Protein AF-A0A8S4QCZ6-F1 (afdb_monomer)

Solvent-accessible surface area (backbone atoms only — not comparable to full-atom values): 69127 Å² total; per-residue (Å²): 134,83,85,77,74,87,85,64,86,73,62,76,76,51,38,78,34,47,44,60,63,47,43,47,68,55,30,70,90,44,95,44,68,70,55,29,53,47,38,53,45,54,54,60,13,67,48,65,53,86,82,54,62,72,78,71,60,80,73,61,76,67,12,45,48,47,54,46,35,29,38,68,69,68,78,44,49,56,32,55,54,50,34,52,48,28,52,74,67,73,38,60,52,46,72,43,51,25,41,40,67,48,70,82,66,54,51,64,54,79,87,49,88,84,30,56,46,66,26,34,38,34,56,64,84,96,44,76,42,41,35,31,52,53,66,15,14,68,81,49,65,71,64,76,82,69,59,88,83,71,83,67,94,69,86,92,80,69,92,76,89,69,64,72,60,54,53,36,46,55,54,32,54,62,35,54,44,89,62,45,47,54,38,44,47,50,74,54,65,78,74,46,73,47,98,71,76,78,52,72,70,57,48,45,41,34,30,41,62,38,71,53,26,58,73,63,55,45,44,82,70,60,64,69,43,3,61,46,79,24,70,80,21,58,48,72,47,33,33,40,39,60,60,88,59,78,67,50,72,50,74,48,63,44,76,69,82,67,101,57,101,67,81,75,70,48,54,35,33,54,46,37,40,64,45,63,90,79,14,37,37,38,38,41,33,48,54,86,53,56,46,49,31,36,40,39,34,30,37,26,45,90,90,52,65,83,42,66,18,40,34,33,25,39,35,25,71,23,80,77,64,90,79,57,53,70,75,46,51,40,79,46,93,83,61,64,28,20,72,47,72,58,20,54,79,61,47,48,42,60,36,79,65,43,66,44,31,63,43,83,36,76,79,31,72,45,70,35,37,30,44,45,46,82,90,58,64,67,46,64,43,68,44,39,32,33,50,44,84,87,67,48,79,48,74,42,76,32,32,44,38,32,37,61,47,96,84,34,35,36,38,36,43,37,44,38,65,49,51,34,38,30,35,40,36,35,24,45,41,55,62,92,60,81,80,81,65,48,71,22,32,30,30,41,41,34,20,87,41,80,84,42,65,50,81,66,52,72,96,44,74,65,28,52,35,32,57,34,72,61,10,52,74,47,50,48,43,72,71,67,59,98,55,42,65,43,80,38,81,72,30,61,51,71,46,36,36,35,28,36,66,62,55,52,74,47,74,44,29,30,38,47,63,75,85,66,65,85,75,65,82,74,76,83,89,79,95,72,83,79,81,84,80,78,51,71,86,60,69,76,74,64,95,53,70,59,39,83,38,44,52,29,46,47,79,40,61,77,47,75,44,88,87,78,26,31,31,36,35,39,38,39,53,35,39,46,52,41,47,30,36,40,40,30,29,43,48,54,74,91,54,80,84,60,100,62,74,47,59,22,35,30,34,42,40,39,24,78,38,71,29,79,72,59,66,37,32,50,43,74,36,99,63,56,54,75,82,44,42,82,58,19,52,75,59,13,64,48,41,55,77,42,74,47,60,41,30,36,38,42,66,60,40,77,46,44,30,41,44,51,92,56,81,44,79,42,45,65,40,82,70,53,80,27,40,36,42,46,73,49,71,33,89,57,76,54,48,43,28,38,29,32,16,55,59,94,39,90,60,71,42,56,28,38,36,32,43,44,38,86,70,80,54,104,47,53,68,62,52,51,54,51,42,52,54,35,44,52,52,44,50,50,51,50,59,46,51,41,44,54,43,51,54,48,53,51,50,51,54,49,52,53,59,56,68,73,66,82,80,85,84,91,84,84,89,83,82,88,87,83,80,65,77,55,58,60,52,50,60,25,49,50,41,37,58,62,28,66,82,48,90,54,54,72,52,32,57,49,19,53,57,48,48,74,67,46,85,92,51,52,84,86,39,44,71,58,51,50,53,47,53,51,51,42,49,43,58,47,50,46,54,51,45,60,48,23,61,73,64,67,42,68,66,62,39,49,57,49,49,52,49,34,57,76,73,60,47,58,84,74,28,88,63,42,68,57,48,52,53,48,50,54,50,55,53,49,53,49,54,32,51,46,54,50,71,69,56,51,74,63,51,63,42,50,72,54,60,60,90,73,69,56,69,48,44,47,40,32,52,37,32,40,37,41,76,67,71,44,48,55,88,53,37,75,44,63,74,50,33,40,50,51,60,66,35,61,72,86,67,9,53,72,48,43,60,73,70,52,65,72,90,74,60,52,62,40,54,37,48,36,34,44,64,44,47,79,75,38,60,63,65,67,23,44,78,73,32,63,56,46,31,28,42,38,53,24,45,48,50,56,32,52,51,49,50,52,48,42,49,74,73,70,45,74,68,89,80,59,68,56,45,48,63,69,51,38,51,48,53,72,73,63,74,68,84,83,93,84,83,83,91,81,82,91,81,82,83,89,82,81,85,79,89,82,85,90,87,88,82,87,85,90,89,89,89,92,82,90,87,87,90,84,87,87,85,85,87,88,80,81,86,83,89,80,89,76,91,80,86,89,87,82,89,86,87,84,92,87,87,81,92,86,87,90,89,88,84,90,86,88,91,87,88,89,88,88,85,88,88,87,85,89,82,85,87,84,84,90,87,79,90,81,88,83,85,88,84,89,85,88,81,90,90,83,89,83,90,85,90,86,82,89,84,84,89,86,89,85,84,87,83,91,83,90,87,80,90,78,86,135

Mean predicted aligned error: 21.88 Å

Sequence (1160 aa):
MEFCPVDLPMPTRLLHQPLIDVVDTLTRDWNNTALKIRAIFTWLATQNTDDIDPKDDNGWRLSPLMYLARVKMGSESYSELFKDMCSLAHINCEVVEGDVKGHNYQPGDVMTTKNRRFWNVVQLGDDWKLLDAYMASRQYKWRHIIHQHMVVSMDDNENVKRDEDCMNIGYYFFTEAPEFITTHFPYDSKWQLLTRQITAFEFETLAYVTPHFYFMGWQLMSHQKCAIHTDTGEIDIVIQTPSNESQKYWINLSAISSNTENVETLERHVFVDRNRTSGVLKCSISLPKSGEYKLNVYGKTEMSQLELCVAYKLHNDAIDADIKAHTLCVANELRFWGPCFETDNLNINPLGKAQTSRINEKDGLVQMEFSLANDMPLDFTHELISATDTGETNIHHQYSVHEVRKNALAIFYVQLPFCGKFAFRIFAKQKLSQGALPLICCYLISCDDPAISHLPFPKFANGRVGITDEGTLLGTQILAFDTPIISNESGVMEIEIKTNPNCIISASMKLSKNQNMENGIKTHNAVDKEPTIENGATAHIKDSNHTKMDEFTFIKYVDEDGENGTRLKVGLRCPLAGQYHLALYGYEDAQTPRMSIPNVCNFVINSTTNHPELAPFPKCLASWGKDFELLCPTHGMFYKDQTIPVVLRVPNATAVALSGQRWVDMVNVVGTTDLWLEQIRIDGEGDVTVCAKLGDSEEYKGLLKFKVSGEPVDHDEQILESIGHEFEKAKEIIKVEQREYMEQRATEAQNEIENEQDVEIDTEKVEENKNDELDESVMAVDAIVLGLEGTSIRLLEEAIRRVLRLKDSIDNHQTLINKANLRIRCLTLERELLLAMRRRQLGDLESLLETIEKEGHHKDITEYPRAHHLLGQLKRIKVYQHAVLDLDAKTMSELRGYRTPHTGVHNVMIASLLLLRSHEGESKVWNNCQRLLQNTGQNGIMRRLKDLDFDDLHIEIVLRVREILERTSLDDVKAVSAGAAAFFIWAKGMADEARSKHVYDGIDVTTLEPANVKRQQEIFNSTLYDKVAVNKPKKDLVGEFAKQRAKSAFPLRSRPRSSSITEPRACAKNSDGGSPKSTPERNKKSMSSSTVKRRVKSAAAIQPSETARTLYSKPPRPKTSIHTRTKPYTDKVEPKDDTNEKINVTSKSPKVKRRSSTKD

Nearest PDB structures (foldseek):
  3bn3-assembly1_B  TM=3.085E-01  e=1.301E-02  Homo sapiens
  2cov-assembly1_I  TM=5.362E-01  e=3.956E-01  Alcaligenes sp. XY-234
  7l0o-assembly2_B  TM=1.432E-01  e=2.402E-04  Streptococcus gordonii
  4o65-assembly1_A  TM=3.708E-01  e=1.196E+00  Candidatus Nitrosocaldus yellowstonensis
  5cim-assembly1_A  TM=4.746E-01  e=4.382E+00  Mycolicibacterium thermoresistibile ATCC 19527

Radius of gyration: 45.82 Å; Cα contacts (8 Å, |Δi|>4): 1776; chains: 1; bounding box: 138×128×110 Å

pLDDT: mean 72.41, std 22.02, range [22.39, 97.44]

Organism: Owenia fusiformis (NCBI:txid6347)

InterPro domains:
  IPR053041 Transglutaminase-like Superfamily Modulators [PTHR47020] (21-893)
  IPR056564 KY-like, immunoglobulin-like domain [PF23265] (202-322)
  IPR056564 KY-like, immunoglobulin-like domain [PF23265] (355-458)

Structure (mmCIF, N/CA/C/O backbone):
data_AF-A0A8S4QCZ6-F1
#
_entry.id   AF-A0A8S4QCZ6-F1
#
loop_
_atom_site.group_PDB
_atom_site.id
_atom_site.type_symbol
_atom_site.label_atom_id
_atom_site.label_alt_id
_atom_site.label_comp_id
_atom_site.label_asym_id
_atom_site.label_entity_id
_atom_site.label_seq_id
_atom_site.pdbx_PDB_ins_code
_atom_site.Cartn_x
_atom_site.Cartn_y
_atom_site.Cartn_z
_atom_site.occupancy
_atom_site.B_iso_or_equiv
_atom_site.auth_seq_id
_atom_site.auth_comp_id
_atom_site.auth_asym_id
_atom_site.auth_atom_id
_atom_site.pdbx_PDB_model_num
ATOM 1 N N . MET A 1 1 ? 3.964 -16.950 -36.140 1.00 30.47 1 MET A N 1
ATOM 2 C CA . MET A 1 1 ? 4.395 -18.292 -36.599 1.00 30.47 1 MET A CA 1
ATOM 3 C C . MET A 1 1 ? 4.661 -19.114 -35.352 1.00 30.47 1 MET A C 1
ATOM 5 O O . MET A 1 1 ? 5.144 -18.531 -34.391 1.00 30.47 1 MET A O 1
ATOM 9 N N . GLU A 1 2 ? 4.305 -20.396 -35.319 1.00 25.55 2 GLU A N 1
ATOM 10 C CA . GLU A 1 2 ? 4.512 -21.222 -34.118 1.00 25.55 2 GLU A CA 1
ATOM 11 C C . GLU A 1 2 ? 6.008 -21.467 -33.852 1.00 25.55 2 GLU A C 1
ATOM 13 O O . GLU A 1 2 ? 6.831 -21.428 -34.772 1.00 25.55 2 GLU A O 1
ATOM 18 N N . PHE A 1 3 ? 6.367 -21.666 -32.582 1.00 33.44 3 PHE A N 1
ATOM 19 C CA . PHE A 1 3 ? 7.758 -21.771 -32.146 1.00 33.44 3 PHE A CA 1
ATOM 20 C C . PHE A 1 3 ? 8.431 -23.027 -32.715 1.00 33.44 3 PHE A C 1
ATOM 22 O O . PHE A 1 3 ? 8.153 -24.144 -32.284 1.00 33.44 3 PHE A O 1
ATOM 29 N N . CYS A 1 4 ? 9.406 -22.838 -33.607 1.00 35.44 4 CYS A N 1
ATOM 30 C CA . CYS A 1 4 ? 10.497 -23.801 -33.729 1.00 35.44 4 CYS A CA 1
ATOM 31 C C . CYS A 1 4 ? 11.394 -23.622 -32.489 1.00 35.44 4 CYS A C 1
ATOM 33 O O . CYS A 1 4 ? 11.875 -22.499 -32.286 1.00 35.44 4 CYS A O 1
ATOM 35 N N . PRO A 1 5 ? 11.599 -24.657 -31.652 1.00 34.69 5 PRO A N 1
ATOM 36 C CA . PRO A 1 5 ? 12.360 -24.523 -30.414 1.00 34.69 5 PRO A CA 1
ATOM 37 C C . PRO A 1 5 ? 13.815 -24.141 -30.698 1.00 34.69 5 PRO A C 1
ATOM 39 O O . PRO A 1 5 ? 14.401 -24.580 -31.689 1.00 34.69 5 PRO A O 1
ATOM 42 N N . VAL A 1 6 ? 14.398 -23.334 -29.808 1.00 44.34 6 VAL A N 1
ATOM 43 C CA . VAL A 1 6 ? 15.824 -22.957 -29.862 1.00 44.34 6 VAL A CA 1
ATOM 44 C C . VAL A 1 6 ? 16.717 -24.140 -29.441 1.00 44.34 6 VAL A C 1
ATOM 46 O O . VAL A 1 6 ? 17.900 -24.173 -29.771 1.00 44.34 6 VAL A O 1
ATOM 49 N N . ASP A 1 7 ? 16.127 -25.162 -28.807 1.00 39.59 7 ASP A N 1
ATOM 50 C CA . ASP A 1 7 ? 16.735 -26.438 -28.409 1.00 39.59 7 ASP A CA 1
ATOM 51 C C . ASP A 1 7 ? 17.083 -27.366 -29.593 1.00 39.59 7 ASP A C 1
ATOM 53 O O . ASP A 1 7 ? 16.686 -28.532 -29.646 1.00 39.59 7 ASP A O 1
ATOM 57 N N . LEU A 1 8 ? 17.890 -26.874 -30.533 1.00 46.88 8 LEU A N 1
ATOM 58 C CA . LEU A 1 8 ? 18.722 -27.710 -31.394 1.00 46.88 8 LEU A CA 1
ATOM 59 C C . LEU A 1 8 ? 20.137 -27.772 -30.793 1.00 46.88 8 LEU A C 1
ATOM 61 O O . LEU A 1 8 ? 20.979 -26.939 -31.138 1.00 46.88 8 LEU A O 1
ATOM 65 N N . PRO A 1 9 ? 20.445 -28.749 -29.909 1.00 42.53 9 PRO A N 1
ATOM 66 C CA . PRO A 1 9 ? 21.798 -28.984 -29.405 1.00 42.53 9 PRO A CA 1
ATOM 67 C C . PRO A 1 9 ? 22.680 -29.580 -30.515 1.00 42.53 9 PRO A C 1
ATOM 69 O O . PRO A 1 9 ? 23.010 -30.768 -30.523 1.00 42.53 9 PRO A O 1
ATOM 72 N N . MET A 1 10 ? 23.035 -28.741 -31.488 1.00 50.88 10 MET A N 1
ATOM 73 C CA . MET A 1 10 ? 23.839 -29.102 -32.650 1.00 50.88 10 MET A CA 1
ATOM 74 C C . MET A 1 10 ? 25.231 -29.554 -32.184 1.00 50.88 10 MET A C 1
ATOM 76 O O . MET A 1 10 ? 25.941 -28.781 -31.534 1.00 50.88 10 MET A O 1
ATOM 80 N N . PRO A 1 11 ? 25.649 -30.801 -32.467 1.00 52.00 11 PRO A N 1
ATOM 81 C CA . PRO A 1 11 ? 26.839 -31.363 -31.848 1.00 52.00 11 PRO A CA 1
ATOM 82 C C . PRO A 1 11 ? 28.107 -30.657 -32.338 1.00 52.00 11 PRO A C 1
ATOM 84 O O . PRO A 1 11 ? 28.368 -30.586 -33.537 1.00 52.00 11 PRO A O 1
ATOM 87 N N . THR A 1 12 ? 28.962 -30.240 -31.399 1.00 54.28 12 THR A N 1
ATOM 88 C CA . THR A 1 12 ? 30.249 -29.541 -31.626 1.00 54.28 12 THR A CA 1
ATOM 89 C C . THR A 1 12 ? 31.158 -30.237 -32.651 1.00 54.28 12 THR A C 1
ATOM 91 O O . THR A 1 12 ? 31.969 -29.602 -33.316 1.00 54.28 12 THR A O 1
ATOM 94 N N . ARG A 1 13 ? 30.965 -31.550 -32.840 1.00 57.16 13 ARG A N 1
ATOM 95 C CA . ARG A 1 13 ? 31.581 -32.395 -33.875 1.00 57.16 13 ARG A CA 1
ATOM 96 C C . ARG A 1 13 ? 31.455 -31.839 -35.306 1.00 57.16 13 ARG A C 1
ATOM 98 O O . ARG A 1 13 ? 32.304 -32.157 -36.134 1.00 57.16 13 ARG A O 1
ATOM 105 N N . LEU A 1 14 ? 30.432 -31.031 -35.593 1.00 66.69 14 LEU A N 1
ATOM 106 C CA . LEU A 1 14 ? 30.199 -30.422 -36.908 1.00 66.69 14 LEU A CA 1
ATOM 107 C C . LEU A 1 14 ? 31.228 -29.333 -37.269 1.00 66.69 14 LEU A C 1
ATOM 109 O O . LEU A 1 14 ? 31.486 -29.118 -38.448 1.00 66.69 14 LEU A O 1
ATOM 113 N N . LEU A 1 15 ? 31.877 -28.691 -36.287 1.00 72.94 15 LEU A N 1
ATOM 114 C CA . LEU A 1 15 ? 32.838 -27.599 -36.530 1.00 72.94 15 LEU A CA 1
ATOM 115 C C . LEU A 1 15 ? 34.052 -28.014 -37.384 1.00 72.94 15 LEU A C 1
ATOM 117 O O . LEU A 1 15 ? 34.658 -27.165 -38.035 1.00 72.94 15 LEU A O 1
ATOM 121 N N . HIS A 1 16 ? 34.389 -29.308 -37.402 1.00 75.81 16 HIS A N 1
ATOM 122 C CA . HIS A 1 16 ? 35.514 -29.872 -38.158 1.00 75.81 16 HIS A CA 1
ATOM 123 C C . HIS A 1 16 ? 35.112 -30.528 -39.495 1.00 75.81 16 HIS A C 1
ATOM 125 O O . HIS A 1 16 ? 35.972 -31.078 -40.181 1.00 75.81 16 HIS A O 1
ATOM 131 N N . GLN A 1 17 ? 33.827 -30.519 -39.865 1.00 79.00 17 GLN A N 1
ATOM 132 C CA . GLN A 1 17 ? 33.370 -30.990 -41.180 1.00 79.00 17 GLN A CA 1
ATOM 133 C C . GLN A 1 17 ? 33.503 -29.884 -42.242 1.00 79.00 17 GLN A C 1
ATOM 135 O O . GLN A 1 17 ? 33.688 -28.726 -41.878 1.00 79.00 17 GLN A O 1
ATOM 140 N N . PRO A 1 18 ? 33.412 -30.189 -43.548 1.00 85.75 18 PRO A N 1
ATOM 141 C CA . PRO A 1 18 ? 33.164 -29.182 -44.580 1.00 85.75 18 PRO A CA 1
ATOM 142 C C . PRO A 1 18 ? 31.889 -28.369 -44.299 1.00 85.75 18 PRO A C 1
ATOM 144 O O . PRO A 1 18 ? 30.894 -28.917 -43.830 1.00 85.75 18 PRO A O 1
ATOM 147 N N . LEU A 1 19 ? 31.882 -27.076 -44.638 1.00 86.19 19 LEU A N 1
ATOM 148 C CA . LEU A 1 19 ? 30.731 -26.190 -44.417 1.00 86.19 19 LEU A CA 1
ATOM 149 C C . LEU A 1 19 ? 29.458 -26.682 -45.134 1.00 86.19 19 LEU A C 1
ATOM 151 O O . LEU A 1 19 ? 28.367 -26.541 -44.590 1.00 86.19 19 LEU A O 1
ATOM 155 N N . ILE A 1 20 ? 29.598 -27.310 -46.309 1.00 88.25 20 ILE A N 1
ATOM 156 C CA . ILE A 1 20 ? 28.479 -27.928 -47.040 1.00 88.25 20 ILE A CA 1
ATOM 157 C C . ILE A 1 20 ? 27.810 -29.050 -46.236 1.00 88.25 20 ILE A C 1
ATOM 159 O O . ILE A 1 20 ? 26.596 -29.014 -46.084 1.00 88.25 20 ILE A O 1
ATOM 163 N N . ASP A 1 21 ? 28.566 -29.968 -45.624 1.00 86.75 21 ASP A N 1
ATOM 164 C CA . ASP A 1 21 ? 28.010 -31.056 -44.803 1.00 86.75 21 ASP A CA 1
ATOM 165 C C . ASP A 1 21 ? 27.180 -30.504 -43.627 1.00 86.75 21 ASP A C 1
ATOM 167 O O . ASP A 1 21 ? 26.167 -31.088 -43.233 1.00 86.75 21 ASP A O 1
ATOM 171 N N . VAL A 1 22 ? 27.589 -29.354 -43.076 1.00 86.81 22 VAL A N 1
ATOM 172 C CA . VAL A 1 22 ? 26.880 -28.660 -41.990 1.00 86.81 22 VAL A CA 1
ATOM 173 C C . VAL A 1 22 ? 25.621 -27.958 -42.501 1.00 86.81 22 VAL A C 1
ATOM 175 O O . VAL A 1 22 ? 24.580 -28.064 -41.858 1.00 86.81 22 VAL A O 1
ATOM 178 N N . VAL A 1 23 ? 25.673 -27.300 -43.663 1.00 89.25 23 VAL A N 1
ATOM 179 C CA . VAL A 1 23 ? 24.501 -26.685 -44.316 1.00 89.25 23 VAL A CA 1
ATOM 180 C C . VAL A 1 23 ? 23.473 -27.739 -44.740 1.00 89.25 23 VAL A C 1
ATOM 182 O O . VAL A 1 23 ? 22.279 -27.567 -44.487 1.00 89.25 23 VAL A O 1
ATOM 185 N N . ASP A 1 24 ? 23.912 -28.859 -45.310 1.00 88.31 24 ASP A N 1
ATOM 186 C CA . ASP A 1 24 ? 23.050 -29.995 -45.635 1.00 88.31 24 ASP A CA 1
ATOM 187 C C . ASP A 1 24 ? 22.424 -30.563 -44.357 1.00 88.31 24 ASP A C 1
ATOM 189 O O . ASP A 1 24 ? 21.204 -30.689 -44.274 1.00 88.31 24 ASP A O 1
ATOM 193 N N . THR A 1 25 ? 23.217 -30.814 -43.309 1.00 87.62 25 THR A N 1
ATOM 194 C CA . THR A 1 25 ? 22.702 -31.289 -42.010 1.00 87.62 25 THR A CA 1
ATOM 195 C C . THR A 1 25 ? 21.685 -30.320 -41.394 1.00 87.62 25 THR A C 1
ATOM 197 O O . THR A 1 25 ? 20.676 -30.763 -40.849 1.00 87.62 25 THR A O 1
ATOM 200 N N . LEU A 1 26 ? 21.906 -29.006 -41.512 1.00 86.06 26 LEU A N 1
ATOM 201 C CA . LEU A 1 26 ? 20.991 -27.964 -41.032 1.00 86.06 26 LEU A CA 1
ATOM 202 C C . LEU A 1 26 ? 19.690 -27.866 -41.834 1.00 86.06 26 LEU A C 1
ATOM 204 O O . LEU A 1 26 ? 18.683 -27.424 -41.284 1.00 86.06 26 LEU A O 1
ATOM 208 N N . THR A 1 27 ? 19.698 -28.220 -43.123 1.00 88.94 27 THR A N 1
ATOM 209 C CA . THR A 1 27 ? 18.591 -27.912 -44.048 1.00 88.94 27 THR A CA 1
ATOM 210 C C . THR A 1 27 ? 17.864 -29.126 -44.627 1.00 88.94 27 THR A C 1
ATOM 212 O O . THR A 1 27 ? 16.763 -28.952 -45.155 1.00 88.94 27 THR A O 1
ATOM 215 N N . ARG A 1 28 ? 18.421 -30.342 -44.523 1.00 83.75 28 ARG A N 1
ATOM 216 C CA . ARG A 1 28 ? 17.869 -31.583 -45.105 1.00 83.75 28 ARG A CA 1
ATOM 217 C C . ARG A 1 28 ? 16.442 -31.881 -44.649 1.00 83.75 28 ARG A C 1
ATOM 219 O O . ARG A 1 28 ? 15.612 -32.257 -45.469 1.00 83.75 28 ARG A O 1
ATOM 226 N N . ASP A 1 29 ? 16.165 -31.701 -43.360 1.00 79.25 29 ASP A N 1
ATOM 227 C CA . ASP A 1 29 ? 14.897 -32.117 -42.746 1.00 79.25 29 ASP A CA 1
ATOM 228 C C . ASP A 1 29 ? 13.791 -31.040 -42.861 1.00 79.25 29 ASP A C 1
ATOM 230 O O . ASP A 1 29 ? 12.668 -31.242 -42.400 1.00 79.25 29 ASP A O 1
ATOM 234 N N . TRP A 1 30 ? 14.074 -29.908 -43.526 1.00 82.19 30 TRP A N 1
ATOM 235 C CA . TRP A 1 30 ? 13.154 -28.775 -43.675 1.00 82.19 30 TRP A CA 1
ATOM 236 C C . TRP A 1 30 ? 12.713 -28.555 -45.129 1.00 82.19 30 TRP A C 1
ATOM 238 O O . TRP A 1 30 ? 13.462 -28.044 -45.960 1.00 82.19 30 TRP A O 1
ATOM 248 N N . ASN A 1 31 ? 11.437 -28.821 -45.421 1.00 79.25 31 ASN A N 1
ATOM 249 C CA . ASN A 1 31 ? 10.840 -28.555 -46.740 1.00 79.25 31 ASN A CA 1
ATOM 250 C C . ASN A 1 31 ? 10.485 -27.071 -46.990 1.00 79.25 31 ASN A C 1
ATOM 252 O O . ASN A 1 31 ? 10.093 -26.717 -48.098 1.00 79.25 31 ASN A O 1
ATOM 256 N N . ASN A 1 32 ? 10.593 -26.200 -45.979 1.00 85.56 32 ASN A N 1
ATOM 257 C CA . ASN A 1 32 ? 10.258 -24.775 -46.072 1.00 85.56 32 ASN A CA 1
ATOM 258 C C . ASN A 1 32 ? 11.533 -23.917 -46.054 1.00 85.56 32 ASN A C 1
ATOM 260 O O . ASN A 1 32 ? 12.292 -23.956 -45.083 1.00 85.56 32 ASN A O 1
ATOM 264 N N . THR A 1 33 ? 11.732 -23.094 -47.086 1.00 89.94 33 THR A N 1
ATOM 265 C CA . THR A 1 33 ? 12.870 -22.169 -47.218 1.00 89.94 33 THR A CA 1
ATOM 266 C C . THR A 1 33 ? 13.038 -21.254 -46.003 1.00 89.94 33 THR A C 1
ATOM 268 O O . THR A 1 33 ? 14.159 -21.077 -45.540 1.00 89.94 33 THR A O 1
ATOM 271 N N . ALA A 1 34 ? 11.953 -20.742 -45.409 1.00 89.69 34 ALA A N 1
ATOM 272 C CA . ALA A 1 34 ? 12.035 -19.905 -44.208 1.00 89.69 34 ALA A CA 1
ATOM 273 C C . ALA A 1 34 ? 12.645 -20.654 -43.008 1.00 89.69 34 ALA A C 1
ATOM 275 O O . ALA A 1 34 ? 13.417 -20.075 -42.245 1.00 89.69 34 ALA A O 1
ATOM 276 N N . LEU A 1 35 ? 12.352 -21.952 -42.865 1.00 88.38 35 LEU A N 1
ATOM 277 C CA . LEU A 1 35 ? 12.923 -22.792 -41.807 1.00 88.38 35 LEU A CA 1
ATOM 278 C C . LEU A 1 35 ? 14.384 -23.155 -42.099 1.00 88.38 35 LEU A C 1
ATOM 280 O O . LEU A 1 35 ? 15.188 -23.164 -41.173 1.00 88.38 35 LEU A O 1
ATOM 284 N N . LYS A 1 36 ? 14.763 -23.345 -43.373 1.00 91.06 36 LYS A N 1
ATOM 285 C CA . LYS A 1 36 ? 16.176 -23.483 -43.776 1.00 91.06 36 LYS A CA 1
ATOM 286 C C . LYS A 1 36 ? 16.995 -22.239 -43.419 1.00 91.06 36 LYS A C 1
ATOM 288 O O . LYS A 1 36 ? 18.049 -22.365 -42.803 1.00 91.06 36 LYS A O 1
ATOM 293 N N . ILE A 1 37 ? 16.490 -21.046 -43.751 1.00 93.00 37 ILE A N 1
ATOM 294 C CA . ILE A 1 37 ? 17.130 -19.768 -43.394 1.00 93.00 37 ILE A CA 1
ATOM 295 C C . ILE A 1 37 ? 17.236 -19.651 -41.865 1.00 93.00 37 ILE A C 1
ATOM 297 O O . ILE A 1 37 ? 18.311 -19.335 -41.362 1.00 93.00 37 ILE A O 1
ATOM 301 N N . ARG A 1 38 ? 16.167 -19.969 -41.114 1.00 89.62 38 ARG A N 1
ATOM 302 C CA . ARG A 1 38 ? 16.182 -19.932 -39.640 1.00 89.62 38 ARG A CA 1
ATOM 303 C C . ARG A 1 38 ? 17.196 -20.902 -39.037 1.00 89.62 38 ARG A C 1
ATOM 305 O O . ARG A 1 38 ? 17.916 -20.510 -38.129 1.00 89.62 38 ARG A O 1
ATOM 312 N N . ALA A 1 39 ? 17.298 -22.127 -39.553 1.00 87.94 39 ALA A N 1
ATOM 313 C CA . ALA A 1 39 ? 18.268 -23.113 -39.083 1.00 87.94 39 ALA A CA 1
ATOM 314 C C . ALA A 1 39 ? 19.715 -22.623 -39.270 1.00 87.94 39 ALA A C 1
ATOM 316 O O . ALA A 1 39 ? 20.493 -22.654 -38.320 1.00 87.94 39 ALA A O 1
ATOM 317 N N . ILE A 1 40 ? 20.055 -22.100 -40.455 1.00 90.69 40 ILE A N 1
ATOM 318 C CA . ILE A 1 40 ? 21.377 -21.508 -40.733 1.00 90.69 40 ILE A CA 1
ATOM 319 C C . ILE A 1 40 ? 21.640 -20.301 -39.819 1.00 90.69 40 ILE A C 1
ATOM 321 O O . ILE A 1 40 ? 22.707 -20.203 -39.215 1.00 90.69 40 ILE A O 1
ATOM 325 N N . PHE A 1 41 ? 20.657 -19.408 -39.678 1.00 91.56 41 PHE A N 1
ATOM 326 C CA . PHE A 1 41 ? 20.764 -18.181 -38.888 1.00 91.56 41 PHE A CA 1
ATOM 327 C C . PHE A 1 41 ? 20.961 -18.454 -37.395 1.00 91.56 41 PHE A C 1
ATOM 329 O O . PHE A 1 41 ? 21.926 -17.981 -36.802 1.00 91.56 41 PHE A O 1
ATOM 336 N N . THR A 1 42 ? 20.080 -19.255 -36.791 1.00 86.75 42 THR A N 1
ATOM 337 C CA . THR A 1 42 ? 20.166 -19.632 -35.376 1.00 86.75 42 THR A CA 1
ATOM 338 C C . THR A 1 42 ? 21.429 -20.444 -35.102 1.00 86.75 42 THR A C 1
ATOM 340 O O . THR A 1 42 ? 22.066 -20.225 -34.073 1.00 86.75 42 THR A O 1
ATOM 343 N N . TRP A 1 43 ? 21.860 -21.320 -36.020 1.00 86.81 43 TRP A N 1
ATOM 344 C CA . TRP A 1 43 ? 23.139 -22.015 -35.867 1.00 86.81 43 TRP A CA 1
ATOM 345 C C . TRP A 1 43 ? 24.309 -21.032 -35.834 1.00 86.81 43 TRP A C 1
ATOM 347 O O . TRP A 1 43 ? 25.093 -21.071 -34.891 1.00 86.81 43 TRP A O 1
ATOM 357 N N . LEU A 1 44 ? 24.404 -20.115 -36.801 1.00 87.44 44 LEU A N 1
ATOM 358 C CA . LEU A 1 44 ? 25.503 -19.153 -36.870 1.00 87.44 44 LEU A CA 1
ATOM 359 C C . LEU A 1 44 ? 25.513 -18.204 -35.659 1.00 87.44 44 LEU A C 1
ATOM 361 O O . LEU A 1 44 ? 26.554 -18.022 -35.029 1.00 87.44 44 LEU A O 1
ATOM 365 N N . ALA A 1 45 ? 24.355 -17.656 -35.286 1.00 84.88 45 ALA A N 1
ATOM 366 C CA . ALA A 1 45 ? 24.227 -16.732 -34.163 1.00 84.88 45 ALA A CA 1
ATOM 367 C C . ALA A 1 45 ? 24.542 -17.385 -32.802 1.00 84.88 45 ALA A C 1
ATOM 369 O O . ALA A 1 45 ? 25.053 -16.708 -31.911 1.00 84.88 45 ALA A O 1
ATOM 370 N N . THR A 1 46 ? 24.293 -18.693 -32.635 1.00 80.56 46 THR A N 1
ATOM 371 C CA . THR A 1 46 ? 24.594 -19.425 -31.385 1.00 80.56 46 THR A CA 1
ATOM 372 C C . THR A 1 46 ? 26.062 -19.842 -31.225 1.00 80.56 46 THR A C 1
ATOM 374 O O . THR A 1 46 ? 26.441 -20.288 -30.136 1.00 80.56 46 THR A O 1
ATOM 377 N N . GLN A 1 47 ? 26.912 -19.684 -32.248 1.00 79.69 47 GLN A N 1
ATOM 378 C CA . GLN A 1 47 ? 28.340 -19.992 -32.124 1.00 79.69 47 GLN A CA 1
ATOM 379 C C . GLN A 1 47 ? 29.040 -18.978 -31.211 1.00 79.69 47 GLN A C 1
ATOM 381 O O . GLN A 1 47 ? 28.827 -17.771 -31.324 1.00 79.69 47 GLN A O 1
ATOM 386 N N . ASN A 1 48 ? 29.917 -19.454 -30.322 1.00 75.38 48 ASN A N 1
ATOM 387 C CA . ASN A 1 48 ? 30.777 -18.582 -29.527 1.00 75.38 48 ASN A CA 1
ATOM 388 C C . ASN A 1 48 ? 32.180 -18.512 -30.141 1.00 75.38 48 ASN A C 1
ATOM 390 O O . ASN A 1 48 ? 32.950 -19.465 -30.031 1.00 75.38 48 ASN A O 1
ATOM 394 N N . THR A 1 49 ? 32.534 -17.389 -30.773 1.00 74.19 49 THR A N 1
ATOM 395 C CA . THR A 1 49 ? 33.894 -17.224 -31.307 1.00 74.19 49 THR A CA 1
ATOM 396 C C . THR A 1 49 ? 34.932 -17.019 -30.206 1.00 74.19 49 THR A C 1
ATOM 398 O O . THR A 1 49 ? 36.092 -17.366 -30.420 1.00 74.19 49 THR A O 1
ATOM 401 N N . ASP A 1 50 ? 34.562 -16.547 -29.008 1.00 72.00 50 ASP A N 1
ATOM 402 C CA . ASP A 1 50 ? 35.525 -16.317 -27.921 1.00 72.00 50 ASP A CA 1
ATOM 403 C C . ASP A 1 50 ? 36.201 -17.612 -27.443 1.00 72.00 50 ASP A C 1
ATOM 405 O O . ASP A 1 50 ? 37.396 -17.583 -27.140 1.00 72.00 50 ASP A O 1
ATOM 409 N N . ASP A 1 51 ? 35.509 -18.753 -27.528 1.00 72.12 51 ASP A N 1
ATOM 410 C CA . ASP A 1 51 ? 36.035 -20.081 -27.173 1.00 72.12 51 ASP A CA 1
ATOM 411 C C . ASP A 1 51 ? 37.000 -20.680 -28.225 1.00 72.12 51 ASP A C 1
ATOM 413 O O . ASP A 1 51 ? 37.678 -21.666 -27.946 1.00 72.12 51 ASP A O 1
ATOM 417 N N . ILE A 1 52 ? 37.089 -20.103 -29.432 1.00 75.94 52 ILE A N 1
ATOM 418 C CA . ILE A 1 52 ? 37.920 -20.611 -30.542 1.00 75.94 52 ILE A CA 1
ATOM 419 C C . ILE A 1 52 ? 39.350 -20.047 -30.454 1.00 75.94 52 ILE A C 1
ATOM 421 O O . ILE A 1 52 ? 39.529 -18.829 -30.548 1.00 75.94 52 ILE A O 1
ATOM 425 N N . ASP A 1 53 ? 40.393 -20.881 -30.346 1.00 72.88 53 ASP A N 1
ATOM 426 C CA . ASP A 1 53 ? 41.772 -20.415 -30.578 1.00 72.88 53 ASP A CA 1
ATOM 427 C C . ASP A 1 53 ? 41.997 -20.276 -32.098 1.00 72.88 53 ASP A C 1
ATOM 429 O O . ASP A 1 53 ? 41.825 -21.253 -32.828 1.00 72.88 53 ASP A O 1
ATOM 433 N N . PRO A 1 54 ? 42.427 -19.110 -32.625 1.00 67.31 54 PRO A N 1
ATOM 434 C CA . PRO A 1 54 ? 42.792 -18.973 -34.039 1.00 67.31 54 PRO A CA 1
ATOM 435 C C . PRO A 1 54 ? 43.884 -19.948 -34.518 1.00 67.31 54 PRO A C 1
ATOM 437 O O . PRO A 1 54 ? 44.078 -20.100 -35.721 1.00 67.31 54 PRO A O 1
ATOM 440 N N . LYS A 1 55 ? 44.603 -20.610 -33.600 1.00 66.56 55 LYS A N 1
ATOM 441 C CA . LYS A 1 55 ? 45.577 -21.673 -33.900 1.00 66.56 55 LYS A CA 1
ATOM 442 C C . LYS A 1 55 ? 44.947 -23.044 -34.179 1.00 66.56 55 LYS A C 1
ATOM 444 O O . LYS A 1 55 ? 45.656 -23.919 -34.666 1.00 66.56 55 LYS A O 1
ATOM 449 N N . ASP A 1 56 ? 43.655 -23.241 -33.907 1.00 61.06 56 ASP A N 1
ATOM 450 C CA . ASP A 1 56 ? 42.967 -24.513 -34.171 1.00 61.06 56 ASP A CA 1
ATOM 451 C C . ASP A 1 56 ? 42.636 -24.733 -35.663 1.00 61.06 56 ASP A C 1
ATOM 453 O O . ASP A 1 56 ? 42.179 -25.822 -36.037 1.00 61.06 56 ASP A O 1
ATOM 457 N N . ASP A 1 57 ? 42.945 -23.762 -36.539 1.00 61.19 57 ASP A N 1
ATOM 458 C CA . ASP A 1 57 ? 42.994 -23.941 -37.999 1.00 61.19 57 ASP A CA 1
ATOM 459 C C . ASP A 1 57 ? 44.155 -24.870 -38.408 1.00 61.19 57 ASP A C 1
ATOM 461 O O . ASP A 1 57 ? 45.182 -24.482 -38.964 1.00 61.19 57 ASP A O 1
ATOM 465 N N . ASN A 1 58 ? 43.961 -26.159 -38.137 1.00 55.81 58 ASN A N 1
ATOM 466 C CA . ASN A 1 58 ? 44.872 -27.250 -38.469 1.00 55.81 58 ASN A CA 1
ATOM 467 C C . ASN A 1 58 ? 44.826 -27.623 -39.972 1.00 55.81 58 ASN A C 1
ATOM 469 O O . ASN A 1 58 ? 45.091 -28.767 -40.344 1.00 55.81 58 ASN A O 1
ATOM 473 N N . GLY A 1 59 ? 44.469 -26.679 -40.853 1.00 57.38 59 GLY A N 1
ATOM 474 C CA . GLY A 1 59 ? 44.422 -26.874 -42.305 1.00 57.38 59 GLY A CA 1
ATOM 475 C C . GLY A 1 59 ? 43.150 -27.548 -42.831 1.00 57.38 59 GLY A C 1
ATOM 476 O O . GLY A 1 59 ? 43.136 -28.013 -43.976 1.00 57.38 59 GLY A O 1
ATOM 477 N N . TRP A 1 60 ? 42.077 -27.592 -42.033 1.00 57.91 60 TRP A N 1
ATOM 478 C CA . TRP A 1 60 ? 40.761 -28.114 -42.423 1.00 57.91 60 TRP A CA 1
ATOM 479 C C . TRP A 1 60 ? 40.053 -27.143 -43.382 1.00 57.91 60 TRP A C 1
ATOM 481 O O . TRP A 1 60 ? 39.158 -26.386 -42.996 1.00 57.91 60 TRP A O 1
ATOM 491 N N . ARG A 1 61 ? 40.487 -27.156 -44.649 1.00 65.44 61 ARG A N 1
ATOM 492 C CA . ARG A 1 61 ? 39.968 -26.302 -45.730 1.00 65.44 61 ARG A CA 1
ATOM 493 C C . ARG A 1 61 ? 38.438 -26.332 -45.776 1.00 65.44 61 ARG A C 1
ATOM 495 O O . ARG A 1 61 ? 37.855 -27.406 -45.896 1.00 65.44 61 ARG A O 1
ATOM 502 N N . LEU A 1 62 ? 37.824 -25.147 -45.770 1.00 74.75 62 LEU A N 1
ATOM 503 C CA . LEU A 1 62 ? 36.369 -24.943 -45.853 1.00 74.75 62 LEU A CA 1
ATOM 504 C C . LEU A 1 62 ? 35.567 -25.511 -44.664 1.00 74.75 62 LEU A C 1
ATOM 506 O O . LEU A 1 62 ? 34.382 -25.788 -44.819 1.00 74.75 62 LEU A O 1
ATOM 510 N N . SER A 1 63 ? 36.176 -25.677 -43.484 1.00 81.12 63 SER A N 1
ATOM 511 C CA . SER A 1 63 ? 35.451 -26.060 -42.260 1.00 81.12 63 SER A CA 1
ATOM 512 C C . SER A 1 63 ? 34.846 -24.852 -41.524 1.00 81.12 63 SER A C 1
ATOM 514 O O . SER A 1 63 ? 35.457 -23.779 -41.536 1.00 81.12 63 SER A O 1
ATOM 516 N N . PRO A 1 64 ? 33.690 -24.980 -40.839 1.00 83.19 64 PRO A N 1
ATOM 517 C CA . PRO A 1 64 ? 33.101 -23.868 -40.099 1.00 83.19 64 PRO A CA 1
ATOM 518 C C . PRO A 1 64 ? 34.023 -23.302 -39.013 1.00 83.19 64 PRO A C 1
ATOM 520 O O . PRO A 1 64 ? 33.986 -22.102 -38.771 1.00 83.19 64 PRO A O 1
ATOM 523 N N . LEU A 1 65 ? 34.892 -24.118 -38.400 1.00 82.06 65 LEU A N 1
ATOM 524 C CA . LEU A 1 65 ? 35.893 -23.630 -37.445 1.00 82.06 65 LEU A CA 1
ATOM 525 C C . LEU A 1 65 ? 36.869 -22.629 -38.084 1.00 82.06 65 LEU A C 1
ATOM 527 O O . LEU A 1 65 ? 37.137 -21.585 -37.497 1.00 82.06 65 LEU A O 1
ATOM 531 N N . MET A 1 66 ? 37.353 -22.911 -39.301 1.00 82.56 66 MET A N 1
ATOM 532 C CA . MET A 1 66 ? 38.209 -21.998 -40.073 1.00 82.56 66 MET A CA 1
ATOM 533 C C . MET A 1 66 ? 37.470 -20.685 -40.382 1.00 82.56 66 MET A C 1
ATOM 535 O O . MET A 1 66 ? 38.030 -19.606 -40.195 1.00 82.56 66 MET A O 1
ATOM 539 N N . TYR A 1 67 ? 36.206 -20.761 -40.806 1.00 85.06 67 TYR A N 1
ATOM 540 C CA . TYR A 1 67 ? 35.373 -19.582 -41.066 1.00 85.06 67 TYR A CA 1
ATOM 541 C C . TYR A 1 67 ? 35.138 -18.738 -39.793 1.00 85.06 67 TYR A C 1
ATOM 543 O O . TYR A 1 67 ? 35.399 -17.536 -39.785 1.00 85.06 67 TYR A O 1
ATOM 551 N N . LEU A 1 68 ? 34.741 -19.355 -38.676 1.00 85.25 68 LEU A N 1
ATOM 552 C CA . LEU A 1 68 ? 34.524 -18.665 -37.394 1.00 85.25 68 LEU A CA 1
ATOM 553 C C . LEU A 1 68 ? 35.825 -18.080 -36.807 1.00 85.25 68 LEU A C 1
ATOM 555 O O . LEU A 1 68 ? 35.803 -17.004 -36.207 1.00 85.25 68 LEU A O 1
ATOM 559 N N . ALA A 1 69 ? 36.973 -18.733 -37.016 1.00 82.75 69 ALA A N 1
ATOM 560 C CA . ALA A 1 69 ? 38.280 -18.197 -36.636 1.00 82.75 69 ALA A CA 1
ATOM 561 C C . ALA A 1 69 ? 38.655 -16.942 -37.448 1.00 82.75 69 ALA A C 1
ATOM 563 O O . ALA A 1 69 ? 39.202 -15.992 -36.887 1.00 82.75 69 ALA A O 1
ATOM 564 N N . ARG A 1 70 ? 38.325 -16.888 -38.746 1.00 84.62 70 ARG A N 1
ATOM 565 C CA . ARG A 1 70 ? 38.503 -15.679 -39.574 1.00 84.62 70 ARG A CA 1
ATOM 566 C C . ARG A 1 70 ? 37.577 -14.543 -39.157 1.00 84.62 70 ARG A C 1
ATOM 568 O O . ARG A 1 70 ? 38.032 -13.405 -39.081 1.00 84.62 70 ARG A O 1
ATOM 575 N N . VAL A 1 71 ? 36.332 -14.861 -38.793 1.00 84.94 71 VAL A N 1
ATOM 576 C CA . VAL A 1 71 ? 35.396 -13.903 -38.184 1.00 84.94 71 VAL A CA 1
ATOM 577 C C . VAL A 1 71 ? 35.978 -13.315 -36.894 1.00 84.94 71 VAL A C 1
ATOM 579 O O . VAL A 1 71 ? 36.002 -12.095 -36.737 1.00 84.94 71 VAL A O 1
ATOM 582 N N . LYS A 1 72 ? 36.569 -14.142 -36.018 1.00 83.06 72 LYS A N 1
ATOM 583 C CA . LYS A 1 72 ? 37.290 -13.670 -34.819 1.00 83.06 72 LYS A CA 1
ATOM 584 C C . LYS A 1 72 ? 38.509 -12.795 -35.146 1.00 83.06 72 LYS A C 1
ATOM 586 O O . LYS A 1 72 ? 38.813 -11.859 -34.411 1.00 83.06 72 LYS A O 1
ATOM 591 N N . MET A 1 73 ? 39.215 -13.090 -36.238 1.00 80.12 73 MET A N 1
ATOM 592 C CA . MET A 1 73 ? 40.361 -12.304 -36.718 1.00 80.12 73 MET A CA 1
ATOM 593 C C . MET A 1 73 ? 39.966 -11.050 -37.520 1.00 80.12 73 MET A C 1
ATOM 595 O O . MET A 1 73 ? 40.845 -10.260 -37.864 1.00 80.12 73 MET A O 1
ATOM 599 N N . GLY A 1 74 ? 38.678 -10.849 -37.824 1.00 79.12 74 GLY A N 1
ATOM 600 C CA . GLY A 1 74 ? 38.195 -9.741 -38.652 1.00 79.12 74 GLY A CA 1
ATOM 601 C C . GLY A 1 74 ? 38.632 -9.808 -40.121 1.00 79.12 74 GLY A C 1
ATOM 602 O O . GLY A 1 74 ? 38.638 -8.780 -40.796 1.00 79.12 74 GLY A O 1
ATOM 603 N N . SER A 1 75 ? 39.027 -10.988 -40.615 1.00 81.00 75 SER A N 1
ATOM 604 C CA . SER A 1 75 ? 39.388 -11.221 -42.024 1.00 81.00 75 SER A CA 1
ATOM 605 C C . SER A 1 75 ? 38.224 -11.727 -42.883 1.00 81.00 75 SER A C 1
ATOM 607 O O . SER A 1 75 ? 38.385 -11.892 -44.089 1.00 81.00 75 SER A O 1
ATOM 609 N N . GLU A 1 76 ? 37.072 -11.963 -42.259 1.00 82.12 76 GLU A N 1
ATOM 610 C CA . GLU A 1 76 ? 35.803 -12.394 -42.847 1.00 82.12 76 GLU A CA 1
ATOM 611 C C . GLU A 1 76 ? 34.676 -11.931 -41.904 1.00 82.12 76 GLU A C 1
ATOM 613 O O . GLU A 1 76 ? 34.921 -11.732 -40.712 1.00 82.12 76 GLU A O 1
ATOM 618 N N . SER A 1 77 ? 33.456 -11.720 -42.397 1.00 87.06 77 SER A N 1
ATOM 619 C CA . SER A 1 77 ? 32.317 -11.282 -41.578 1.00 87.06 77 SER A CA 1
ATOM 620 C C . SER A 1 77 ? 31.245 -12.362 -41.413 1.00 87.06 77 SER A C 1
ATOM 622 O O . SER A 1 77 ? 31.098 -13.262 -42.240 1.00 87.06 77 SER A O 1
ATOM 624 N N . TYR A 1 78 ? 30.436 -12.233 -40.354 1.00 90.62 78 TYR A N 1
ATOM 625 C CA . TYR A 1 78 ? 29.213 -13.026 -40.162 1.00 90.62 78 TYR A CA 1
ATOM 626 C C . TYR A 1 78 ? 28.319 -13.025 -41.408 1.00 90.62 78 TYR A C 1
ATOM 628 O O . TYR A 1 78 ? 27.746 -14.052 -41.758 1.00 90.62 78 TYR A O 1
ATOM 636 N N . SER A 1 79 ? 28.224 -11.880 -42.079 1.00 92.69 79 SER A N 1
ATOM 637 C CA . SER A 1 79 ? 27.293 -11.641 -43.181 1.00 92.69 79 SER A CA 1
ATOM 638 C C . SER A 1 79 ? 27.785 -12.238 -44.506 1.00 92.69 79 SER A C 1
ATOM 640 O O . SER A 1 79 ? 26.976 -12.672 -45.327 1.00 92.69 79 SER A O 1
ATOM 642 N N . GLU A 1 80 ? 29.105 -12.336 -44.692 1.00 93.06 80 GLU A N 1
ATOM 643 C CA . GLU A 1 80 ? 29.727 -13.113 -45.774 1.00 93.06 80 GLU A CA 1
ATOM 644 C C . GLU A 1 80 ? 29.560 -14.619 -45.528 1.00 93.06 80 GLU A C 1
ATOM 646 O O . GLU A 1 80 ? 29.020 -15.311 -46.388 1.00 93.06 80 GLU A O 1
ATOM 651 N N . LEU A 1 81 ? 29.896 -15.111 -44.328 1.00 92.06 81 LEU A N 1
ATOM 652 C CA . LEU A 1 81 ? 29.707 -16.518 -43.946 1.00 92.06 81 LEU A CA 1
ATOM 653 C C . LEU A 1 81 ? 28.239 -16.960 -44.076 1.00 92.06 81 LEU A C 1
ATOM 655 O O . LEU A 1 81 ? 27.950 -18.042 -44.587 1.00 92.06 81 LEU A O 1
ATOM 659 N N . PHE A 1 82 ? 27.293 -16.110 -43.674 1.00 95.00 82 PHE A N 1
ATOM 660 C CA . PHE A 1 82 ? 25.867 -16.371 -43.850 1.00 95.00 82 PHE A CA 1
ATOM 661 C C . PHE A 1 82 ? 25.463 -16.426 -45.333 1.00 95.00 82 PHE A C 1
ATOM 663 O O . PHE A 1 82 ? 24.696 -17.310 -45.721 1.00 95.00 82 PHE A O 1
ATOM 670 N N . LYS A 1 83 ? 26.009 -15.548 -46.190 1.00 95.62 83 LYS A N 1
ATOM 671 C CA . LYS A 1 83 ? 25.784 -15.603 -47.646 1.00 95.62 83 LYS A CA 1
ATOM 672 C C . LYS A 1 83 ? 26.373 -16.873 -48.272 1.00 95.62 83 LYS A C 1
ATOM 674 O O . LYS A 1 83 ? 25.699 -17.483 -49.106 1.00 95.62 83 LYS A O 1
ATOM 679 N N . ASP A 1 84 ? 27.561 -17.308 -47.856 1.00 93.12 84 ASP A N 1
ATOM 680 C CA . ASP A 1 84 ? 28.166 -18.581 -48.276 1.00 93.12 84 ASP A CA 1
ATOM 681 C C . ASP A 1 84 ? 27.258 -19.764 -47.890 1.00 93.12 84 ASP A C 1
ATOM 683 O O . ASP A 1 84 ? 26.883 -20.568 -48.746 1.00 93.12 84 ASP A O 1
ATOM 687 N N . MET A 1 85 ? 26.806 -19.831 -46.630 1.00 94.12 85 MET A N 1
ATOM 688 C CA . MET A 1 85 ? 25.895 -20.885 -46.161 1.00 94.12 85 MET A CA 1
ATOM 689 C C . MET A 1 85 ? 24.542 -20.878 -46.892 1.00 94.12 85 MET A C 1
ATOM 691 O O . MET A 1 85 ? 24.040 -21.941 -47.264 1.00 94.12 85 MET A O 1
ATOM 695 N N . CYS A 1 86 ? 23.960 -19.706 -47.161 1.00 95.31 86 CYS A N 1
ATOM 696 C CA . CYS A 1 86 ? 22.753 -19.593 -47.984 1.00 95.31 86 CYS A CA 1
ATOM 697 C C . CYS A 1 86 ? 22.984 -20.060 -49.427 1.00 95.31 86 CYS A C 1
ATOM 699 O O . CYS A 1 86 ? 22.144 -20.773 -49.974 1.00 95.31 86 CYS A O 1
ATOM 701 N N . SER A 1 87 ? 24.127 -19.725 -50.029 1.00 94.94 87 SER A N 1
ATOM 702 C CA . SER A 1 87 ? 24.469 -20.123 -51.402 1.00 94.94 87 SER A CA 1
ATOM 703 C C . SER A 1 87 ? 24.598 -21.645 -51.536 1.00 94.94 87 SER A C 1
ATOM 705 O O . SER A 1 87 ? 24.073 -22.233 -52.487 1.00 94.94 87 SER A O 1
ATOM 707 N N . LEU A 1 88 ? 25.216 -22.295 -50.543 1.00 93.75 88 LEU A N 1
ATOM 708 C CA . LEU A 1 88 ? 25.288 -23.757 -50.428 1.00 93.75 88 LEU A CA 1
ATOM 709 C C . LEU A 1 88 ? 23.890 -24.394 -50.298 1.00 93.75 88 LEU A C 1
ATOM 711 O O . LEU A 1 88 ? 23.630 -25.419 -50.917 1.00 93.75 88 LEU A O 1
ATOM 715 N N . ALA A 1 89 ? 22.961 -23.745 -49.588 1.00 92.75 89 ALA A N 1
ATOM 716 C CA . ALA A 1 89 ? 21.561 -24.169 -49.459 1.00 92.75 89 ALA A CA 1
ATOM 717 C C . ALA A 1 89 ? 20.649 -23.790 -50.652 1.00 92.75 89 ALA A C 1
ATOM 719 O O . ALA A 1 89 ? 19.437 -24.018 -50.585 1.00 92.75 89 ALA A O 1
ATOM 720 N N . HIS A 1 90 ? 21.204 -23.197 -51.718 1.00 92.62 90 HIS A N 1
ATOM 721 C CA . HIS A 1 90 ? 20.484 -22.648 -52.879 1.00 92.62 90 HIS A CA 1
ATOM 722 C C . HIS A 1 90 ? 19.458 -21.548 -52.531 1.00 92.62 90 HIS A C 1
ATOM 724 O O . HIS A 1 90 ? 18.386 -21.456 -53.131 1.00 92.62 90 HIS A O 1
ATOM 730 N N . ILE A 1 91 ? 19.794 -20.697 -51.559 1.00 95.12 91 ILE A N 1
ATOM 731 C CA . ILE A 1 91 ? 19.002 -19.541 -51.129 1.00 95.12 91 ILE A CA 1
ATOM 732 C C . ILE A 1 91 ? 19.674 -18.257 -51.630 1.00 95.12 91 ILE A C 1
ATOM 734 O O . ILE A 1 91 ? 20.829 -17.987 -51.301 1.00 95.12 91 ILE A O 1
ATOM 738 N N . ASN A 1 92 ? 18.933 -17.430 -52.374 1.00 95.69 92 ASN A N 1
ATOM 739 C CA . ASN A 1 92 ? 19.404 -16.109 -52.793 1.00 95.69 92 ASN A CA 1
ATOM 740 C C . ASN A 1 92 ? 19.586 -15.206 -51.562 1.00 95.69 92 ASN A C 1
ATOM 742 O O . ASN A 1 92 ? 18.620 -14.875 -50.871 1.00 95.69 92 ASN A O 1
ATOM 746 N N . CYS A 1 93 ? 20.829 -14.808 -51.306 1.00 97.44 93 CYS A N 1
ATOM 747 C CA . CYS A 1 93 ? 21.235 -13.963 -50.190 1.00 97.44 93 CYS A CA 1
ATOM 748 C C . CYS A 1 93 ? 22.192 -12.886 -50.700 1.00 97.44 93 CYS A C 1
ATOM 750 O O . CYS A 1 93 ? 23.112 -13.186 -51.460 1.00 97.44 93 CYS A O 1
ATOM 752 N N . GLU A 1 94 ? 22.001 -11.643 -50.272 1.00 97.19 94 GLU A N 1
ATOM 753 C CA . GLU A 1 94 ? 22.921 -10.544 -50.544 1.00 97.19 94 GLU A CA 1
ATOM 754 C C . GLU A 1 94 ? 23.464 -9.935 -49.253 1.00 97.19 94 GLU A C 1
ATOM 756 O O . GLU A 1 94 ? 22.809 -9.954 -48.210 1.00 97.19 94 GLU A O 1
ATOM 761 N N . VAL A 1 95 ? 24.691 -9.413 -49.332 1.00 97.12 95 VAL A N 1
ATOM 762 C CA . VAL A 1 95 ? 25.306 -8.632 -48.253 1.00 97.12 95 VAL A CA 1
ATOM 763 C C . VAL A 1 95 ? 24.961 -7.167 -48.487 1.00 97.12 95 VAL A C 1
ATOM 765 O O . VAL A 1 95 ? 25.174 -6.635 -49.578 1.00 97.12 95 VAL A O 1
ATOM 768 N N . VAL A 1 96 ? 24.421 -6.515 -47.464 1.00 97.38 96 VAL A N 1
ATOM 769 C CA . VAL A 1 96 ? 24.047 -5.101 -47.487 1.00 97.38 96 VAL A CA 1
ATOM 770 C C . VAL A 1 96 ? 25.062 -4.310 -46.679 1.00 97.38 96 VAL A C 1
ATOM 772 O O . VAL A 1 96 ? 25.339 -4.647 -45.532 1.00 97.38 96 VAL A O 1
ATOM 775 N N . GLU A 1 97 ? 25.605 -3.256 -47.281 1.00 96.38 97 GLU A N 1
ATOM 776 C CA . GLU A 1 97 ? 26.513 -2.312 -46.631 1.00 96.38 97 GLU A CA 1
ATOM 777 C C . GLU A 1 97 ? 25.757 -1.050 -46.189 1.00 96.38 97 GLU A C 1
ATOM 779 O O . GLU A 1 97 ? 24.946 -0.501 -46.945 1.00 96.38 97 GLU A O 1
ATOM 784 N N . GLY A 1 98 ? 26.054 -0.563 -44.984 1.00 95.00 98 GLY A N 1
ATOM 785 C CA . GLY A 1 98 ? 25.476 0.672 -44.465 1.00 95.00 98 GLY A CA 1
ATOM 786 C C . GLY A 1 98 ? 25.993 1.068 -43.085 1.00 95.00 98 GLY A C 1
ATOM 787 O O . GLY A 1 98 ? 26.903 0.434 -42.555 1.00 95.00 98 GLY A O 1
ATOM 788 N N . ASP A 1 99 ? 25.400 2.098 -42.482 1.00 94.31 99 ASP A N 1
ATOM 789 C CA . ASP A 1 99 ? 25.723 2.545 -41.120 1.00 94.31 99 ASP A CA 1
ATOM 790 C C . ASP A 1 99 ? 24.756 1.961 -40.086 1.00 94.31 99 ASP A C 1
ATOM 792 O O . ASP A 1 99 ? 23.550 1.879 -40.321 1.00 94.31 99 ASP A O 1
ATOM 796 N N . VAL A 1 100 ? 25.281 1.591 -38.912 1.00 91.31 100 VAL A N 1
ATOM 797 C CA . VAL A 1 100 ? 24.488 1.005 -37.821 1.00 91.31 100 VAL A CA 1
ATOM 798 C C . VAL A 1 100 ? 24.660 1.774 -36.507 1.00 91.31 100 VAL A C 1
ATOM 800 O O . VAL A 1 100 ? 25.779 2.081 -36.073 1.00 91.31 100 VAL A O 1
ATOM 803 N N . LYS A 1 101 ? 23.540 2.030 -35.817 1.00 89.19 101 LYS A N 1
ATOM 804 C CA . LYS A 1 101 ? 23.475 2.556 -34.439 1.00 89.19 101 LYS A CA 1
ATOM 805 C C . LYS A 1 101 ? 23.809 1.456 -33.421 1.00 89.19 101 LYS A C 1
ATOM 807 O O . LYS A 1 101 ? 22.977 1.044 -32.621 1.00 89.19 101 LYS A O 1
ATOM 812 N N . GLY A 1 102 ? 25.033 0.935 -33.487 1.00 77.56 102 GLY A N 1
ATOM 813 C CA . GLY A 1 102 ? 25.508 -0.119 -32.586 1.00 77.56 102 GLY A CA 1
ATOM 814 C C . GLY A 1 102 ? 25.890 0.386 -31.188 1.00 77.56 102 GLY A C 1
ATOM 815 O O . GLY A 1 102 ? 25.875 1.583 -30.926 1.00 77.56 102 GLY A O 1
ATOM 816 N N . HIS A 1 103 ? 26.333 -0.525 -30.313 1.00 69.75 103 HIS A N 1
ATOM 817 C CA . HIS A 1 103 ? 26.590 -0.346 -28.870 1.00 69.75 103 HIS A CA 1
ATOM 818 C C . HIS A 1 103 ? 27.393 0.894 -28.393 1.00 69.75 103 HIS A C 1
ATOM 820 O O . HIS A 1 103 ? 27.410 1.170 -27.193 1.00 69.75 103 HIS A O 1
ATOM 826 N N . ASN A 1 104 ? 28.076 1.632 -29.275 1.00 73.75 104 ASN A N 1
ATOM 827 C CA . ASN A 1 104 ? 28.782 2.877 -28.932 1.00 73.75 104 ASN A CA 1
ATOM 828 C C . ASN A 1 104 ? 27.997 4.161 -29.254 1.00 73.75 104 ASN A C 1
ATOM 830 O O . ASN A 1 104 ? 28.326 5.203 -28.688 1.00 73.75 104 ASN A O 1
ATOM 834 N N . TYR A 1 105 ? 26.978 4.096 -30.115 1.00 83.38 105 TYR A N 1
ATOM 835 C CA . TYR A 1 105 ? 26.176 5.243 -30.546 1.00 83.38 105 TYR A CA 1
ATOM 836 C C . TYR A 1 105 ? 25.466 5.922 -29.367 1.00 83.38 105 TYR A C 1
ATOM 838 O O . TYR A 1 105 ? 24.867 5.254 -28.519 1.00 83.38 105 TYR A O 1
ATOM 846 N N . GLN A 1 106 ? 25.521 7.253 -29.318 1.00 83.25 106 GLN A N 1
ATOM 847 C CA . GLN A 1 106 ? 24.704 8.089 -28.445 1.00 83.25 106 GLN A CA 1
ATOM 848 C C . GLN A 1 106 ? 23.631 8.835 -29.261 1.00 83.25 106 GLN A C 1
ATOM 850 O O . GLN A 1 106 ? 23.881 9.207 -30.407 1.00 83.25 106 GLN A O 1
ATOM 855 N N . PRO A 1 107 ? 22.441 9.101 -28.685 1.00 86.81 107 PRO A N 1
ATOM 856 C CA . PRO A 1 107 ? 21.403 9.901 -29.337 1.00 86.81 107 PRO A CA 1
ATOM 857 C C . PRO A 1 107 ? 21.942 11.250 -29.841 1.00 86.81 107 PRO A C 1
ATOM 859 O O . PRO A 1 107 ? 22.401 12.072 -29.049 1.00 86.81 107 PRO A O 1
ATOM 862 N N . GLY A 1 108 ? 21.866 11.478 -31.154 1.00 82.25 108 GLY A N 1
ATOM 863 C CA . GLY A 1 108 ? 22.374 12.695 -31.798 1.00 82.25 108 GLY A CA 1
ATOM 864 C C . GLY A 1 108 ? 23.842 12.654 -32.244 1.00 82.25 108 GLY A C 1
ATOM 865 O O . GLY A 1 108 ? 24.338 13.679 -32.710 1.00 82.25 108 GLY A O 1
ATOM 866 N N . ASP A 1 109 ? 24.536 11.514 -32.146 1.00 85.38 109 ASP A N 1
ATOM 867 C CA . ASP A 1 109 ? 25.811 11.322 -32.851 1.00 85.38 109 ASP A CA 1
ATOM 868 C C . ASP A 1 109 ? 25.593 11.341 -34.379 1.00 85.38 109 ASP A C 1
ATOM 870 O O . ASP A 1 109 ? 24.635 10.761 -34.896 1.00 85.38 109 ASP A O 1
ATOM 874 N N . VAL A 1 110 ? 26.526 11.963 -35.103 1.00 86.50 110 VAL A N 1
ATOM 875 C CA . VAL A 1 110 ? 26.619 11.924 -36.576 1.00 86.50 110 VAL A CA 1
ATOM 876 C C . VAL A 1 110 ? 27.254 10.597 -37.005 1.00 86.50 110 VAL A C 1
ATOM 878 O O . VAL A 1 110 ? 28.192 10.124 -36.354 1.00 86.50 110 VAL A O 1
ATOM 881 N N . MET A 1 111 ? 26.788 9.994 -38.102 1.00 87.88 111 MET A N 1
ATOM 882 C CA . MET A 1 111 ? 27.377 8.761 -38.626 1.00 87.88 111 MET A CA 1
ATOM 883 C C . MET A 1 111 ? 28.790 9.001 -39.159 1.00 87.88 111 MET A C 1
ATOM 885 O O . MET A 1 111 ? 29.107 10.008 -39.792 1.00 87.88 111 MET A O 1
ATOM 889 N N . THR A 1 112 ? 29.675 8.043 -38.896 1.00 86.88 112 THR A N 1
ATOM 890 C CA . THR A 1 112 ? 31.070 8.078 -39.340 1.00 86.88 112 THR A CA 1
ATOM 891 C C . THR A 1 112 ? 31.473 6.728 -39.915 1.00 86.88 112 THR A C 1
ATOM 893 O O . THR A 1 112 ? 30.816 5.719 -39.688 1.00 86.88 112 THR A O 1
ATOM 896 N N . THR A 1 113 ? 32.642 6.649 -40.549 1.00 84.00 113 THR A N 1
ATOM 897 C CA . THR A 1 113 ? 33.211 5.379 -41.041 1.00 84.00 113 THR A CA 1
ATOM 898 C C . THR A 1 113 ? 33.416 4.303 -39.959 1.00 84.00 113 THR A C 1
ATOM 900 O O . THR A 1 113 ? 33.680 3.152 -40.298 1.00 84.00 113 THR A O 1
ATOM 903 N N . LYS A 1 114 ? 33.270 4.635 -38.665 1.00 84.94 114 LYS A N 1
ATOM 904 C CA . LYS A 1 114 ? 33.247 3.674 -37.546 1.00 84.94 114 LYS A CA 1
ATOM 905 C C . LYS A 1 114 ? 31.897 2.956 -37.387 1.00 84.94 114 LYS A C 1
ATOM 907 O O . LYS A 1 114 ? 31.854 1.899 -36.752 1.00 84.94 114 LYS A O 1
ATOM 912 N N . ASN A 1 115 ? 30.819 3.523 -37.928 1.00 88.44 115 ASN A N 1
ATOM 913 C CA . ASN A 1 115 ? 29.445 3.013 -37.884 1.00 88.44 115 ASN A CA 1
ATOM 914 C C . ASN A 1 115 ? 29.148 2.024 -39.022 1.00 88.44 115 ASN A C 1
ATOM 916 O O . ASN A 1 115 ? 28.251 1.199 -38.864 1.00 88.44 115 ASN A O 1
ATOM 920 N N . ARG A 1 116 ? 29.939 2.057 -40.105 1.00 90.25 116 ARG A N 1
ATOM 921 C CA . ARG A 1 116 ? 29.852 1.153 -41.263 1.00 90.25 116 ARG A CA 1
ATOM 922 C C . ARG A 1 116 ? 29.861 -0.320 -40.839 1.00 90.25 116 ARG A C 1
ATOM 924 O O . ARG A 1 116 ? 30.790 -0.765 -40.157 1.00 90.25 116 ARG A O 1
ATOM 931 N N . ARG A 1 117 ? 28.840 -1.078 -41.227 1.00 91.44 117 ARG A N 1
ATOM 932 C CA . ARG A 1 117 ? 28.658 -2.517 -40.980 1.00 91.44 117 ARG A CA 1
ATOM 933 C C . ARG A 1 117 ? 28.090 -3.200 -42.226 1.00 91.44 117 ARG A C 1
ATOM 935 O O . ARG A 1 117 ? 27.762 -2.549 -43.217 1.00 91.44 117 ARG A O 1
ATOM 942 N N . PHE A 1 118 ? 28.000 -4.522 -42.138 1.00 93.62 118 PHE A N 1
ATOM 943 C CA . PHE A 1 118 ? 27.470 -5.394 -43.174 1.00 93.62 118 PHE A CA 1
ATOM 944 C C . PHE A 1 118 ? 26.451 -6.342 -42.548 1.00 93.62 118 PHE A C 1
ATOM 946 O O . PHE A 1 118 ? 26.791 -7.024 -41.583 1.00 93.62 118 PHE A O 1
ATOM 953 N N . TRP A 1 119 ? 25.252 -6.426 -43.111 1.00 96.12 119 TRP A N 1
ATOM 954 C CA . TRP A 1 119 ? 24.200 -7.383 -42.733 1.00 96.12 119 TRP A CA 1
ATOM 955 C C . TRP A 1 119 ? 23.686 -8.097 -43.987 1.00 96.12 119 TRP A C 1
ATOM 957 O O . TRP A 1 119 ? 24.323 -8.008 -45.041 1.00 96.12 119 TRP A O 1
ATOM 967 N N . ASN A 1 120 ? 22.561 -8.812 -43.914 1.00 97.06 120 ASN A N 1
ATOM 968 C CA . ASN A 1 120 ? 22.029 -9.545 -45.060 1.00 97.06 120 ASN A CA 1
ATOM 969 C C . ASN A 1 120 ? 20.582 -9.193 -45.409 1.00 97.06 120 ASN A C 1
ATOM 971 O O . ASN A 1 120 ? 19.764 -8.804 -44.574 1.00 97.06 120 ASN A O 1
ATOM 975 N N . VAL A 1 121 ? 20.262 -9.438 -46.676 1.00 97.12 121 VAL A N 1
ATOM 976 C CA . VAL A 1 121 ? 18.894 -9.633 -47.157 1.00 97.12 121 VAL A CA 1
ATOM 977 C C . VAL A 1 121 ? 18.801 -10.983 -47.851 1.00 97.12 121 VAL A C 1
ATOM 979 O O . VAL A 1 121 ? 19.713 -11.385 -48.573 1.00 97.12 121 VAL A O 1
ATOM 982 N N . VAL A 1 122 ? 17.692 -11.687 -47.647 1.00 96.94 122 VAL A N 1
ATOM 983 C CA . VAL A 1 122 ? 17.421 -12.992 -48.268 1.00 96.94 122 VAL A CA 1
ATOM 984 C C . VAL A 1 122 ? 16.098 -12.973 -49.009 1.00 96.94 122 VAL A C 1
ATOM 986 O O . VAL A 1 122 ? 15.138 -12.349 -48.556 1.00 96.94 122 VAL A O 1
ATOM 989 N N . GLN A 1 123 ? 16.042 -13.666 -50.142 1.00 94.50 123 GLN A N 1
ATOM 990 C CA . GLN A 1 123 ? 14.818 -13.794 -50.921 1.00 94.50 123 GLN A CA 1
ATOM 991 C C . GLN A 1 123 ? 13.956 -14.948 -50.385 1.00 94.50 123 GLN A C 1
ATOM 993 O O . GLN A 1 123 ? 14.437 -16.070 -50.207 1.00 94.50 123 GLN A O 1
ATOM 998 N N . LEU A 1 124 ? 12.668 -14.687 -50.159 1.00 92.44 124 LEU A N 1
ATOM 999 C CA . LEU A 1 124 ? 11.685 -15.662 -49.693 1.00 92.44 124 LEU A CA 1
ATOM 1000 C C . LEU A 1 124 ? 10.416 -15.558 -50.551 1.00 92.44 124 LEU A C 1
ATOM 1002 O O . LEU A 1 124 ? 9.506 -14.788 -50.256 1.00 92.44 124 LEU A O 1
ATOM 1006 N N . GLY A 1 125 ? 10.370 -16.342 -51.631 1.00 88.25 125 GLY A N 1
ATOM 1007 C CA . GLY A 1 125 ? 9.376 -16.159 -52.692 1.00 88.25 125 GLY A CA 1
ATOM 1008 C C . GLY A 1 125 ? 9.736 -14.947 -53.551 1.00 88.25 125 GLY A C 1
ATOM 1009 O O . GLY A 1 125 ? 10.884 -14.818 -53.976 1.00 88.25 125 GLY A O 1
ATOM 1010 N N . ASP A 1 126 ? 8.777 -14.055 -53.783 1.00 88.56 126 ASP A N 1
ATOM 1011 C CA . ASP A 1 126 ? 9.006 -12.795 -54.505 1.00 88.56 126 ASP A CA 1
ATOM 1012 C C . ASP A 1 126 ? 9.515 -11.658 -53.587 1.00 88.56 126 ASP A C 1
ATOM 1014 O O . ASP A 1 126 ? 10.040 -10.655 -54.070 1.00 88.56 126 ASP A O 1
ATOM 1018 N N . ASP A 1 127 ? 9.412 -11.832 -52.263 1.00 92.50 127 ASP A N 1
ATOM 1019 C CA . ASP A 1 127 ? 9.842 -10.862 -51.249 1.00 92.50 127 ASP A CA 1
ATOM 1020 C C . ASP A 1 127 ? 11.338 -10.968 -50.909 1.00 92.50 127 ASP A C 1
ATOM 1022 O O . ASP A 1 127 ? 11.925 -12.052 -50.910 1.00 92.50 127 ASP A O 1
ATOM 1026 N N . TRP A 1 128 ? 11.916 -9.852 -50.454 1.00 96.12 128 TRP A N 1
ATOM 1027 C CA . TRP A 1 128 ? 13.165 -9.830 -49.683 1.00 96.12 128 TRP A CA 1
ATOM 1028 C C . TRP A 1 128 ? 12.872 -9.619 -48.191 1.00 96.12 128 TRP A C 1
ATOM 1030 O O . TRP A 1 128 ? 11.949 -8.884 -47.839 1.00 96.12 128 TRP A O 1
ATOM 1040 N N . LYS A 1 129 ? 13.659 -10.249 -47.311 1.00 96.38 129 LYS A N 1
ATOM 1041 C CA . LYS A 1 129 ? 13.577 -10.112 -45.844 1.00 96.38 129 LYS A CA 1
ATOM 1042 C C . LYS A 1 129 ? 14.937 -9.715 -45.263 1.00 96.38 129 LYS A C 1
ATOM 1044 O O . LYS A 1 129 ? 15.968 -10.198 -45.733 1.00 96.38 129 LYS A O 1
ATOM 1049 N N . LEU A 1 130 ? 14.927 -8.837 -44.259 1.00 96.62 130 LEU A N 1
ATOM 1050 C CA . LEU A 1 130 ? 16.112 -8.302 -43.573 1.00 96.62 130 LEU A CA 1
ATOM 1051 C C . LEU A 1 130 ? 16.540 -9.209 -42.413 1.00 96.62 130 LEU A C 1
ATOM 1053 O O . LEU A 1 130 ? 15.689 -9.782 -41.729 1.00 96.62 130 LEU A O 1
ATOM 1057 N N . LEU A 1 131 ? 17.849 -9.332 -42.185 1.00 95.75 131 LEU A N 1
ATOM 1058 C CA . LEU A 1 131 ? 18.416 -9.973 -40.995 1.00 95.75 131 LEU A CA 1
ATO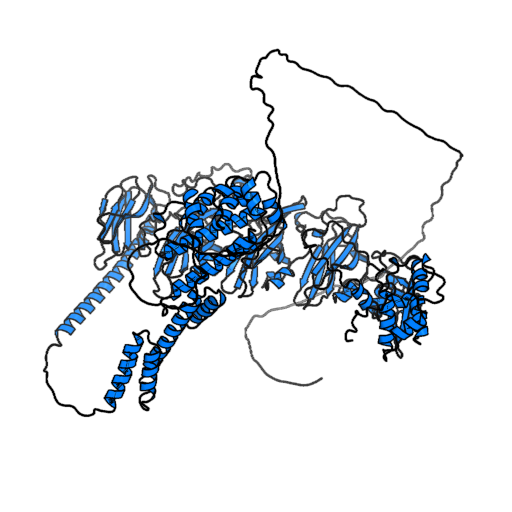M 1059 C C . LEU A 1 131 ? 19.860 -9.516 -40.730 1.00 95.75 131 LEU A C 1
ATOM 1061 O O . LEU A 1 131 ? 20.591 -9.179 -41.664 1.00 95.75 131 LEU A O 1
ATOM 1065 N N . ASP A 1 132 ? 20.292 -9.563 -39.468 1.00 93.31 132 ASP A N 1
ATOM 1066 C CA . ASP A 1 132 ? 21.694 -9.360 -39.070 1.00 93.31 132 ASP A CA 1
ATOM 1067 C C . ASP A 1 132 ? 22.150 -10.503 -38.144 1.00 93.31 132 ASP A C 1
ATOM 1069 O O . ASP A 1 132 ? 21.726 -10.613 -36.993 1.00 93.31 132 ASP A O 1
ATOM 1073 N N . ALA A 1 133 ? 23.020 -11.378 -38.659 1.00 89.25 133 ALA A N 1
ATOM 1074 C CA . ALA A 1 133 ? 23.532 -12.533 -37.919 1.00 89.25 133 ALA A CA 1
ATOM 1075 C C . ALA A 1 133 ? 24.610 -12.172 -36.876 1.00 89.25 133 ALA A C 1
ATOM 1077 O O . ALA A 1 133 ? 24.867 -12.965 -35.971 1.00 89.25 133 ALA A O 1
ATOM 1078 N N . TYR A 1 134 ? 25.230 -10.991 -36.971 1.00 87.94 134 TYR A N 1
ATOM 1079 C CA . TYR A 1 134 ? 26.198 -10.502 -35.990 1.00 87.94 134 TYR A CA 1
ATOM 1080 C C . TYR A 1 134 ? 25.493 -9.899 -34.773 1.00 87.94 134 TYR A C 1
ATOM 1082 O O . TYR A 1 134 ? 25.817 -10.275 -33.649 1.00 87.94 134 TYR A O 1
ATOM 1090 N N . MET A 1 135 ? 24.499 -9.029 -34.969 1.00 86.69 135 MET A N 1
ATOM 1091 C CA . MET A 1 135 ? 23.702 -8.451 -33.879 1.00 86.69 135 MET A CA 1
ATOM 1092 C C . MET A 1 135 ? 22.743 -9.462 -33.236 1.00 86.69 135 MET A C 1
ATOM 1094 O O . MET A 1 135 ? 22.373 -9.291 -32.076 1.00 86.69 135 MET A O 1
ATOM 1098 N N . ALA A 1 136 ? 22.420 -10.555 -33.933 1.00 85.69 136 ALA A N 1
ATOM 1099 C CA . ALA A 1 136 ? 21.813 -11.748 -33.344 1.00 85.69 136 ALA A CA 1
ATOM 1100 C C . ALA A 1 136 ? 22.770 -12.586 -32.475 1.00 85.69 136 ALA A C 1
ATOM 1102 O O . ALA A 1 136 ? 22.303 -13.407 -31.688 1.00 85.69 136 ALA A O 1
ATOM 1103 N N . SER A 1 137 ? 24.091 -12.453 -32.654 1.00 81.50 137 SER A N 1
ATOM 1104 C CA . SER A 1 137 ? 25.060 -13.397 -32.085 1.00 81.50 137 SER A CA 1
ATOM 1105 C C . SER A 1 137 ? 25.259 -13.235 -30.577 1.00 81.50 137 SER A C 1
ATOM 1107 O O . SER A 1 137 ? 25.189 -12.132 -30.036 1.00 81.50 137 SER A O 1
ATOM 1109 N N . ARG A 1 138 ? 25.643 -14.328 -29.905 1.00 71.88 138 ARG A N 1
ATOM 1110 C CA . ARG A 1 138 ? 25.952 -14.351 -28.455 1.00 71.88 138 ARG A CA 1
ATOM 1111 C C . ARG A 1 138 ? 27.074 -13.387 -28.034 1.00 71.88 138 ARG A C 1
ATOM 1113 O O . ARG A 1 138 ? 27.170 -13.020 -26.865 1.00 71.88 138 ARG A O 1
ATOM 1120 N N . GLN A 1 139 ? 27.933 -12.980 -28.976 1.00 70.75 139 GLN A N 1
ATOM 1121 C CA . GLN A 1 139 ? 28.984 -11.981 -28.742 1.00 70.75 139 GLN A CA 1
ATOM 1122 C C . GLN A 1 139 ? 28.443 -10.545 -28.739 1.00 70.75 139 GLN A C 1
ATOM 1124 O O . GLN A 1 139 ? 29.052 -9.661 -28.132 1.00 70.75 139 GLN A O 1
ATOM 1129 N N . TYR A 1 140 ? 27.322 -10.276 -29.419 1.00 73.06 140 TYR A N 1
ATOM 1130 C CA . TYR A 1 140 ? 26.777 -8.929 -29.508 1.00 73.06 140 TYR A CA 1
ATOM 1131 C C . TYR A 1 140 ? 25.981 -8.573 -28.255 1.00 73.06 140 TYR A C 1
ATOM 1133 O O . TYR A 1 140 ? 24.763 -8.719 -28.176 1.00 73.06 140 TYR A O 1
ATOM 1141 N N . LYS A 1 141 ? 26.690 -8.054 -27.253 1.00 66.38 141 LYS A N 1
ATOM 1142 C CA . LYS A 1 141 ? 26.057 -7.491 -26.063 1.00 66.38 141 LYS A CA 1
ATOM 1143 C C . LYS A 1 141 ? 25.734 -6.018 -26.279 1.00 66.38 141 LYS A C 1
ATOM 1145 O O . LYS A 1 141 ? 26.626 -5.187 -26.470 1.00 66.38 141 LYS A O 1
ATOM 1150 N N . TRP A 1 142 ? 24.447 -5.684 -26.192 1.00 65.56 142 TRP A N 1
ATOM 1151 C CA . TRP A 1 142 ? 24.012 -4.300 -26.038 1.00 65.56 142 TRP A CA 1
ATOM 1152 C C . TRP A 1 142 ? 24.681 -3.670 -24.817 1.00 65.56 142 TRP A C 1
ATOM 1154 O O . TRP A 1 142 ? 24.907 -4.323 -23.793 1.00 65.56 142 TRP A O 1
ATOM 1164 N N . ARG A 1 143 ? 25.016 -2.380 -24.926 1.00 52.09 143 ARG A N 1
ATOM 1165 C CA . ARG A 1 143 ? 25.735 -1.653 -23.878 1.00 52.09 143 ARG A CA 1
ATOM 1166 C C . ARG A 1 143 ? 24.867 -1.538 -22.626 1.00 52.09 143 ARG A C 1
ATOM 1168 O O . ARG A 1 143 ? 24.051 -0.628 -22.512 1.00 52.09 143 ARG A O 1
ATOM 1175 N N . HIS A 1 144 ? 25.106 -2.430 -21.672 1.00 47.84 144 HIS A N 1
ATOM 1176 C CA . HIS A 1 144 ? 24.515 -2.395 -20.343 1.00 47.84 144 HIS A CA 1
ATOM 1177 C C . HIS A 1 144 ? 24.984 -1.133 -19.602 1.00 47.84 144 HIS A C 1
ATOM 1179 O O . HIS A 1 144 ? 26.028 -1.131 -18.954 1.00 47.84 144 HIS A O 1
ATOM 1185 N N . ILE A 1 145 ? 24.211 -0.045 -19.679 1.00 39.84 145 ILE A N 1
ATOM 1186 C CA . ILE A 1 145 ? 24.388 1.140 -18.820 1.00 39.84 145 ILE A CA 1
ATOM 1187 C C . ILE A 1 145 ? 23.663 0.904 -17.483 1.00 39.84 145 ILE A C 1
ATOM 1189 O O . ILE A 1 145 ? 22.895 1.733 -17.000 1.00 39.84 145 ILE A O 1
ATOM 1193 N N . ILE A 1 146 ? 23.928 -0.250 -16.866 1.00 39.00 146 ILE A N 1
ATOM 1194 C CA . ILE A 1 146 ? 23.642 -0.455 -15.449 1.00 39.00 146 ILE A CA 1
ATOM 1195 C C . ILE A 1 146 ? 24.780 0.240 -14.705 1.00 39.00 146 ILE A C 1
ATOM 1197 O O . ILE A 1 146 ? 25.913 -0.243 -14.688 1.00 39.00 146 ILE A O 1
ATOM 1201 N N . HIS A 1 147 ? 24.503 1.401 -14.109 1.00 36.59 147 HIS A N 1
ATOM 1202 C CA . HIS A 1 147 ? 25.431 1.966 -13.135 1.00 36.59 147 HIS A CA 1
ATOM 1203 C C . HIS A 1 147 ? 25.562 0.966 -11.983 1.00 36.59 147 HIS A C 1
ATOM 1205 O O . HIS A 1 147 ? 24.559 0.602 -11.374 1.00 36.59 147 HIS A O 1
ATOM 1211 N N . GLN A 1 148 ? 26.791 0.565 -11.646 1.00 32.78 148 GLN A N 1
ATOM 1212 C CA . GLN A 1 148 ? 27.091 -0.447 -10.615 1.00 32.78 148 GLN A CA 1
ATOM 1213 C C . GLN A 1 148 ? 26.547 -0.123 -9.206 1.00 32.78 148 GLN A C 1
ATOM 1215 O O . GLN A 1 148 ? 26.604 -0.965 -8.320 1.00 32.78 148 GLN A O 1
ATOM 1220 N N . HIS A 1 149 ? 26.011 1.083 -9.006 1.00 36.91 149 HIS A N 1
ATOM 1221 C CA . HIS A 1 149 ? 25.379 1.558 -7.776 1.00 36.91 149 HIS A CA 1
ATOM 1222 C C . HIS A 1 149 ? 23.853 1.325 -7.728 1.00 36.91 149 HIS A C 1
ATOM 1224 O O . HIS A 1 149 ? 23.251 1.559 -6.688 1.00 36.91 149 HIS A O 1
ATOM 1230 N N . MET A 1 150 ? 23.213 0.884 -8.820 1.00 40.50 150 MET A N 1
ATOM 1231 C CA . MET A 1 150 ? 21.759 0.630 -8.865 1.00 40.50 150 MET A CA 1
ATOM 1232 C C . MET A 1 150 ? 21.339 -0.725 -8.271 1.00 40.50 150 MET A C 1
ATOM 1234 O O . MET A 1 150 ? 20.148 -1.004 -8.178 1.00 40.50 150 MET A O 1
ATOM 1238 N N . VAL A 1 151 ? 22.290 -1.573 -7.869 1.00 33.59 151 VAL A N 1
ATOM 1239 C CA . VAL A 1 151 ? 22.009 -2.900 -7.300 1.00 33.59 151 VAL A CA 1
ATOM 1240 C C . VAL A 1 151 ? 21.949 -2.808 -5.775 1.00 33.59 151 VAL A C 1
ATOM 1242 O O . VAL A 1 151 ? 22.878 -3.176 -5.057 1.00 33.59 151 VAL A O 1
ATOM 1245 N N . VAL A 1 152 ? 20.834 -2.268 -5.283 1.00 30.75 152 VAL A N 1
ATOM 1246 C CA . VAL A 1 152 ? 20.431 -2.322 -3.872 1.00 30.75 152 VAL A CA 1
ATOM 1247 C C . VAL A 1 152 ? 18.952 -2.717 -3.834 1.00 30.75 152 VAL A C 1
ATOM 1249 O O . VAL A 1 152 ? 18.127 -2.110 -4.509 1.00 30.75 152 VAL A O 1
ATOM 1252 N N . SER A 1 153 ? 18.619 -3.752 -3.057 1.00 31.91 153 SER A N 1
ATOM 1253 C CA . SER A 1 153 ? 17.256 -4.290 -2.862 1.00 31.91 153 SER A CA 1
ATOM 1254 C C . SER A 1 153 ? 16.510 -4.834 -4.100 1.00 31.91 153 SER A C 1
ATOM 1256 O O . SER A 1 153 ? 15.299 -4.672 -4.220 1.00 31.91 153 SER A O 1
ATOM 1258 N N . MET A 1 154 ? 17.202 -5.575 -4.969 1.00 33.91 154 MET A N 1
ATOM 1259 C CA . MET A 1 154 ? 16.591 -6.714 -5.673 1.00 33.91 154 MET A CA 1
ATOM 1260 C C . MET A 1 154 ? 17.396 -7.976 -5.339 1.00 33.91 154 MET A C 1
ATOM 1262 O O . MET A 1 154 ? 18.606 -7.890 -5.132 1.00 33.91 154 MET A O 1
ATOM 1266 N N . ASP A 1 155 ? 16.727 -9.124 -5.209 1.00 32.78 155 ASP A N 1
ATOM 1267 C CA . ASP A 1 155 ? 17.363 -10.363 -4.748 1.00 32.78 155 ASP A CA 1
ATOM 1268 C C . ASP A 1 155 ? 18.238 -11.002 -5.840 1.00 32.78 155 ASP A C 1
ATOM 1270 O O . ASP A 1 155 ? 17.768 -11.800 -6.651 1.00 32.78 155 ASP A O 1
ATOM 1274 N N . ASP A 1 156 ? 19.544 -10.717 -5.801 1.00 29.28 156 ASP A N 1
ATOM 1275 C CA . ASP A 1 156 ? 20.606 -11.383 -6.583 1.00 29.28 156 ASP A CA 1
ATOM 1276 C C . ASP A 1 156 ? 20.845 -12.850 -6.137 1.00 29.28 156 ASP A C 1
ATOM 1278 O O . ASP A 1 156 ? 21.979 -13.314 -5.993 1.00 29.28 156 ASP A O 1
ATOM 1282 N N . ASN A 1 157 ? 19.775 -13.602 -5.869 1.00 31.03 157 ASN A N 1
ATOM 1283 C CA . ASN A 1 157 ? 19.832 -14.958 -5.322 1.00 31.03 157 ASN A CA 1
ATOM 1284 C C . ASN A 1 157 ? 19.288 -16.029 -6.282 1.00 31.03 157 ASN A C 1
ATOM 1286 O O . ASN A 1 157 ? 18.868 -17.100 -5.848 1.00 31.03 157 ASN A O 1
ATOM 1290 N N . GLU A 1 158 ? 19.338 -15.776 -7.594 1.00 35.06 158 GLU A N 1
ATOM 1291 C CA . GLU A 1 158 ? 19.035 -16.796 -8.598 1.00 35.06 158 GLU A CA 1
ATOM 1292 C C . GLU A 1 158 ? 20.079 -16.825 -9.728 1.00 35.06 158 GLU A C 1
ATOM 1294 O O . GLU A 1 158 ? 20.221 -15.903 -10.526 1.00 35.06 158 GLU A O 1
ATOM 1299 N N . ASN A 1 159 ? 20.835 -17.927 -9.804 1.00 33.50 159 ASN A N 1
ATOM 1300 C CA . ASN A 1 159 ? 21.880 -18.164 -10.811 1.00 33.50 159 ASN A CA 1
ATOM 1301 C C . ASN A 1 159 ? 21.271 -18.612 -12.164 1.00 33.50 159 ASN A C 1
ATOM 1303 O O . ASN A 1 159 ? 21.665 -19.628 -12.746 1.00 33.50 159 ASN A O 1
ATOM 1307 N N . VAL A 1 160 ? 20.264 -17.882 -12.652 1.00 36.03 160 VAL A N 1
ATOM 1308 C CA . VAL A 1 160 ? 19.507 -18.222 -13.866 1.00 36.03 160 VAL A CA 1
ATOM 1309 C C . VAL A 1 160 ? 20.323 -17.895 -15.114 1.00 36.03 160 VAL A C 1
ATOM 1311 O O . VAL A 1 160 ? 20.226 -16.827 -15.710 1.00 36.03 160 VAL A O 1
ATOM 1314 N N . LYS A 1 161 ? 21.128 -18.867 -15.549 1.00 37.56 161 LYS A N 1
ATOM 1315 C CA . LYS A 1 161 ? 21.699 -18.893 -16.899 1.00 37.56 161 LYS A CA 1
ATOM 1316 C C . LYS A 1 161 ? 20.622 -19.298 -17.911 1.00 37.56 161 LYS A C 1
ATOM 1318 O O . LYS A 1 161 ? 20.534 -20.478 -18.252 1.00 37.56 161 LYS A O 1
ATOM 1323 N N . ARG A 1 162 ? 19.809 -18.342 -18.372 1.00 41.47 162 ARG A N 1
ATOM 1324 C CA . ARG A 1 162 ? 18.837 -18.541 -19.460 1.00 41.47 162 ARG A CA 1
ATOM 1325 C C . ARG A 1 162 ? 18.694 -17.320 -20.375 1.00 41.47 162 ARG A C 1
ATOM 1327 O O . ARG A 1 162 ? 18.770 -16.183 -19.929 1.00 41.47 162 ARG A O 1
ATOM 1334 N N . ASP A 1 163 ? 18.462 -17.622 -21.648 1.00 46.66 163 ASP A N 1
ATOM 1335 C CA . ASP A 1 163 ? 17.682 -16.875 -22.643 1.00 46.66 163 ASP A CA 1
ATOM 1336 C C . ASP A 1 163 ? 18.053 -15.429 -23.053 1.00 46.66 163 ASP A C 1
ATOM 1338 O O . ASP A 1 163 ? 17.443 -14.934 -24.001 1.00 46.66 163 ASP A O 1
ATOM 1342 N N . GLU A 1 164 ? 19.121 -14.805 -22.523 1.00 46.78 164 GLU A N 1
ATOM 1343 C CA . GLU A 1 164 ? 19.760 -13.627 -23.175 1.00 46.78 164 GLU A CA 1
ATOM 1344 C C . GLU A 1 164 ? 20.038 -13.899 -24.671 1.00 46.78 164 GLU A C 1
ATOM 1346 O O . GLU A 1 164 ? 19.781 -13.064 -25.540 1.00 46.78 164 GLU A O 1
ATOM 1351 N N . ASP A 1 165 ? 20.532 -15.104 -24.974 1.00 51.00 165 ASP A N 1
ATOM 1352 C CA . ASP A 1 165 ? 20.878 -15.547 -26.328 1.00 51.00 165 ASP A CA 1
ATOM 1353 C C . ASP A 1 165 ? 19.650 -15.678 -27.251 1.00 51.00 165 ASP A C 1
ATOM 1355 O O . ASP A 1 165 ? 19.759 -15.538 -28.469 1.00 51.00 165 ASP A O 1
ATOM 1359 N N . CYS A 1 166 ? 18.470 -15.951 -26.689 1.00 52.72 166 CYS A N 1
ATOM 1360 C CA . CYS A 1 166 ? 17.250 -16.235 -27.445 1.00 52.72 166 CYS A CA 1
ATOM 1361 C C . CYS A 1 166 ? 16.581 -14.951 -27.967 1.00 52.72 166 CYS A C 1
ATOM 1363 O O . CYS A 1 166 ? 15.995 -14.959 -29.053 1.00 52.72 166 CYS A O 1
ATOM 1365 N N . MET A 1 167 ? 16.704 -13.845 -27.223 1.00 59.72 167 MET A N 1
ATOM 1366 C CA . MET A 1 167 ? 16.068 -12.556 -27.521 1.00 59.72 167 MET A CA 1
ATOM 1367 C C . MET A 1 167 ? 16.545 -11.963 -28.858 1.00 59.72 167 MET A C 1
ATOM 1369 O O . MET A 1 167 ? 15.746 -11.708 -29.762 1.00 59.72 167 MET A O 1
ATOM 1373 N N . ASN A 1 168 ? 17.863 -11.791 -29.012 1.00 71.19 168 ASN A N 1
ATOM 1374 C CA . ASN A 1 168 ? 18.454 -11.174 -30.203 1.00 71.19 168 ASN A CA 1
ATOM 1375 C C . ASN A 1 168 ? 18.258 -12.044 -31.459 1.00 71.19 168 ASN A C 1
ATOM 1377 O O . ASN A 1 168 ? 17.990 -11.512 -32.535 1.00 71.19 168 ASN A O 1
ATOM 1381 N N . ILE A 1 169 ? 18.313 -13.376 -31.323 1.00 77.62 169 ILE A N 1
ATOM 1382 C CA . ILE A 1 169 ? 18.029 -14.327 -32.415 1.00 77.62 169 ILE A CA 1
ATOM 1383 C C . ILE A 1 169 ? 16.561 -14.247 -32.862 1.00 77.62 169 ILE A C 1
ATOM 1385 O O . ILE A 1 169 ? 16.268 -14.424 -34.044 1.00 77.62 169 ILE A O 1
ATOM 1389 N N . GLY A 1 170 ? 15.635 -13.973 -31.939 1.00 79.81 170 GLY A N 1
ATOM 1390 C CA . GLY A 1 170 ? 14.233 -13.717 -32.259 1.00 79.81 170 GLY A CA 1
ATOM 1391 C C . GLY A 1 170 ? 14.045 -12.436 -33.072 1.00 79.81 170 GLY A C 1
ATOM 1392 O O . GLY A 1 170 ? 13.462 -12.489 -34.151 1.00 79.81 170 GLY A O 1
ATOM 1393 N N . TYR A 1 171 ? 14.562 -11.310 -32.572 1.00 84.94 171 TYR A N 1
ATOM 1394 C CA . TYR A 1 171 ? 14.349 -9.987 -33.168 1.00 84.94 171 TYR A CA 1
ATOM 1395 C C . TYR A 1 171 ? 15.041 -9.803 -34.527 1.00 84.94 171 TYR A C 1
ATOM 1397 O O . TYR A 1 171 ? 14.435 -9.279 -35.460 1.00 84.94 171 TYR A O 1
ATOM 1405 N N . TYR A 1 172 ? 16.297 -10.243 -34.669 1.00 89.62 172 TYR A N 1
ATOM 1406 C CA . TYR A 1 172 ? 17.085 -10.029 -35.893 1.00 89.62 172 TYR A CA 1
ATOM 1407 C C . TYR A 1 172 ? 16.801 -11.024 -37.024 1.00 89.62 172 TYR A C 1
ATOM 1409 O O . TYR A 1 172 ? 17.451 -10.967 -38.068 1.00 89.62 172 TYR A O 1
ATOM 1417 N N . PHE A 1 173 ? 15.833 -11.924 -36.845 1.00 91.75 173 PHE A N 1
ATOM 1418 C CA . PHE A 1 173 ? 15.388 -12.851 -37.877 1.00 91.75 173 PHE A CA 1
ATOM 1419 C C . PHE A 1 173 ? 14.100 -12.346 -38.541 1.00 91.75 173 PHE A C 1
ATOM 1421 O O . PHE A 1 173 ? 13.019 -12.482 -37.973 1.00 91.75 173 PHE A O 1
ATOM 1428 N N . PHE A 1 174 ? 14.211 -11.820 -39.766 1.00 93.44 174 PHE A N 1
ATOM 1429 C CA . PHE A 1 174 ? 13.092 -11.224 -40.515 1.00 93.44 174 PHE A CA 1
ATOM 1430 C C . PHE A 1 174 ? 12.447 -10.033 -39.788 1.00 93.44 174 PHE A C 1
ATOM 1432 O O . PHE A 1 174 ? 11.224 -9.913 -39.747 1.00 93.44 174 PHE A O 1
ATOM 1439 N N . THR A 1 175 ? 13.273 -9.141 -39.234 1.00 91.81 175 THR A N 1
ATOM 1440 C CA . THR A 1 175 ? 12.818 -7.869 -38.658 1.00 91.81 175 THR A CA 1
ATOM 1441 C C . THR A 1 175 ? 12.070 -7.053 -39.714 1.00 91.81 175 THR A C 1
ATOM 1443 O O . THR A 1 175 ? 12.532 -6.933 -40.855 1.00 91.81 175 THR A O 1
ATOM 1446 N N . GLU A 1 176 ? 10.937 -6.460 -39.345 1.00 92.69 176 GLU A N 1
ATOM 1447 C CA . GLU A 1 176 ? 10.156 -5.650 -40.276 1.00 92.69 176 GLU A CA 1
ATOM 1448 C C . GLU A 1 176 ? 10.885 -4.347 -40.630 1.00 92.69 176 GLU A C 1
ATOM 1450 O O . GLU A 1 176 ? 11.510 -3.696 -39.787 1.00 92.69 176 GLU A O 1
ATOM 1455 N N . ALA A 1 177 ? 10.808 -3.945 -41.900 1.00 94.06 177 ALA A N 1
ATOM 1456 C CA . ALA A 1 177 ? 11.606 -2.838 -42.433 1.00 94.06 177 ALA A CA 1
ATOM 1457 C C . ALA A 1 177 ? 11.446 -1.497 -41.670 1.00 94.06 177 ALA A C 1
ATOM 1459 O O . ALA A 1 177 ? 12.465 -0.837 -41.443 1.00 94.06 177 ALA A O 1
ATOM 1460 N N . PRO A 1 178 ? 10.239 -1.087 -41.210 1.00 91.25 178 PRO A N 1
ATOM 1461 C CA . PRO A 1 178 ? 10.063 0.128 -40.404 1.00 91.25 178 PRO A CA 1
ATOM 1462 C C . PRO A 1 178 ? 10.725 0.086 -39.019 1.00 91.25 178 PRO A C 1
ATOM 1464 O O . PRO A 1 178 ? 10.979 1.142 -38.445 1.00 91.25 178 PRO A O 1
ATOM 1467 N N . GLU A 1 179 ? 11.013 -1.102 -38.483 1.00 90.94 179 GLU A N 1
ATOM 1468 C CA . GLU A 1 179 ? 11.716 -1.283 -37.207 1.00 90.94 179 GLU A CA 1
ATOM 1469 C C . GLU A 1 179 ? 13.227 -1.372 -37.446 1.00 90.94 179 GLU A C 1
ATOM 1471 O O . GLU A 1 179 ? 14.008 -0.648 -36.827 1.00 90.94 179 GLU A O 1
ATOM 1476 N N . PHE A 1 180 ? 13.649 -2.183 -38.421 1.00 92.75 180 PHE A N 1
ATOM 1477 C CA . PHE A 1 180 ? 15.058 -2.396 -38.760 1.00 92.75 180 PHE A CA 1
ATOM 1478 C C . PHE A 1 180 ? 15.768 -1.094 -39.183 1.00 92.75 180 PHE A C 1
ATOM 1480 O O . PHE A 1 180 ? 16.883 -0.814 -38.733 1.00 92.75 180 PHE A O 1
ATOM 1487 N N . ILE A 1 181 ? 15.090 -0.231 -39.956 1.00 93.12 181 ILE A N 1
ATOM 1488 C CA . ILE A 1 181 ? 15.618 1.075 -40.394 1.00 93.12 181 ILE A CA 1
ATOM 1489 C C . ILE A 1 181 ? 15.944 2.030 -39.230 1.00 93.12 181 ILE A C 1
ATOM 1491 O O . ILE A 1 181 ? 16.742 2.949 -39.396 1.00 93.12 181 ILE A O 1
ATOM 1495 N N . THR A 1 182 ? 15.368 1.842 -38.034 1.00 89.62 182 THR A N 1
ATOM 1496 C CA . THR A 1 182 ? 15.670 2.717 -36.882 1.00 89.62 182 THR A CA 1
ATOM 1497 C C . THR A 1 182 ? 17.126 2.601 -36.429 1.00 89.62 182 THR A C 1
ATOM 1499 O O . THR A 1 182 ? 17.689 3.575 -35.914 1.00 89.62 182 THR A O 1
ATOM 1502 N N . THR A 1 183 ? 17.741 1.437 -36.677 1.00 90.31 183 THR A N 1
ATOM 1503 C CA . THR A 1 183 ? 19.104 1.077 -36.268 1.00 90.31 183 THR A CA 1
ATOM 1504 C C . THR A 1 183 ? 20.058 0.827 -37.438 1.00 90.31 183 THR A C 1
ATOM 1506 O O . THR A 1 183 ? 21.249 1.068 -37.252 1.00 90.31 183 THR A O 1
ATOM 1509 N N . HIS A 1 184 ? 19.573 0.418 -38.618 1.00 93.69 184 HIS A N 1
ATOM 1510 C CA . HIS A 1 184 ? 20.388 0.036 -39.782 1.00 93.69 184 HIS A CA 1
ATOM 1511 C C . HIS A 1 184 ? 20.039 0.864 -41.029 1.00 93.69 184 HIS A C 1
ATOM 1513 O O . HIS A 1 184 ? 18.935 0.750 -41.558 1.00 93.69 184 HIS A O 1
ATOM 1519 N N . PHE A 1 185 ? 20.982 1.654 -41.550 1.00 96.00 185 PHE A N 1
ATOM 1520 C CA . PHE A 1 185 ? 20.785 2.497 -42.735 1.00 96.00 185 PHE A CA 1
ATOM 1521 C C . PHE A 1 185 ? 21.643 2.033 -43.925 1.00 96.00 185 PHE A C 1
ATOM 1523 O O . PHE A 1 185 ? 22.855 2.260 -43.913 1.00 96.00 185 PHE A O 1
ATOM 1530 N N . PRO A 1 186 ? 21.064 1.389 -44.957 1.00 97.00 186 PRO A N 1
ATOM 1531 C CA . PRO A 1 186 ? 21.816 0.903 -46.112 1.00 97.00 186 PRO A CA 1
ATOM 1532 C C . PRO A 1 186 ? 22.238 2.043 -47.045 1.00 97.00 186 PRO A C 1
ATOM 1534 O O . PRO A 1 186 ? 21.456 2.954 -47.323 1.00 97.00 186 PRO A O 1
ATOM 1537 N N . TYR A 1 187 ? 23.451 1.952 -47.597 1.00 95.62 187 TYR A N 1
ATOM 1538 C CA . TYR A 1 187 ? 23.949 2.925 -48.578 1.00 95.62 187 TYR A CA 1
ATOM 1539 C C . TYR A 1 187 ? 23.261 2.797 -49.953 1.00 95.62 187 TYR A C 1
ATOM 1541 O O . TYR A 1 187 ? 23.151 3.784 -50.678 1.00 95.62 187 TYR A O 1
ATOM 1549 N N . ASP A 1 188 ? 22.762 1.606 -50.306 1.00 96.19 188 ASP A N 1
ATOM 1550 C CA . ASP A 1 188 ? 21.852 1.407 -51.441 1.00 96.19 188 ASP A CA 1
ATOM 1551 C C . ASP A 1 188 ? 20.401 1.463 -50.944 1.00 96.19 188 ASP A C 1
ATOM 1553 O O . ASP A 1 188 ? 19.933 0.565 -50.236 1.00 96.19 188 ASP A O 1
ATOM 1557 N N . SER A 1 189 ? 19.677 2.523 -51.314 1.00 95.25 189 SER A N 1
ATOM 1558 C CA . SER A 1 189 ? 18.350 2.806 -50.762 1.00 95.25 189 SER A CA 1
ATOM 1559 C C . SER A 1 189 ? 17.295 1.750 -51.104 1.00 95.25 189 SER A C 1
ATOM 1561 O O . SER A 1 189 ? 16.294 1.648 -50.390 1.00 95.25 189 SER A O 1
ATOM 1563 N N . LYS A 1 190 ? 17.513 0.906 -52.129 1.00 95.31 190 LYS A N 1
ATOM 1564 C CA . LYS A 1 190 ? 16.598 -0.205 -52.447 1.00 95.31 190 LYS A CA 1
ATOM 1565 C C . LYS A 1 190 ? 16.477 -1.193 -51.280 1.00 95.31 190 LYS A C 1
ATOM 1567 O O . LYS A 1 190 ? 15.401 -1.737 -51.052 1.00 95.31 190 LYS A O 1
ATOM 1572 N N . TRP A 1 191 ? 17.550 -1.373 -50.506 1.00 96.88 191 TRP A N 1
ATOM 1573 C CA . TRP A 1 191 ? 17.598 -2.296 -49.372 1.00 96.88 191 TRP A CA 1
ATOM 1574 C C . TRP A 1 191 ? 16.960 -1.745 -48.092 1.00 96.88 191 TRP A C 1
ATOM 1576 O O . TRP A 1 191 ? 16.924 -2.449 -47.090 1.00 96.88 191 TRP A O 1
ATOM 1586 N N . GLN A 1 192 ? 16.404 -0.526 -48.114 1.00 96.62 192 GLN A N 1
ATOM 1587 C CA . GLN A 1 192 ? 15.546 -0.056 -47.021 1.00 96.62 192 GLN A CA 1
ATOM 1588 C C . GLN A 1 192 ? 14.214 -0.818 -46.972 1.00 96.62 192 GLN A C 1
ATOM 1590 O O . GLN A 1 192 ? 13.608 -0.891 -45.913 1.00 96.62 192 GLN A O 1
ATOM 1595 N N . LEU A 1 193 ? 13.738 -1.354 -48.108 1.00 95.25 193 LEU A N 1
ATOM 1596 C CA . LEU A 1 193 ? 12.447 -2.054 -48.260 1.00 95.25 193 LEU A CA 1
ATOM 1597 C C . LEU A 1 193 ? 11.200 -1.254 -47.793 1.00 95.25 193 LEU A C 1
ATOM 1599 O O . LEU A 1 193 ? 10.119 -1.815 -47.632 1.00 95.25 193 LEU A O 1
ATOM 1603 N N . LEU A 1 194 ? 11.325 0.067 -47.619 1.00 95.12 194 LEU A N 1
ATOM 1604 C CA . LEU A 1 194 ? 10.241 0.968 -47.216 1.00 95.12 194 LEU A CA 1
ATOM 1605 C C . LEU A 1 194 ? 9.478 1.550 -48.414 1.00 95.12 194 LEU A C 1
ATOM 1607 O O . LEU A 1 194 ? 10.082 1.978 -49.398 1.00 95.12 194 LEU A O 1
ATOM 1611 N N . THR A 1 195 ? 8.160 1.727 -48.264 1.00 92.31 195 THR A N 1
ATOM 1612 C CA . THR A 1 195 ? 7.302 2.459 -49.222 1.00 92.31 195 THR A CA 1
ATOM 1613 C C . THR A 1 195 ? 7.723 3.925 -49.395 1.00 92.31 195 THR A C 1
ATOM 1615 O O . THR A 1 195 ? 7.630 4.479 -50.488 1.00 92.31 195 THR A O 1
ATOM 1618 N N . ARG A 1 196 ? 8.211 4.558 -48.319 1.00 94.00 196 ARG A N 1
ATOM 1619 C CA . ARG A 1 196 ? 8.947 5.829 -48.353 1.00 94.00 196 ARG A CA 1
ATOM 1620 C C . ARG A 1 196 ? 10.361 5.559 -47.860 1.00 94.00 196 ARG A C 1
ATOM 1622 O O . ARG A 1 196 ? 10.550 5.313 -46.673 1.00 94.00 196 ARG A O 1
ATOM 1629 N N . GLN A 1 197 ? 11.335 5.665 -48.756 1.00 94.69 197 GLN A N 1
ATOM 1630 C CA . GLN A 1 197 ? 12.745 5.678 -48.375 1.00 94.69 197 GLN A CA 1
ATOM 1631 C C . GLN A 1 197 ? 13.063 6.934 -47.546 1.00 94.69 197 GLN A C 1
ATOM 1633 O O . GLN A 1 197 ? 12.497 8.004 -47.791 1.00 94.69 197 GLN A O 1
ATOM 1638 N N . ILE A 1 198 ? 13.970 6.800 -46.580 1.00 94.94 198 ILE A N 1
ATOM 1639 C CA . ILE A 1 198 ? 14.494 7.904 -45.768 1.00 94.94 198 ILE A CA 1
ATOM 1640 C C . ILE A 1 198 ? 15.919 8.267 -46.193 1.00 94.94 198 ILE A C 1
ATOM 1642 O O . ILE A 1 198 ? 16.663 7.449 -46.737 1.00 94.94 198 ILE A O 1
ATOM 1646 N N . THR A 1 199 ? 16.309 9.508 -45.925 1.00 94.88 199 THR A N 1
ATOM 1647 C CA . THR A 1 199 ? 17.679 10.006 -46.093 1.00 94.88 199 THR A CA 1
ATOM 1648 C C . THR A 1 199 ? 18.564 9.667 -44.890 1.00 94.88 199 THR A C 1
ATOM 1650 O O . THR A 1 199 ? 18.071 9.418 -43.789 1.00 94.88 199 THR A O 1
ATOM 1653 N N . ALA A 1 200 ? 19.889 9.724 -45.074 1.00 91.00 200 ALA A N 1
ATOM 1654 C CA . ALA A 1 200 ? 20.852 9.539 -43.984 1.00 91.00 200 ALA A CA 1
ATOM 1655 C C . ALA A 1 200 ? 20.645 10.558 -42.844 1.00 91.00 200 ALA A C 1
ATOM 1657 O O . ALA A 1 200 ? 20.709 10.194 -41.676 1.00 91.00 200 ALA A O 1
ATOM 1658 N N . PHE A 1 201 ? 20.303 11.808 -43.178 1.00 90.31 201 PHE A N 1
ATOM 1659 C CA . PHE A 1 201 ? 19.986 12.844 -42.191 1.00 90.31 201 PHE A CA 1
ATOM 1660 C C . PHE A 1 201 ? 18.701 12.531 -41.405 1.00 90.31 201 PHE A C 1
ATOM 1662 O O . PHE A 1 201 ? 18.664 12.688 -40.187 1.00 90.31 201 PHE A O 1
ATOM 1669 N N . GLU A 1 202 ? 17.645 12.043 -42.069 1.00 92.12 202 GLU A N 1
ATOM 1670 C CA . GLU A 1 202 ? 16.449 11.573 -41.358 1.00 92.12 202 GLU A CA 1
ATOM 1671 C C . GLU A 1 202 ? 16.807 10.428 -40.401 1.00 92.12 202 GLU A C 1
ATOM 1673 O O . GLU A 1 202 ? 16.460 10.515 -39.223 1.00 92.12 202 GLU A O 1
ATOM 1678 N N . PHE A 1 203 ? 17.571 9.428 -40.861 1.00 92.81 203 PHE A N 1
ATOM 1679 C CA . PHE A 1 203 ? 18.060 8.313 -40.041 1.00 92.81 203 PHE A CA 1
ATOM 1680 C C . PHE A 1 203 ? 18.866 8.767 -38.817 1.00 92.81 203 PHE A C 1
ATOM 1682 O O . PHE A 1 203 ? 18.582 8.313 -37.706 1.00 92.81 203 PHE A O 1
ATOM 1689 N N . GLU A 1 204 ? 19.829 9.677 -38.990 1.00 90.31 204 GLU A N 1
ATOM 1690 C CA . GLU A 1 204 ? 20.609 10.271 -37.896 1.00 90.31 204 GLU A CA 1
ATOM 1691 C C . GLU A 1 204 ? 19.707 10.914 -36.842 1.00 90.31 204 GLU A C 1
ATOM 1693 O O . GLU A 1 204 ? 19.954 10.751 -35.648 1.00 90.31 204 GLU A O 1
ATOM 1698 N N . THR A 1 205 ? 18.631 11.584 -37.270 1.00 91.06 205 THR A N 1
ATOM 1699 C CA . THR A 1 205 ? 17.679 12.224 -36.352 1.00 91.06 205 THR A CA 1
ATOM 1700 C C . THR A 1 205 ? 16.663 11.275 -35.710 1.00 91.06 205 THR A C 1
ATOM 1702 O O . THR A 1 205 ? 16.017 11.700 -34.755 1.00 91.06 205 THR A O 1
ATOM 1705 N N . LEU A 1 206 ? 16.488 10.027 -36.175 1.00 91.75 206 LEU A N 1
ATOM 1706 C CA . LEU A 1 206 ? 15.531 9.075 -35.579 1.00 91.75 206 LEU A CA 1
ATOM 1707 C C . LEU A 1 206 ? 15.925 8.689 -34.147 1.00 91.75 206 LEU A C 1
ATOM 1709 O O . LEU A 1 206 ? 17.094 8.389 -33.884 1.00 91.75 206 LEU A O 1
ATOM 1713 N N . ALA A 1 207 ? 14.931 8.628 -33.252 1.00 89.88 207 ALA A N 1
ATOM 1714 C CA . ALA A 1 207 ? 15.071 8.179 -31.865 1.00 89.88 207 ALA A CA 1
ATOM 1715 C C . ALA A 1 207 ? 15.879 6.873 -31.741 1.00 89.88 207 ALA A C 1
ATOM 1717 O O . ALA A 1 207 ? 15.771 5.974 -32.576 1.00 89.88 207 ALA A O 1
ATOM 1718 N N . TYR A 1 208 ? 16.706 6.769 -30.696 1.00 89.56 208 TYR A N 1
ATOM 1719 C CA . TYR A 1 208 ? 17.519 5.575 -30.465 1.00 89.56 208 TYR A CA 1
ATOM 1720 C C . TYR A 1 208 ? 16.701 4.526 -29.718 1.00 89.56 208 TYR A C 1
ATOM 1722 O O . TYR A 1 208 ? 16.653 4.533 -28.487 1.00 89.56 208 TYR A O 1
ATOM 1730 N N . VAL A 1 209 ? 16.037 3.670 -30.489 1.00 89.56 209 VAL A N 1
ATOM 1731 C CA . VAL A 1 209 ? 15.198 2.561 -30.027 1.00 89.56 209 VAL A CA 1
ATOM 1732 C C . VAL A 1 209 ? 15.988 1.252 -30.129 1.00 89.56 209 VAL A C 1
ATOM 1734 O O . VAL A 1 209 ? 16.744 1.054 -31.081 1.00 89.56 209 VAL A O 1
ATOM 1737 N N . THR A 1 210 ? 15.844 0.369 -29.143 1.00 86.69 210 THR A N 1
ATOM 1738 C CA . THR A 1 210 ? 16.496 -0.950 -29.099 1.00 86.69 210 THR A CA 1
ATOM 1739 C C . THR A 1 210 ? 15.496 -2.079 -29.406 1.00 86.69 210 THR A C 1
ATOM 1741 O O . THR A 1 210 ? 14.287 -1.866 -29.297 1.00 86.69 210 THR A O 1
ATOM 1744 N N . PRO A 1 211 ? 15.962 -3.313 -29.689 1.00 84.50 211 PRO A N 1
ATOM 1745 C CA . PRO A 1 211 ? 15.107 -4.500 -29.771 1.00 84.50 211 PRO A CA 1
ATOM 1746 C C . PRO A 1 211 ? 14.183 -4.688 -28.561 1.00 84.50 211 PRO A C 1
ATOM 1748 O O . PRO A 1 211 ? 13.041 -5.117 -28.711 1.00 84.50 211 PRO A O 1
ATOM 1751 N N . HIS A 1 212 ? 14.648 -4.320 -27.360 1.00 85.25 212 HIS A N 1
ATOM 1752 C CA . HIS A 1 212 ? 13.886 -4.515 -26.127 1.00 85.25 212 HIS A CA 1
ATOM 1753 C C . HIS A 1 212 ? 12.635 -3.631 -26.049 1.00 85.25 212 HIS A C 1
ATOM 1755 O O . HIS A 1 212 ? 11.630 -4.035 -25.477 1.00 85.25 212 HIS A O 1
ATOM 1761 N N . PHE A 1 213 ? 12.640 -2.455 -26.685 1.00 89.06 213 PHE A N 1
ATOM 1762 C CA . PHE A 1 213 ? 11.442 -1.612 -26.798 1.00 89.06 213 PHE A CA 1
ATOM 1763 C C . PHE A 1 213 ? 10.309 -2.327 -27.551 1.00 89.06 213 PHE A C 1
ATOM 1765 O O . PHE A 1 213 ? 9.157 -2.295 -27.118 1.00 89.06 213 PHE A O 1
ATOM 1772 N N . TYR A 1 214 ? 10.652 -3.015 -28.643 1.00 87.75 214 TYR A N 1
ATOM 1773 C CA . TYR A 1 214 ? 9.708 -3.799 -29.439 1.00 87.75 214 TYR A CA 1
ATOM 1774 C C . TYR A 1 214 ? 9.292 -5.091 -28.723 1.00 87.75 214 TYR A C 1
ATOM 1776 O O . TYR A 1 214 ? 8.115 -5.440 -28.744 1.00 87.75 214 TYR A O 1
ATOM 1784 N N . PHE A 1 215 ? 10.211 -5.753 -28.006 1.00 84.56 215 PHE A N 1
ATOM 1785 C CA . PHE A 1 215 ? 9.886 -6.899 -27.144 1.00 84.56 215 PHE A CA 1
ATOM 1786 C C . PHE A 1 215 ? 8.897 -6.536 -26.023 1.00 84.56 215 PHE A C 1
ATOM 1788 O O . PHE A 1 215 ? 7.971 -7.293 -25.753 1.00 84.56 215 PHE A O 1
ATOM 1795 N N . MET A 1 216 ? 9.033 -5.351 -25.418 1.00 85.31 216 MET A N 1
ATOM 1796 C CA . MET A 1 216 ? 8.067 -4.810 -24.452 1.00 85.31 216 MET A CA 1
ATOM 1797 C C . MET A 1 216 ? 6.723 -4.399 -25.103 1.00 85.31 216 MET A C 1
ATOM 1799 O O . MET A 1 216 ? 5.819 -3.933 -24.409 1.00 85.31 216 MET A O 1
ATOM 1803 N N . GLY A 1 217 ? 6.568 -4.518 -26.427 1.00 88.88 217 GLY A N 1
ATOM 1804 C CA . GLY A 1 217 ? 5.361 -4.120 -27.160 1.00 88.88 217 GLY A CA 1
ATOM 1805 C C . GLY A 1 217 ? 5.098 -2.610 -27.154 1.00 88.88 217 GLY A C 1
ATOM 1806 O O . GLY A 1 217 ? 3.946 -2.188 -27.270 1.00 88.88 217 GLY A O 1
ATOM 1807 N N . TRP A 1 218 ? 6.132 -1.786 -26.954 1.00 91.94 218 TRP A N 1
ATOM 1808 C CA . TRP A 1 218 ? 5.983 -0.336 -26.816 1.00 91.94 218 TRP A CA 1
ATOM 1809 C C . TRP A 1 218 ? 5.910 0.382 -28.171 1.00 91.94 218 TRP A C 1
ATOM 1811 O O . TRP A 1 218 ? 6.427 -0.092 -29.180 1.00 91.94 218 TRP A O 1
ATOM 1821 N N . GLN A 1 219 ? 5.287 1.566 -28.194 1.00 92.44 219 GLN A N 1
ATOM 1822 C CA . GLN A 1 219 ? 5.259 2.455 -29.365 1.00 92.44 219 GLN A CA 1
ATOM 1823 C C . GLN A 1 219 ? 5.480 3.917 -28.954 1.00 92.44 219 GLN A C 1
ATOM 1825 O O . GLN A 1 219 ? 4.948 4.378 -27.943 1.00 92.44 219 GLN A O 1
ATOM 1830 N N . LEU A 1 220 ? 6.277 4.666 -29.722 1.00 92.88 220 LEU A N 1
ATOM 1831 C CA . LEU A 1 220 ? 6.545 6.085 -29.457 1.00 92.88 220 LEU A CA 1
ATOM 1832 C C . LEU A 1 220 ? 5.370 6.944 -29.937 1.00 92.88 220 LEU A C 1
ATOM 1834 O O . LEU A 1 220 ? 5.034 6.908 -31.119 1.00 92.88 220 LEU A O 1
ATOM 1838 N N . MET A 1 221 ? 4.785 7.746 -29.041 1.00 93.31 221 MET A N 1
ATOM 1839 C CA . MET A 1 221 ? 3.574 8.530 -29.328 1.00 93.31 221 MET A CA 1
ATOM 1840 C C . MET A 1 221 ? 3.820 10.038 -29.478 1.00 93.31 221 MET A C 1
ATOM 1842 O O . MET A 1 221 ? 3.070 10.684 -30.204 1.00 93.31 221 MET A O 1
ATOM 1846 N N . SER A 1 222 ? 4.849 10.615 -28.834 1.00 92.00 222 SER A N 1
ATOM 1847 C CA . SER A 1 222 ? 5.183 12.049 -28.991 1.00 92.00 222 SER A CA 1
ATOM 1848 C C . SER A 1 222 ? 6.458 12.312 -29.804 1.00 92.00 222 SER A C 1
ATOM 1850 O O . SER A 1 222 ? 6.390 12.925 -30.869 1.00 92.00 222 SER A O 1
ATOM 1852 N N . HIS A 1 223 ? 7.625 11.846 -29.351 1.00 90.94 223 HIS A N 1
ATOM 1853 C CA . HIS A 1 223 ? 8.916 12.244 -29.929 1.00 90.94 223 HIS A CA 1
ATOM 1854 C C . HIS A 1 223 ? 9.602 11.121 -30.721 1.00 90.94 223 HIS A C 1
ATOM 1856 O O . HIS A 1 223 ? 10.261 10.254 -30.151 1.00 90.94 223 HIS A O 1
ATOM 1862 N N . GLN A 1 224 ? 9.525 11.193 -32.055 1.00 91.44 224 GLN A N 1
ATOM 1863 C CA . GLN A 1 224 ? 10.220 10.270 -32.974 1.00 91.44 224 GLN A CA 1
ATOM 1864 C C . GLN A 1 224 ? 11.693 10.643 -33.246 1.00 91.44 224 GLN A C 1
ATOM 1866 O O . GLN A 1 224 ? 12.391 9.923 -33.961 1.00 91.44 224 GLN A O 1
ATOM 1871 N N . LYS A 1 225 ? 12.177 11.774 -32.711 1.00 92.75 225 LYS A N 1
ATOM 1872 C CA . LYS A 1 225 ? 13.545 12.272 -32.930 1.00 92.75 225 LYS A CA 1
ATOM 1873 C C . LYS A 1 225 ? 14.441 12.063 -31.715 1.00 92.75 225 LYS A C 1
ATOM 1875 O O . LYS A 1 225 ? 14.001 12.278 -30.593 1.00 92.75 225 LYS A O 1
ATOM 1880 N N . CYS A 1 226 ? 15.705 11.703 -31.936 1.00 90.12 226 CYS A N 1
ATOM 1881 C CA . CYS A 1 226 ? 16.686 11.443 -30.878 1.00 90.12 226 CYS A CA 1
ATOM 1882 C C . CYS A 1 226 ? 17.124 12.699 -30.114 1.00 90.12 226 CYS A C 1
ATOM 1884 O O . CYS A 1 226 ? 17.520 12.581 -28.957 1.00 90.12 226 CYS A O 1
ATOM 1886 N N . ALA A 1 227 ? 17.061 13.869 -30.753 1.00 91.56 227 ALA A N 1
ATOM 1887 C CA . ALA A 1 227 ? 17.318 15.171 -30.150 1.00 91.56 227 ALA A CA 1
ATOM 1888 C C . ALA A 1 227 ? 15.992 15.924 -29.962 1.00 91.56 227 ALA A C 1
ATOM 1890 O O . ALA A 1 227 ? 15.238 16.106 -30.923 1.00 91.56 227 ALA A O 1
ATOM 1891 N N . ILE A 1 228 ? 15.718 16.349 -28.729 1.00 92.94 228 ILE A N 1
ATOM 1892 C CA . ILE A 1 228 ? 14.531 17.121 -28.340 1.00 92.94 228 ILE A CA 1
ATOM 1893 C C . ILE A 1 228 ? 15.003 18.454 -27.756 1.00 92.94 228 ILE A C 1
ATOM 1895 O O . ILE A 1 228 ? 15.919 18.471 -26.938 1.00 92.94 228 ILE A O 1
ATOM 1899 N N . HIS A 1 229 ? 14.374 19.552 -28.167 1.00 90.88 229 HIS A N 1
ATOM 1900 C CA . HIS A 1 229 ? 14.648 20.906 -27.684 1.00 90.88 229 HIS A CA 1
ATOM 1901 C C . HIS A 1 229 ? 13.431 21.445 -26.926 1.00 90.88 229 HIS A C 1
ATOM 1903 O O . HIS A 1 229 ? 12.298 21.167 -27.323 1.00 90.88 229 HIS A O 1
ATOM 1909 N N . THR A 1 230 ? 13.662 22.220 -25.867 1.00 86.75 230 THR A N 1
ATOM 1910 C CA . THR A 1 230 ? 12.622 22.957 -25.130 1.00 86.75 230 THR A CA 1
ATOM 1911 C C . THR A 1 230 ? 13.099 24.368 -24.795 1.00 86.75 230 THR A C 1
ATOM 1913 O O . THR A 1 230 ? 14.243 24.567 -24.391 1.00 86.75 230 THR A O 1
ATOM 1916 N N . ASP A 1 231 ? 12.213 25.345 -24.971 1.00 83.94 231 ASP A N 1
ATOM 1917 C CA . ASP A 1 231 ? 12.382 26.761 -24.627 1.00 83.94 231 ASP A CA 1
ATOM 1918 C C . ASP A 1 231 ? 11.738 27.128 -23.275 1.00 83.94 231 ASP A C 1
ATOM 1920 O O . ASP A 1 231 ? 11.940 28.232 -22.770 1.00 83.94 231 ASP A O 1
ATOM 1924 N N . THR A 1 232 ? 11.005 26.189 -22.665 1.00 80.25 232 THR A N 1
ATOM 1925 C CA . THR A 1 232 ? 10.386 26.317 -21.331 1.00 80.25 232 THR A CA 1
ATOM 1926 C C . THR A 1 232 ? 11.117 25.528 -20.244 1.00 80.25 232 THR A C 1
ATOM 1928 O O . THR A 1 232 ? 10.911 25.782 -19.061 1.00 80.25 232 THR A O 1
ATOM 1931 N N . GLY A 1 233 ? 11.939 24.548 -20.631 1.00 79.38 233 GLY A N 1
ATOM 1932 C CA . GLY A 1 233 ? 12.500 23.532 -19.737 1.00 79.38 233 GLY A CA 1
ATOM 1933 C C . GLY A 1 233 ? 11.617 22.286 -19.586 1.00 79.38 233 GLY A C 1
ATOM 1934 O O . GLY A 1 233 ? 12.130 21.234 -19.202 1.00 79.38 233 GLY A O 1
ATOM 1935 N N . GLU A 1 234 ? 10.329 22.349 -19.938 1.00 84.06 234 GLU A N 1
ATOM 1936 C CA . GLU A 1 234 ? 9.407 21.210 -19.845 1.00 84.06 234 GLU A CA 1
ATOM 1937 C C . GLU A 1 234 ? 9.398 20.357 -21.130 1.00 84.06 234 GLU A C 1
ATOM 1939 O O . GLU A 1 234 ? 9.482 20.882 -22.244 1.00 84.06 234 GLU A O 1
ATOM 1944 N N . ILE A 1 235 ? 9.312 19.028 -20.981 1.00 88.06 235 ILE A N 1
ATOM 1945 C CA . ILE A 1 235 ? 9.225 18.037 -22.072 1.00 88.06 235 ILE A CA 1
ATOM 1946 C C . ILE A 1 235 ? 8.290 16.888 -21.660 1.00 88.06 235 ILE A C 1
ATOM 1948 O O . ILE A 1 235 ? 8.469 16.299 -20.597 1.00 88.06 235 ILE A O 1
ATOM 1952 N N . ASP A 1 236 ? 7.357 16.496 -22.536 1.00 89.94 236 ASP A N 1
ATOM 1953 C CA . ASP A 1 236 ? 6.492 15.318 -22.360 1.00 89.94 236 ASP A CA 1
ATOM 1954 C C . ASP A 1 236 ? 6.821 14.202 -23.375 1.00 89.94 236 ASP A C 1
ATOM 1956 O O . ASP A 1 236 ? 6.477 14.266 -24.564 1.00 89.94 236 ASP A O 1
ATOM 1960 N N . ILE A 1 237 ? 7.453 13.123 -22.905 1.00 92.00 237 ILE A N 1
ATOM 1961 C CA . ILE A 1 237 ? 7.672 11.903 -23.697 1.00 92.00 237 ILE A CA 1
ATOM 1962 C C . ILE A 1 237 ? 6.538 10.918 -23.412 1.00 92.00 237 ILE A C 1
ATOM 1964 O O . ILE A 1 237 ? 6.308 10.540 -22.269 1.00 92.00 237 ILE A O 1
ATOM 1968 N N . VAL A 1 238 ? 5.816 10.513 -24.456 1.00 93.69 238 VAL A N 1
ATOM 1969 C CA . VAL A 1 238 ? 4.648 9.629 -24.356 1.00 93.69 238 VAL A CA 1
ATOM 1970 C C . VAL A 1 238 ? 4.935 8.331 -25.100 1.00 93.69 238 VAL A C 1
ATOM 1972 O O . VAL A 1 238 ? 5.341 8.356 -26.266 1.00 93.69 238 VAL A O 1
ATOM 1975 N N . ILE A 1 239 ? 4.717 7.209 -24.419 1.00 93.56 239 ILE A N 1
ATOM 1976 C CA . ILE A 1 239 ? 4.930 5.847 -24.907 1.00 93.56 239 ILE A CA 1
ATOM 1977 C C . ILE A 1 239 ? 3.622 5.071 -24.712 1.00 93.56 239 ILE A C 1
ATOM 1979 O O . ILE A 1 239 ? 3.057 5.059 -23.619 1.00 93.56 239 ILE A O 1
ATOM 1983 N N . GLN A 1 240 ? 3.126 4.421 -25.760 1.00 92.62 240 GLN A N 1
ATOM 1984 C CA . GLN A 1 240 ? 2.057 3.434 -25.632 1.00 92.62 240 GLN A CA 1
ATOM 1985 C C . GLN A 1 240 ? 2.669 2.119 -25.143 1.00 92.62 240 GLN A C 1
ATOM 1987 O O . GLN A 1 240 ? 3.669 1.669 -25.697 1.00 92.62 240 GLN A O 1
ATOM 1992 N N . THR A 1 241 ? 2.062 1.505 -24.131 1.00 88.62 241 THR A N 1
ATOM 1993 C CA . THR A 1 241 ? 2.433 0.188 -23.589 1.00 88.62 241 THR A CA 1
ATOM 1994 C C . THR A 1 241 ? 1.244 -0.776 -23.697 1.00 88.62 241 THR A C 1
ATOM 1996 O O . THR A 1 241 ? 0.097 -0.312 -23.789 1.00 88.62 241 THR A O 1
ATOM 1999 N N . PRO A 1 242 ? 1.464 -2.103 -23.676 1.00 84.31 242 PRO A N 1
ATOM 2000 C CA . PRO A 1 242 ? 0.389 -3.074 -23.508 1.00 84.31 242 PRO A CA 1
ATOM 2001 C C . PRO A 1 242 ? -0.374 -2.848 -22.193 1.00 84.31 242 PRO A C 1
ATOM 2003 O O . PRO A 1 242 ? 0.216 -2.711 -21.118 1.00 84.31 242 PRO A O 1
ATOM 2006 N N . SER A 1 243 ? -1.706 -2.817 -22.269 1.00 69.31 243 SER A N 1
ATOM 2007 C CA . SER A 1 243 ? -2.587 -2.612 -21.108 1.00 69.31 243 SER A CA 1
ATOM 2008 C C . SER A 1 243 ? -2.672 -3.828 -20.181 1.00 69.31 243 SER A C 1
ATOM 2010 O O . SER A 1 243 ? -3.004 -3.680 -19.010 1.00 69.31 243 SER A O 1
ATOM 2012 N N . ASN A 1 244 ? -2.379 -5.025 -20.700 1.00 62.16 244 ASN A N 1
ATOM 2013 C CA . ASN A 1 244 ? -2.712 -6.299 -20.057 1.00 62.16 244 ASN A CA 1
ATOM 2014 C C . ASN A 1 244 ? -1.495 -7.028 -19.453 1.00 62.16 244 ASN A C 1
ATOM 2016 O O . ASN A 1 244 ? -1.625 -8.186 -19.069 1.00 62.16 244 ASN A O 1
ATOM 2020 N N . GLU A 1 245 ? -0.315 -6.397 -19.406 1.00 63.31 245 GLU A N 1
ATOM 2021 C CA . GLU A 1 245 ? 0.941 -7.071 -19.045 1.00 63.31 245 GLU A CA 1
ATOM 2022 C C . GLU A 1 245 ? 1.667 -6.468 -17.830 1.00 63.31 245 GLU A C 1
ATOM 2024 O O . GLU A 1 245 ? 1.781 -5.241 -17.670 1.00 63.31 245 GLU A O 1
ATOM 2029 N N . SER A 1 246 ? 2.238 -7.377 -17.027 1.00 68.00 246 SER A N 1
ATOM 2030 C CA . SER A 1 246 ? 3.148 -7.161 -15.893 1.00 68.00 246 SER A CA 1
ATOM 2031 C C . SER A 1 246 ? 4.494 -6.556 -16.316 1.00 68.00 246 SER A C 1
ATOM 2033 O O . SER A 1 246 ? 5.545 -7.199 -16.280 1.00 68.00 246 SER A O 1
ATOM 2035 N N . GLN A 1 247 ? 4.472 -5.298 -16.747 1.00 76.31 247 GLN A N 1
ATOM 2036 C CA . GLN A 1 247 ? 5.656 -4.583 -17.217 1.00 76.31 247 GLN A CA 1
ATOM 2037 C C . GLN A 1 247 ? 6.164 -3.579 -16.177 1.00 76.31 247 GLN A C 1
ATOM 2039 O O . GLN A 1 247 ? 5.439 -2.674 -15.756 1.00 76.31 247 GLN A O 1
ATOM 2044 N N . LYS A 1 248 ? 7.440 -3.712 -15.803 1.00 78.56 248 LYS A N 1
ATOM 2045 C CA . LYS A 1 248 ? 8.201 -2.730 -15.021 1.00 78.56 248 LYS A CA 1
ATOM 2046 C C . LYS A 1 248 ? 9.033 -1.842 -15.948 1.00 78.56 248 LYS A C 1
ATOM 2048 O O . LYS A 1 248 ? 9.448 -2.259 -17.029 1.00 78.56 248 LYS A O 1
ATOM 2053 N N . TYR A 1 249 ? 9.310 -0.621 -15.507 1.00 81.69 249 TYR A N 1
ATOM 2054 C CA . TYR A 1 249 ? 10.128 0.352 -16.229 1.00 81.69 249 TYR A CA 1
ATOM 2055 C C . TYR A 1 249 ? 11.022 1.134 -15.264 1.00 81.69 249 TYR A C 1
ATOM 2057 O O . TYR A 1 249 ? 10.749 1.212 -14.068 1.00 81.69 249 TYR A O 1
ATOM 2065 N N . TRP A 1 250 ? 12.089 1.728 -15.792 1.00 79.44 250 TRP A N 1
ATOM 2066 C CA . TRP A 1 250 ? 12.989 2.607 -15.046 1.00 79.44 250 TRP A CA 1
ATOM 2067 C C . TRP A 1 250 ? 13.459 3.748 -15.942 1.00 79.44 250 TRP A C 1
ATOM 2069 O O . TRP A 1 250 ? 13.711 3.539 -17.127 1.00 79.44 250 TRP A O 1
ATOM 2079 N N . ILE A 1 251 ? 13.600 4.959 -15.402 1.00 82.81 251 ILE A N 1
ATOM 2080 C CA . ILE A 1 251 ? 14.015 6.135 -16.179 1.00 82.81 251 ILE A CA 1
ATOM 2081 C C . ILE A 1 251 ? 15.225 6.795 -15.526 1.00 82.81 251 ILE A C 1
ATOM 2083 O O . ILE A 1 251 ? 15.290 6.937 -14.306 1.00 82.81 251 ILE A O 1
ATOM 2087 N N . ASN A 1 252 ? 16.207 7.188 -16.337 1.00 81.81 252 ASN A N 1
ATOM 2088 C CA . ASN A 1 252 ? 17.428 7.844 -15.881 1.00 81.81 252 ASN A CA 1
ATOM 2089 C C . ASN A 1 252 ? 17.724 9.108 -16.697 1.00 81.81 252 ASN A C 1
ATOM 2091 O O . ASN A 1 252 ? 17.985 9.019 -17.900 1.00 81.81 252 ASN A O 1
ATOM 2095 N N . LEU A 1 253 ? 17.715 10.259 -16.019 1.00 82.06 253 LEU A N 1
ATOM 2096 C CA . LEU A 1 253 ? 18.072 11.574 -16.549 1.00 82.06 253 LEU A CA 1
ATOM 2097 C C . LEU A 1 253 ? 19.435 11.999 -15.984 1.00 82.06 253 LEU A C 1
ATOM 2099 O O . LEU A 1 253 ? 19.630 11.999 -14.771 1.00 82.06 253 LEU A O 1
ATOM 2103 N N . SER A 1 254 ? 20.369 12.376 -16.854 1.00 83.12 254 SER A N 1
ATOM 2104 C CA . SER A 1 254 ? 21.722 12.814 -16.480 1.00 83.12 254 SER A CA 1
ATOM 2105 C C . SER A 1 254 ? 22.171 13.998 -17.335 1.00 83.12 254 SER A C 1
ATOM 2107 O O . SER A 1 254 ? 21.976 13.965 -18.549 1.00 83.12 254 SER A O 1
ATOM 2109 N N . ALA A 1 255 ? 22.819 15.009 -16.754 1.00 81.06 255 ALA A N 1
ATOM 2110 C CA . ALA A 1 255 ? 23.479 16.057 -17.537 1.00 81.06 255 ALA A CA 1
ATOM 2111 C C . ALA A 1 255 ? 24.635 15.473 -18.376 1.00 81.06 255 ALA A C 1
ATOM 2113 O O . ALA A 1 255 ? 25.310 14.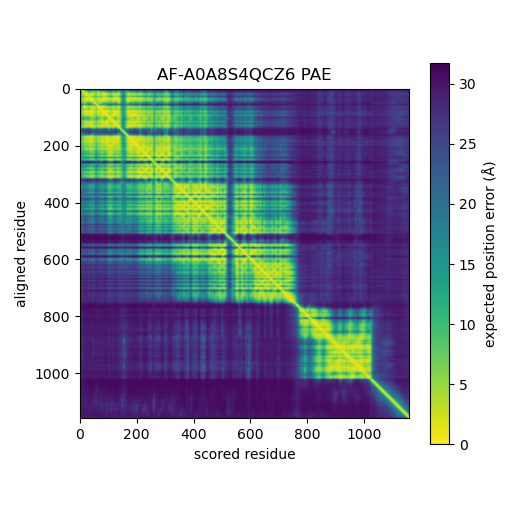538 -17.946 1.00 81.06 255 ALA A O 1
ATOM 2114 N N . ILE A 1 256 ? 24.860 16.018 -19.574 1.00 77.19 256 ILE A N 1
ATOM 2115 C CA . ILE A 1 256 ? 25.979 15.643 -20.459 1.00 77.19 256 ILE A CA 1
ATOM 2116 C C . ILE A 1 256 ? 27.190 16.555 -20.205 1.00 77.19 256 ILE A C 1
ATOM 2118 O O . ILE A 1 256 ? 28.335 16.111 -20.279 1.00 77.19 256 ILE A O 1
ATOM 2122 N N . SER A 1 257 ? 26.950 17.830 -19.886 1.00 60.00 257 SER A N 1
ATOM 2123 C CA . SER A 1 257 ? 27.968 18.886 -19.865 1.00 60.00 257 SER A CA 1
ATOM 2124 C C . SER A 1 257 ? 28.334 19.391 -18.459 1.00 60.00 257 SER A C 1
ATOM 2126 O O . SER A 1 257 ? 28.377 20.601 -18.234 1.00 60.00 257 SER A O 1
ATOM 2128 N N . SER A 1 258 ? 28.632 18.499 -17.507 1.00 46.81 258 SER A N 1
ATOM 2129 C CA . SER A 1 258 ? 29.217 18.894 -16.213 1.00 46.81 258 SER A CA 1
ATOM 2130 C C . SER A 1 258 ? 30.298 17.918 -15.728 1.00 46.81 258 SER A C 1
ATOM 2132 O O . SER A 1 258 ? 30.055 16.742 -15.476 1.00 46.81 258 SER A O 1
ATOM 2134 N N . ASN A 1 259 ? 31.528 18.418 -15.569 1.00 43.81 259 ASN A N 1
ATOM 2135 C CA . ASN A 1 259 ? 32.666 17.654 -15.043 1.00 43.81 259 ASN A CA 1
ATOM 2136 C C . ASN A 1 259 ? 32.653 17.675 -13.501 1.00 43.81 259 ASN A C 1
ATOM 2138 O O . ASN A 1 259 ? 33.544 18.248 -12.873 1.00 43.81 259 ASN A O 1
ATOM 2142 N N . THR A 1 260 ? 31.579 17.149 -12.909 1.00 35.84 260 THR A N 1
ATOM 2143 C CA . THR A 1 260 ? 31.224 17.349 -11.496 1.00 35.84 260 THR A CA 1
ATOM 2144 C C . THR A 1 260 ? 30.972 16.035 -10.765 1.00 35.84 260 THR A C 1
ATOM 2146 O O . THR A 1 260 ? 30.020 15.323 -11.068 1.00 35.84 260 THR A O 1
ATOM 2149 N N . GLU A 1 261 ? 31.755 15.779 -9.717 1.00 38.44 261 GLU A N 1
ATOM 2150 C CA . GLU A 1 261 ? 31.610 14.633 -8.798 1.00 38.44 261 GLU A CA 1
ATOM 2151 C C . GLU A 1 261 ? 30.385 14.741 -7.857 1.00 38.44 261 GLU A C 1
ATOM 2153 O O . GLU A 1 261 ? 30.243 13.954 -6.928 1.00 38.44 261 GLU A O 1
ATOM 2158 N N . ASN A 1 262 ? 29.479 15.693 -8.113 1.00 40.66 262 ASN A N 1
ATOM 2159 C CA . ASN A 1 262 ? 28.205 15.870 -7.422 1.00 40.66 262 ASN A CA 1
ATOM 2160 C C . ASN A 1 262 ? 27.059 15.751 -8.433 1.00 40.66 262 ASN A C 1
ATOM 2162 O O . ASN A 1 262 ? 26.824 16.667 -9.222 1.00 40.66 262 ASN A O 1
ATOM 2166 N N . VAL A 1 263 ? 26.331 14.634 -8.386 1.00 42.84 263 VAL A N 1
ATOM 2167 C CA . VAL A 1 263 ? 25.024 14.504 -9.042 1.00 42.84 263 VAL A CA 1
ATOM 2168 C C . VAL A 1 263 ? 23.960 14.970 -8.051 1.00 42.84 263 VAL A C 1
ATOM 2170 O O . VAL A 1 263 ? 23.462 14.186 -7.246 1.00 42.84 263 VAL A O 1
ATOM 2173 N N . GLU A 1 264 ? 23.607 16.256 -8.108 1.00 50.94 264 GLU A N 1
ATOM 2174 C CA . GLU A 1 264 ? 22.332 16.723 -7.550 1.00 50.94 264 GLU A CA 1
ATOM 2175 C C . GLU A 1 264 ? 21.199 15.915 -8.211 1.00 50.94 264 GLU A C 1
ATOM 2177 O O . GLU A 1 264 ? 21.228 15.681 -9.423 1.00 50.94 264 GLU A O 1
ATOM 2182 N N . THR A 1 265 ? 20.233 15.412 -7.433 1.00 59.53 265 THR A N 1
ATOM 2183 C CA . THR A 1 265 ? 19.332 14.346 -7.904 1.00 59.53 265 THR A CA 1
ATOM 2184 C C . THR A 1 265 ? 18.316 14.822 -8.947 1.00 59.53 265 THR A C 1
ATOM 2186 O O . THR A 1 265 ? 17.174 15.172 -8.643 1.00 59.53 265 THR A O 1
ATOM 2189 N N . LEU A 1 266 ? 18.717 14.736 -10.223 1.00 71.81 266 LEU A N 1
ATOM 2190 C CA . LEU A 1 266 ? 17.879 14.951 -11.413 1.00 71.81 266 LEU A CA 1
ATOM 2191 C C . LEU A 1 266 ? 16.637 14.039 -11.468 1.00 71.81 266 LEU A C 1
ATOM 2193 O O . LEU A 1 266 ? 15.714 14.313 -12.224 1.00 71.81 266 LEU A O 1
ATOM 2197 N N . GLU A 1 267 ? 16.556 13.019 -10.614 1.00 66.50 267 GLU A N 1
ATOM 2198 C CA . GLU A 1 267 ? 15.353 12.216 -10.351 1.00 66.50 267 GLU A CA 1
ATOM 2199 C C . GLU A 1 267 ? 14.121 13.073 -10.012 1.00 66.50 267 GLU A C 1
ATOM 2201 O O . GLU A 1 267 ? 13.025 12.781 -10.479 1.00 66.50 267 GLU A O 1
ATOM 2206 N N . ARG A 1 268 ? 14.302 14.178 -9.270 1.00 69.12 268 ARG A N 1
ATOM 2207 C CA . ARG A 1 268 ? 13.230 15.139 -8.913 1.00 69.12 268 ARG A CA 1
ATOM 2208 C C . ARG A 1 268 ? 12.593 15.822 -10.124 1.00 69.12 268 ARG A C 1
ATOM 2210 O O . ARG A 1 268 ? 11.512 16.395 -10.013 1.00 69.12 268 ARG A O 1
ATOM 2217 N N . HIS A 1 269 ? 13.286 15.780 -11.257 1.00 73.62 269 HIS A N 1
ATOM 2218 C CA . HIS A 1 269 ? 12.932 16.440 -12.505 1.00 73.62 269 HIS A CA 1
ATOM 2219 C C . HIS A 1 269 ? 12.292 15.475 -13.514 1.00 73.62 269 HIS A C 1
ATOM 2221 O O . HIS A 1 269 ? 12.072 15.862 -14.659 1.00 73.62 269 HIS A O 1
ATOM 2227 N N . VAL A 1 270 ? 11.987 14.237 -13.101 1.00 77.62 270 VAL A N 1
ATOM 2228 C CA . VAL A 1 270 ? 11.278 13.231 -13.899 1.00 77.62 270 VAL A CA 1
ATOM 2229 C C . VAL A 1 270 ? 10.022 12.781 -13.153 1.00 77.62 270 VAL A C 1
ATOM 2231 O O . VAL A 1 270 ? 10.082 12.245 -12.047 1.00 77.62 270 VAL A O 1
ATOM 2234 N N . PHE A 1 271 ? 8.868 12.961 -13.787 1.00 79.00 271 PHE A N 1
ATOM 2235 C CA . PHE A 1 271 ? 7.582 12.470 -13.311 1.00 79.00 271 PHE A CA 1
ATOM 2236 C C . PHE A 1 271 ? 7.011 11.478 -14.324 1.00 79.00 271 PHE A C 1
ATOM 2238 O O . PHE A 1 271 ? 6.847 11.819 -15.495 1.00 79.00 271 PHE A O 1
ATOM 2245 N N . VAL A 1 272 ? 6.683 10.266 -13.875 1.00 79.94 272 VAL A N 1
ATOM 2246 C CA . VAL A 1 272 ? 6.193 9.184 -14.738 1.00 79.94 272 VAL A CA 1
ATOM 2247 C C . VAL A 1 272 ? 4.800 8.756 -14.297 1.00 79.94 272 VAL A C 1
ATOM 2249 O O . VAL A 1 272 ? 4.635 8.282 -13.176 1.00 79.94 272 VAL A O 1
ATOM 2252 N N . ASP A 1 273 ? 3.831 8.916 -15.192 1.00 79.00 273 ASP A N 1
ATOM 2253 C CA . ASP A 1 273 ? 2.422 8.562 -15.028 1.00 79.00 273 ASP A CA 1
ATOM 2254 C C . ASP A 1 273 ? 2.090 7.365 -15.934 1.00 79.00 273 ASP A C 1
ATOM 2256 O O . ASP A 1 273 ? 2.411 7.400 -17.124 1.00 79.00 273 ASP A O 1
ATOM 2260 N N . ARG A 1 274 ? 1.453 6.309 -15.411 1.00 77.81 274 ARG A N 1
ATOM 2261 C CA . ARG A 1 274 ? 0.947 5.184 -16.224 1.00 77.81 274 ARG A CA 1
ATOM 2262 C C . ARG A 1 274 ? -0.571 5.118 -16.116 1.00 77.81 274 ARG A C 1
ATOM 2264 O O . ARG A 1 274 ? -1.112 4.612 -15.135 1.00 77.81 274 ARG A O 1
ATOM 2271 N N . ASN A 1 275 ? -1.267 5.555 -17.163 1.00 77.56 275 ASN A N 1
ATOM 2272 C CA . ASN A 1 275 ? -2.703 5.334 -17.276 1.00 77.56 275 ASN A CA 1
ATOM 2273 C C . ASN A 1 275 ? -2.956 3.848 -17.570 1.00 77.56 275 ASN A C 1
ATOM 2275 O O . ASN A 1 275 ? -2.746 3.375 -18.689 1.00 77.56 275 ASN A O 1
ATOM 2279 N N . ARG A 1 276 ? -3.400 3.115 -16.546 1.00 68.94 276 ARG A N 1
ATOM 2280 C CA . ARG A 1 276 ? -3.625 1.662 -16.606 1.00 68.94 276 ARG A CA 1
ATOM 2281 C C . ARG A 1 276 ? -4.719 1.269 -17.606 1.00 68.94 276 ARG A C 1
ATOM 2283 O O . ARG A 1 276 ? -4.589 0.245 -18.264 1.00 68.94 276 ARG A O 1
ATOM 2290 N N . THR A 1 277 ? -5.747 2.100 -17.778 1.00 70.25 277 THR A N 1
ATOM 2291 C CA . THR A 1 277 ? -6.892 1.823 -18.664 1.00 70.25 277 THR A CA 1
ATOM 2292 C C . THR A 1 277 ? -6.557 2.025 -20.143 1.00 70.25 277 THR A C 1
ATOM 2294 O O . THR A 1 277 ? -7.037 1.273 -20.985 1.00 70.25 277 THR A O 1
ATOM 2297 N N . SER A 1 278 ? -5.736 3.026 -20.483 1.00 78.12 278 SER A N 1
ATOM 2298 C CA . SER A 1 278 ? -5.320 3.282 -21.872 1.00 78.12 278 SER A CA 1
ATOM 2299 C C . SER A 1 278 ? -3.963 2.674 -22.240 1.00 78.12 278 SER A C 1
ATOM 2301 O O . SER A 1 278 ? -3.554 2.763 -23.394 1.00 78.12 278 SER A O 1
ATOM 2303 N N . GLY A 1 279 ? -3.228 2.111 -21.276 1.00 82.44 279 GLY A N 1
ATOM 2304 C CA . GLY A 1 279 ? -1.857 1.623 -21.462 1.00 82.44 279 GLY A CA 1
ATOM 2305 C C . GLY A 1 279 ? -0.828 2.730 -21.737 1.00 82.44 279 GLY A C 1
ATOM 2306 O O . GLY A 1 279 ? 0.287 2.432 -22.158 1.00 82.44 279 GLY A O 1
ATOM 2307 N N . VAL A 1 280 ? -1.163 4.007 -21.532 1.00 87.19 280 VAL A N 1
ATOM 2308 C CA . VAL A 1 280 ? -0.269 5.130 -21.868 1.00 87.19 280 VAL A CA 1
ATOM 2309 C C . VAL A 1 280 ? 0.690 5.415 -20.715 1.00 87.19 280 VAL A C 1
ATOM 2311 O O . VAL A 1 280 ? 0.258 5.704 -19.600 1.00 87.19 280 VAL A O 1
ATOM 2314 N N . LEU A 1 281 ? 1.989 5.388 -21.011 1.00 87.38 281 LEU A N 1
ATOM 2315 C CA . LEU A 1 281 ? 3.073 5.816 -20.134 1.00 87.38 281 LEU A CA 1
ATOM 2316 C C . LEU A 1 281 ? 3.513 7.232 -20.538 1.00 87.38 281 LEU A C 1
ATOM 2318 O O . LEU A 1 281 ? 3.994 7.452 -21.652 1.00 87.38 281 LEU A O 1
ATOM 2322 N N . LYS A 1 282 ? 3.338 8.204 -19.641 1.00 88.31 282 LYS A N 1
ATOM 2323 C CA . LYS A 1 282 ? 3.697 9.609 -19.846 1.00 88.31 282 LYS A CA 1
ATOM 2324 C C . LYS A 1 282 ? 4.840 10.012 -18.914 1.00 88.31 282 LYS A C 1
ATOM 2326 O O . LYS A 1 282 ? 4.700 10.000 -17.695 1.00 88.31 282 LYS A O 1
ATOM 2331 N N . CYS A 1 283 ? 5.946 10.436 -19.508 1.00 88.25 283 CYS A N 1
ATOM 2332 C CA . CYS A 1 283 ? 7.168 10.862 -18.841 1.00 88.25 283 CYS A CA 1
ATOM 2333 C C . CYS A 1 283 ? 7.312 12.385 -18.986 1.00 88.25 283 CYS A C 1
ATOM 2335 O O . CYS A 1 283 ? 7.851 12.861 -19.988 1.00 88.25 283 CYS A O 1
ATOM 2337 N N . SER A 1 284 ? 6.817 13.142 -18.005 1.00 85.38 284 SER A N 1
ATOM 2338 C CA . SER A 1 284 ? 7.042 14.590 -17.914 1.00 85.38 284 SER A CA 1
ATOM 2339 C C . SER A 1 284 ? 8.416 14.874 -17.314 1.00 85.38 284 SER A C 1
ATOM 2341 O O . SER A 1 284 ? 8.782 14.300 -16.286 1.00 85.38 284 SER A O 1
ATOM 2343 N N . ILE A 1 285 ? 9.166 15.778 -17.932 1.00 85.12 285 ILE A N 1
ATOM 2344 C CA . ILE A 1 285 ? 10.538 16.131 -17.564 1.00 85.12 285 ILE A CA 1
ATOM 2345 C C . ILE A 1 285 ? 10.638 17.653 -17.438 1.00 85.12 285 ILE A C 1
ATOM 2347 O O . ILE A 1 285 ? 10.095 18.363 -18.277 1.00 85.12 285 ILE A O 1
ATOM 2351 N N . SER A 1 286 ? 11.337 18.143 -16.412 1.00 81.19 286 SER A N 1
ATOM 2352 C CA . SER A 1 286 ? 11.507 19.575 -16.112 1.00 81.19 286 SER A CA 1
ATOM 2353 C C . SER A 1 286 ? 12.993 19.914 -15.958 1.00 81.19 286 SER A C 1
ATOM 2355 O O . SER A 1 286 ? 13.545 19.809 -14.866 1.00 81.19 286 SER A O 1
ATOM 2357 N N . LEU A 1 287 ? 13.669 20.289 -17.041 1.00 80.25 287 LEU A N 1
ATOM 2358 C CA . LEU A 1 287 ? 15.117 20.515 -17.061 1.00 80.25 287 LEU A CA 1
ATOM 2359 C C . LEU A 1 287 ? 15.496 21.781 -16.254 1.00 80.25 287 LEU A C 1
ATOM 2361 O O . LEU A 1 287 ? 15.043 22.869 -16.602 1.00 80.25 287 LEU A O 1
ATOM 2365 N N . PRO A 1 288 ? 16.323 21.683 -15.191 1.00 72.38 288 PRO A N 1
ATOM 2366 C CA . PRO A 1 288 ? 16.441 22.758 -14.196 1.00 72.38 288 PRO A CA 1
ATOM 2367 C C . PRO A 1 288 ? 17.311 23.955 -14.602 1.00 72.38 288 PRO A C 1
ATOM 2369 O O . PRO A 1 288 ? 17.235 25.002 -13.965 1.00 72.38 288 PRO A O 1
ATOM 2372 N N . LYS A 1 289 ? 18.188 23.791 -15.597 1.00 77.62 289 LYS A N 1
ATOM 2373 C CA . LYS A 1 289 ? 19.114 24.821 -16.110 1.00 77.62 289 LYS A CA 1
ATOM 2374 C C . LYS A 1 289 ? 19.308 24.642 -17.610 1.00 77.62 289 LYS A C 1
ATOM 2376 O O . LYS A 1 289 ? 19.105 23.526 -18.110 1.00 77.62 289 LYS A O 1
ATOM 2381 N N . SER A 1 290 ? 19.727 25.688 -18.314 1.00 83.06 290 SER A N 1
ATOM 2382 C CA . SER A 1 290 ? 20.127 25.603 -19.721 1.00 83.06 290 SER A CA 1
ATOM 2383 C C . SER A 1 290 ? 21.276 24.603 -19.912 1.00 83.06 290 SER A C 1
ATOM 2385 O O . SER A 1 290 ? 22.187 24.525 -19.083 1.00 83.06 290 SER A O 1
ATOM 2387 N N . GLY A 1 291 ? 21.242 23.817 -20.992 1.00 85.44 291 GLY A N 1
ATOM 2388 C CA . GLY A 1 291 ? 22.299 22.849 -21.307 1.00 85.44 291 GLY A CA 1
ATOM 2389 C C . GLY A 1 291 ? 21.822 21.528 -21.910 1.00 85.44 291 GLY A C 1
ATOM 2390 O O . GLY A 1 291 ? 20.653 21.351 -22.253 1.00 85.44 291 GLY A O 1
ATOM 2391 N N . GLU A 1 292 ? 22.764 20.590 -22.047 1.00 87.62 292 GLU A N 1
ATOM 2392 C CA . GLU A 1 292 ? 22.531 19.272 -22.645 1.00 87.62 292 GLU A CA 1
ATOM 2393 C C . GLU A 1 292 ? 22.339 18.178 -21.584 1.00 87.62 292 GLU A C 1
ATOM 2395 O O . GLU A 1 292 ? 23.156 18.012 -20.672 1.00 87.62 292 GLU A O 1
ATOM 2400 N N . TYR A 1 293 ? 21.299 17.365 -21.757 1.00 87.62 293 TYR A N 1
ATOM 2401 C CA . TYR A 1 293 ? 20.953 16.236 -20.896 1.00 87.62 293 TYR A CA 1
ATOM 2402 C C . TYR A 1 293 ? 20.743 14.965 -21.726 1.00 87.62 293 TYR A C 1
ATOM 2404 O O . TYR A 1 293 ? 20.417 15.011 -22.911 1.00 87.62 293 TYR A O 1
ATOM 2412 N N . LYS A 1 294 ? 20.895 13.804 -21.091 1.00 88.00 294 LYS A N 1
ATOM 2413 C CA . LYS A 1 294 ? 20.594 12.488 -21.654 1.00 88.00 294 LYS A CA 1
ATOM 2414 C C . LYS A 1 294 ? 19.484 11.829 -20.848 1.00 88.00 294 LYS A C 1
ATOM 2416 O O . LYS A 1 294 ? 19.598 11.709 -19.628 1.00 88.00 294 LYS A O 1
ATOM 2421 N N . LEU A 1 295 ? 18.459 11.345 -21.540 1.00 88.75 295 LEU A N 1
ATOM 2422 C CA . LEU A 1 295 ? 17.424 10.482 -20.984 1.00 88.75 295 LEU A CA 1
ATOM 2423 C C . LEU A 1 295 ? 17.629 9.047 -21.470 1.00 88.75 295 LEU A C 1
ATOM 2425 O O . LEU A 1 295 ? 17.913 8.818 -22.645 1.00 88.75 295 LEU A O 1
ATOM 2429 N N . ASN A 1 296 ? 17.443 8.083 -20.576 1.00 87.62 296 ASN A N 1
ATOM 2430 C CA . ASN A 1 296 ? 17.448 6.657 -20.879 1.00 87.62 296 ASN A CA 1
ATOM 2431 C C . ASN A 1 296 ? 16.207 6.035 -20.222 1.00 87.62 296 ASN A C 1
ATOM 2433 O O . ASN A 1 296 ? 16.007 6.220 -19.020 1.00 87.62 296 ASN A O 1
ATOM 2437 N N . VAL A 1 297 ? 15.393 5.316 -20.991 1.00 88.81 297 VAL A N 1
ATOM 2438 C CA . VAL A 1 297 ? 14.203 4.592 -20.522 1.00 88.81 297 VAL A CA 1
ATOM 2439 C C . VAL A 1 297 ? 14.470 3.098 -20.677 1.00 88.81 297 VAL A C 1
ATOM 2441 O O . VAL A 1 297 ? 14.817 2.641 -21.766 1.00 88.81 297 VAL A O 1
ATOM 2444 N N . TYR A 1 298 ? 14.309 2.353 -19.591 1.00 86.56 298 TYR A N 1
ATOM 2445 C CA . TYR A 1 298 ? 14.540 0.914 -19.486 1.00 86.56 298 TYR A CA 1
ATOM 2446 C C . TYR A 1 298 ? 13.223 0.188 -19.194 1.00 86.56 298 TYR A C 1
ATOM 2448 O O . TYR A 1 298 ? 12.320 0.768 -18.585 1.00 86.56 298 TYR A O 1
ATOM 2456 N N . GLY A 1 299 ? 13.133 -1.082 -19.581 1.00 85.81 299 GLY A N 1
ATOM 2457 C CA . GLY A 1 299 ? 11.952 -1.930 -19.406 1.00 85.81 299 GLY A CA 1
ATOM 2458 C C . GLY A 1 299 ? 12.312 -3.329 -18.911 1.00 85.81 299 GLY A C 1
ATOM 2459 O O . GLY A 1 299 ? 13.410 -3.822 -19.168 1.00 85.81 299 GLY A O 1
ATOM 2460 N N . LYS A 1 300 ? 11.392 -3.970 -18.188 1.00 83.31 300 LYS A N 1
ATOM 2461 C CA . LYS A 1 300 ? 11.499 -5.358 -17.726 1.00 83.31 300 LYS A CA 1
ATOM 2462 C C . LYS A 1 300 ? 10.123 -6.032 -17.717 1.00 83.31 300 LYS A C 1
ATOM 2464 O O . LYS A 1 300 ? 9.160 -5.462 -17.211 1.00 83.31 300 LYS A O 1
ATOM 2469 N N . THR A 1 301 ? 10.061 -7.265 -18.210 1.00 76.75 301 THR A N 1
ATOM 2470 C CA . THR A 1 301 ? 8.935 -8.196 -18.011 1.00 76.75 301 THR A CA 1
ATOM 2471 C C . THR A 1 301 ? 9.277 -9.213 -16.915 1.00 76.75 301 THR A C 1
ATOM 2473 O O . THR A 1 301 ? 10.417 -9.275 -16.452 1.00 76.75 301 THR A O 1
ATOM 2476 N N . GLU A 1 302 ? 8.331 -10.070 -16.535 1.00 68.62 302 GLU A N 1
ATOM 2477 C CA . GLU A 1 302 ? 8.618 -11.248 -15.697 1.00 68.62 302 GLU A CA 1
ATOM 2478 C C . GLU A 1 302 ? 9.638 -12.211 -16.346 1.00 68.62 302 GLU A C 1
ATOM 2480 O O . GLU A 1 302 ? 10.368 -12.899 -15.639 1.00 68.62 302 GLU A O 1
ATOM 2485 N N . MET A 1 303 ? 9.740 -12.220 -17.683 1.00 66.88 303 MET A N 1
ATOM 2486 C CA . MET A 1 303 ? 10.607 -13.122 -18.456 1.00 66.88 303 MET A CA 1
ATOM 2487 C C . MET A 1 303 ? 11.957 -12.507 -18.871 1.00 66.88 303 MET A C 1
ATOM 2489 O O . MET A 1 303 ? 12.738 -13.177 -19.542 1.00 66.88 303 MET A O 1
ATOM 2493 N N . SER A 1 304 ? 12.247 -11.246 -18.526 1.00 68.38 304 SER A N 1
ATOM 2494 C CA . SER A 1 304 ? 13.439 -10.531 -19.014 1.00 68.38 304 SER A CA 1
ATOM 2495 C C . SER A 1 304 ? 14.261 -9.881 -17.902 1.00 68.38 304 SER A C 1
ATOM 2497 O O . SER A 1 304 ? 13.824 -9.735 -16.758 1.00 68.38 304 SER A O 1
ATOM 2499 N N . GLN A 1 305 ? 15.458 -9.409 -18.253 1.00 72.81 305 GLN A N 1
ATOM 2500 C CA . GLN A 1 305 ? 16.177 -8.446 -17.423 1.00 72.81 305 GLN A CA 1
ATOM 2501 C C . GLN A 1 305 ? 15.706 -7.008 -17.682 1.00 72.81 305 GLN A C 1
ATOM 2503 O O . GLN A 1 305 ? 14.783 -6.771 -18.469 1.00 72.81 305 GLN A O 1
ATOM 2508 N N . LEU A 1 306 ? 16.282 -6.064 -16.929 1.00 78.12 306 LEU A N 1
ATOM 2509 C CA . LEU A 1 306 ? 16.051 -4.629 -17.079 1.00 78.12 306 LEU A CA 1
ATOM 2510 C C . LEU A 1 306 ? 17.012 -4.070 -18.132 1.00 78.12 306 LEU A C 1
ATOM 2512 O O . LEU A 1 306 ? 18.162 -3.751 -17.828 1.00 78.12 306 LEU A O 1
ATOM 2516 N N . GLU A 1 307 ? 16.533 -3.946 -19.364 1.00 80.69 307 GLU A N 1
ATOM 2517 C CA . GLU A 1 307 ? 17.330 -3.492 -20.505 1.00 80.69 307 GLU A CA 1
ATOM 2518 C C . GLU A 1 307 ? 16.875 -2.124 -21.019 1.00 80.69 307 GLU A C 1
ATOM 2520 O O . GLU A 1 307 ? 15.749 -1.681 -20.785 1.00 80.69 307 GLU A O 1
ATOM 2525 N N . LEU A 1 308 ? 17.784 -1.419 -21.699 1.00 84.00 308 LEU A N 1
ATOM 2526 C CA . LEU A 1 308 ? 17.507 -0.117 -22.304 1.00 84.00 308 LEU A CA 1
ATOM 2527 C C . LEU A 1 308 ? 16.504 -0.297 -23.444 1.00 84.00 308 LEU A C 1
ATOM 2529 O O . LEU A 1 308 ? 16.789 -1.056 -24.363 1.00 84.00 308 LEU A O 1
ATOM 2533 N N . CYS A 1 309 ? 15.396 0.443 -23.429 1.00 88.88 309 CYS A N 1
ATOM 2534 C CA . CYS A 1 309 ? 14.394 0.455 -24.497 1.00 88.88 309 CYS A CA 1
ATOM 2535 C C . CYS A 1 309 ? 14.609 1.636 -25.458 1.00 88.88 309 CYS A C 1
ATOM 2537 O O . CYS A 1 309 ? 14.692 1.456 -26.669 1.00 88.88 309 CYS A O 1
ATOM 2539 N N . VAL A 1 310 ? 14.715 2.860 -24.930 1.00 90.88 310 VAL A N 1
ATOM 2540 C CA . VAL A 1 310 ? 14.905 4.070 -25.750 1.00 90.88 310 VAL A CA 1
ATOM 2541 C C . VAL A 1 310 ? 15.775 5.105 -25.036 1.00 90.88 310 VAL A C 1
ATOM 2543 O O . VAL A 1 310 ? 15.709 5.246 -23.813 1.00 90.88 310 VAL A O 1
ATOM 2546 N N . ALA A 1 311 ? 16.594 5.846 -25.786 1.00 90.19 311 ALA A N 1
ATOM 2547 C CA . ALA A 1 311 ? 17.346 6.984 -25.259 1.00 90.19 311 ALA A CA 1
ATOM 2548 C C . ALA A 1 311 ? 17.221 8.243 -26.129 1.00 90.19 311 ALA A C 1
ATOM 2550 O O . ALA A 1 311 ? 17.150 8.178 -27.358 1.00 90.19 311 ALA A O 1
ATOM 2551 N N . TYR A 1 312 ? 17.270 9.396 -25.463 1.00 92.00 312 TYR A N 1
ATOM 2552 C CA . TYR A 1 312 ? 17.171 10.725 -26.062 1.00 92.00 312 TYR A CA 1
ATOM 2553 C C . TYR A 1 312 ? 18.281 11.643 -25.550 1.00 92.00 312 TYR A C 1
ATOM 2555 O O . TYR A 1 312 ? 18.735 11.522 -24.409 1.00 92.00 312 TYR A O 1
ATOM 2563 N N . LYS A 1 313 ? 18.663 12.606 -26.386 1.00 91.69 313 LYS A N 1
ATOM 2564 C CA . LYS A 1 313 ? 19.395 13.807 -26.001 1.00 91.69 313 LYS A CA 1
ATOM 2565 C C . LYS A 1 313 ? 18.393 14.954 -25.892 1.00 91.69 313 LYS A C 1
ATOM 2567 O O . LYS A 1 313 ? 17.603 15.178 -26.807 1.00 91.69 313 LYS A O 1
ATOM 2572 N N . LEU A 1 314 ? 18.403 15.647 -24.762 1.00 91.25 314 LEU A N 1
ATOM 2573 C CA . LEU A 1 314 ? 17.510 16.760 -24.467 1.00 91.25 314 LEU A CA 1
ATOM 2574 C C . LEU A 1 314 ? 18.337 18.044 -24.377 1.00 91.25 314 LEU A C 1
ATOM 2576 O O . LEU A 1 314 ? 19.387 18.062 -23.733 1.00 91.25 314 LEU A O 1
ATOM 2580 N N . HIS A 1 315 ? 17.855 19.106 -25.005 1.00 89.94 315 HIS A N 1
ATOM 2581 C CA . HIS A 1 315 ? 18.448 20.435 -24.991 1.00 89.94 315 HIS A CA 1
ATOM 2582 C C . HIS A 1 315 ? 17.485 21.388 -24.286 1.00 89.94 315 HIS A C 1
ATOM 2584 O O . HIS A 1 315 ? 16.342 21.542 -24.719 1.00 89.94 315 HIS A O 1
ATOM 2590 N N . ASN A 1 316 ? 17.942 22.007 -23.197 1.00 87.75 316 ASN A N 1
ATOM 2591 C CA . ASN A 1 316 ? 17.224 23.109 -22.574 1.00 87.75 316 ASN A CA 1
ATOM 2592 C C . ASN A 1 316 ? 17.777 24.434 -23.106 1.00 87.75 316 ASN A C 1
ATOM 2594 O O . ASN A 1 316 ? 18.849 24.878 -22.686 1.00 87.75 316 ASN A O 1
ATOM 2598 N N . ASP A 1 317 ? 17.038 25.039 -24.030 1.00 85.62 317 ASP A N 1
ATOM 2599 C CA . ASP A 1 317 ? 17.357 26.328 -24.644 1.00 85.62 317 ASP A CA 1
ATOM 2600 C C . ASP A 1 317 ? 16.700 27.502 -23.882 1.00 85.62 317 ASP A C 1
ATOM 2602 O O . ASP A 1 317 ? 16.892 28.665 -24.247 1.00 85.62 317 ASP A O 1
ATOM 2606 N N . ALA A 1 318 ? 15.948 27.215 -22.808 1.00 75.44 318 ALA A N 1
ATOM 2607 C CA . ALA A 1 318 ? 15.412 28.220 -21.895 1.00 75.44 318 ALA A CA 1
ATOM 2608 C C . ALA A 1 318 ? 16.533 29.010 -21.195 1.00 75.44 318 ALA A C 1
ATOM 2610 O O . ALA A 1 318 ? 17.610 28.484 -20.907 1.00 75.44 318 ALA A O 1
ATOM 2611 N N . ILE A 1 319 ? 16.261 30.276 -20.873 1.00 66.06 319 ILE A N 1
ATOM 2612 C CA . ILE A 1 319 ? 17.152 31.109 -20.055 1.00 66.06 319 ILE A CA 1
ATOM 2613 C C . ILE A 1 319 ? 16.895 30.791 -18.579 1.00 66.06 319 ILE A C 1
ATOM 2615 O O . ILE A 1 319 ? 15.743 30.827 -18.149 1.00 66.06 319 ILE A O 1
ATOM 2619 N N . ASP A 1 320 ? 17.959 30.528 -17.813 1.00 61.72 320 ASP A N 1
ATOM 2620 C CA . ASP A 1 320 ? 17.892 30.237 -16.375 1.00 61.72 320 ASP A CA 1
ATOM 2621 C C . ASP A 1 320 ? 17.055 31.289 -15.617 1.00 61.72 320 ASP A C 1
ATOM 2623 O O . ASP A 1 320 ? 17.449 32.451 -15.481 1.00 61.72 320 ASP A O 1
ATOM 2627 N N . ALA A 1 321 ? 15.908 30.856 -15.095 1.00 51.19 321 ALA A N 1
ATOM 2628 C CA . ALA A 1 321 ? 15.119 31.579 -14.105 1.00 51.19 321 ALA A CA 1
ATOM 2629 C C . ALA A 1 321 ? 15.317 30.923 -12.731 1.00 51.19 321 ALA A C 1
ATOM 2631 O O . ALA A 1 321 ? 15.477 29.705 -12.648 1.00 51.19 321 ALA A O 1
ATOM 2632 N N . ASP A 1 322 ? 15.276 31.705 -11.648 1.00 50.16 322 ASP A N 1
ATOM 2633 C CA . ASP A 1 322 ? 15.406 31.175 -10.285 1.00 50.16 322 ASP A CA 1
ATOM 2634 C C . ASP A 1 322 ? 14.253 30.207 -9.958 1.00 50.16 322 ASP A C 1
ATOM 2636 O O . ASP A 1 322 ? 13.147 30.625 -9.591 1.00 50.16 322 ASP A O 1
ATOM 2640 N N . ILE A 1 323 ? 14.515 28.899 -10.068 1.00 51.66 323 ILE A N 1
ATOM 2641 C CA . ILE A 1 323 ? 13.590 27.839 -9.654 1.00 51.66 323 ILE A CA 1
ATOM 2642 C C . ILE A 1 323 ? 13.460 27.895 -8.132 1.00 51.66 323 ILE A C 1
ATOM 2644 O O . ILE A 1 323 ? 14.280 27.360 -7.384 1.00 51.66 323 ILE A O 1
ATOM 2648 N N . LYS A 1 324 ? 12.413 28.576 -7.663 1.00 47.09 324 LYS A N 1
ATOM 2649 C CA . LYS A 1 324 ? 12.117 28.710 -6.236 1.00 47.09 324 LYS A CA 1
ATOM 2650 C C . LYS A 1 324 ? 11.820 27.334 -5.644 1.00 47.09 324 LYS A C 1
ATOM 2652 O O . LYS A 1 324 ? 10.966 26.610 -6.159 1.00 47.09 324 LYS A O 1
ATOM 2657 N N . ALA A 1 325 ? 12.488 26.996 -4.545 1.00 41.44 325 ALA A N 1
ATOM 2658 C CA . ALA A 1 325 ? 12.533 25.637 -4.006 1.00 41.44 325 ALA A CA 1
ATOM 2659 C C . ALA A 1 325 ? 11.163 24.987 -3.728 1.00 41.44 325 ALA A C 1
ATOM 2661 O O . ALA A 1 325 ? 11.007 23.792 -3.968 1.00 41.44 325 ALA A O 1
ATOM 2662 N N . HIS A 1 326 ? 10.142 25.764 -3.348 1.00 43.06 326 HIS A N 1
ATOM 2663 C CA . HIS A 1 326 ? 8.759 25.288 -3.163 1.00 43.06 326 HIS A CA 1
ATOM 2664 C C . HIS A 1 326 ? 8.106 24.677 -4.422 1.00 43.06 326 HIS A C 1
ATOM 2666 O O . HIS A 1 326 ? 7.039 24.072 -4.334 1.00 43.06 326 HIS A O 1
ATOM 2672 N N . THR A 1 327 ? 8.731 24.806 -5.597 1.00 45.75 327 THR A N 1
ATOM 2673 C CA . THR A 1 327 ? 8.284 24.166 -6.845 1.00 45.75 327 THR A CA 1
ATOM 2674 C C . THR A 1 327 ? 8.917 22.793 -7.109 1.00 45.75 327 THR A C 1
ATOM 2676 O O . THR A 1 327 ? 8.437 22.080 -7.997 1.00 45.75 327 THR A O 1
ATOM 2679 N N . LEU A 1 328 ? 9.948 22.391 -6.358 1.00 53.06 328 LEU A N 1
ATOM 2680 C CA . LEU A 1 328 ? 10.671 21.133 -6.565 1.00 53.06 328 LEU A CA 1
ATOM 2681 C C . LEU A 1 328 ? 9.883 19.927 -6.037 1.00 53.06 328 LEU A C 1
ATOM 2683 O O . LEU A 1 328 ? 9.245 19.984 -4.988 1.00 53.06 328 LEU A O 1
ATOM 2687 N N . CYS A 1 329 ? 9.954 18.802 -6.751 1.00 54.88 329 CYS A N 1
ATOM 2688 C CA . CYS A 1 329 ? 9.405 17.539 -6.260 1.00 54.88 329 CYS A CA 1
ATOM 2689 C C . CYS A 1 329 ? 10.363 16.873 -5.256 1.00 54.88 329 CYS A C 1
ATOM 2691 O O . CYS A 1 329 ? 11.586 17.040 -5.316 1.00 54.88 329 CYS A O 1
ATOM 2693 N N . VAL A 1 330 ? 9.804 16.061 -4.356 1.00 65.00 330 VAL A N 1
ATOM 2694 C CA . VAL A 1 330 ? 10.570 15.155 -3.485 1.00 65.00 330 VAL A CA 1
ATOM 2695 C C . VAL A 1 330 ? 11.398 14.190 -4.341 1.00 65.00 330 VAL A C 1
ATOM 2697 O O . VAL A 1 330 ? 10.929 13.730 -5.384 1.00 65.00 330 VAL A O 1
ATOM 2700 N N . ALA A 1 331 ? 12.614 13.851 -3.898 1.00 61.81 331 ALA A N 1
ATOM 2701 C CA . ALA A 1 331 ? 13.394 12.787 -4.527 1.00 61.81 331 ALA A CA 1
ATOM 2702 C C . ALA A 1 331 ? 12.648 11.451 -4.407 1.00 61.81 331 ALA A C 1
ATOM 2704 O O . ALA A 1 331 ? 12.435 10.922 -3.313 1.00 61.81 331 ALA A O 1
ATOM 2705 N N . ASN A 1 332 ? 12.224 10.917 -5.548 1.00 65.50 332 ASN A N 1
ATOM 2706 C CA . ASN A 1 332 ? 11.568 9.627 -5.624 1.00 65.50 332 ASN A CA 1
ATOM 2707 C C . ASN A 1 332 ? 12.559 8.603 -6.181 1.00 65.50 332 ASN A C 1
ATOM 2709 O O . ASN A 1 332 ? 12.597 8.356 -7.383 1.00 65.50 332 ASN A O 1
ATOM 2713 N N . GLU A 1 333 ? 13.358 8.028 -5.283 1.00 56.97 333 GLU A N 1
ATOM 2714 C CA . GLU A 1 333 ? 14.413 7.039 -5.565 1.00 56.97 333 GLU A CA 1
ATOM 2715 C C . GLU A 1 333 ? 13.891 5.805 -6.326 1.00 56.97 333 GLU A C 1
ATOM 2717 O O . GLU A 1 333 ? 14.639 5.150 -7.045 1.00 56.97 333 GLU A O 1
ATOM 2722 N N . LEU A 1 334 ? 12.589 5.515 -6.209 1.00 57.75 334 LEU A N 1
ATOM 2723 C CA . LEU A 1 334 ? 11.894 4.411 -6.881 1.00 57.75 334 LEU A CA 1
ATOM 2724 C C . LEU A 1 334 ? 11.341 4.802 -8.269 1.00 57.75 334 LEU A C 1
ATOM 2726 O O . LEU A 1 334 ? 10.900 3.944 -9.027 1.00 57.75 334 LEU A O 1
ATOM 2730 N N . ARG A 1 335 ? 11.403 6.095 -8.618 1.00 65.00 335 ARG A N 1
ATOM 2731 C CA . ARG A 1 335 ? 11.216 6.689 -9.958 1.00 65.00 335 ARG A CA 1
ATOM 2732 C C . ARG A 1 335 ? 9.880 6.421 -10.680 1.00 65.00 335 ARG A C 1
ATOM 2734 O O . ARG A 1 335 ? 9.764 6.731 -11.866 1.00 65.00 335 ARG A O 1
ATOM 2741 N N . PHE A 1 336 ? 8.853 5.939 -9.977 1.00 71.44 336 PHE A N 1
ATOM 2742 C CA . PHE A 1 336 ? 7.468 5.831 -10.463 1.00 71.44 336 PHE A CA 1
ATOM 2743 C C . PHE A 1 336 ? 6.503 6.662 -9.606 1.00 71.44 336 PHE A C 1
ATOM 2745 O O . PHE A 1 336 ? 6.736 6.841 -8.411 1.00 71.44 336 PHE A O 1
ATOM 2752 N N . TRP A 1 337 ? 5.397 7.127 -10.192 1.00 79.50 337 TRP A N 1
ATOM 2753 C CA . TRP A 1 337 ? 4.310 7.789 -9.465 1.00 79.50 337 TRP A CA 1
ATOM 2754 C C . TRP A 1 337 ? 2.958 7.134 -9.796 1.00 79.50 337 TRP A C 1
ATOM 2756 O O . TRP A 1 337 ? 2.776 6.576 -10.875 1.00 79.50 337 TRP A O 1
ATOM 2766 N N . GLY A 1 338 ? 2.014 7.198 -8.856 1.00 81.81 338 GLY A N 1
ATOM 2767 C CA . GLY A 1 338 ? 0.783 6.406 -8.846 1.00 81.81 338 GLY A CA 1
ATOM 2768 C C . GLY A 1 338 ? 0.982 4.994 -8.264 1.00 81.81 338 GLY A C 1
ATOM 2769 O O . GLY A 1 338 ? 1.943 4.770 -7.518 1.00 81.81 338 GLY A O 1
ATOM 2770 N N . PRO A 1 339 ? 0.065 4.057 -8.571 1.00 81.69 339 PRO A N 1
ATOM 2771 C CA . PRO A 1 339 ? 0.213 2.620 -8.311 1.00 81.69 339 PRO A CA 1
ATOM 2772 C C . PRO A 1 339 ? 1.405 1.991 -9.053 1.00 81.69 339 PRO A C 1
ATOM 2774 O O . PRO A 1 339 ? 1.782 2.447 -10.134 1.00 81.69 339 PRO A O 1
ATOM 2777 N N . CYS A 1 340 ? 1.947 0.896 -8.521 1.00 76.19 340 CYS A N 1
ATOM 2778 C CA . CYS A 1 340 ? 2.982 0.073 -9.151 1.00 76.19 340 CYS A CA 1
ATOM 2779 C C . CYS A 1 340 ? 2.567 -1.405 -9.282 1.00 76.19 340 CYS A C 1
ATOM 2781 O O . CYS A 1 340 ? 1.435 -1.796 -9.017 1.00 76.19 340 CYS A O 1
ATOM 2783 N N . PHE A 1 341 ? 3.502 -2.254 -9.711 1.00 74.31 341 PHE A N 1
ATOM 2784 C CA . PHE A 1 341 ? 3.283 -3.697 -9.856 1.00 74.31 341 PHE A CA 1
ATOM 2785 C C . PHE A 1 341 ? 2.894 -4.376 -8.529 1.00 74.31 341 PHE A C 1
ATOM 2787 O O . PHE A 1 341 ? 2.087 -5.299 -8.494 1.00 74.31 341 PHE A O 1
ATOM 2794 N N . GLU A 1 342 ? 3.434 -3.889 -7.416 1.00 79.62 342 GLU A N 1
ATOM 2795 C CA . GLU A 1 342 ? 3.157 -4.395 -6.075 1.00 79.62 342 GLU A CA 1
ATOM 2796 C C . GLU A 1 342 ? 1.729 -4.059 -5.595 1.00 79.62 342 GLU A C 1
ATOM 2798 O O . GLU A 1 342 ? 1.185 -4.799 -4.777 1.00 79.62 342 GLU A O 1
ATOM 2803 N N . THR A 1 343 ? 1.078 -3.016 -6.136 1.00 85.00 343 THR A N 1
ATOM 2804 C CA . THR A 1 343 ? -0.366 -2.771 -5.936 1.00 85.00 343 THR A CA 1
ATOM 2805 C C . THR A 1 343 ? -1.198 -3.889 -6.566 1.00 85.00 343 THR A C 1
ATOM 2807 O O . THR A 1 343 ? -2.155 -4.380 -5.965 1.00 85.00 343 THR A O 1
ATOM 2810 N N . ASP A 1 344 ? -0.798 -4.310 -7.767 1.00 79.62 344 ASP A N 1
ATOM 2811 C CA . ASP A 1 344 ? -1.533 -5.255 -8.608 1.00 79.62 344 ASP A CA 1
ATOM 2812 C C . ASP A 1 344 ? -1.424 -6.684 -8.070 1.00 79.62 344 ASP A C 1
ATOM 2814 O O . ASP A 1 344 ? -2.434 -7.375 -7.949 1.00 79.62 344 ASP A O 1
ATOM 2818 N N . ASN A 1 345 ? -0.233 -7.084 -7.619 1.00 80.44 345 ASN A N 1
ATOM 2819 C CA . ASN A 1 345 ? -0.006 -8.375 -6.958 1.00 80.44 345 ASN A CA 1
ATOM 2820 C C . ASN A 1 345 ? -0.823 -8.549 -5.665 1.00 80.44 345 ASN A C 1
ATOM 2822 O O . ASN A 1 345 ? -1.168 -9.670 -5.293 1.00 80.44 345 ASN A O 1
ATOM 2826 N N . LEU A 1 346 ? -1.142 -7.448 -4.977 1.00 84.56 346 LEU A N 1
ATOM 2827 C CA . LEU A 1 346 ? -2.004 -7.438 -3.790 1.00 84.56 346 LEU A CA 1
ATOM 2828 C C . LEU A 1 346 ? -3.491 -7.214 -4.129 1.00 84.56 346 LEU A C 1
ATOM 2830 O O . LEU A 1 346 ? -4.314 -7.130 -3.219 1.00 84.56 346 LEU A O 1
ATOM 2834 N N . ASN A 1 347 ? -3.850 -7.151 -5.418 1.00 86.62 347 ASN A N 1
ATOM 2835 C CA . ASN A 1 347 ? -5.207 -6.916 -5.928 1.00 86.62 347 ASN A CA 1
ATOM 2836 C C . ASN A 1 347 ? -5.863 -5.630 -5.380 1.00 86.62 347 ASN A C 1
ATOM 2838 O O . ASN A 1 347 ? -7.077 -5.560 -5.170 1.00 86.62 347 ASN A O 1
ATOM 2842 N N . ILE A 1 348 ? -5.051 -4.595 -5.153 1.00 89.56 348 ILE A N 1
ATOM 2843 C CA . ILE A 1 348 ? -5.489 -3.294 -4.645 1.00 89.56 348 ILE A CA 1
ATOM 2844 C C . ILE A 1 348 ? -5.874 -2.413 -5.837 1.00 89.56 348 ILE A C 1
ATOM 2846 O O . ILE A 1 348 ? -5.065 -2.158 -6.728 1.00 89.56 348 ILE A O 1
ATOM 2850 N N . ASN A 1 349 ? -7.111 -1.921 -5.856 1.00 89.25 349 ASN A N 1
ATOM 2851 C CA . ASN A 1 349 ? -7.653 -1.150 -6.974 1.00 89.25 349 ASN A CA 1
ATOM 2852 C C . ASN A 1 349 ? -7.990 0.285 -6.522 1.00 89.25 349 ASN A C 1
ATOM 2854 O O . ASN A 1 349 ? -8.863 0.450 -5.667 1.00 89.25 349 ASN A O 1
ATOM 2858 N N . PRO A 1 350 ? -7.317 1.326 -7.053 1.00 90.50 350 PRO A N 1
ATOM 2859 C CA . PRO A 1 350 ? -7.562 2.715 -6.668 1.00 90.50 350 PRO A CA 1
ATOM 2860 C C . PRO A 1 350 ? -8.893 3.251 -7.211 1.00 90.50 350 PRO A C 1
ATOM 2862 O O . PRO A 1 350 ? -9.294 2.962 -8.343 1.00 90.50 350 PRO A O 1
ATOM 2865 N N . LEU A 1 351 ? -9.541 4.103 -6.419 1.00 90.75 351 LEU A N 1
ATOM 2866 C CA . LEU A 1 351 ? -10.838 4.715 -6.695 1.00 90.75 351 LEU A CA 1
ATOM 2867 C C . LEU A 1 351 ? -10.750 6.249 -6.610 1.00 90.75 351 LEU A C 1
ATOM 2869 O O . LEU A 1 351 ? -9.945 6.811 -5.864 1.00 90.75 351 LEU A O 1
ATOM 2873 N N . GLY A 1 352 ? -11.591 6.941 -7.385 1.00 89.44 352 GLY A N 1
ATOM 2874 C CA . GLY A 1 352 ? -11.686 8.405 -7.359 1.00 89.44 352 GLY A CA 1
ATOM 2875 C C . GLY A 1 352 ? -10.331 9.097 -7.556 1.00 89.44 352 GLY A C 1
ATOM 2876 O O . GLY A 1 352 ? -9.612 8.806 -8.511 1.00 89.44 352 GLY A O 1
ATOM 2877 N N . LYS A 1 353 ? -9.963 9.993 -6.628 1.00 86.94 353 LYS A N 1
ATOM 2878 C CA . LYS A 1 353 ? -8.698 10.757 -6.661 1.00 86.94 353 LYS A CA 1
ATOM 2879 C C . LYS A 1 353 ? -7.440 9.872 -6.671 1.00 86.94 353 LYS A C 1
ATOM 2881 O O . LYS A 1 353 ? -6.417 10.295 -7.197 1.00 86.94 353 LYS A O 1
ATOM 2886 N N . ALA A 1 354 ? -7.507 8.640 -6.155 1.00 88.25 354 ALA A N 1
ATOM 2887 C CA . ALA A 1 354 ? -6.372 7.713 -6.153 1.00 88.25 354 ALA A CA 1
ATOM 2888 C C . ALA A 1 354 ? -6.042 7.138 -7.548 1.00 88.25 354 ALA A C 1
ATOM 2890 O O . ALA A 1 354 ? -4.998 6.519 -7.729 1.00 88.25 354 ALA A O 1
ATOM 2891 N N . GLN A 1 355 ? -6.907 7.318 -8.555 1.00 85.25 355 GLN A N 1
ATOM 2892 C CA . GLN A 1 355 ? -6.645 6.830 -9.918 1.00 85.25 355 GLN A CA 1
ATOM 2893 C C . GLN A 1 355 ? -5.612 7.675 -10.681 1.00 85.25 355 GLN A C 1
ATOM 2895 O O . GLN A 1 355 ? -5.085 7.227 -11.698 1.00 85.25 355 GLN A O 1
ATOM 2900 N N . THR A 1 356 ? -5.306 8.880 -10.194 1.00 82.50 356 THR A N 1
ATOM 2901 C CA . THR A 1 356 ? -4.356 9.823 -10.795 1.00 82.50 356 THR A CA 1
ATOM 2902 C C . THR A 1 356 ? -3.107 9.955 -9.934 1.00 82.50 356 THR A C 1
ATOM 2904 O O . THR A 1 356 ? -3.193 10.247 -8.745 1.00 82.50 356 THR A O 1
ATOM 2907 N N . SER A 1 357 ? -1.925 9.807 -10.538 1.00 83.69 357 SER A N 1
ATOM 2908 C CA . SER A 1 357 ? -0.632 9.916 -9.840 1.00 83.69 357 SER A CA 1
ATOM 2909 C C . SER A 1 357 ? -0.310 11.330 -9.321 1.00 83.69 357 SER A C 1
ATOM 2911 O O . SER A 1 357 ? 0.539 11.481 -8.439 1.00 83.69 357 SER A O 1
ATOM 2913 N N . ARG A 1 358 ? -0.988 12.359 -9.853 1.00 85.44 358 ARG A N 1
ATOM 2914 C CA . ARG A 1 358 ? -0.977 13.746 -9.365 1.00 85.44 358 ARG A CA 1
ATOM 2915 C C . ARG A 1 358 ? -2.336 14.103 -8.774 1.00 85.44 358 ARG A C 1
ATOM 2917 O O . ARG A 1 358 ? -3.356 13.858 -9.412 1.00 85.44 358 ARG A O 1
ATOM 2924 N N . ILE A 1 359 ? -2.332 14.763 -7.621 1.00 88.62 359 ILE A N 1
ATOM 2925 C CA . ILE A 1 359 ? -3.516 15.332 -6.970 1.00 88.62 359 ILE A CA 1
ATOM 2926 C C . ILE A 1 359 ? -3.187 16.794 -6.646 1.00 88.62 359 ILE A C 1
ATOM 2928 O O . ILE A 1 359 ? -2.211 17.044 -5.945 1.00 88.62 359 ILE A O 1
ATOM 2932 N N . ASN A 1 360 ? -3.962 17.759 -7.154 1.00 88.75 360 ASN A N 1
ATOM 2933 C CA . ASN A 1 360 ? -3.851 19.161 -6.727 1.00 88.75 360 ASN A CA 1
ATOM 2934 C C . ASN A 1 360 ? -5.100 19.534 -5.927 1.00 88.75 360 ASN A C 1
ATOM 2936 O O . ASN A 1 360 ? -6.202 19.502 -6.476 1.00 88.75 360 ASN A O 1
ATOM 2940 N N . GLU A 1 361 ? -4.924 19.876 -4.655 1.00 88.88 361 GLU A N 1
ATOM 2941 C CA . GLU A 1 361 ? -6.012 20.162 -3.724 1.00 88.88 361 GLU A CA 1
ATOM 2942 C C . GLU A 1 361 ? -5.871 21.577 -3.165 1.00 88.88 361 GLU A C 1
ATOM 2944 O O . GLU A 1 361 ? -4.781 21.985 -2.778 1.00 88.88 361 GLU A O 1
ATOM 2949 N N . LYS A 1 362 ? -6.965 22.343 -3.124 1.00 88.06 362 LYS A N 1
ATOM 2950 C CA . LYS A 1 362 ? -6.912 23.765 -2.737 1.00 88.06 362 LYS A CA 1
ATOM 2951 C C . LYS A 1 362 ? -6.961 23.998 -1.233 1.00 88.06 362 LYS A C 1
ATOM 2953 O O . LYS A 1 362 ? -6.392 24.967 -0.757 1.00 88.06 362 LYS A O 1
ATOM 2958 N N . ASP A 1 363 ? -7.660 23.132 -0.510 1.00 88.12 363 ASP A N 1
ATOM 2959 C CA . ASP A 1 363 ? -7.781 23.182 0.947 1.00 88.12 363 ASP A CA 1
ATOM 2960 C C . ASP A 1 363 ? -6.699 22.347 1.654 1.00 88.12 363 ASP A C 1
ATOM 2962 O O . ASP A 1 363 ? -6.632 22.344 2.879 1.00 88.12 363 ASP A O 1
ATOM 2966 N N . GLY A 1 364 ? -5.852 21.626 0.909 1.00 87.56 364 GLY A N 1
ATOM 2967 C CA . GLY A 1 364 ? -4.850 20.713 1.456 1.00 87.56 364 GLY A CA 1
ATOM 2968 C C . GLY A 1 364 ? -5.415 19.463 2.151 1.00 87.56 364 GLY A C 1
ATOM 2969 O O . GLY A 1 364 ? -4.667 18.824 2.893 1.00 87.56 364 GLY A O 1
ATOM 2970 N N . LEU A 1 365 ? -6.692 19.112 1.941 1.00 91.38 365 LEU A N 1
ATOM 2971 C CA . LEU A 1 365 ? -7.370 17.963 2.554 1.00 91.38 365 LEU A CA 1
ATOM 2972 C C . LEU A 1 365 ? -7.659 16.870 1.512 1.00 91.38 365 LEU A C 1
ATOM 2974 O O . LEU A 1 365 ? -8.643 16.914 0.773 1.00 91.38 365 LEU A O 1
ATOM 2978 N N . VAL A 1 366 ? -6.811 15.840 1.460 1.00 93.62 366 VAL A N 1
ATOM 2979 C CA . VAL A 1 366 ? -6.920 14.771 0.456 1.00 93.62 366 VAL A CA 1
ATOM 2980 C C . VAL A 1 366 ? -7.454 13.478 1.069 1.00 93.62 366 VAL A C 1
ATOM 2982 O O . VAL A 1 366 ? -6.864 12.920 1.992 1.00 93.62 366 VAL A O 1
ATOM 2985 N N . GLN A 1 367 ? -8.534 12.964 0.479 1.00 94.31 367 GLN A N 1
ATOM 2986 C CA . GLN A 1 367 ? -9.054 11.612 0.689 1.00 94.31 367 GLN A CA 1
ATOM 2987 C C . GLN A 1 367 ? -8.735 10.745 -0.540 1.00 94.31 367 GLN A C 1
ATOM 2989 O O . GLN A 1 367 ? -8.983 11.152 -1.677 1.00 94.31 367 GLN A O 1
ATOM 2994 N N . MET A 1 368 ? -8.183 9.552 -0.311 1.00 94.25 368 MET A N 1
ATOM 2995 C CA . MET A 1 368 ? -7.862 8.551 -1.336 1.00 94.25 368 MET A CA 1
ATOM 2996 C C . MET A 1 368 ? -8.458 7.199 -0.950 1.00 94.25 368 MET A C 1
ATOM 2998 O O . MET A 1 368 ? -8.313 6.760 0.188 1.00 94.25 368 MET A O 1
ATOM 3002 N N . GLU A 1 369 ? -9.100 6.531 -1.904 1.00 94.81 369 GLU A N 1
ATOM 3003 C CA . GLU A 1 369 ? -9.885 5.316 -1.676 1.00 94.81 369 GLU A CA 1
ATOM 3004 C C . GLU A 1 369 ? -9.353 4.149 -2.510 1.00 94.81 369 GLU A C 1
ATOM 3006 O O . GLU A 1 369 ? -8.967 4.323 -3.668 1.00 94.81 369 GLU A O 1
ATOM 3011 N N . PHE A 1 370 ? -9.344 2.951 -1.926 1.00 93.94 370 PHE A N 1
ATOM 3012 C CA . PHE A 1 370 ? -8.849 1.731 -2.559 1.00 93.94 370 PHE A CA 1
ATOM 3013 C C . PHE A 1 370 ? -9.744 0.545 -2.200 1.00 93.94 370 PHE A C 1
ATOM 3015 O O . PHE A 1 370 ? -9.850 0.179 -1.028 1.00 93.94 370 PHE A O 1
ATOM 3022 N N . SER A 1 371 ? -10.355 -0.094 -3.196 1.00 92.75 371 SER A N 1
ATOM 3023 C CA . SER A 1 371 ? -11.008 -1.394 -3.005 1.00 92.75 371 SER A CA 1
ATOM 3024 C C . SER A 1 371 ? -9.965 -2.510 -3.010 1.00 92.75 371 SER A C 1
ATOM 3026 O O . SER A 1 371 ? -9.135 -2.583 -3.921 1.00 92.75 371 SER A O 1
ATOM 3028 N N . LEU A 1 372 ? -10.021 -3.373 -2.001 1.00 91.19 372 LEU A N 1
ATOM 3029 C CA . LEU A 1 372 ? -9.146 -4.524 -1.793 1.00 91.19 372 LEU A CA 1
ATOM 3030 C C . LEU A 1 372 ? -9.867 -5.815 -2.219 1.00 91.19 372 LEU A C 1
ATOM 3032 O O . LEU A 1 372 ? -11.097 -5.854 -2.278 1.00 91.19 372 LEU A O 1
ATOM 3036 N N . ALA A 1 373 ? -9.125 -6.895 -2.461 1.00 80.62 373 ALA A N 1
ATOM 3037 C CA . ALA A 1 373 ? -9.726 -8.222 -2.585 1.00 80.62 373 ALA A CA 1
ATOM 3038 C C . ALA A 1 373 ? -10.170 -8.746 -1.205 1.00 80.62 373 ALA A C 1
ATOM 3040 O O . ALA A 1 373 ? -9.370 -8.779 -0.270 1.00 80.62 373 ALA A O 1
ATOM 3041 N N . ASN A 1 374 ? -11.430 -9.187 -1.091 1.00 61.47 374 ASN A N 1
ATOM 3042 C CA . ASN A 1 374 ? -12.040 -9.650 0.168 1.00 61.47 374 ASN A CA 1
ATOM 3043 C C . ASN A 1 374 ? -11.244 -10.766 0.872 1.00 61.47 374 ASN A C 1
ATOM 3045 O O . ASN A 1 374 ? -11.241 -10.844 2.098 1.00 61.47 374 ASN A O 1
ATOM 3049 N N . ASP A 1 375 ? -10.581 -11.621 0.095 1.00 64.44 375 ASP A N 1
ATOM 3050 C CA . ASP A 1 375 ? -9.994 -12.879 0.567 1.00 64.44 375 ASP A CA 1
ATOM 3051 C C . ASP A 1 375 ? -8.660 -12.685 1.319 1.00 64.44 375 ASP A C 1
ATOM 3053 O O . ASP A 1 375 ? -8.151 -13.615 1.946 1.00 64.44 375 ASP A O 1
ATOM 3057 N N . MET A 1 376 ? -8.063 -11.486 1.244 1.00 70.31 376 MET A N 1
ATOM 3058 C CA . MET A 1 376 ? -6.678 -11.228 1.651 1.00 70.31 376 MET A CA 1
ATOM 3059 C C . MET A 1 376 ? -6.586 -10.019 2.598 1.00 70.31 376 MET A C 1
ATOM 3061 O O . MET A 1 376 ? -6.513 -8.880 2.134 1.00 70.31 376 MET A O 1
ATOM 3065 N N . PRO A 1 377 ? -6.537 -10.214 3.931 1.00 82.44 377 PRO A N 1
ATOM 3066 C CA . PRO A 1 377 ? -6.339 -9.105 4.857 1.00 82.44 377 PRO A CA 1
ATOM 3067 C C . PRO A 1 377 ? -4.935 -8.508 4.686 1.00 82.44 377 PRO A C 1
ATOM 3069 O O . PRO A 1 377 ? -3.937 -9.236 4.658 1.00 82.44 377 PRO A O 1
ATOM 3072 N N . LEU A 1 378 ? -4.855 -7.175 4.623 1.00 88.31 378 LEU A N 1
ATOM 3073 C CA . LEU A 1 378 ? -3.613 -6.422 4.420 1.00 88.31 378 LEU A CA 1
ATOM 3074 C C . LEU A 1 378 ? -3.255 -5.556 5.638 1.00 88.31 378 LEU A C 1
ATOM 3076 O O . LEU A 1 378 ? -4.135 -4.971 6.271 1.00 88.31 378 LEU A O 1
ATOM 3080 N N . ASP A 1 379 ? -1.962 -5.456 5.937 1.00 88.62 379 ASP A N 1
ATOM 3081 C CA . ASP A 1 379 ? -1.380 -4.415 6.789 1.00 88.62 379 ASP A CA 1
ATOM 3082 C C . ASP A 1 379 ? -0.938 -3.234 5.917 1.00 88.62 379 ASP A C 1
ATOM 3084 O O . ASP A 1 379 ? -0.329 -3.442 4.864 1.00 88.62 379 ASP A O 1
ATOM 3088 N N . PHE A 1 380 ? -1.186 -2.007 6.383 1.00 92.25 380 PHE A N 1
ATOM 3089 C CA . PHE A 1 380 ? -0.789 -0.764 5.716 1.00 92.25 380 PHE A CA 1
ATOM 3090 C C . PHE A 1 380 ? 0.089 0.112 6.614 1.00 92.25 380 PHE A C 1
ATOM 3092 O O . PHE A 1 380 ? -0.113 0.187 7.828 1.00 92.25 380 PHE A O 1
ATOM 3099 N N . THR A 1 381 ? 1.016 0.838 5.992 1.00 92.25 381 THR A N 1
ATOM 3100 C CA . THR A 1 381 ? 1.708 2.005 6.565 1.00 92.25 381 THR A CA 1
ATOM 3101 C C . THR A 1 381 ? 1.872 3.073 5.487 1.00 92.25 381 THR A C 1
ATOM 3103 O O . THR A 1 381 ? 1.895 2.756 4.298 1.00 92.25 381 THR A O 1
ATOM 3106 N N . HIS A 1 382 ? 2.007 4.339 5.869 1.00 93.50 382 HIS A N 1
ATOM 3107 C CA . HIS A 1 382 ? 2.109 5.444 4.916 1.00 93.50 382 HIS A CA 1
ATOM 3108 C C . HIS A 1 382 ? 3.001 6.579 5.430 1.00 93.50 382 HIS A C 1
ATOM 3110 O O . HIS A 1 382 ? 3.148 6.779 6.635 1.00 93.50 382 HIS A O 1
ATOM 3116 N N . GLU A 1 383 ? 3.581 7.336 4.500 1.00 91.38 383 GLU A N 1
ATOM 3117 C CA . GLU A 1 383 ? 4.466 8.469 4.774 1.00 91.38 383 GLU A CA 1
ATOM 3118 C C . GLU A 1 383 ? 4.095 9.656 3.881 1.00 91.38 383 GLU A C 1
ATOM 3120 O O . GLU A 1 383 ? 4.005 9.518 2.662 1.00 91.38 383 GLU A O 1
ATOM 3125 N N . LEU A 1 384 ? 3.928 10.839 4.474 1.00 91.31 384 LEU A N 1
ATOM 3126 C CA . LEU A 1 384 ? 3.892 12.104 3.740 1.00 91.31 384 LEU A CA 1
ATOM 3127 C C . LEU A 1 384 ? 5.280 12.747 3.818 1.00 91.31 384 LEU A C 1
ATOM 3129 O O . LEU A 1 384 ? 5.829 12.885 4.908 1.00 91.31 384 LEU A O 1
ATOM 3133 N N . ILE A 1 385 ? 5.853 13.143 2.685 1.00 87.00 385 ILE A N 1
ATOM 3134 C CA . ILE A 1 385 ? 7.220 13.674 2.598 1.00 87.00 385 ILE A CA 1
ATOM 3135 C C . ILE A 1 385 ? 7.196 15.019 1.871 1.00 87.00 385 ILE A C 1
ATOM 3137 O O . ILE A 1 385 ? 6.529 15.145 0.846 1.00 87.00 385 ILE A O 1
ATOM 3141 N N . SER A 1 386 ? 7.946 16.010 2.357 1.00 84.44 386 SER A N 1
ATOM 3142 C CA . SER A 1 386 ? 8.231 17.258 1.630 1.00 84.44 386 SER A CA 1
ATOM 3143 C C . SER A 1 386 ? 9.722 17.382 1.311 1.00 84.44 386 SER A C 1
ATOM 3145 O O . SER A 1 386 ? 10.564 16.804 2.001 1.00 84.44 386 SER A O 1
ATOM 3147 N N . ALA A 1 387 ? 10.060 18.166 0.287 1.00 69.44 387 ALA A N 1
ATOM 3148 C CA . ALA A 1 387 ? 11.424 18.647 0.085 1.00 69.44 387 ALA A CA 1
ATOM 3149 C C . ALA A 1 387 ? 11.650 19.937 0.894 1.00 69.44 387 ALA A C 1
ATOM 3151 O O . ALA A 1 387 ? 10.713 20.708 1.102 1.00 69.44 387 ALA A O 1
ATOM 3152 N N . THR A 1 388 ? 12.880 20.171 1.343 1.00 65.25 388 THR A N 1
ATOM 3153 C CA . THR A 1 388 ? 13.349 21.471 1.846 1.00 65.25 388 THR A CA 1
ATOM 3154 C C . THR A 1 388 ? 14.083 22.248 0.749 1.00 65.25 388 THR A C 1
ATOM 3156 O O . THR A 1 388 ? 14.487 21.684 -0.270 1.00 65.25 388 THR A O 1
ATOM 3159 N N . ASP A 1 389 ? 14.355 23.529 1.001 1.00 55.59 389 ASP A N 1
ATOM 3160 C CA . ASP A 1 389 ? 15.192 24.381 0.144 1.00 55.59 389 ASP A CA 1
ATOM 3161 C C . ASP A 1 389 ? 16.646 23.882 0.018 1.00 55.59 389 ASP A C 1
ATOM 3163 O O . ASP A 1 389 ? 17.308 24.141 -0.984 1.00 55.59 389 ASP A O 1
ATOM 3167 N N . THR A 1 390 ? 17.132 23.113 0.999 1.00 54.00 390 THR A N 1
ATOM 3168 C CA . THR A 1 390 ? 18.420 22.391 0.960 1.00 54.00 390 THR A CA 1
ATOM 3169 C C . THR A 1 390 ? 18.363 21.088 0.152 1.00 54.00 390 THR A C 1
ATOM 3171 O O . THR A 1 390 ? 19.379 20.418 -0.016 1.00 54.00 390 THR A O 1
ATOM 3174 N N . GLY A 1 391 ? 17.184 20.700 -0.345 1.00 56.62 391 GLY A N 1
ATOM 3175 C CA . GLY A 1 391 ? 16.940 19.433 -1.029 1.00 56.62 391 GLY A CA 1
ATOM 3176 C C . GLY A 1 391 ? 16.770 18.230 -0.093 1.00 56.62 391 GLY A C 1
ATOM 3177 O O . GLY A 1 391 ? 16.506 17.126 -0.573 1.00 56.62 391 GLY A O 1
ATOM 3178 N N . GLU A 1 392 ? 16.873 18.403 1.220 1.00 63.97 392 GLU A N 1
ATOM 3179 C CA . GLU A 1 392 ? 16.649 17.341 2.204 1.00 63.97 392 GLU A CA 1
ATOM 3180 C C . GLU A 1 392 ? 15.164 16.925 2.232 1.00 63.97 392 GLU A C 1
ATOM 3182 O O . GLU A 1 392 ? 14.269 17.677 1.837 1.00 63.97 392 GLU A O 1
ATOM 3187 N N . THR A 1 393 ? 14.887 15.690 2.650 1.00 71.88 393 THR A N 1
ATOM 3188 C CA . THR A 1 393 ? 13.526 15.138 2.723 1.00 71.88 393 THR A CA 1
ATOM 3189 C C . THR A 1 393 ? 13.022 15.157 4.160 1.00 71.88 393 THR A C 1
ATOM 3191 O O . THR A 1 393 ? 13.609 14.503 5.020 1.00 71.88 393 THR A O 1
ATOM 3194 N N . ASN A 1 394 ? 11.921 15.861 4.419 1.00 79.12 394 ASN A N 1
ATOM 3195 C CA . ASN A 1 394 ? 11.282 15.907 5.734 1.00 79.12 394 ASN A CA 1
ATOM 3196 C C . ASN A 1 394 ? 10.047 14.991 5.757 1.00 79.12 394 ASN A C 1
ATOM 3198 O O . ASN A 1 394 ? 9.211 15.088 4.856 1.00 79.12 394 ASN A O 1
ATOM 3202 N N . ILE A 1 395 ? 9.938 14.107 6.757 1.00 83.50 395 ILE A N 1
ATOM 3203 C CA . ILE A 1 395 ? 8.873 13.096 6.850 1.00 83.50 395 ILE A CA 1
ATOM 3204 C C . ILE A 1 395 ? 7.835 13.504 7.901 1.00 83.50 395 ILE A C 1
ATOM 3206 O O . ILE A 1 395 ? 8.088 13.577 9.103 1.00 83.50 395 ILE A O 1
ATOM 3210 N N . HIS A 1 396 ? 6.617 13.723 7.425 1.00 85.25 396 HIS A N 1
ATOM 3211 C CA . HIS A 1 396 ? 5.481 14.265 8.156 1.00 85.25 396 HIS A CA 1
ATOM 3212 C C . HIS A 1 396 ? 4.613 13.134 8.730 1.00 85.25 396 HIS A C 1
ATOM 3214 O O . HIS A 1 396 ? 3.444 12.981 8.379 1.00 85.25 396 HIS A O 1
ATOM 3220 N N . HIS A 1 397 ? 5.193 12.326 9.628 1.00 79.50 397 HIS A N 1
ATOM 3221 C CA . HIS A 1 397 ? 4.607 11.083 10.178 1.00 79.50 397 HIS A CA 1
ATOM 3222 C C . HIS A 1 397 ? 3.210 11.203 10.828 1.00 79.50 397 HIS A C 1
ATOM 3224 O O . HIS A 1 397 ? 2.584 10.185 11.105 1.00 79.50 397 HIS A O 1
ATOM 3230 N N . GLN A 1 398 ? 2.733 12.417 11.117 1.00 86.38 398 GLN A N 1
ATOM 3231 C CA . GLN A 1 398 ? 1.420 12.685 11.721 1.00 86.38 398 GLN A CA 1
ATOM 3232 C C . GLN A 1 398 ? 0.453 13.430 10.787 1.00 86.38 398 GLN A C 1
ATOM 3234 O O . GLN A 1 398 ? -0.625 13.814 11.209 1.00 86.38 398 GLN A O 1
ATOM 3239 N N . TYR A 1 399 ? 0.803 13.645 9.521 1.00 91.19 399 TYR A N 1
ATOM 3240 C CA . TYR A 1 399 ? -0.037 14.377 8.562 1.00 91.19 399 TYR A CA 1
ATOM 3241 C C . TYR A 1 399 ? -0.796 13.452 7.598 1.00 91.19 399 TYR A C 1
ATOM 3243 O O . TYR A 1 399 ? -1.317 13.867 6.565 1.00 91.19 399 TYR A O 1
ATOM 3251 N N . SER A 1 400 ? -0.871 12.168 7.951 1.00 94.00 400 SER A N 1
ATOM 3252 C CA . SER A 1 400 ? -1.707 11.177 7.282 1.00 94.00 400 SER A CA 1
ATOM 3253 C C . SER A 1 400 ? -2.190 10.113 8.267 1.00 94.00 400 SER A C 1
ATOM 3255 O O . SER A 1 400 ? -1.480 9.796 9.223 1.00 94.00 400 SER A O 1
ATOM 3257 N N . VAL A 1 401 ? -3.379 9.563 8.020 1.00 94.62 401 VAL A N 1
ATOM 3258 C CA . VAL A 1 401 ? -3.966 8.398 8.709 1.00 94.62 401 VAL A CA 1
ATOM 3259 C C . VAL A 1 401 ? -4.759 7.550 7.710 1.00 94.62 401 VAL A C 1
ATOM 3261 O O . VAL A 1 401 ? -5.102 8.027 6.627 1.00 94.62 401 VAL A O 1
ATOM 3264 N N . HIS A 1 402 ? -5.079 6.306 8.061 1.00 95.12 402 HIS A N 1
ATOM 3265 C CA . HIS A 1 402 ? -5.903 5.427 7.230 1.00 95.12 402 HIS A CA 1
ATOM 3266 C C . HIS A 1 402 ? -6.920 4.626 8.046 1.00 95.12 402 HIS A C 1
ATOM 3268 O O . HIS A 1 402 ? -6.701 4.344 9.221 1.00 95.12 402 HIS A O 1
ATOM 3274 N N . GLU A 1 403 ? -7.999 4.190 7.407 1.00 92.88 403 GLU A N 1
ATOM 3275 C CA . GLU A 1 403 ? -8.904 3.162 7.927 1.00 92.88 403 GLU A CA 1
ATOM 3276 C C . GLU A 1 403 ? -9.078 2.021 6.916 1.00 92.88 403 GLU A C 1
ATOM 3278 O O . GLU A 1 403 ? -8.791 2.174 5.726 1.00 92.88 403 GLU A O 1
ATOM 3283 N N . VAL A 1 404 ? -9.585 0.879 7.387 1.00 89.62 404 VAL A N 1
ATOM 3284 C CA . VAL A 1 404 ? -10.012 -0.243 6.539 1.00 89.62 404 VAL A CA 1
ATOM 3285 C C . VAL A 1 404 ? -11.406 -0.673 6.987 1.00 89.62 404 VAL A C 1
ATOM 3287 O O . VAL A 1 404 ? -11.600 -1.078 8.133 1.00 89.62 404 VAL A O 1
ATOM 3290 N N . ARG A 1 405 ? -12.385 -0.559 6.088 1.00 85.38 405 ARG A N 1
ATOM 3291 C CA . ARG A 1 405 ? -13.806 -0.831 6.347 1.00 85.38 405 ARG A CA 1
ATOM 3292 C C . ARG A 1 405 ? -14.180 -2.275 5.991 1.00 85.38 405 ARG A C 1
ATOM 3294 O O . ARG A 1 405 ? -13.546 -2.903 5.145 1.00 85.38 405 ARG A O 1
ATOM 3301 N N . LYS A 1 406 ? -15.261 -2.792 6.596 1.00 73.69 406 LYS A N 1
ATOM 3302 C CA . LYS A 1 406 ? -15.723 -4.192 6.432 1.00 73.69 406 LYS A CA 1
ATOM 3303 C C . LYS A 1 406 ? -16.108 -4.573 4.991 1.00 73.69 406 LYS A C 1
ATOM 3305 O O . LYS A 1 406 ? -16.133 -5.753 4.671 1.00 73.69 406 LYS A O 1
ATOM 3310 N N . ASN A 1 407 ? -16.364 -3.602 4.114 1.00 74.69 407 ASN A N 1
ATOM 3311 C CA . ASN A 1 407 ? -16.611 -3.788 2.677 1.00 74.69 407 ASN A CA 1
ATOM 3312 C C . ASN A 1 407 ? -15.319 -3.818 1.828 1.00 74.69 407 ASN A C 1
ATOM 3314 O O . ASN A 1 407 ? -15.355 -3.424 0.665 1.00 74.69 407 ASN A O 1
ATOM 3318 N N . ALA A 1 408 ? -14.187 -4.217 2.421 1.00 85.44 408 ALA A N 1
ATOM 3319 C CA . ALA A 1 408 ? -12.861 -4.240 1.794 1.00 85.44 408 ALA A CA 1
ATOM 3320 C C . ALA A 1 408 ? -12.449 -2.897 1.151 1.00 85.44 408 ALA A C 1
ATOM 3322 O O . ALA A 1 408 ? -11.799 -2.865 0.109 1.00 85.44 408 ALA A O 1
ATOM 3323 N N . LEU A 1 409 ? -12.817 -1.777 1.780 1.00 90.75 409 LEU A N 1
ATOM 3324 C CA . LEU A 1 409 ? -12.453 -0.428 1.343 1.00 90.75 409 LEU A CA 1
ATOM 3325 C C . LEU A 1 409 ? -11.416 0.162 2.306 1.00 90.75 409 LEU A C 1
ATOM 3327 O O . LEU A 1 409 ? -11.719 0.378 3.480 1.00 90.75 409 LEU A O 1
ATOM 3331 N N . ALA A 1 410 ? -10.207 0.430 1.815 1.00 93.38 410 ALA A N 1
ATOM 3332 C CA . ALA A 1 410 ? -9.210 1.219 2.531 1.00 93.38 410 ALA A CA 1
ATOM 3333 C C . ALA A 1 410 ? -9.336 2.697 2.140 1.00 93.38 410 ALA A C 1
ATOM 3335 O O . ALA A 1 410 ? -9.421 3.019 0.952 1.00 93.38 410 ALA A O 1
ATOM 3336 N N . ILE A 1 411 ? -9.329 3.588 3.132 1.00 94.81 411 ILE A N 1
ATOM 3337 C CA . ILE A 1 411 ? -9.396 5.040 2.926 1.00 94.81 411 ILE A CA 1
ATOM 3338 C C . ILE A 1 411 ? -8.209 5.694 3.626 1.00 94.81 411 ILE A C 1
ATOM 3340 O O . ILE A 1 411 ? -7.964 5.439 4.803 1.00 94.81 411 ILE A O 1
ATOM 3344 N N . PHE A 1 412 ? -7.477 6.534 2.899 1.00 95.69 412 PHE A N 1
ATOM 3345 C CA . PHE A 1 412 ? -6.340 7.303 3.392 1.00 95.69 412 PHE A CA 1
ATOM 3346 C C . PHE A 1 412 ? -6.710 8.783 3.422 1.00 95.69 412 PHE A C 1
ATOM 3348 O O . PHE A 1 412 ? -7.142 9.340 2.411 1.00 95.69 412 PHE A O 1
ATOM 3355 N N . TYR A 1 413 ? -6.496 9.410 4.572 1.00 94.75 413 TYR A N 1
ATOM 3356 C CA . TYR A 1 413 ? -6.713 10.829 4.815 1.00 94.75 413 TYR A CA 1
ATOM 3357 C C . TYR A 1 413 ? -5.357 11.511 4.974 1.00 94.75 413 TYR A C 1
ATOM 3359 O O . TYR A 1 413 ? -4.534 11.079 5.782 1.00 94.75 413 TYR A O 1
ATOM 3367 N N . VAL A 1 414 ? -5.119 12.579 4.217 1.00 94.94 414 VAL A N 1
ATOM 3368 C CA . VAL A 1 414 ? -3.868 13.345 4.224 1.00 94.94 414 VAL A CA 1
ATOM 3369 C C . VAL A 1 414 ? -4.192 14.822 4.413 1.00 94.94 414 VAL A C 1
ATOM 3371 O O . VAL A 1 414 ? -5.045 15.365 3.714 1.00 94.94 414 VAL A O 1
ATOM 3374 N N . GLN A 1 415 ? -3.507 15.467 5.354 1.00 91.88 415 GLN A N 1
ATOM 3375 C CA . GLN A 1 415 ? -3.642 16.894 5.649 1.00 91.88 415 GLN A CA 1
ATOM 3376 C C . GLN A 1 415 ? -2.300 17.563 5.367 1.00 91.88 415 GLN A C 1
ATOM 3378 O O . GLN A 1 415 ? -1.294 17.176 5.953 1.00 91.88 415 GLN A O 1
ATOM 3383 N N . LEU A 1 416 ? -2.239 18.536 4.460 1.00 90.50 416 LEU A N 1
ATOM 3384 C CA . LEU A 1 416 ? -0.961 19.169 4.130 1.00 90.50 416 LEU A CA 1
ATOM 3385 C C . LEU A 1 416 ? -0.527 20.159 5.231 1.00 90.50 416 LEU A C 1
ATOM 3387 O O . LEU A 1 416 ? -1.293 21.061 5.570 1.00 90.50 416 LEU A O 1
ATOM 3391 N N . PRO A 1 417 ? 0.698 20.049 5.782 1.00 87.75 417 PRO A N 1
ATOM 3392 C CA . PRO A 1 417 ? 1.161 20.923 6.866 1.00 87.75 417 PRO A CA 1
ATOM 3393 C C . PRO A 1 417 ? 1.342 22.390 6.438 1.00 87.75 417 PRO A C 1
ATOM 3395 O O . PRO A 1 417 ? 1.339 23.280 7.287 1.00 87.75 417 PRO A O 1
ATOM 3398 N N . PHE A 1 418 ? 1.544 22.637 5.140 1.00 86.19 418 PHE A N 1
ATOM 3399 C CA . PHE A 1 418 ? 1.737 23.952 4.521 1.00 86.19 418 PHE A CA 1
ATOM 3400 C C . PHE A 1 418 ? 1.547 23.861 2.993 1.00 86.19 418 PHE A C 1
ATOM 3402 O O . PHE A 1 418 ? 1.457 22.763 2.439 1.00 86.19 418 PHE A O 1
ATOM 3409 N N . CYS A 1 419 ? 1.513 25.001 2.299 1.00 84.94 419 CYS A N 1
ATOM 3410 C CA . CYS A 1 419 ? 1.447 25.072 0.834 1.00 84.94 419 CYS A CA 1
ATOM 3411 C C . CYS A 1 419 ? 2.715 24.531 0.143 1.00 84.94 419 CYS A C 1
ATOM 3413 O O . CYS A 1 419 ? 3.834 24.833 0.557 1.00 84.94 419 CYS A O 1
ATOM 3415 N N . GLY A 1 420 ? 2.572 23.788 -0.954 1.00 82.50 420 GLY A N 1
ATOM 3416 C CA . GLY A 1 420 ? 3.708 23.251 -1.708 1.00 82.50 420 GLY A CA 1
ATOM 3417 C C . GLY A 1 420 ? 3.441 21.882 -2.327 1.00 82.50 420 GLY A C 1
ATOM 3418 O O . GLY A 1 420 ? 2.294 21.507 -2.565 1.00 82.50 420 GLY A O 1
ATOM 3419 N N . LYS A 1 421 ? 4.521 21.137 -2.598 1.00 84.25 421 LYS A N 1
ATOM 3420 C CA . LYS A 1 421 ? 4.496 19.797 -3.204 1.00 84.25 421 LYS A CA 1
ATOM 3421 C C . LYS A 1 421 ? 5.003 18.733 -2.233 1.00 84.25 421 LYS A C 1
ATOM 3423 O O . LYS A 1 421 ? 6.067 18.880 -1.631 1.00 84.25 421 LYS A O 1
ATOM 3428 N N . PHE A 1 422 ? 4.270 17.629 -2.149 1.00 87.19 422 PHE A N 1
ATOM 3429 C CA . PHE A 1 422 ? 4.516 16.520 -1.236 1.00 87.19 422 PHE A CA 1
ATOM 3430 C C . PHE A 1 422 ? 4.458 15.184 -1.978 1.00 87.19 422 PHE A C 1
ATOM 3432 O O . PHE A 1 422 ? 3.651 15.003 -2.888 1.00 87.19 422 PHE A O 1
ATOM 3439 N N . ALA A 1 423 ? 5.283 14.224 -1.563 1.00 87.88 423 ALA A N 1
ATOM 3440 C CA . ALA A 1 423 ? 5.138 12.830 -1.964 1.00 87.88 423 ALA A CA 1
ATOM 3441 C C . ALA A 1 423 ? 4.395 12.067 -0.866 1.00 87.88 423 ALA A C 1
ATOM 3443 O O . ALA A 1 423 ? 4.861 12.027 0.273 1.00 87.88 423 ALA A O 1
ATOM 3444 N N . PHE A 1 424 ? 3.262 11.454 -1.202 1.00 91.81 424 PHE A N 1
ATOM 3445 C CA . PHE A 1 424 ? 2.543 10.551 -0.310 1.00 91.81 424 PHE A CA 1
ATOM 3446 C C . PHE A 1 424 ? 2.784 9.100 -0.724 1.00 91.81 424 PHE A C 1
ATOM 3448 O O . PHE A 1 424 ? 2.386 8.670 -1.809 1.00 91.81 424 PHE A O 1
ATOM 3455 N N . ARG A 1 425 ? 3.464 8.354 0.143 1.00 90.88 425 ARG A N 1
ATOM 3456 C CA . ARG A 1 425 ? 3.856 6.959 -0.052 1.00 90.88 425 ARG A CA 1
ATOM 3457 C C . ARG A 1 425 ? 2.932 6.044 0.738 1.00 90.88 425 ARG A C 1
ATOM 3459 O O . ARG A 1 425 ? 2.759 6.242 1.937 1.00 90.88 425 ARG A O 1
ATOM 3466 N N . ILE A 1 426 ? 2.389 5.023 0.081 1.00 93.25 426 ILE A N 1
ATOM 3467 C CA . ILE A 1 426 ? 1.616 3.948 0.714 1.00 93.25 426 ILE A CA 1
ATOM 3468 C C . ILE A 1 426 ? 2.392 2.644 0.557 1.00 93.25 426 ILE A C 1
ATOM 3470 O O . ILE A 1 426 ? 2.798 2.289 -0.551 1.00 93.25 426 ILE A O 1
ATOM 3474 N N . PHE A 1 427 ? 2.560 1.921 1.658 1.00 92.31 427 PHE A N 1
ATOM 3475 C CA . PHE A 1 427 ? 3.192 0.610 1.731 1.00 92.31 427 PHE A CA 1
ATOM 3476 C C . PHE A 1 427 ? 2.163 -0.403 2.243 1.00 92.31 427 PHE A C 1
ATOM 3478 O O . PHE A 1 427 ? 1.384 -0.081 3.144 1.00 92.31 427 PHE A O 1
ATOM 3485 N N . ALA A 1 428 ? 2.151 -1.618 1.693 1.00 92.19 428 ALA A N 1
ATOM 3486 C CA . ALA A 1 428 ? 1.202 -2.651 2.107 1.00 92.19 428 ALA A CA 1
ATOM 3487 C C . ALA A 1 428 ? 1.768 -4.062 1.957 1.00 92.19 428 ALA A C 1
ATOM 3489 O O . ALA A 1 428 ? 2.590 -4.317 1.081 1.00 92.19 428 ALA A O 1
ATOM 3490 N N . LYS A 1 429 ? 1.294 -4.995 2.785 1.00 88.94 429 LYS A N 1
ATOM 3491 C CA . LYS A 1 429 ? 1.556 -6.434 2.635 1.00 88.94 429 LYS A CA 1
ATOM 3492 C C . LYS A 1 429 ? 0.404 -7.263 3.189 1.00 88.94 429 LYS A C 1
ATOM 3494 O O . LYS A 1 429 ? -0.383 -6.763 3.987 1.00 88.94 429 LYS A O 1
ATOM 3499 N N . GLN A 1 430 ? 0.322 -8.536 2.812 1.00 86.88 430 GLN A N 1
ATOM 3500 C CA . GLN A 1 430 ? -0.619 -9.463 3.440 1.00 86.88 430 GLN A CA 1
ATOM 3501 C C . GLN A 1 430 ? -0.280 -9.652 4.926 1.00 86.88 430 GLN A C 1
ATOM 3503 O O . GLN A 1 430 ? 0.891 -9.807 5.289 1.00 86.88 430 GLN A O 1
ATOM 3508 N N . LYS A 1 431 ? -1.297 -9.684 5.794 1.00 77.75 431 LYS A N 1
ATOM 3509 C CA . LYS A 1 431 ? -1.092 -9.985 7.219 1.00 77.75 431 LYS A CA 1
ATOM 3510 C C . LYS A 1 431 ? -0.427 -11.349 7.383 1.00 77.75 431 LYS A C 1
ATOM 3512 O O . LYS A 1 431 ? -0.667 -12.270 6.607 1.00 77.75 431 LYS A O 1
ATOM 3517 N N . LEU A 1 432 ? 0.404 -11.467 8.418 1.00 71.62 432 LEU A N 1
ATOM 3518 C CA . LEU A 1 432 ? 1.279 -12.618 8.696 1.00 71.62 432 LEU A CA 1
ATOM 3519 C C . LEU A 1 432 ? 2.443 -12.830 7.704 1.00 71.62 432 LEU A C 1
ATOM 3521 O O . LEU A 1 432 ? 3.292 -13.677 7.984 1.00 71.62 432 LEU A O 1
ATOM 3525 N N . SER A 1 433 ? 2.564 -12.074 6.602 1.00 73.69 433 SER A N 1
ATOM 3526 C CA . SER A 1 433 ? 3.729 -12.212 5.716 1.00 73.69 433 SER A CA 1
ATOM 3527 C C . SER A 1 433 ? 5.004 -11.668 6.379 1.00 73.69 433 SER A C 1
ATOM 3529 O O . SER A 1 433 ? 4.998 -10.635 7.062 1.00 73.69 433 SER A O 1
ATOM 3531 N N . GLN A 1 434 ? 6.125 -12.367 6.197 1.00 63.69 434 GLN A N 1
ATOM 3532 C CA . GLN A 1 434 ? 7.420 -11.949 6.740 1.00 63.69 434 GLN A CA 1
ATOM 3533 C C . GLN A 1 434 ? 8.061 -10.844 5.877 1.00 63.69 434 GLN A C 1
ATOM 3535 O O . GLN A 1 434 ? 7.632 -10.590 4.754 1.00 63.69 434 GLN A O 1
ATOM 3540 N N . GLY A 1 435 ? 9.074 -10.160 6.419 1.00 68.19 435 GLY A N 1
ATOM 3541 C CA . GLY A 1 435 ? 9.760 -9.050 5.744 1.00 68.19 435 GLY A CA 1
ATOM 3542 C C . GLY A 1 435 ? 9.122 -7.666 5.948 1.00 68.19 435 GLY A C 1
ATOM 3543 O O . GLY A 1 435 ? 8.143 -7.499 6.689 1.00 68.19 435 GLY A O 1
ATOM 3544 N N . ALA A 1 436 ? 9.733 -6.660 5.315 1.00 78.12 436 ALA A N 1
ATOM 3545 C CA . ALA A 1 436 ? 9.278 -5.268 5.318 1.00 78.12 436 ALA A CA 1
ATOM 3546 C C . ALA A 1 436 ? 7.969 -5.087 4.525 1.00 78.12 436 ALA A C 1
ATOM 3548 O O . ALA A 1 436 ? 7.584 -5.959 3.748 1.00 78.12 436 ALA A O 1
ATOM 3549 N N . LEU A 1 437 ? 7.284 -3.953 4.708 1.00 82.81 437 LEU A N 1
ATOM 3550 C CA . LEU A 1 437 ? 6.182 -3.566 3.823 1.00 82.81 437 LEU A CA 1
ATOM 3551 C C . LEU A 1 437 ? 6.769 -2.994 2.516 1.00 82.81 437 LEU A C 1
ATOM 3553 O O . LEU A 1 437 ? 7.471 -1.984 2.588 1.00 82.81 437 LEU A O 1
ATOM 3557 N N . PRO A 1 438 ? 6.525 -3.597 1.337 1.00 85.50 438 PRO A N 1
ATOM 3558 C CA . PRO A 1 438 ? 6.900 -2.992 0.065 1.00 85.50 438 PRO A CA 1
ATOM 3559 C C . PRO A 1 438 ? 6.061 -1.737 -0.199 1.00 85.50 438 PRO A C 1
ATOM 3561 O O . PRO A 1 438 ? 4.909 -1.635 0.234 1.00 85.50 438 PRO A O 1
ATOM 3564 N N . LEU A 1 439 ? 6.632 -0.780 -0.934 1.00 85.94 439 LEU A N 1
ATOM 3565 C CA . LEU A 1 439 ? 5.870 0.358 -1.436 1.00 85.94 439 LEU A CA 1
ATOM 3566 C C . LEU A 1 439 ? 4.878 -0.129 -2.499 1.00 85.94 439 LEU A C 1
ATOM 3568 O O . LEU A 1 439 ? 5.272 -0.850 -3.411 1.00 85.94 439 LEU A O 1
ATOM 3572 N N . ILE A 1 440 ? 3.621 0.302 -2.391 1.00 87.88 440 ILE A N 1
ATOM 3573 C CA . ILE A 1 440 ? 2.571 0.013 -3.374 1.00 87.88 440 ILE A CA 1
ATOM 3574 C C . ILE A 1 440 ? 2.129 1.245 -4.168 1.00 87.88 440 ILE A C 1
ATOM 3576 O O . ILE A 1 440 ? 1.686 1.088 -5.296 1.00 87.88 440 ILE A O 1
ATOM 3580 N N . CYS A 1 441 ? 2.224 2.463 -3.626 1.00 88.94 441 CYS A N 1
ATOM 3581 C CA . CYS A 1 441 ? 1.797 3.679 -4.330 1.00 88.94 441 CYS A CA 1
ATOM 3582 C C . CYS A 1 441 ? 2.661 4.885 -3.943 1.00 88.94 441 CYS A C 1
ATOM 3584 O O . CYS A 1 441 ? 3.001 5.038 -2.770 1.00 88.94 441 CYS A O 1
ATOM 3586 N N . CYS A 1 442 ? 2.931 5.794 -4.886 1.00 88.44 442 CYS A N 1
ATOM 3587 C CA . CYS A 1 442 ? 3.580 7.083 -4.612 1.00 88.44 442 CYS A CA 1
ATOM 3588 C C . CYS A 1 442 ? 2.850 8.231 -5.329 1.00 88.44 442 CYS A C 1
ATOM 3590 O O . CYS A 1 442 ? 2.974 8.374 -6.542 1.00 88.44 442 CYS A O 1
ATOM 3592 N N . TYR A 1 443 ? 2.091 9.057 -4.610 1.00 88.94 443 TYR A N 1
ATOM 3593 C CA . TYR A 1 443 ? 1.332 10.177 -5.183 1.00 88.94 443 TYR A CA 1
ATOM 3594 C C . TYR A 1 443 ? 2.073 11.500 -5.020 1.00 88.94 443 TYR A C 1
ATOM 3596 O O . TYR A 1 443 ? 2.625 11.772 -3.954 1.00 88.94 443 TYR A O 1
ATOM 3604 N N . LEU A 1 444 ? 2.046 12.348 -6.050 1.00 87.25 444 LEU A N 1
ATOM 3605 C CA . LEU A 1 444 ? 2.442 13.750 -5.932 1.00 87.25 444 LEU A CA 1
ATOM 3606 C C . LEU A 1 444 ? 1.206 14.569 -5.572 1.00 87.25 444 LEU A C 1
ATOM 3608 O O . LEU A 1 444 ? 0.319 14.753 -6.407 1.00 87.25 444 LEU A O 1
ATOM 3612 N N . ILE A 1 445 ? 1.164 15.058 -4.337 1.00 89.19 445 ILE A N 1
ATOM 3613 C CA . ILE A 1 445 ? 0.115 15.954 -3.857 1.00 89.19 445 ILE A CA 1
ATOM 3614 C C . ILE A 1 445 ? 0.653 17.387 -3.897 1.00 89.19 445 ILE A C 1
ATOM 3616 O O . ILE A 1 445 ? 1.758 17.645 -3.415 1.00 89.19 445 ILE A O 1
ATOM 3620 N N . SER A 1 446 ? -0.108 18.321 -4.459 1.00 86.94 446 SER A N 1
ATOM 3621 C CA . SER A 1 446 ? 0.191 19.753 -4.414 1.00 86.94 446 SER A CA 1
ATOM 3622 C C . SER A 1 446 ? -0.947 20.560 -3.794 1.00 86.94 446 SER A C 1
ATOM 3624 O O . SER A 1 446 ? -2.107 20.154 -3.857 1.00 86.94 446 SER A O 1
ATOM 3626 N N . CYS A 1 447 ? -0.596 21.709 -3.220 1.00 86.44 447 CYS A N 1
ATOM 3627 C CA . CYS A 1 447 ? -1.524 22.772 -2.854 1.00 86.44 447 CYS A CA 1
ATOM 3628 C C . CYS A 1 447 ? -0.856 24.133 -3.059 1.00 86.44 447 CYS A C 1
ATOM 3630 O O . CYS A 1 447 ? 0.206 24.398 -2.490 1.00 86.44 447 CYS A O 1
ATOM 3632 N N . ASP A 1 448 ? -1.503 24.994 -3.843 1.00 84.00 448 ASP A N 1
ATOM 3633 C CA . ASP A 1 448 ? -0.987 26.308 -4.239 1.00 84.00 448 ASP A CA 1
ATOM 3634 C C . ASP A 1 448 ? -1.456 27.462 -3.318 1.00 84.00 448 ASP A C 1
ATOM 3636 O O . ASP A 1 448 ? -1.000 28.594 -3.480 1.00 84.00 448 ASP A O 1
ATOM 3640 N N . ASP A 1 449 ? -2.364 27.209 -2.361 1.00 85.00 449 ASP A N 1
ATOM 3641 C CA . ASP A 1 449 ? -2.907 28.233 -1.451 1.00 85.00 449 ASP A CA 1
ATOM 3642 C C . ASP A 1 449 ? -1.986 28.467 -0.230 1.00 85.00 449 ASP A C 1
ATOM 3644 O O . ASP A 1 449 ? -1.834 27.561 0.596 1.00 85.00 449 ASP A O 1
ATOM 3648 N N . PRO A 1 450 ? -1.378 29.662 -0.068 1.00 79.75 450 PRO A N 1
ATOM 3649 C CA . PRO A 1 450 ? -0.445 29.961 1.020 1.00 79.75 450 PRO A CA 1
ATOM 3650 C C . PRO A 1 450 ? -1.096 30.115 2.405 1.00 79.75 450 PRO A C 1
ATOM 3652 O O . PRO A 1 450 ? -0.370 30.297 3.380 1.00 79.75 450 PRO A O 1
ATOM 3655 N N . ALA A 1 451 ? -2.428 30.066 2.520 1.00 82.19 451 ALA A N 1
ATOM 3656 C CA . ALA A 1 451 ? -3.124 30.104 3.807 1.00 82.19 451 ALA A CA 1
ATOM 3657 C C . ALA A 1 451 ? -3.162 28.740 4.529 1.00 82.19 451 ALA A C 1
ATOM 3659 O O . ALA A 1 451 ? -3.541 28.683 5.700 1.00 82.19 451 ALA A O 1
ATOM 3660 N N . ILE A 1 452 ? -2.785 27.641 3.861 1.00 82.75 452 ILE A N 1
ATOM 3661 C CA . ILE A 1 452 ? -2.860 26.293 4.440 1.00 82.75 452 ILE A CA 1
ATOM 3662 C C . ILE A 1 452 ? -1.846 26.098 5.570 1.00 82.75 452 ILE A C 1
ATOM 3664 O O . ILE A 1 452 ? -0.640 26.264 5.390 1.00 82.75 452 ILE A O 1
ATOM 3668 N N . SER A 1 453 ? -2.360 25.688 6.732 1.00 82.38 453 SER A N 1
ATOM 3669 C CA . SER A 1 453 ? -1.596 25.315 7.923 1.00 82.38 453 SER A CA 1
ATOM 3670 C C . SER A 1 453 ? -2.424 24.342 8.774 1.00 82.38 453 SER A C 1
ATOM 3672 O O . SER A 1 453 ? -3.067 24.732 9.749 1.00 82.38 453 SER A O 1
ATOM 3674 N N . HIS A 1 454 ? -2.478 23.070 8.365 1.00 83.69 454 HIS A N 1
ATOM 3675 C CA . HIS A 1 454 ? -3.225 22.045 9.106 1.00 83.69 454 HIS A CA 1
ATOM 3676 C C . HIS A 1 454 ? -2.499 21.598 10.375 1.00 83.69 454 HIS A C 1
ATOM 3678 O O . HIS A 1 454 ? -1.279 21.715 10.494 1.00 83.69 454 HIS A O 1
ATOM 3684 N N . LEU A 1 455 ? -3.258 21.053 11.327 1.00 80.25 455 LEU A N 1
ATOM 3685 C CA . LEU A 1 455 ? -2.709 20.450 12.540 1.00 80.25 455 LEU A CA 1
ATOM 3686 C C . LEU A 1 455 ? -2.348 18.974 12.302 1.00 80.25 455 LEU A C 1
ATOM 3688 O O . LEU A 1 455 ? -3.067 18.285 11.582 1.00 80.25 455 LEU A O 1
ATOM 3692 N N . PRO A 1 456 ? -1.275 18.456 12.925 1.00 85.88 456 PRO A N 1
ATOM 3693 C CA . PRO A 1 456 ? -0.929 17.044 12.830 1.00 85.88 456 PRO A CA 1
ATOM 3694 C C . PRO A 1 456 ? -1.963 16.181 13.563 1.00 85.88 456 PRO A C 1
ATOM 3696 O O . PRO A 1 456 ? -2.268 16.444 14.730 1.00 85.88 456 PRO A O 1
ATOM 3699 N N . PHE A 1 457 ? -2.400 15.094 12.923 1.00 88.50 457 PHE A N 1
ATOM 3700 C CA . PHE A 1 457 ? -3.204 14.049 13.552 1.00 88.50 457 PHE A CA 1
ATOM 3701 C C . PHE A 1 457 ? -2.548 13.536 14.845 1.00 88.50 457 PHE A C 1
ATOM 3703 O O . PHE A 1 457 ? -1.312 13.498 14.960 1.00 88.50 457 PHE A O 1
ATOM 3710 N N . PRO A 1 458 ? -3.336 13.054 15.822 1.00 84.94 458 PRO A N 1
ATOM 3711 C CA . PRO A 1 458 ? -2.793 12.328 16.959 1.00 84.94 458 PRO A CA 1
ATOM 3712 C C . PRO A 1 458 ? -1.940 11.119 16.546 1.00 84.94 458 PRO A C 1
ATOM 3714 O O . PRO A 1 458 ? -2.070 10.565 15.457 1.00 84.94 458 PRO A O 1
ATOM 3717 N N . LYS A 1 459 ? -1.061 10.664 17.444 1.00 82.12 459 LYS A N 1
ATOM 3718 C CA . LYS A 1 459 ? -0.227 9.481 17.186 1.00 82.12 459 LYS A CA 1
ATOM 3719 C C . LYS A 1 459 ? -1.050 8.195 17.305 1.00 82.12 459 LYS A C 1
ATOM 3721 O O . LYS A 1 459 ? -1.440 7.819 18.410 1.00 82.12 459 LYS A O 1
ATOM 3726 N N . PHE A 1 460 ? -1.244 7.514 16.177 1.00 83.12 460 PHE A N 1
ATOM 3727 C CA . PHE A 1 460 ? -1.857 6.185 16.069 1.00 83.12 460 PHE A CA 1
ATOM 3728 C C . PHE A 1 460 ? -0.815 5.130 15.679 1.00 83.12 460 PHE A C 1
ATOM 3730 O O . PHE A 1 460 ? 0.148 5.430 14.969 1.00 83.12 460 PHE A O 1
ATOM 3737 N N . ALA A 1 461 ? -1.013 3.877 16.098 1.00 78.75 461 ALA A N 1
ATOM 3738 C CA . ALA A 1 461 ? -0.189 2.765 15.628 1.00 78.75 461 ALA A CA 1
ATOM 3739 C C . ALA A 1 461 ? -0.382 2.585 14.111 1.00 78.75 461 ALA A C 1
ATOM 3741 O O . ALA A 1 461 ? -1.515 2.505 13.639 1.00 78.75 461 ALA A O 1
ATOM 3742 N N . ASN A 1 462 ? 0.716 2.576 13.348 1.00 77.69 462 ASN A N 1
ATOM 3743 C CA . ASN A 1 462 ? 0.733 2.519 11.877 1.00 77.69 462 ASN A CA 1
ATOM 3744 C C . ASN A 1 462 ? -0.126 3.593 11.165 1.00 77.69 462 ASN A C 1
ATOM 3746 O O . ASN A 1 462 ? -0.430 3.445 9.986 1.00 77.69 462 ASN A O 1
ATOM 3750 N N . GLY A 1 463 ? -0.534 4.662 11.863 1.00 86.69 463 GLY A N 1
ATOM 3751 C CA . GLY A 1 463 ? -1.479 5.655 11.339 1.00 86.69 463 GLY A CA 1
ATOM 3752 C C . GLY A 1 463 ? -2.938 5.179 11.247 1.00 86.69 463 GLY A C 1
ATOM 3753 O O . GLY A 1 463 ? -3.735 5.846 10.596 1.00 86.69 463 GLY A O 1
ATOM 3754 N N . ARG A 1 464 ? -3.313 4.046 11.862 1.00 90.44 464 ARG A N 1
ATOM 3755 C CA . ARG A 1 464 ? -4.657 3.464 11.715 1.00 90.44 464 ARG A CA 1
ATOM 3756 C C . ARG A 1 464 ? -5.706 4.111 12.632 1.00 90.44 464 ARG A C 1
ATOM 3758 O O . ARG A 1 464 ? -5.587 4.069 13.859 1.00 90.44 464 ARG A O 1
ATOM 3765 N N . VAL A 1 465 ? -6.769 4.622 12.019 1.00 92.94 465 VAL A N 1
ATOM 3766 C CA . VAL A 1 465 ? -8.009 5.111 12.644 1.00 92.94 465 VAL A CA 1
ATOM 3767 C C . VAL A 1 465 ? -9.195 4.202 12.289 1.00 92.94 465 VAL A C 1
ATOM 3769 O O . VAL A 1 465 ? -9.063 3.266 11.497 1.00 92.94 465 VAL A O 1
ATOM 3772 N N . GLY A 1 466 ? -10.351 4.441 12.909 1.00 91.88 466 GLY A N 1
ATOM 3773 C CA . GLY A 1 466 ? -11.524 3.581 12.776 1.00 91.88 466 GLY A CA 1
ATOM 3774 C C . GLY A 1 466 ? -11.371 2.266 13.535 1.00 91.88 466 GLY A C 1
ATOM 3775 O O . GLY A 1 466 ? -10.677 2.195 14.553 1.00 91.88 466 GLY A O 1
ATOM 3776 N N . ILE A 1 467 ? -12.064 1.232 13.058 1.00 90.31 467 ILE A N 1
ATOM 3777 C CA . ILE A 1 467 ? -12.175 -0.067 13.731 1.00 90.31 467 ILE A CA 1
ATOM 3778 C C . ILE A 1 467 ? -10.873 -0.871 13.545 1.00 90.31 467 ILE A C 1
ATOM 3780 O O . ILE A 1 467 ? -10.347 -1.019 12.433 1.00 90.31 467 ILE A O 1
ATOM 3784 N N . THR A 1 468 ? -10.334 -1.402 14.643 1.00 89.88 468 THR A N 1
ATOM 3785 C CA . THR A 1 468 ? -9.125 -2.243 14.630 1.00 89.88 468 THR A CA 1
ATOM 3786 C C . THR A 1 468 ? -9.451 -3.689 14.242 1.00 89.88 468 THR A C 1
ATOM 3788 O O . THR A 1 468 ? -10.604 -4.045 13.979 1.00 89.88 468 THR A O 1
ATOM 3791 N N . ASP A 1 469 ? -8.442 -4.557 14.184 1.00 84.62 469 ASP A N 1
ATOM 3792 C CA . ASP A 1 469 ? -8.684 -5.980 13.931 1.00 84.62 469 ASP A CA 1
ATOM 3793 C C . ASP A 1 469 ? -9.309 -6.642 15.164 1.00 84.62 469 ASP A C 1
ATOM 3795 O O . ASP A 1 469 ? -10.255 -7.415 15.045 1.00 84.62 469 ASP A O 1
ATOM 3799 N N . GLU A 1 470 ? -8.868 -6.248 16.356 1.00 86.50 470 GLU A N 1
ATOM 3800 C CA . GLU A 1 470 ? -9.438 -6.648 17.638 1.00 86.50 470 GLU A CA 1
ATOM 3801 C C . GLU A 1 470 ? -10.877 -6.147 17.811 1.00 86.50 470 GLU A C 1
ATOM 3803 O O . GLU A 1 470 ? -11.728 -6.899 18.280 1.00 86.50 470 GLU A O 1
ATOM 3808 N N . GLY A 1 471 ? -11.188 -4.925 17.365 1.00 86.94 471 GLY A N 1
ATOM 3809 C CA . GLY A 1 471 ? -12.567 -4.437 17.293 1.00 86.94 471 GLY A CA 1
ATOM 3810 C C . GLY A 1 471 ? -13.410 -5.225 16.292 1.00 86.94 471 GLY A C 1
ATOM 3811 O O . GLY A 1 471 ? -14.548 -5.584 16.580 1.00 86.94 471 GLY A O 1
ATOM 3812 N N . THR A 1 472 ? -12.845 -5.579 15.136 1.00 87.38 472 THR A N 1
ATOM 3813 C CA . THR A 1 472 ? -13.543 -6.412 14.144 1.00 87.38 472 THR A CA 1
ATOM 3814 C C . THR A 1 472 ? -13.867 -7.803 14.705 1.00 87.38 472 THR A C 1
ATOM 3816 O O . THR A 1 472 ? -14.980 -8.284 14.499 1.00 87.38 472 THR A O 1
ATOM 3819 N N . LEU A 1 473 ? -12.948 -8.407 15.469 1.00 85.00 473 LEU A N 1
ATOM 3820 C CA . LEU A 1 473 ? -13.155 -9.680 16.175 1.00 85.00 473 LEU A CA 1
ATOM 3821 C C . LEU A 1 473 ? -14.215 -9.580 17.289 1.00 85.00 473 LEU A C 1
ATOM 3823 O O . LEU A 1 473 ? -15.025 -10.490 17.436 1.00 85.00 473 LEU A O 1
ATOM 3827 N N . LEU A 1 474 ? -14.264 -8.464 18.024 1.00 86.44 474 LEU A N 1
ATOM 3828 C CA . LEU A 1 474 ? -15.289 -8.173 19.043 1.00 86.44 474 LEU A CA 1
ATOM 3829 C C . LEU A 1 474 ? -16.607 -7.624 18.447 1.00 86.44 474 LEU A C 1
ATOM 3831 O O . LEU A 1 474 ? -17.427 -7.022 19.148 1.00 86.44 474 LEU A O 1
ATOM 3835 N N . GLY A 1 475 ? -16.817 -7.804 17.139 1.00 86.88 475 GLY A N 1
ATOM 3836 C CA . GLY A 1 475 ? -18.045 -7.441 16.427 1.00 86.88 475 GLY A CA 1
ATOM 3837 C C . GLY A 1 475 ? -18.270 -5.942 16.215 1.00 86.88 475 GLY A C 1
ATOM 3838 O O . GLY A 1 475 ? -19.282 -5.574 15.609 1.00 86.88 475 GLY A O 1
ATOM 3839 N N . THR A 1 476 ? -17.339 -5.086 16.660 1.00 88.62 476 THR A N 1
ATOM 3840 C CA . THR A 1 476 ? -17.479 -3.625 16.731 1.00 88.62 476 THR A CA 1
ATOM 3841 C C . THR A 1 476 ? -17.998 -3.028 15.422 1.00 88.62 476 THR A C 1
ATOM 3843 O O . THR A 1 476 ? -17.535 -3.367 14.326 1.00 88.62 476 THR A O 1
ATOM 3846 N N . GLN A 1 477 ? -18.985 -2.144 15.552 1.00 88.56 477 GLN A N 1
ATOM 3847 C CA . GLN A 1 477 ? -19.653 -1.384 14.499 1.00 88.56 477 GLN A CA 1
ATOM 3848 C C . GLN A 1 477 ? -19.932 0.026 15.024 1.00 88.56 477 GLN A C 1
ATOM 3850 O O . GLN A 1 477 ? -20.461 0.181 16.122 1.00 88.56 477 GLN A O 1
ATOM 3855 N N . ILE A 1 478 ? -19.583 1.045 14.241 1.00 88.31 478 ILE A N 1
ATOM 3856 C CA . ILE A 1 478 ? -19.952 2.440 14.508 1.00 88.31 478 ILE A CA 1
ATOM 3857 C C . ILE A 1 478 ? -21.355 2.644 13.925 1.00 88.31 478 ILE A C 1
ATOM 3859 O O . ILE A 1 478 ? -21.587 2.249 12.784 1.00 88.31 478 ILE A O 1
ATOM 3863 N N . LEU A 1 479 ? -22.281 3.218 14.697 1.00 86.69 479 LEU A N 1
ATOM 3864 C CA . LEU A 1 479 ? -23.661 3.469 14.256 1.00 86.69 479 LEU A CA 1
ATOM 3865 C C . LEU A 1 479 ? -23.943 4.954 13.980 1.00 86.69 479 LEU A C 1
ATOM 3867 O O . LEU A 1 479 ? -24.803 5.263 13.163 1.00 86.69 479 LEU A O 1
ATOM 3871 N N . ALA A 1 480 ? -23.224 5.868 14.640 1.00 74.38 480 ALA A N 1
ATOM 3872 C CA . ALA A 1 480 ? -23.514 7.304 14.581 1.00 74.38 480 ALA A CA 1
ATOM 3873 C C . ALA A 1 480 ? -22.818 8.084 13.443 1.00 74.38 480 ALA A C 1
ATOM 3875 O O . ALA A 1 480 ? -23.258 9.186 13.126 1.00 74.38 480 ALA A O 1
ATOM 3876 N N . PHE A 1 481 ? -21.739 7.561 12.841 1.00 81.19 481 PHE A N 1
ATOM 3877 C CA . PHE A 1 481 ? -20.905 8.312 11.887 1.00 81.19 481 PHE A CA 1
ATOM 3878 C C . PHE A 1 481 ? -20.338 7.440 10.762 1.00 81.19 481 PHE A C 1
ATOM 3880 O O . PHE A 1 481 ? -19.850 6.337 11.009 1.00 81.19 481 PHE A O 1
ATOM 3887 N N . ASP A 1 482 ? -20.309 7.995 9.547 1.00 80.50 482 ASP A N 1
ATOM 3888 C CA . ASP A 1 482 ? -19.681 7.386 8.367 1.00 80.50 482 ASP A CA 1
ATOM 3889 C C . ASP A 1 482 ? -18.145 7.467 8.367 1.00 80.50 482 ASP A C 1
ATOM 3891 O O . ASP A 1 482 ? -17.520 6.821 7.529 1.00 80.50 482 ASP A O 1
ATOM 3895 N N . THR A 1 483 ? -17.516 8.261 9.242 1.00 86.25 483 THR A N 1
ATOM 3896 C CA . THR A 1 483 ? -16.055 8.470 9.290 1.00 86.25 483 THR A CA 1
ATOM 3897 C C . THR A 1 483 ? -15.516 8.481 10.726 1.00 86.25 483 THR A C 1
ATOM 3899 O O . THR A 1 483 ? -16.177 8.996 11.627 1.00 86.25 483 THR A O 1
ATOM 3902 N N . PRO A 1 484 ? -14.286 7.980 10.968 1.00 89.62 484 PRO A N 1
ATOM 3903 C CA . PRO A 1 484 ? -13.640 8.049 12.283 1.00 89.62 484 PRO A CA 1
ATOM 3904 C C . PRO A 1 484 ? -12.989 9.411 12.575 1.00 89.62 484 PRO A C 1
ATOM 3906 O O . PRO A 1 484 ? -12.540 9.656 13.694 1.00 89.62 484 PRO A O 1
ATOM 3909 N N . ILE A 1 485 ? -12.916 10.291 11.574 1.00 91.06 485 ILE A N 1
ATOM 3910 C CA . ILE A 1 485 ? -12.566 11.705 11.725 1.00 91.06 485 ILE A CA 1
ATOM 3911 C C . ILE A 1 485 ? -13.885 12.482 11.748 1.00 91.06 485 ILE A C 1
ATOM 3913 O O . ILE A 1 485 ? -14.682 12.348 10.817 1.00 91.06 485 ILE A O 1
ATOM 3917 N N . ILE A 1 486 ? -14.125 13.249 12.812 1.00 90.69 486 ILE A N 1
ATOM 3918 C CA . ILE A 1 486 ? -15.398 13.931 13.085 1.00 90.69 486 ILE A CA 1
ATOM 3919 C C . ILE A 1 486 ? -15.110 15.378 13.509 1.00 90.69 486 ILE A C 1
ATOM 3921 O O . ILE A 1 486 ? -14.199 15.620 14.301 1.00 90.69 486 ILE A O 1
ATOM 3925 N N . SER A 1 487 ? -15.884 16.341 13.008 1.00 88.19 487 SER A N 1
ATOM 3926 C CA . SER A 1 487 ? -15.845 17.739 13.464 1.00 88.19 487 SER A CA 1
ATOM 3927 C C . SER A 1 487 ? -16.950 18.004 14.489 1.00 88.19 487 SER A C 1
ATOM 3929 O O . SER A 1 487 ? -18.062 17.504 14.335 1.00 88.19 487 SER A O 1
ATOM 3931 N N . ASN A 1 488 ? -16.646 18.788 15.524 1.00 85.88 488 ASN A N 1
ATOM 3932 C CA . ASN A 1 488 ? -17.552 19.101 16.629 1.00 85.88 488 ASN A CA 1
ATOM 3933 C C . ASN A 1 488 ? -17.498 20.608 16.936 1.00 85.88 488 ASN A C 1
ATOM 3935 O O . ASN A 1 488 ? -16.504 21.099 17.467 1.00 85.88 488 ASN A O 1
ATOM 3939 N N . GLU A 1 489 ? -18.566 21.332 16.593 1.00 87.00 489 GLU A N 1
ATOM 3940 C CA . GLU A 1 489 ? -18.693 22.784 16.820 1.00 87.00 489 GLU A CA 1
ATOM 3941 C C . GLU A 1 489 ? -19.366 23.130 18.161 1.00 87.00 489 GLU A C 1
ATOM 3943 O O . GLU A 1 489 ? -19.333 24.279 18.593 1.00 87.00 489 GLU A O 1
ATOM 3948 N N . SER A 1 490 ? -19.990 22.149 18.822 1.00 85.75 490 SER A N 1
ATOM 3949 C CA . SER A 1 490 ? -20.776 22.325 20.052 1.00 85.75 490 SER A CA 1
ATOM 3950 C C . SER A 1 490 ? -20.031 21.943 21.332 1.00 85.75 490 SER A C 1
ATOM 3952 O O . SER A 1 490 ? -20.607 22.018 22.418 1.00 85.75 490 SER A O 1
ATOM 3954 N N . GLY A 1 491 ? -18.798 21.441 21.223 1.00 84.75 491 GLY A N 1
ATOM 3955 C CA . GLY A 1 491 ? -18.016 20.873 22.325 1.00 84.75 491 GLY A CA 1
ATOM 3956 C C . GLY A 1 491 ? -18.568 19.535 22.844 1.00 84.75 491 GLY A C 1
ATOM 3957 O O . GLY A 1 491 ? -17.804 18.598 23.068 1.00 84.75 491 GLY A O 1
ATOM 3958 N N . VAL A 1 492 ? -19.886 19.386 22.975 1.00 88.50 492 VAL A N 1
ATOM 3959 C CA . VAL A 1 492 ? -20.579 18.146 23.359 1.00 88.50 492 VAL A CA 1
ATOM 3960 C C . VAL A 1 492 ? -20.939 17.319 22.126 1.00 88.50 492 VAL A C 1
ATOM 3962 O O . VAL A 1 492 ? -21.459 17.862 21.152 1.00 88.50 492 VAL A O 1
ATOM 3965 N N . MET A 1 493 ? -20.712 16.004 22.186 1.00 90.31 493 MET A N 1
ATOM 3966 C CA . MET A 1 493 ? -21.188 15.037 21.187 1.00 90.31 493 MET A CA 1
ATOM 3967 C C . MET A 1 493 ? -21.362 13.632 21.792 1.00 90.31 493 MET A C 1
ATOM 3969 O O . MET A 1 493 ? -20.885 13.356 22.893 1.00 90.31 493 MET A O 1
ATOM 3973 N N . GLU A 1 494 ? -22.008 12.728 21.057 1.00 90.56 494 GLU A N 1
ATOM 3974 C CA . GLU A 1 494 ? -22.215 11.328 21.442 1.00 90.56 494 GLU A CA 1
ATOM 3975 C C . GLU A 1 494 ? -21.869 10.399 20.268 1.00 90.56 494 GLU A C 1
ATOM 3977 O O . GLU A 1 494 ? -22.242 10.677 19.129 1.00 90.56 494 GLU A O 1
ATOM 3982 N N . ILE A 1 495 ? -21.156 9.299 20.531 1.00 91.75 495 ILE A N 1
ATOM 3983 C CA . ILE A 1 495 ? -20.843 8.262 19.535 1.00 91.75 495 ILE A CA 1
ATOM 3984 C C . ILE A 1 495 ? -21.564 6.968 19.913 1.00 91.75 495 ILE A C 1
ATOM 3986 O O . ILE A 1 495 ? -21.236 6.350 20.925 1.00 91.75 495 ILE A O 1
ATOM 3990 N N . GLU A 1 496 ? -22.518 6.536 19.088 1.00 91.75 496 GLU A N 1
ATOM 3991 C CA . GLU A 1 496 ? -23.201 5.249 19.255 1.00 91.75 496 GLU A CA 1
ATOM 3992 C C . GLU A 1 496 ? -22.453 4.114 18.541 1.00 91.75 496 GLU A C 1
ATOM 3994 O O . GLU A 1 496 ? -22.021 4.244 17.388 1.00 91.75 496 GLU A O 1
ATOM 3999 N N . ILE A 1 497 ? -22.278 3.004 19.259 1.00 90.50 497 ILE A N 1
ATOM 4000 C CA . ILE A 1 497 ? -21.421 1.874 18.898 1.00 90.50 497 ILE A CA 1
ATOM 4001 C C . ILE A 1 497 ? -22.120 0.574 19.307 1.00 90.50 497 ILE A C 1
ATOM 4003 O O . ILE A 1 497 ? -22.811 0.506 20.324 1.00 90.50 497 ILE A O 1
ATOM 4007 N N . LYS A 1 498 ? -21.908 -0.479 18.521 1.00 90.25 498 LYS A N 1
ATOM 4008 C CA . LYS A 1 498 ? -22.409 -1.828 18.782 1.00 90.25 498 LYS A CA 1
ATOM 4009 C C . LYS A 1 498 ? -21.277 -2.852 18.765 1.00 90.25 498 LYS A C 1
ATOM 4011 O O . LYS A 1 498 ? -20.377 -2.751 17.934 1.00 90.25 498 LYS A O 1
ATOM 4016 N N . THR A 1 499 ? -21.329 -3.839 19.653 1.00 89.06 499 THR A N 1
ATOM 4017 C CA . THR A 1 499 ? -20.330 -4.915 19.815 1.00 89.06 499 THR A CA 1
ATOM 4018 C C . THR A 1 499 ? -20.998 -6.286 19.955 1.00 89.06 499 THR A C 1
ATOM 4020 O O . THR A 1 499 ? -22.225 -6.380 20.014 1.00 89.06 499 THR A O 1
ATOM 4023 N N . ASN A 1 500 ? -20.206 -7.359 20.038 1.00 87.00 500 ASN A N 1
ATOM 4024 C CA . ASN A 1 500 ? -20.702 -8.669 20.478 1.00 87.00 500 ASN A CA 1
ATOM 4025 C C . ASN A 1 500 ? -21.346 -8.577 21.887 1.00 87.00 500 ASN A C 1
ATOM 4027 O O . ASN A 1 500 ? -21.016 -7.660 22.650 1.00 87.00 500 ASN A O 1
ATOM 4031 N N . PRO A 1 501 ? -22.244 -9.514 22.259 1.00 81.62 501 PRO A N 1
ATOM 4032 C CA . PRO A 1 501 ? -22.748 -9.635 23.630 1.00 81.62 501 PRO A CA 1
ATOM 4033 C C . PRO A 1 501 ? -21.617 -9.760 24.663 1.00 81.62 501 PRO A C 1
ATOM 4035 O O . PRO A 1 501 ? -20.571 -10.342 24.371 1.00 81.62 501 PRO A O 1
ATOM 4038 N N . ASN A 1 502 ? -21.839 -9.257 25.881 1.00 77.69 502 ASN A N 1
ATOM 4039 C CA . ASN A 1 502 ? -20.893 -9.322 27.010 1.00 77.69 502 ASN A CA 1
ATOM 4040 C C . ASN A 1 502 ? -19.511 -8.675 26.752 1.00 77.69 502 ASN A C 1
ATOM 4042 O O . ASN A 1 502 ? -18.528 -9.007 27.419 1.00 77.69 502 ASN A O 1
ATOM 4046 N N . CYS A 1 503 ? -19.422 -7.744 25.794 1.00 81.00 503 CYS A N 1
ATOM 4047 C CA . CYS A 1 503 ? -18.233 -6.917 25.579 1.00 81.00 503 CYS A CA 1
ATOM 4048 C C . CYS A 1 503 ? -18.242 -5.684 26.491 1.00 81.00 503 CYS A C 1
ATOM 4050 O O . CYS A 1 503 ? -19.038 -4.766 26.301 1.00 81.00 503 CYS A O 1
ATOM 4052 N N . ILE A 1 504 ? -17.306 -5.630 27.439 1.00 82.56 504 ILE A N 1
ATOM 4053 C CA . ILE A 1 504 ? -17.078 -4.467 28.299 1.00 82.56 504 ILE A CA 1
ATOM 4054 C C . ILE A 1 504 ? -16.160 -3.492 27.561 1.00 82.56 504 ILE A C 1
ATOM 4056 O O . ILE A 1 504 ? -15.031 -3.845 27.207 1.00 82.56 504 ILE A O 1
ATOM 4060 N N . ILE A 1 505 ? -16.628 -2.258 27.348 1.00 86.69 505 ILE A N 1
ATOM 4061 C CA . ILE A 1 505 ? -15.870 -1.183 26.693 1.00 86.69 505 ILE A CA 1
ATOM 4062 C C . ILE A 1 505 ? -15.446 -0.111 27.700 1.00 86.69 505 ILE A C 1
ATOM 4064 O O . ILE A 1 505 ? -16.164 0.232 28.636 1.00 86.69 505 ILE A O 1
ATOM 4068 N N . SER A 1 506 ? -14.261 0.447 27.463 1.00 87.75 506 SER A N 1
ATOM 4069 C CA . SER A 1 506 ? -13.687 1.595 28.165 1.00 87.75 506 SER A CA 1
ATOM 4070 C C . SER A 1 506 ? -13.127 2.608 27.166 1.00 87.75 506 SER A C 1
ATOM 4072 O O . SER A 1 506 ? -12.694 2.240 26.071 1.00 87.75 506 SER A O 1
ATOM 4074 N N . ALA A 1 507 ? -13.126 3.885 27.544 1.00 90.31 507 ALA A N 1
ATOM 4075 C CA . ALA A 1 507 ? -12.623 4.985 26.730 1.00 90.31 507 ALA A CA 1
ATOM 4076 C C . ALA A 1 507 ? -11.390 5.634 27.374 1.00 90.31 507 ALA A C 1
ATOM 4078 O O . ALA A 1 507 ? -11.285 5.723 28.596 1.00 90.31 507 ALA A O 1
ATOM 4079 N N . SER A 1 508 ? -10.472 6.129 26.545 1.00 90.12 508 SER A N 1
ATOM 4080 C CA . SER A 1 508 ? -9.464 7.112 26.945 1.00 90.12 508 SER A CA 1
ATOM 4081 C C . SER A 1 508 ? -9.406 8.220 25.906 1.00 90.12 508 SER A C 1
ATOM 4083 O O . SER A 1 508 ? -9.378 7.947 24.704 1.00 90.12 508 SER A O 1
ATOM 4085 N N . MET A 1 509 ? -9.367 9.471 26.364 1.00 90.94 509 MET A N 1
ATOM 4086 C CA . MET A 1 509 ? -9.325 10.642 25.492 1.00 90.94 509 MET A CA 1
ATOM 4087 C C . MET A 1 509 ? -8.102 11.504 25.793 1.00 90.94 509 MET A C 1
ATOM 4089 O O . MET A 1 509 ? -7.684 11.639 26.944 1.00 90.94 509 MET A O 1
ATOM 4093 N N . LYS A 1 510 ? -7.488 12.078 24.754 1.00 90.25 510 LYS A N 1
ATOM 4094 C CA . LYS A 1 510 ? -6.297 12.933 24.870 1.00 90.25 510 LYS A CA 1
ATOM 4095 C C . LYS A 1 510 ? -6.396 14.119 23.919 1.00 90.25 510 LYS A C 1
ATOM 4097 O O . LYS A 1 510 ? -6.595 13.915 22.726 1.00 90.25 510 LYS A O 1
ATOM 4102 N N . LEU A 1 511 ? -6.195 15.332 24.426 1.00 86.25 511 LEU A N 1
ATOM 4103 C CA . LEU A 1 511 ? -6.050 16.538 23.608 1.00 86.25 511 LEU A CA 1
ATOM 4104 C C . LEU A 1 511 ? -4.586 16.687 23.176 1.00 86.25 511 LEU A C 1
ATOM 4106 O O . LEU A 1 511 ? -3.684 16.594 24.012 1.00 86.25 511 LEU A O 1
ATOM 4110 N N . SER A 1 512 ? -4.340 16.946 21.892 1.00 77.31 512 SER A N 1
ATOM 4111 C CA . SER A 1 512 ? -3.010 17.328 21.398 1.00 77.31 512 SER A CA 1
ATOM 4112 C C . SER A 1 512 ? -2.872 18.854 21.421 1.00 77.31 512 SER A C 1
ATOM 4114 O O . SER A 1 512 ? -3.580 19.538 20.684 1.00 77.31 512 SER A O 1
ATOM 4116 N N . LYS A 1 513 ? -1.987 19.399 22.274 1.00 58.91 513 LYS A N 1
ATOM 4117 C CA . LYS A 1 513 ? -1.764 20.858 22.365 1.00 58.91 513 LYS A CA 1
ATOM 4118 C C . LYS A 1 513 ? -1.030 21.374 21.112 1.00 58.91 513 LYS A C 1
ATOM 4120 O O . LYS A 1 513 ? -0.129 20.719 20.590 1.00 58.91 513 LYS A O 1
ATOM 4125 N N . ASN A 1 514 ? -1.401 22.570 20.653 1.00 47.50 514 ASN A N 1
ATOM 4126 C CA . ASN A 1 514 ? -0.874 23.201 19.440 1.00 47.50 514 ASN A CA 1
ATOM 4127 C C . ASN A 1 514 ? 0.385 24.044 19.736 1.00 47.50 514 ASN A C 1
ATOM 4129 O O . ASN A 1 514 ? 0.285 25.093 20.367 1.00 47.50 514 ASN A O 1
ATOM 4133 N N . GLN A 1 515 ? 1.560 23.624 19.253 1.00 39.16 515 GLN A N 1
ATOM 4134 C CA . GLN A 1 515 ? 2.835 24.318 19.518 1.00 39.16 515 GLN A CA 1
ATOM 4135 C C . GLN A 1 515 ? 3.018 25.648 18.754 1.00 39.16 515 GLN A C 1
ATOM 4137 O O . GLN A 1 515 ? 3.920 26.417 19.083 1.00 39.16 515 GLN A O 1
ATOM 4142 N N . ASN A 1 516 ? 2.185 25.947 17.747 1.00 35.47 516 ASN A N 1
ATOM 4143 C CA . ASN A 1 516 ? 2.416 27.086 16.848 1.00 35.47 516 ASN A CA 1
ATOM 4144 C C . ASN A 1 516 ? 1.654 28.375 17.210 1.00 35.47 516 ASN A C 1
ATOM 4146 O O . ASN A 1 516 ? 1.960 29.420 16.639 1.00 35.47 516 ASN A O 1
ATOM 4150 N N . MET A 1 517 ? 0.712 28.357 18.162 1.00 35.84 517 MET A N 1
ATOM 4151 C CA . MET A 1 517 ? -0.026 29.577 18.539 1.00 35.84 517 MET A CA 1
ATOM 4152 C C . MET A 1 517 ? 0.789 30.551 19.410 1.00 35.84 517 MET A C 1
ATOM 4154 O O . MET A 1 517 ? 0.697 31.759 19.201 1.00 35.84 517 MET A O 1
ATOM 4158 N N . GLU A 1 518 ? 1.659 30.067 20.304 1.00 29.52 518 GLU A N 1
ATOM 4159 C CA . GLU A 1 518 ? 2.452 30.929 21.207 1.00 29.52 518 GLU A CA 1
ATOM 4160 C C . GLU A 1 518 ? 3.483 31.819 20.485 1.00 29.52 518 GLU A C 1
ATOM 4162 O O . GLU A 1 518 ? 3.898 32.854 21.006 1.00 29.52 518 GLU A O 1
ATOM 4167 N N . ASN A 1 519 ? 3.904 31.440 19.273 1.00 28.81 519 ASN A N 1
ATOM 4168 C CA . ASN A 1 519 ? 4.910 32.177 18.501 1.00 28.81 519 ASN A CA 1
ATOM 4169 C C . ASN A 1 519 ? 4.315 33.123 17.440 1.00 28.81 519 ASN A C 1
ATOM 4171 O O . ASN A 1 519 ? 5.067 33.867 16.812 1.00 28.81 519 ASN A O 1
ATOM 4175 N N . GLY A 1 520 ? 2.990 33.126 17.243 1.00 27.34 520 GLY A N 1
ATOM 4176 C CA . GLY A 1 520 ? 2.330 33.937 16.211 1.00 27.34 520 GLY A CA 1
ATOM 4177 C C . GLY A 1 520 ? 2.183 35.424 16.562 1.00 27.34 520 GLY A C 1
ATOM 4178 O O . GLY A 1 520 ? 2.294 36.282 15.687 1.00 27.34 520 GLY A O 1
ATOM 4179 N N . ILE A 1 521 ? 1.968 35.758 17.840 1.00 29.45 521 ILE A N 1
ATOM 4180 C CA . ILE A 1 521 ? 1.627 37.126 18.270 1.00 29.45 521 ILE A CA 1
ATOM 4181 C C . ILE A 1 521 ? 2.872 37.863 18.787 1.00 29.45 521 ILE A C 1
ATOM 4183 O O . ILE A 1 521 ? 3.059 38.092 19.980 1.00 29.45 521 ILE A O 1
ATOM 4187 N N . LYS A 1 522 ? 3.741 38.267 17.852 1.00 28.83 522 LYS A N 1
ATOM 4188 C CA . LYS A 1 522 ? 4.771 39.307 18.072 1.00 28.83 522 LYS A CA 1
ATOM 4189 C C . LYS A 1 522 ? 4.717 40.417 17.020 1.00 28.83 522 LYS A C 1
ATOM 4191 O O . LYS A 1 522 ? 5.734 40.953 16.584 1.00 28.83 522 LYS A O 1
ATOM 4196 N N . THR A 1 523 ? 3.501 40.810 16.650 1.00 27.14 523 THR A N 1
ATOM 4197 C CA . THR A 1 523 ? 3.241 42.109 16.021 1.00 27.14 523 THR A CA 1
ATOM 4198 C C . THR A 1 523 ? 3.558 43.229 17.011 1.00 27.14 523 THR A C 1
ATOM 4200 O O . THR A 1 523 ? 2.978 43.291 18.093 1.00 27.14 523 THR A O 1
ATOM 4203 N N . HIS A 1 524 ? 4.481 44.122 16.653 1.00 32.09 524 HIS A N 1
ATOM 4204 C CA . HIS A 1 524 ? 4.803 45.289 17.474 1.00 32.09 524 HIS A CA 1
ATOM 4205 C C . HIS A 1 524 ? 3.591 46.225 17.654 1.00 32.09 524 HIS A C 1
ATOM 4207 O O . HIS A 1 524 ? 2.865 46.490 16.701 1.00 32.09 524 HIS A O 1
ATOM 4213 N N . ASN A 1 525 ? 3.504 46.833 18.843 1.00 29.41 525 ASN A N 1
ATOM 4214 C CA . ASN A 1 525 ? 2.679 47.999 19.197 1.00 29.41 525 ASN A CA 1
ATOM 4215 C C . ASN A 1 525 ? 1.163 47.780 19.398 1.00 29.41 525 ASN A C 1
ATOM 4217 O O . ASN A 1 525 ? 0.346 48.299 18.641 1.00 29.41 525 ASN A O 1
ATOM 4221 N N . ALA A 1 526 ? 0.802 47.207 20.546 1.00 26.72 526 ALA A N 1
ATOM 4222 C CA . ALA A 1 526 ? -0.304 47.709 21.368 1.00 26.72 526 ALA A CA 1
ATOM 4223 C C . ALA A 1 526 ? 0.100 47.611 22.852 1.00 26.72 526 ALA A C 1
ATOM 4225 O O . ALA A 1 526 ? 0.874 46.725 23.216 1.00 26.72 526 ALA A O 1
ATOM 4226 N N . VAL A 1 527 ? -0.373 48.531 23.700 1.00 32.38 527 VAL A N 1
ATOM 4227 C CA . VAL A 1 527 ? -0.210 48.446 25.165 1.00 32.38 527 VAL A CA 1
ATOM 4228 C C . VAL A 1 527 ? -1.594 48.320 25.778 1.00 32.38 527 VAL A C 1
ATOM 4230 O O . VAL A 1 527 ? -2.129 49.270 26.339 1.00 32.38 527 VAL A O 1
ATOM 4233 N N . ASP A 1 528 ? -2.143 47.119 25.664 1.00 28.78 528 ASP A N 1
ATOM 4234 C CA . ASP A 1 528 ? -3.306 46.673 26.416 1.00 28.78 528 ASP A CA 1
ATOM 4235 C C . ASP A 1 528 ? -2.923 45.410 27.186 1.00 28.78 528 ASP A C 1
ATOM 4237 O O . ASP A 1 528 ? -2.082 44.623 26.749 1.00 28.78 528 ASP A O 1
ATOM 4241 N N . LYS A 1 529 ? -3.485 45.252 28.386 1.00 28.48 529 LYS A N 1
ATOM 4242 C CA . LYS A 1 529 ? -3.233 44.074 29.217 1.00 28.48 529 LYS A CA 1
ATOM 4243 C C . LYS A 1 529 ? -4.165 42.958 28.775 1.00 28.48 529 LYS A C 1
ATOM 4245 O O . LYS A 1 529 ? -5.374 43.079 28.959 1.00 28.48 529 LYS A O 1
ATOM 4250 N N . GLU A 1 530 ? -3.604 41.865 28.273 1.00 24.25 530 GLU A N 1
ATOM 4251 C CA . GLU A 1 530 ? -4.345 40.610 28.167 1.00 24.25 530 GLU A CA 1
ATOM 4252 C C . GLU A 1 530 ? -4.836 40.197 29.569 1.00 24.25 530 GLU A C 1
ATOM 4254 O O . GLU A 1 530 ? -4.050 40.232 30.526 1.00 24.25 530 GLU A O 1
ATOM 4259 N N . PRO A 1 531 ? -6.121 39.840 29.739 1.00 26.28 531 PRO A N 1
ATOM 4260 C CA . PRO A 1 531 ? -6.596 39.270 30.988 1.00 26.28 531 PRO A CA 1
ATOM 4261 C C . PRO A 1 531 ? -6.048 37.846 31.128 1.00 26.28 531 PRO A C 1
ATOM 4263 O O . PRO A 1 531 ? -6.289 36.986 30.283 1.00 26.28 531 PRO A O 1
ATOM 4266 N N . THR A 1 532 ? -5.329 37.576 32.215 1.00 25.88 532 THR A N 1
ATOM 4267 C CA . THR A 1 532 ? -4.939 36.215 32.604 1.00 25.88 532 THR A CA 1
ATOM 4268 C C . THR A 1 532 ? -6.166 35.462 33.116 1.00 25.88 532 THR A C 1
ATOM 4270 O O . THR A 1 532 ? -6.484 35.527 34.302 1.00 25.88 532 THR A O 1
ATOM 4273 N N . ILE A 1 533 ? -6.871 34.780 32.211 1.00 31.64 533 ILE A N 1
ATOM 4274 C CA . ILE A 1 533 ? -8.042 33.944 32.520 1.00 31.64 533 ILE A CA 1
ATOM 4275 C C . ILE A 1 533 ? -7.559 32.587 33.067 1.00 31.64 533 ILE A C 1
ATOM 4277 O O . ILE A 1 533 ? -7.557 31.573 32.370 1.00 31.64 533 ILE A O 1
ATOM 4281 N N . GLU A 1 534 ? -7.110 32.565 34.325 1.00 30.20 534 GLU A N 1
ATOM 4282 C CA . GLU A 1 534 ? -6.817 31.328 35.069 1.00 30.20 534 GLU A CA 1
ATOM 4283 C C . GLU A 1 534 ? -8.112 30.703 35.629 1.00 30.20 534 GLU A C 1
ATOM 4285 O O . GLU A 1 534 ? -8.279 30.548 36.838 1.00 30.20 534 GLU A O 1
ATOM 4290 N N . ASN A 1 535 ? -9.060 30.339 34.756 1.00 35.59 535 ASN A N 1
ATOM 4291 C CA . ASN A 1 535 ? -10.354 29.815 35.205 1.00 35.59 535 ASN A CA 1
ATOM 4292 C C . ASN A 1 535 ? -10.235 28.372 35.740 1.00 35.59 535 ASN A C 1
ATOM 4294 O O . ASN A 1 535 ? -9.618 27.488 35.127 1.00 35.59 535 ASN A O 1
ATOM 4298 N N . GLY A 1 536 ? -10.848 28.135 36.908 1.00 36.84 536 GLY A N 1
ATOM 4299 C CA . GLY A 1 536 ? -10.588 26.977 37.775 1.00 36.84 536 GLY A CA 1
ATOM 4300 C C . GLY A 1 536 ? -10.849 25.597 37.161 1.00 36.84 536 GLY A C 1
ATOM 4301 O O . GLY A 1 536 ? -10.195 24.627 37.545 1.00 36.84 536 GLY A O 1
ATOM 4302 N N . ALA A 1 537 ? -11.731 25.497 36.161 1.00 40.41 537 ALA A N 1
ATOM 4303 C CA . ALA A 1 537 ? -11.981 24.245 35.441 1.00 40.41 537 ALA A CA 1
ATOM 4304 C C . ALA A 1 537 ? -10.770 23.782 34.606 1.00 40.41 537 ALA A C 1
ATOM 4306 O O . ALA A 1 537 ? -10.482 22.588 34.531 1.00 40.41 537 ALA A O 1
ATOM 4307 N N . THR A 1 538 ? -10.022 24.721 34.021 1.00 42.00 538 THR A N 1
ATOM 4308 C CA . THR A 1 538 ? -8.852 24.444 33.168 1.00 42.00 538 THR A CA 1
ATOM 4309 C C . THR A 1 538 ? -7.514 24.483 33.913 1.00 42.00 538 THR A C 1
ATOM 4311 O O . THR A 1 538 ? -6.526 23.938 33.419 1.00 42.00 538 THR A O 1
ATOM 4314 N N . ALA A 1 539 ? -7.468 25.047 35.125 1.00 39.53 539 ALA A N 1
ATOM 4315 C CA . ALA A 1 539 ? -6.250 25.278 35.916 1.00 39.53 539 ALA A CA 1
ATOM 4316 C C . ALA A 1 539 ? -5.442 24.011 36.301 1.00 39.53 539 ALA A C 1
ATOM 4318 O O . ALA A 1 539 ? -4.336 24.100 36.837 1.00 39.53 539 ALA A O 1
ATOM 4319 N N . HIS A 1 540 ? -5.958 22.807 36.040 1.00 41.25 540 HIS A N 1
ATOM 4320 C CA . HIS A 1 540 ? -5.241 21.544 36.258 1.00 41.25 540 HIS A CA 1
ATOM 4321 C C . HIS A 1 540 ? -4.497 21.007 35.017 1.00 41.25 540 HIS A C 1
ATOM 4323 O O . HIS A 1 540 ? -3.749 20.032 35.133 1.00 41.25 540 HIS A O 1
ATOM 4329 N N . ILE A 1 541 ? -4.655 21.632 33.843 1.00 47.16 541 ILE A N 1
ATOM 4330 C CA . ILE A 1 541 ? -4.132 21.159 32.546 1.00 47.16 541 ILE A CA 1
ATOM 4331 C C . ILE A 1 541 ? -2.632 21.498 32.384 1.00 47.16 541 ILE A C 1
ATOM 4333 O O . ILE A 1 541 ? -2.217 22.321 31.566 1.00 47.16 541 ILE A O 1
ATOM 4337 N N . LYS A 1 542 ? -1.795 20.830 33.190 1.00 39.88 542 LYS A N 1
ATOM 4338 C CA . LYS A 1 542 ? -0.334 21.023 33.228 1.00 39.88 542 LYS A CA 1
ATOM 4339 C C . LYS A 1 542 ? 0.366 20.696 31.907 1.00 39.88 542 LYS A C 1
ATOM 4341 O O . LYS A 1 542 ? -0.030 19.791 31.165 1.00 39.88 542 LYS A O 1
ATOM 4346 N N . ASP A 1 543 ? 1.466 21.402 31.664 1.00 36.72 543 ASP A N 1
ATOM 4347 C CA . ASP A 1 543 ? 2.146 21.395 30.373 1.00 36.72 543 ASP A CA 1
ATOM 4348 C C . ASP A 1 543 ? 2.855 20.088 30.042 1.00 36.72 543 ASP A C 1
ATOM 4350 O O . ASP A 1 543 ? 3.879 19.695 30.601 1.00 36.72 543 ASP A O 1
ATOM 4354 N N . SER A 1 544 ? 2.261 19.419 29.064 1.00 36.25 544 SER A N 1
ATOM 4355 C CA . SER A 1 544 ? 2.780 18.276 28.338 1.00 36.25 544 SER A CA 1
ATOM 4356 C C . SER A 1 544 ? 2.114 18.279 26.959 1.00 36.25 544 SER A C 1
ATOM 4358 O O . SER A 1 544 ? 0.981 18.740 26.819 1.00 36.25 544 SER A O 1
ATOM 4360 N N . ASN A 1 545 ? 2.802 17.782 25.926 1.00 44.12 545 ASN A N 1
ATOM 4361 C CA . ASN A 1 545 ? 2.317 17.866 24.535 1.00 44.12 545 ASN A CA 1
ATOM 4362 C C . ASN A 1 545 ? 0.976 17.134 24.288 1.00 44.12 545 ASN A C 1
ATOM 4364 O O . ASN A 1 545 ? 0.307 17.400 23.290 1.00 44.12 545 ASN A O 1
ATOM 4368 N N . HIS A 1 546 ? 0.575 16.231 25.191 1.00 58.22 546 HIS A N 1
ATOM 4369 C CA . HIS A 1 546 ? -0.730 15.573 25.173 1.00 58.22 546 HIS A CA 1
ATOM 4370 C C . HIS A 1 546 ? -1.370 15.629 26.563 1.00 58.22 546 HIS A C 1
ATOM 4372 O O . HIS A 1 546 ? -0.914 14.950 27.484 1.00 58.22 546 HIS A O 1
ATOM 4378 N N . THR A 1 547 ? -2.454 16.390 26.710 1.00 74.06 547 THR A N 1
ATOM 4379 C CA . THR A 1 547 ? -3.248 16.413 27.944 1.00 74.06 547 THR A CA 1
ATOM 4380 C C . THR A 1 547 ? -4.174 15.202 27.973 1.00 74.06 547 THR A C 1
ATOM 4382 O O . THR A 1 547 ? -4.881 14.932 27.002 1.00 74.06 547 THR A O 1
ATOM 4385 N N . LYS A 1 548 ? -4.190 14.470 29.090 1.00 82.38 548 LYS A N 1
ATOM 4386 C CA . LYS A 1 548 ? -5.121 13.360 29.311 1.00 82.38 548 LYS A CA 1
ATOM 4387 C C . LYS A 1 548 ? -6.501 13.903 29.715 1.00 82.38 548 LYS A C 1
ATOM 4389 O O . LYS A 1 548 ? -6.579 14.676 30.658 1.00 82.38 548 LYS A O 1
ATOM 4394 N N . MET A 1 549 ? -7.550 13.465 29.021 1.00 84.69 549 MET A N 1
ATOM 4395 C CA . MET A 1 549 ? -8.925 13.983 29.090 1.00 84.69 549 MET A CA 1
ATOM 4396 C C . MET A 1 549 ? -9.982 12.879 29.323 1.00 84.69 549 MET A C 1
ATOM 4398 O O . MET A 1 549 ? -11.145 13.075 28.992 1.00 84.69 549 MET A O 1
ATOM 4402 N N . ASP A 1 550 ? -9.615 11.709 29.870 1.00 84.44 550 ASP A N 1
ATOM 4403 C CA . ASP A 1 550 ? -10.561 10.596 30.132 1.00 84.44 550 ASP A CA 1
ATOM 4404 C C . ASP A 1 550 ? -11.799 11.026 30.949 1.00 84.44 550 ASP A C 1
ATOM 4406 O O . ASP A 1 550 ? -12.887 10.507 30.731 1.00 84.44 550 ASP A O 1
ATOM 4410 N N . GLU A 1 551 ? -11.649 11.992 31.862 1.00 83.00 551 GLU A N 1
ATOM 4411 C CA . GLU A 1 551 ? -12.745 12.551 32.677 1.00 83.00 551 GLU A CA 1
ATOM 4412 C C . GLU A 1 551 ? -13.779 13.356 31.867 1.00 83.00 551 GLU A C 1
ATOM 4414 O O . GLU A 1 551 ? -14.867 13.635 32.356 1.00 83.00 551 GLU A O 1
ATOM 4419 N N . PHE A 1 552 ? -13.489 13.667 30.603 1.00 88.19 552 PHE A N 1
ATOM 4420 C CA . PHE A 1 552 ? -14.428 14.252 29.644 1.00 88.19 552 PHE A CA 1
ATOM 4421 C C . PHE A 1 552 ? -15.043 13.195 28.702 1.00 88.19 552 PHE A C 1
ATOM 4423 O O . PHE A 1 552 ? -15.560 13.531 27.635 1.00 88.19 552 PHE A O 1
ATOM 4430 N N . THR A 1 553 ? -15.006 11.917 29.101 1.00 90.56 553 THR A N 1
ATOM 4431 C CA . THR A 1 553 ? -15.722 10.812 28.445 1.00 90.56 553 THR A CA 1
ATOM 4432 C C . THR A 1 553 ? -16.647 10.096 29.428 1.00 90.56 553 THR A C 1
ATOM 4434 O O . THR A 1 553 ? -16.307 9.937 30.600 1.00 90.56 553 THR A O 1
ATOM 4437 N N . PHE A 1 554 ? -17.803 9.638 28.951 1.00 89.06 554 PHE A N 1
ATOM 4438 C CA . PHE A 1 554 ? -18.742 8.816 29.715 1.00 89.06 554 PHE A CA 1
ATOM 4439 C C . PHE A 1 554 ? -19.324 7.722 28.816 1.00 89.06 554 PHE A C 1
ATOM 4441 O O . PHE A 1 554 ? -19.563 7.962 27.634 1.00 89.06 554 PHE A O 1
ATOM 4448 N N . ILE A 1 555 ? -19.545 6.521 29.354 1.00 88.19 555 ILE A N 1
ATOM 4449 C CA . ILE A 1 555 ? -20.125 5.396 28.607 1.00 88.19 555 ILE A CA 1
ATOM 4450 C C . ILE A 1 555 ? -21.460 5.031 29.245 1.00 88.19 555 ILE A C 1
ATOM 4452 O O . ILE A 1 555 ? -21.512 4.687 30.424 1.00 88.19 555 ILE A O 1
ATOM 4456 N N . LYS A 1 556 ? -22.521 5.074 28.439 1.00 85.56 556 LYS A N 1
ATOM 4457 C CA . LYS A 1 556 ? -23.853 4.572 28.776 1.00 85.56 556 LYS A CA 1
ATOM 4458 C C . LYS A 1 556 ? -24.158 3.364 27.892 1.00 85.56 556 LYS A C 1
ATOM 4460 O O . LYS A 1 556 ? -24.104 3.473 26.668 1.00 85.56 556 LYS A O 1
ATOM 4465 N N . TYR A 1 557 ? -24.496 2.229 28.492 1.00 81.62 557 TYR A N 1
ATOM 4466 C CA . TYR A 1 557 ? -25.093 1.109 27.761 1.00 81.62 557 TYR A CA 1
ATOM 4467 C C . TYR A 1 557 ? -26.570 1.435 27.485 1.00 81.62 557 TYR A C 1
ATOM 4469 O O . TYR A 1 557 ? -27.197 2.160 28.258 1.00 81.62 557 TYR A O 1
ATOM 4477 N N . VAL A 1 558 ? -27.086 1.008 26.331 1.00 73.38 558 VAL A N 1
ATOM 4478 C CA . VAL A 1 558 ? -28.412 1.437 25.839 1.00 73.38 558 VAL A CA 1
ATOM 4479 C C . VAL A 1 558 ? -29.429 0.314 25.938 1.00 73.38 558 VAL A C 1
ATOM 4481 O O . VAL A 1 558 ? -30.479 0.509 26.527 1.00 73.38 558 VAL A O 1
ATOM 4484 N N . ASP A 1 559 ? -29.076 -0.847 25.389 1.00 64.25 559 ASP A N 1
ATOM 4485 C CA . ASP A 1 559 ? -29.884 -2.061 25.396 1.00 64.25 559 ASP A CA 1
ATOM 4486 C C . ASP A 1 559 ? -28.964 -3.281 25.295 1.00 64.25 559 ASP A C 1
ATOM 4488 O O . ASP A 1 559 ? -27.960 -3.273 24.562 1.00 64.25 559 ASP A O 1
ATOM 4492 N N . GLU A 1 560 ? -29.365 -4.369 25.949 1.00 54.59 560 GLU A N 1
ATOM 4493 C CA . GLU A 1 560 ? -28.971 -5.708 25.526 1.00 54.59 560 GLU A CA 1
ATOM 4494 C C . GLU A 1 560 ? -30.013 -6.230 24.529 1.00 54.59 560 GLU A C 1
ATOM 4496 O O . GLU A 1 560 ? -30.982 -6.885 24.908 1.00 54.59 560 GLU A O 1
ATOM 4501 N N . ASP A 1 561 ? -29.792 -5.983 23.228 1.00 51.34 561 ASP A N 1
ATOM 4502 C CA . ASP A 1 561 ? -30.416 -6.800 22.179 1.00 51.34 561 ASP A CA 1
ATOM 4503 C C . ASP A 1 561 ? -29.957 -8.258 22.411 1.00 51.34 561 ASP A C 1
ATOM 4505 O O . ASP A 1 561 ? -28.906 -8.661 21.897 1.00 51.34 561 ASP A O 1
ATOM 4509 N N . GLY A 1 562 ? -30.718 -9.044 23.183 1.00 54.91 562 GLY A N 1
ATOM 4510 C CA . GLY A 1 562 ? -30.280 -10.327 23.762 1.00 54.91 562 GLY A CA 1
ATOM 4511 C C . GLY A 1 562 ? -29.789 -11.389 22.768 1.00 54.91 562 GLY A C 1
ATOM 4512 O O . GLY A 1 562 ? -29.117 -12.336 23.166 1.00 54.91 562 GLY A O 1
ATOM 4513 N N . GLU A 1 563 ? -30.061 -11.211 21.472 1.00 53.12 563 GLU A N 1
ATOM 4514 C CA . GLU A 1 563 ? -29.468 -12.007 20.390 1.00 53.12 563 GLU A CA 1
ATOM 4515 C C . GLU A 1 563 ? -28.621 -11.216 19.378 1.00 53.12 563 GLU A C 1
ATOM 4517 O O . GLU A 1 563 ? -27.863 -11.838 18.634 1.00 53.12 563 GLU A O 1
ATOM 4522 N N . ASN A 1 564 ? -28.720 -9.878 19.314 1.00 62.28 564 ASN A N 1
ATOM 4523 C CA . ASN A 1 564 ? -28.050 -9.087 18.269 1.00 62.28 564 ASN A CA 1
ATOM 4524 C C . ASN A 1 564 ? -26.757 -8.388 18.722 1.00 62.28 564 ASN A C 1
ATOM 4526 O O . ASN A 1 564 ? -26.045 -7.892 17.846 1.00 62.28 564 ASN A O 1
ATOM 4530 N N . GLY A 1 565 ? -26.454 -8.313 20.023 1.00 75.88 565 GLY A N 1
ATOM 4531 C CA . GLY A 1 565 ? -25.215 -7.724 20.557 1.00 75.88 565 GLY A CA 1
ATOM 4532 C C . GLY A 1 565 ? -25.386 -6.376 21.268 1.00 75.88 565 GLY A C 1
ATOM 4533 O O . GLY A 1 565 ? -26.287 -5.601 20.953 1.00 75.88 565 GLY A O 1
ATOM 4534 N N . THR A 1 566 ? -24.497 -6.105 22.227 1.00 83.50 566 THR A N 1
ATOM 4535 C CA . THR A 1 566 ? -24.555 -4.957 23.147 1.00 83.50 566 THR A CA 1
ATOM 4536 C C . THR A 1 566 ? -24.429 -3.615 22.417 1.00 83.50 566 THR A C 1
ATOM 4538 O O . THR A 1 566 ? -23.521 -3.433 21.597 1.00 83.50 566 THR A O 1
ATOM 4541 N N . ARG A 1 567 ? -25.304 -2.651 22.744 1.00 88.06 567 ARG A N 1
ATOM 4542 C CA . ARG A 1 567 ? -25.225 -1.259 22.261 1.00 88.06 567 ARG A CA 1
ATOM 4543 C C . ARG A 1 567 ? -24.791 -0.300 23.363 1.00 88.06 567 ARG A C 1
ATOM 4545 O O . ARG A 1 567 ? -25.254 -0.398 24.499 1.00 88.06 567 ARG A O 1
ATOM 4552 N N . LEU A 1 568 ? -23.942 0.660 23.009 1.00 88.62 568 LEU A N 1
ATOM 4553 C CA . LEU A 1 568 ? -23.423 1.672 23.925 1.00 88.62 568 LEU A CA 1
ATOM 4554 C C . LEU A 1 568 ? -23.237 3.034 23.245 1.00 88.62 568 LEU A C 1
ATOM 4556 O O . LEU A 1 568 ? -22.916 3.131 22.060 1.00 88.62 568 LEU A O 1
ATOM 4560 N N . LYS A 1 569 ? -23.411 4.087 24.036 1.00 90.50 569 LYS A N 1
ATOM 4561 C CA . LYS A 1 569 ? -23.212 5.492 23.687 1.00 90.50 569 LYS A CA 1
ATOM 4562 C C . LYS A 1 569 ? -22.011 6.025 24.461 1.00 90.50 569 LYS A C 1
ATOM 4564 O O . LYS A 1 569 ? -21.966 5.933 25.688 1.00 90.50 569 LYS A O 1
ATOM 4569 N N . VAL A 1 570 ? -21.036 6.579 23.744 1.00 91.69 570 VAL A N 1
ATOM 4570 C CA . VAL A 1 570 ? -19.877 7.269 24.321 1.00 91.69 570 VAL A CA 1
ATOM 4571 C C . VAL A 1 570 ? -20.134 8.772 24.251 1.00 91.69 570 VAL A C 1
ATOM 4573 O O . VAL A 1 570 ? -20.006 9.376 23.187 1.00 91.69 570 VAL A O 1
ATOM 4576 N N . GLY A 1 571 ? -20.519 9.369 25.377 1.00 90.88 571 GLY A N 1
ATOM 4577 C CA . GLY A 1 571 ? -20.656 10.816 25.527 1.00 90.88 571 GLY A CA 1
ATOM 4578 C C . GLY A 1 571 ? -19.286 11.476 25.677 1.00 90.88 571 GLY A C 1
ATOM 4579 O O . GLY A 1 571 ? -18.433 10.984 26.420 1.00 90.88 571 GLY A O 1
ATOM 4580 N N . LEU A 1 572 ? -19.071 12.587 24.973 1.00 93.06 572 LEU A N 1
ATOM 4581 C CA . LEU A 1 572 ? -17.800 13.310 24.907 1.00 93.06 572 LEU A CA 1
ATOM 4582 C C . LEU A 1 572 ? -18.009 14.799 25.189 1.00 93.06 572 LEU A C 1
ATOM 4584 O O . LEU A 1 572 ? -19.000 15.389 24.755 1.00 93.06 572 LEU A O 1
ATOM 4588 N N . ARG A 1 573 ? -17.039 15.415 25.872 1.00 90.88 573 ARG A N 1
ATOM 4589 C CA . ARG A 1 573 ? -16.950 16.869 26.066 1.00 90.88 573 ARG A CA 1
ATOM 4590 C C . ARG A 1 573 ? -15.580 17.378 25.615 1.00 90.88 573 ARG A C 1
ATOM 4592 O O . ARG A 1 573 ? -14.543 16.902 26.069 1.00 90.88 573 ARG A O 1
ATOM 4599 N N . CYS A 1 574 ? -15.573 18.363 24.729 1.00 90.06 574 CYS A N 1
ATOM 4600 C CA . CYS A 1 574 ? -14.379 19.005 24.190 1.00 90.06 574 CYS A CA 1
ATOM 4601 C C . CYS A 1 574 ? -14.324 20.467 24.671 1.00 90.06 574 CYS A C 1
ATOM 4603 O O . CYS A 1 574 ? -14.729 21.357 23.927 1.00 90.06 574 CYS A O 1
ATOM 4605 N N . PRO A 1 575 ? -13.850 20.743 25.905 1.00 85.75 575 PRO A N 1
ATOM 4606 C CA . PRO A 1 575 ? -13.859 22.093 26.483 1.00 85.75 575 PRO A CA 1
ATOM 4607 C C . PRO A 1 575 ? -12.894 23.085 25.807 1.00 85.75 575 PRO A C 1
ATOM 4609 O O . PRO A 1 575 ? -12.895 24.270 26.128 1.00 85.75 575 PRO A O 1
ATOM 4612 N N . LEU A 1 576 ? -12.038 22.622 24.892 1.00 86.25 576 LEU A N 1
ATOM 4613 C CA . LEU A 1 576 ? -11.029 23.424 24.202 1.00 86.25 576 LEU A CA 1
ATOM 4614 C C . LEU A 1 576 ? -11.068 23.135 22.696 1.00 86.25 576 LEU A C 1
ATOM 4616 O O . LEU A 1 576 ? -11.388 22.023 22.273 1.00 86.25 576 LEU A O 1
ATOM 4620 N N . ALA A 1 577 ? -10.682 24.118 21.887 1.00 84.88 577 ALA A N 1
ATOM 4621 C CA . ALA A 1 577 ? -10.440 23.930 20.464 1.00 84.88 577 ALA A CA 1
ATOM 4622 C C . ALA A 1 577 ? -9.162 23.096 20.241 1.00 84.88 577 ALA A C 1
ATOM 4624 O O . ALA A 1 577 ? -8.168 23.243 20.959 1.00 84.88 577 ALA A O 1
ATOM 4625 N N . GLY A 1 578 ? -9.166 22.235 19.222 1.00 84.81 578 GLY A N 1
ATOM 4626 C CA . GLY A 1 578 ? -8.034 21.379 18.862 1.00 84.81 578 GLY A CA 1
ATOM 4627 C C . GLY A 1 578 ? -8.431 19.949 18.493 1.00 84.81 578 GLY A C 1
ATOM 4628 O O . GLY A 1 578 ? -9.610 19.596 18.443 1.00 84.81 578 GLY A O 1
ATOM 4629 N N . GLN A 1 579 ? -7.423 19.113 18.224 1.00 87.94 579 GLN A N 1
ATOM 4630 C CA . GLN A 1 579 ? -7.623 17.707 17.861 1.00 87.94 579 GLN A CA 1
ATOM 4631 C C . GLN A 1 579 ? -7.528 16.786 19.085 1.00 87.94 579 GLN A C 1
ATOM 4633 O O . GLN A 1 579 ? -6.483 16.691 19.747 1.00 87.94 579 GLN A O 1
ATOM 4638 N N . TYR A 1 580 ? -8.610 16.056 19.345 1.00 90.00 580 TYR A N 1
ATOM 4639 C CA . TYR A 1 580 ? -8.695 15.016 20.364 1.00 90.00 580 TYR A CA 1
ATOM 4640 C C . TYR A 1 580 ? -8.525 13.626 19.739 1.00 90.00 580 TYR A C 1
ATOM 4642 O O . TYR A 1 580 ? -9.101 13.309 18.701 1.00 90.00 580 TYR A O 1
ATOM 4650 N N . HIS A 1 581 ? -7.765 12.773 20.419 1.00 92.12 581 HIS A N 1
ATOM 4651 C CA . HIS A 1 581 ? -7.689 11.334 20.188 1.00 92.12 581 HIS A CA 1
ATOM 4652 C C . HIS A 1 581 ? -8.649 10.655 21.162 1.00 92.12 581 HIS A C 1
ATOM 4654 O O . HIS A 1 581 ? -8.389 10.696 22.366 1.00 92.12 581 HIS A O 1
ATOM 4660 N N . LEU A 1 582 ? -9.702 10.005 20.667 1.00 92.94 582 LEU A N 1
ATOM 4661 C CA . LEU A 1 582 ? -10.506 9.067 21.454 1.00 92.94 582 LEU A CA 1
ATOM 4662 C C . LEU A 1 582 ? -10.114 7.637 21.073 1.00 92.94 582 LEU A C 1
ATOM 4664 O O . LEU A 1 582 ? -10.288 7.230 19.925 1.00 92.94 582 LEU A O 1
ATOM 4668 N N . ALA A 1 583 ? -9.590 6.887 22.036 1.00 92.38 583 ALA A N 1
ATOM 4669 C CA . ALA A 1 583 ? -9.259 5.476 21.892 1.00 92.38 583 ALA A CA 1
ATOM 4670 C C . ALA A 1 583 ? -10.206 4.641 22.752 1.00 92.38 583 ALA A C 1
ATOM 4672 O O . ALA A 1 583 ? -10.335 4.878 23.956 1.00 92.38 583 ALA A O 1
ATOM 4673 N N . LEU A 1 584 ? -10.846 3.649 22.140 1.00 92.31 584 LEU A N 1
ATOM 4674 C CA . LEU A 1 584 ? -11.710 2.696 22.827 1.00 92.31 584 LEU A CA 1
ATOM 4675 C C . LEU A 1 584 ? -10.984 1.366 23.012 1.00 92.31 584 LEU A C 1
ATOM 4677 O O . LEU A 1 584 ? -10.238 0.926 22.133 1.00 92.31 584 LEU A O 1
ATOM 4681 N N . TYR A 1 585 ? -11.217 0.714 24.147 1.00 90.50 585 TYR A N 1
ATOM 4682 C CA . TYR A 1 585 ? -10.588 -0.547 24.532 1.00 90.50 585 TYR A CA 1
ATOM 4683 C C . TYR A 1 585 ? -11.654 -1.509 25.050 1.00 90.50 585 TYR A C 1
ATOM 4685 O O . TYR A 1 585 ? -12.484 -1.107 25.868 1.00 90.50 585 TYR A O 1
ATOM 4693 N N . GLY A 1 586 ? -11.640 -2.757 24.577 1.00 87.81 586 GLY A N 1
ATOM 4694 C CA . GLY A 1 586 ? -12.720 -3.718 24.810 1.00 87.81 586 GLY A CA 1
ATOM 4695 C C . GLY A 1 586 ? -12.257 -5.139 25.113 1.00 87.81 586 GLY A C 1
ATOM 4696 O O . GLY A 1 586 ? -11.195 -5.561 24.661 1.00 87.81 586 GLY A O 1
ATOM 4697 N N . TYR A 1 587 ? -13.054 -5.883 25.878 1.00 84.50 587 TYR A N 1
ATOM 4698 C CA . TYR A 1 587 ? -12.838 -7.305 26.163 1.00 84.50 587 TYR A CA 1
ATOM 4699 C C . TYR A 1 587 ? -14.159 -8.019 26.482 1.00 84.50 587 TYR A C 1
ATOM 4701 O O . TYR A 1 587 ? -15.137 -7.383 26.862 1.00 84.50 587 TYR A O 1
ATOM 4709 N N . GLU A 1 588 ? -14.179 -9.342 26.325 1.00 80.31 588 GLU A N 1
ATOM 4710 C CA . GLU A 1 588 ? -15.302 -10.197 26.731 1.00 80.31 588 GLU A CA 1
ATOM 4711 C C . GLU A 1 588 ? -15.181 -10.543 28.220 1.00 80.31 588 GLU A C 1
ATOM 4713 O O . GLU A 1 588 ? -14.118 -10.987 28.662 1.00 80.31 588 GLU A O 1
ATOM 4718 N N . ASP A 1 589 ? -16.276 -10.395 28.967 1.00 67.25 589 ASP A N 1
ATOM 4719 C CA . ASP A 1 589 ? -16.341 -10.578 30.430 1.00 67.25 589 ASP A CA 1
ATOM 4720 C C . ASP A 1 589 ? -15.841 -11.963 30.909 1.00 67.25 589 ASP A C 1
ATOM 4722 O O . ASP A 1 589 ? -15.208 -12.105 31.953 1.00 67.25 589 ASP A O 1
ATOM 4726 N N . ALA A 1 590 ? -16.009 -13.000 30.080 1.00 53.66 590 ALA A N 1
ATOM 4727 C CA . ALA A 1 590 ? -15.561 -14.366 30.369 1.00 53.66 590 ALA A CA 1
ATOM 4728 C C . ALA A 1 590 ? -14.027 -14.580 30.327 1.00 53.66 590 ALA A C 1
ATOM 4730 O O . ALA A 1 590 ? -13.556 -15.685 30.611 1.00 53.66 590 ALA A O 1
ATOM 4731 N N . GLN A 1 591 ? -13.223 -13.579 29.946 1.00 49.78 591 GLN A N 1
ATOM 4732 C CA . GLN A 1 591 ? -11.765 -13.714 29.845 1.00 49.78 591 GLN A CA 1
ATOM 4733 C C . GLN A 1 591 ? -11.046 -13.132 31.071 1.00 49.78 591 GLN A C 1
ATOM 4735 O O . GLN A 1 591 ? -11.072 -11.925 31.302 1.00 49.78 591 GLN A O 1
ATOM 4740 N N . THR A 1 592 ? -10.288 -13.967 31.800 1.00 43.00 592 THR A N 1
ATOM 4741 C CA . THR A 1 592 ? -9.371 -13.495 32.861 1.00 43.00 592 THR A CA 1
ATOM 4742 C C . THR A 1 592 ? -8.487 -12.350 32.352 1.00 43.00 592 THR A C 1
ATOM 4744 O O . THR A 1 592 ? -7.956 -12.467 31.240 1.00 43.00 592 THR A O 1
ATOM 4747 N N . PRO A 1 593 ? -8.274 -11.281 33.145 1.00 43.84 593 PRO A N 1
ATOM 4748 C CA . PRO A 1 593 ? -7.756 -10.012 32.649 1.00 43.84 593 PRO A CA 1
ATOM 4749 C C . PRO A 1 593 ? -6.406 -10.172 31.946 1.00 43.84 593 PRO A C 1
ATOM 4751 O O . PRO A 1 593 ? -5.381 -10.503 32.550 1.00 43.84 593 PRO A O 1
ATOM 4754 N N . ARG A 1 594 ? -6.406 -9.905 30.635 1.00 48.94 594 ARG A N 1
ATOM 4755 C CA . ARG A 1 594 ? -5.182 -9.778 29.839 1.00 48.94 594 ARG A CA 1
ATOM 4756 C C . ARG A 1 594 ? -4.357 -8.615 30.401 1.00 48.94 594 ARG A C 1
ATOM 4758 O O . ARG A 1 594 ? -4.913 -7.596 30.796 1.00 48.94 594 ARG A O 1
ATOM 4765 N N . MET A 1 595 ? -3.025 -8.717 30.362 1.00 50.16 595 MET A N 1
ATOM 4766 C CA . MET A 1 595 ? -2.114 -7.657 30.853 1.00 50.16 595 MET A CA 1
ATOM 4767 C C . MET A 1 595 ? -2.287 -6.295 30.148 1.00 50.16 595 MET A C 1
ATOM 4769 O O . MET A 1 595 ? -1.747 -5.291 30.602 1.00 50.16 595 MET A O 1
ATOM 4773 N N . SER A 1 596 ? -3.014 -6.267 29.031 1.00 65.00 596 SER A N 1
ATOM 4774 C CA . SER A 1 596 ? -3.504 -5.064 28.361 1.00 65.00 596 SER A CA 1
ATOM 4775 C C . SER A 1 596 ? -4.860 -5.376 27.727 1.00 65.00 596 SER A C 1
ATOM 4777 O O . SER A 1 596 ? -5.024 -6.440 27.122 1.00 65.00 596 SER A O 1
ATOM 4779 N N . ILE A 1 597 ? -5.822 -4.464 27.873 1.00 79.94 597 ILE A N 1
ATOM 4780 C CA . ILE A 1 597 ? -7.092 -4.512 27.139 1.00 79.94 597 ILE A CA 1
ATOM 4781 C C . ILE A 1 597 ? -6.791 -4.066 25.696 1.00 79.94 597 ILE A C 1
ATOM 4783 O O . ILE A 1 597 ? -6.134 -3.034 25.526 1.00 79.94 597 ILE A O 1
ATOM 4787 N N . PRO A 1 598 ? -7.202 -4.813 24.655 1.00 84.88 598 PRO A N 1
ATOM 4788 C CA . PRO A 1 598 ? -6.931 -4.426 23.276 1.00 84.88 598 PRO A CA 1
ATOM 4789 C C . PRO A 1 598 ? -7.725 -3.179 22.873 1.00 84.88 598 PRO A C 1
ATOM 4791 O O . PRO A 1 598 ? -8.856 -2.963 23.307 1.00 84.88 598 PRO A O 1
ATOM 4794 N N . ASN A 1 599 ? -7.121 -2.361 22.015 1.00 89.69 599 ASN A N 1
ATOM 4795 C CA . ASN A 1 599 ? -7.759 -1.204 21.398 1.00 89.69 599 ASN A CA 1
ATOM 4796 C C . ASN A 1 599 ? -8.707 -1.676 20.285 1.00 89.69 599 ASN A C 1
ATOM 4798 O O . ASN A 1 599 ? -8.286 -2.442 19.423 1.00 89.69 599 ASN A O 1
ATOM 4802 N N . VAL A 1 600 ? -9.969 -1.238 20.310 1.00 91.62 600 VAL A N 1
ATOM 4803 C CA . VAL A 1 600 ? -11.035 -1.712 19.400 1.00 91.62 600 VAL A CA 1
ATOM 4804 C C . VAL A 1 600 ? -11.428 -0.693 18.331 1.00 91.62 600 VAL A C 1
ATOM 4806 O O . VAL A 1 600 ? -11.839 -1.068 17.234 1.00 91.62 600 VAL A O 1
ATOM 4809 N N . CYS A 1 601 ? -11.306 0.602 18.630 1.00 92.19 601 CYS A N 1
ATOM 4810 C CA . CYS A 1 601 ? -11.635 1.675 17.697 1.00 92.19 601 CYS A CA 1
ATOM 4811 C C . CYS A 1 601 ? -10.914 2.971 18.085 1.00 92.19 601 CYS A C 1
ATOM 4813 O O . CYS A 1 601 ? -10.765 3.257 19.276 1.00 92.19 601 CYS A O 1
ATOM 4815 N N . ASN A 1 602 ? -10.506 3.758 17.088 1.00 93.69 602 ASN A N 1
ATOM 4816 C CA . ASN A 1 602 ? -9.840 5.050 17.264 1.00 93.69 602 ASN A CA 1
ATOM 4817 C C . ASN A 1 602 ? -10.547 6.148 16.464 1.00 93.69 602 ASN A C 1
ATOM 4819 O O . ASN A 1 602 ? -10.811 5.965 15.276 1.00 93.69 602 ASN A O 1
ATOM 4823 N N . PHE A 1 603 ? -10.780 7.298 17.094 1.00 93.12 603 PHE A N 1
ATOM 4824 C CA . PHE A 1 603 ? -11.389 8.473 16.470 1.00 93.12 603 PHE A CA 1
ATOM 4825 C C . PHE A 1 603 ? -10.499 9.715 16.612 1.00 93.12 603 PHE A C 1
ATOM 4827 O O . PHE A 1 603 ? -9.790 9.883 17.611 1.00 93.12 603 PHE A O 1
ATOM 4834 N N . VAL A 1 604 ? -10.593 10.606 15.623 1.00 93.12 604 VAL A N 1
ATOM 4835 C CA . VAL A 1 604 ? -10.069 11.977 15.661 1.00 93.12 604 VAL A CA 1
ATOM 4836 C C . VAL A 1 604 ? -11.262 12.920 15.772 1.00 93.12 604 VAL A C 1
ATOM 4838 O O . VAL A 1 604 ? -12.070 12.984 14.848 1.00 93.12 604 VAL A O 1
ATOM 4841 N N . ILE A 1 605 ? -11.369 13.656 16.878 1.00 91.56 605 ILE A N 1
ATOM 4842 C CA . ILE A 1 605 ? -12.409 14.677 17.057 1.00 91.56 605 ILE A CA 1
ATOM 4843 C C . ILE A 1 605 ? -11.772 16.058 16.914 1.00 91.56 605 ILE A C 1
ATOM 4845 O O . ILE A 1 605 ? -10.899 16.430 17.701 1.00 91.56 605 ILE A O 1
ATOM 4849 N N . ASN A 1 606 ? -12.206 16.816 15.912 1.00 89.31 606 ASN A N 1
ATOM 4850 C CA . ASN A 1 606 ? -11.767 18.183 15.656 1.00 89.31 606 ASN A CA 1
ATOM 4851 C C . ASN A 1 606 ? -12.742 19.154 16.335 1.00 89.31 606 ASN A C 1
ATOM 4853 O O . ASN A 1 606 ? -13.825 19.404 15.805 1.00 89.31 606 ASN A O 1
ATOM 4857 N N . SER A 1 607 ? -12.365 19.695 17.495 1.00 88.25 607 SER A N 1
ATOM 4858 C CA . SER A 1 607 ? -13.111 20.786 18.131 1.00 88.25 607 SER A CA 1
ATOM 4859 C C . SER A 1 607 ? -12.675 22.120 17.531 1.00 88.25 607 SER A C 1
ATOM 4861 O O . SER A 1 607 ? -11.488 22.456 17.564 1.00 88.25 607 SER A O 1
ATOM 4863 N N . THR A 1 608 ? -13.609 22.882 16.966 1.00 81.50 608 THR A N 1
ATOM 4864 C CA . THR A 1 608 ? -13.331 24.190 16.338 1.00 81.50 608 THR A CA 1
ATOM 4865 C C . THR A 1 608 ? -13.334 25.354 17.326 1.00 81.50 608 THR A C 1
ATOM 4867 O O . THR A 1 608 ? -12.842 26.436 17.011 1.00 81.50 608 THR A O 1
ATOM 4870 N N . THR A 1 609 ? -13.901 25.145 18.510 1.00 81.81 609 THR A N 1
ATOM 4871 C CA . THR A 1 609 ? -14.340 26.187 19.444 1.00 81.81 609 THR A CA 1
ATOM 4872 C C . THR A 1 609 ? -13.912 25.853 20.873 1.00 81.81 609 THR A C 1
ATOM 4874 O O . THR A 1 609 ? -13.777 24.689 21.249 1.00 81.81 609 THR A O 1
ATOM 4877 N N . ASN A 1 610 ? -13.652 26.888 21.677 1.00 83.50 610 ASN A N 1
ATOM 4878 C CA . ASN A 1 610 ? -13.427 26.730 23.114 1.00 83.50 610 ASN A CA 1
ATOM 4879 C C . ASN A 1 610 ? -14.776 26.723 23.834 1.00 83.50 610 ASN A C 1
ATOM 4881 O O . ASN A 1 610 ? -15.624 27.561 23.538 1.00 83.50 610 ASN A O 1
ATOM 4885 N N . HIS A 1 611 ? -14.913 25.819 24.799 1.00 81.75 611 HIS A N 1
ATOM 4886 C CA . HIS A 1 611 ? -16.123 25.579 25.579 1.00 81.75 611 HIS A CA 1
ATOM 4887 C C . HIS A 1 611 ? -15.772 25.433 27.078 1.00 81.75 611 HIS A C 1
ATOM 4889 O O . HIS A 1 611 ? -15.916 24.345 27.650 1.00 81.75 611 HIS A O 1
ATOM 4895 N N . PRO A 1 612 ? -15.224 26.488 27.722 1.00 73.94 612 PRO A N 1
ATOM 4896 C CA . PRO A 1 612 ? -14.765 26.446 29.117 1.00 73.94 612 PRO A CA 1
ATOM 4897 C C . PRO A 1 612 ? -15.882 26.155 30.135 1.00 73.94 612 PRO A C 1
ATOM 4899 O O . PRO A 1 612 ? -15.587 25.765 31.264 1.00 73.94 612 PRO A O 1
ATOM 4902 N N . GLU A 1 613 ? -17.148 26.315 29.746 1.00 74.12 613 GLU A N 1
ATOM 4903 C CA . GLU A 1 613 ? -18.341 25.952 30.512 1.00 74.12 613 GLU A CA 1
ATOM 4904 C C . GLU A 1 613 ? -18.532 24.431 30.680 1.00 74.12 613 GLU A C 1
ATOM 4906 O O . GLU A 1 613 ? -19.216 23.984 31.604 1.00 74.12 613 GLU A O 1
ATOM 4911 N N . LEU A 1 614 ? -17.925 23.608 29.814 1.00 80.56 614 LEU A N 1
ATOM 4912 C CA . LEU A 1 614 ? -18.106 22.156 29.836 1.00 80.56 614 LEU A CA 1
ATOM 4913 C C . LEU A 1 614 ? -17.281 21.496 30.944 1.00 80.56 614 LEU A C 1
ATOM 4915 O O . LEU A 1 614 ? -16.138 21.088 30.740 1.00 80.56 614 LEU A O 1
ATOM 4919 N N . ALA A 1 615 ? -17.900 21.312 32.111 1.00 79.56 615 ALA A N 1
ATOM 4920 C CA . ALA A 1 615 ? -17.346 20.505 33.197 1.00 79.56 615 ALA A CA 1
ATOM 4921 C C . ALA A 1 615 ? -17.130 19.026 32.779 1.00 79.56 615 ALA A C 1
ATOM 4923 O O . ALA A 1 615 ? -17.891 18.507 31.952 1.00 79.56 615 ALA A O 1
ATOM 4924 N N . PRO A 1 616 ? -16.151 18.310 33.372 1.00 86.19 616 PRO A N 1
ATOM 4925 C CA . PRO A 1 616 ? -15.973 16.868 33.169 1.00 86.19 616 PRO A CA 1
ATOM 4926 C C . PRO A 1 616 ? -17.188 16.060 33.655 1.00 86.19 616 PRO A C 1
ATOM 4928 O O . PRO A 1 616 ? -18.034 16.575 34.385 1.00 86.19 616 PRO A O 1
ATOM 4931 N N . PHE A 1 617 ? -17.265 14.785 33.275 1.00 89.69 617 PHE A N 1
ATOM 4932 C CA . PHE A 1 617 ? -18.265 13.829 33.762 1.00 89.69 617 PHE A CA 1
ATOM 4933 C C . PHE A 1 617 ? -17.882 13.250 35.141 1.00 89.69 617 PHE A C 1
ATOM 4935 O O . PHE A 1 617 ? -16.714 13.312 35.541 1.00 89.69 617 PHE A O 1
ATOM 4942 N N . PRO A 1 618 ? -18.830 12.657 35.894 1.00 88.88 618 PRO A N 1
ATOM 4943 C CA . PRO A 1 618 ? -18.528 11.992 37.160 1.00 88.88 618 PRO A CA 1
ATOM 4944 C C . PRO A 1 618 ? -17.619 10.784 36.950 1.00 88.88 618 PRO A C 1
ATOM 4946 O O . PRO A 1 618 ? -17.808 9.978 36.036 1.00 88.88 618 PRO A O 1
ATOM 4949 N N . LYS A 1 619 ? -16.635 10.618 37.833 1.00 86.50 619 LYS A N 1
ATOM 4950 C CA . LYS A 1 619 ? -15.664 9.536 37.709 1.00 86.50 619 LYS A CA 1
ATOM 4951 C C . LYS A 1 619 ? -16.297 8.200 38.094 1.00 86.50 619 LYS A C 1
ATOM 4953 O O . LYS A 1 619 ? -16.556 7.954 39.272 1.00 86.50 619 LYS A O 1
ATOM 4958 N N . CYS A 1 620 ? -16.455 7.316 37.114 1.00 86.06 620 CYS A N 1
ATOM 4959 C CA . CYS A 1 620 ? -16.822 5.921 37.346 1.00 86.06 620 CYS A CA 1
ATOM 4960 C C . CYS A 1 620 ? -15.748 5.208 38.187 1.00 86.06 620 CYS A C 1
ATOM 4962 O O . CYS A 1 620 ? -14.542 5.373 37.967 1.00 86.06 620 CYS A O 1
ATOM 4964 N N . LEU A 1 621 ? -16.190 4.430 39.172 1.00 85.25 621 LEU A N 1
ATOM 4965 C CA . LEU A 1 621 ? -15.347 3.608 40.040 1.00 85.25 621 LEU A CA 1
ATOM 4966 C C . LEU A 1 621 ? -15.442 2.130 39.634 1.00 85.25 621 LEU A C 1
ATOM 4968 O O . LEU A 1 621 ? -16.294 1.739 38.845 1.00 85.25 621 LEU A O 1
ATOM 4972 N N . ALA A 1 622 ? -14.570 1.285 40.188 1.00 76.75 622 ALA A N 1
ATOM 4973 C CA . ALA A 1 622 ? -14.432 -0.120 39.781 1.00 76.75 622 ALA A CA 1
ATOM 4974 C C . ALA A 1 622 ? -15.661 -1.019 40.054 1.00 76.75 622 ALA A C 1
ATOM 4976 O O . ALA A 1 622 ? -15.631 -2.190 39.697 1.00 76.75 622 ALA A O 1
ATOM 4977 N N . SER A 1 623 ? -16.713 -0.498 40.700 1.00 83.12 623 SER A N 1
ATOM 4978 C CA . SER A 1 623 ? -17.996 -1.198 40.891 1.00 83.12 623 SER A CA 1
ATOM 4979 C C . SER A 1 623 ? -19.124 -0.654 40.001 1.00 83.12 623 SER A C 1
ATOM 4981 O O . SER A 1 623 ? -20.265 -1.063 40.178 1.00 83.12 623 SER A O 1
ATOM 4983 N N . TRP A 1 624 ? -18.840 0.270 39.074 1.00 85.12 624 TRP A N 1
ATOM 4984 C CA . TRP A 1 624 ? -19.815 0.747 38.088 1.00 85.12 624 TRP A CA 1
ATOM 4985 C C . TRP A 1 624 ? -20.075 -0.342 37.035 1.00 85.12 624 TRP A C 1
ATOM 4987 O O . TRP A 1 624 ? -19.190 -0.654 36.236 1.00 85.12 624 TRP A O 1
ATOM 4997 N N . GLY A 1 625 ? -21.258 -0.958 37.083 1.00 76.31 625 GLY A N 1
ATOM 4998 C CA . GLY A 1 625 ? -21.664 -2.044 36.187 1.00 76.31 625 GLY A CA 1
ATOM 4999 C C . GLY A 1 625 ? -22.150 -1.569 34.815 1.00 76.31 625 GLY A C 1
ATOM 5000 O O . GLY A 1 625 ? -22.381 -0.381 34.598 1.00 76.31 625 GLY A O 1
ATOM 5001 N N . LYS A 1 626 ? -22.341 -2.520 33.888 1.00 74.69 626 LYS A N 1
ATOM 5002 C CA . LYS A 1 626 ? -22.938 -2.255 32.565 1.00 74.69 626 LYS A CA 1
ATOM 5003 C C . LYS A 1 626 ? -24.398 -1.781 32.668 1.00 74.69 626 LYS A C 1
ATOM 5005 O O . LYS A 1 626 ? -24.804 -0.908 31.913 1.00 74.69 626 LYS A O 1
ATOM 5010 N N . ASP A 1 627 ? -25.139 -2.295 33.649 1.00 79.44 627 ASP A N 1
ATOM 5011 C CA . ASP A 1 627 ? -26.579 -2.062 33.838 1.00 79.44 627 ASP A CA 1
ATOM 5012 C C . ASP A 1 627 ? -26.884 -0.791 34.658 1.00 79.44 627 ASP A C 1
ATOM 5014 O O . ASP A 1 627 ? -28.013 -0.586 35.102 1.00 79.44 627 ASP A O 1
ATOM 5018 N N . PHE A 1 628 ? -25.868 0.033 34.947 1.00 86.88 628 PHE A N 1
ATOM 5019 C CA . PHE A 1 628 ? -26.000 1.220 35.796 1.00 86.88 628 PHE A CA 1
ATOM 5020 C C . PHE A 1 628 ? -26.123 2.477 34.932 1.00 86.88 628 PHE A C 1
ATOM 5022 O O . PHE A 1 628 ? -25.341 2.701 34.005 1.00 86.88 628 PHE A O 1
ATOM 5029 N N . GLU A 1 629 ? -27.092 3.327 35.260 1.00 87.38 629 GLU A N 1
ATOM 5030 C CA . GLU A 1 629 ? -27.433 4.512 34.473 1.00 87.38 629 GLU A CA 1
ATOM 5031 C C . GLU A 1 629 ? -27.397 5.763 35.348 1.00 87.38 629 GLU A C 1
ATOM 5033 O O . GLU A 1 629 ? -27.997 5.804 36.416 1.00 87.38 629 GLU A O 1
ATOM 5038 N N . LEU A 1 630 ? -26.732 6.818 34.884 1.00 89.06 630 LEU A N 1
ATOM 5039 C CA . LEU A 1 630 ? -26.790 8.134 35.510 1.00 89.06 630 LEU A CA 1
ATOM 5040 C C . LEU A 1 630 ? -27.756 9.022 34.719 1.00 89.06 630 LEU A C 1
ATOM 5042 O O . LEU A 1 630 ? -27.477 9.345 33.566 1.00 89.06 630 LEU A O 1
ATOM 5046 N N . LEU A 1 631 ? -28.867 9.425 35.340 1.00 86.81 631 LEU A N 1
ATOM 5047 C CA . LEU A 1 631 ? -29.856 10.319 34.727 1.00 86.81 631 LEU A CA 1
ATOM 5048 C C . LEU A 1 631 ? -29.543 11.793 35.013 1.00 86.81 631 LEU A C 1
ATOM 5050 O O . LEU A 1 631 ? -29.688 12.640 34.136 1.00 86.81 631 LEU A O 1
ATOM 5054 N N . CYS A 1 632 ? -29.114 12.101 36.238 1.00 88.00 632 CYS A N 1
ATOM 5055 C CA . CYS A 1 632 ? -28.761 13.449 36.678 1.00 88.00 632 CYS A CA 1
ATOM 5056 C C . CYS A 1 632 ? -27.818 13.378 37.898 1.00 88.00 632 CYS A C 1
ATOM 5058 O O . CYS A 1 632 ? -27.981 12.487 38.730 1.00 88.00 632 CYS A O 1
ATOM 5060 N N . PRO A 1 633 ? -26.857 14.297 38.068 1.00 88.88 633 PRO A N 1
ATOM 5061 C CA . PRO A 1 633 ? -26.375 15.261 37.085 1.00 88.88 633 PRO A CA 1
ATOM 5062 C C . PRO A 1 633 ? -25.294 14.613 36.205 1.00 88.88 633 PRO A C 1
ATOM 5064 O O . PRO A 1 633 ? -24.443 13.877 36.700 1.00 88.88 633 PRO A O 1
ATOM 5067 N N . THR A 1 634 ? -25.241 14.931 34.912 1.00 86.06 634 THR A N 1
ATOM 5068 C CA . THR A 1 634 ? -24.143 14.463 34.037 1.00 86.06 634 THR A CA 1
ATOM 5069 C C . THR A 1 634 ? -22.832 15.234 34.261 1.00 86.06 634 THR A C 1
ATOM 5071 O O . THR A 1 634 ? -21.813 14.961 33.629 1.00 86.06 634 THR A O 1
ATOM 5074 N N . HIS A 1 635 ? -22.845 16.205 35.173 1.00 85.94 635 HIS A N 1
ATOM 5075 C CA . HIS A 1 635 ? -21.725 17.063 35.534 1.00 85.94 635 HIS A CA 1
ATOM 5076 C C . HIS A 1 635 ? -20.962 16.455 36.722 1.00 85.94 635 HIS A C 1
ATOM 5078 O O . HIS A 1 635 ? -21.552 16.088 37.732 1.00 85.94 635 HIS A O 1
ATOM 5084 N N . GLY A 1 636 ? -19.642 16.321 36.594 1.00 84.38 636 GLY A N 1
ATOM 5085 C CA . GLY A 1 636 ? -18.756 15.640 37.544 1.00 84.38 636 GLY A CA 1
ATOM 5086 C C . GLY A 1 636 ? -18.060 16.528 38.568 1.00 84.38 636 GLY A C 1
ATOM 5087 O O . GLY A 1 636 ? -17.316 16.006 39.400 1.00 84.38 636 GLY A O 1
ATOM 5088 N N . MET A 1 637 ? -18.254 17.846 38.505 1.00 83.06 637 MET A N 1
ATOM 5089 C CA . MET A 1 637 ? -17.571 18.818 39.356 1.00 83.06 637 MET A CA 1
ATOM 5090 C C . MET A 1 637 ? -18.534 19.906 39.829 1.00 83.06 637 MET A C 1
ATOM 5092 O O . MET A 1 637 ? -19.287 20.446 39.021 1.00 83.06 637 MET A O 1
ATOM 5096 N N . PHE A 1 638 ? -18.474 20.221 41.122 1.00 83.88 638 PHE A N 1
ATOM 5097 C CA . PHE A 1 638 ? -19.368 21.161 41.801 1.00 83.88 638 PHE A CA 1
ATOM 5098 C C . PHE A 1 638 ? -18.622 22.087 42.758 1.00 83.88 638 PHE A C 1
ATOM 5100 O O . PHE A 1 638 ? -17.445 21.877 43.072 1.00 83.88 638 PHE A O 1
ATOM 5107 N N . TYR A 1 639 ? -19.356 23.066 43.278 1.00 81.00 639 TYR A N 1
ATOM 5108 C CA . TYR A 1 639 ? -18.841 24.117 44.142 1.00 81.00 639 TYR A CA 1
ATOM 5109 C C . TYR A 1 639 ? -19.635 24.210 45.446 1.00 81.00 639 TYR A C 1
ATOM 5111 O O . TYR A 1 639 ? -20.712 23.627 45.607 1.00 81.00 639 TYR A O 1
ATOM 5119 N N . LYS A 1 640 ? -19.069 24.927 46.413 1.00 77.44 640 LYS A N 1
ATOM 5120 C CA . LYS A 1 640 ? -19.651 25.094 47.743 1.00 77.44 640 LYS A CA 1
ATOM 5121 C C . LYS A 1 640 ? -21.003 25.827 47.700 1.00 77.44 640 LYS A C 1
ATOM 5123 O O . LYS A 1 640 ? -21.245 26.670 46.844 1.00 77.44 640 LYS A O 1
ATOM 5128 N N . ASP A 1 641 ? -21.873 25.507 48.656 1.00 77.38 641 ASP A N 1
ATOM 5129 C CA . ASP A 1 641 ? -23.212 26.060 48.890 1.00 77.38 641 ASP A CA 1
ATOM 5130 C C . ASP A 1 641 ? -24.250 25.766 47.779 1.00 77.38 641 ASP A C 1
ATOM 5132 O O . ASP A 1 641 ? -25.434 26.084 47.940 1.00 77.38 641 ASP A O 1
ATOM 5136 N N . GLN A 1 642 ? -23.855 25.052 46.716 1.00 82.44 642 GLN A N 1
ATOM 5137 C CA . GLN A 1 642 ? -24.754 24.483 45.709 1.00 82.44 642 GLN A CA 1
ATOM 5138 C C . GLN A 1 642 ? -25.612 23.341 46.291 1.00 82.44 642 GLN A C 1
ATOM 5140 O O . GLN A 1 642 ? -25.213 22.636 47.222 1.00 82.44 642 GLN A O 1
ATOM 5145 N N . THR A 1 643 ? -26.813 23.152 45.735 1.00 84.81 643 THR A N 1
ATOM 5146 C CA . THR A 1 643 ? -27.716 22.029 46.051 1.00 84.81 643 THR A CA 1
ATOM 5147 C C . THR A 1 643 ? -28.036 21.283 44.763 1.00 84.81 643 THR A C 1
ATOM 5149 O O . THR A 1 643 ? -28.570 21.878 43.831 1.00 84.81 643 THR A O 1
ATOM 5152 N N . ILE A 1 644 ? -27.672 20.003 44.698 1.00 86.69 644 ILE A N 1
ATOM 5153 C CA . ILE A 1 644 ? -27.605 19.229 43.455 1.00 86.69 644 ILE A CA 1
ATOM 5154 C C . ILE A 1 644 ? -28.486 17.973 43.555 1.00 86.69 644 ILE A C 1
ATOM 5156 O O . ILE A 1 644 ? -28.321 17.191 44.496 1.00 86.69 644 ILE A O 1
ATOM 5160 N N . PRO A 1 645 ? -29.411 17.753 42.603 1.00 89.62 645 PRO A N 1
ATOM 5161 C CA . PRO A 1 645 ? -30.185 16.522 42.506 1.00 89.62 645 PRO A CA 1
ATOM 5162 C C . PRO A 1 645 ? -29.354 15.397 41.879 1.00 89.62 645 PRO A C 1
ATOM 5164 O O . PRO A 1 645 ? -28.870 15.531 40.756 1.00 89.62 645 PRO A O 1
ATOM 5167 N N . VAL A 1 646 ? -29.240 14.271 42.582 1.00 90.19 646 VAL A N 1
ATOM 5168 C CA . VAL A 1 646 ? -28.622 13.034 42.090 1.00 90.19 646 VAL A CA 1
ATOM 5169 C C . VAL A 1 646 ? -29.731 12.017 41.823 1.00 90.19 646 VAL A C 1
ATOM 5171 O O . VAL A 1 646 ? -30.525 11.708 42.711 1.00 90.19 646 VAL A O 1
ATOM 5174 N N . VAL A 1 647 ? -29.786 11.516 40.589 1.00 91.19 647 VAL A N 1
ATOM 5175 C CA . VAL A 1 647 ? -30.766 10.549 40.090 1.00 91.19 647 VAL A CA 1
ATOM 5176 C C . VAL A 1 647 ? -30.046 9.496 39.252 1.00 91.19 647 VAL A C 1
ATOM 5178 O O . VAL A 1 647 ? -29.432 9.821 38.230 1.00 91.19 647 VAL A O 1
ATOM 5181 N N . LEU A 1 648 ? -30.109 8.236 39.675 1.00 91.69 648 LEU A N 1
ATOM 5182 C CA . LEU A 1 648 ? -29.433 7.126 39.002 1.00 91.69 648 LEU A CA 1
ATOM 5183 C C . LEU A 1 648 ? -30.199 5.805 39.127 1.00 91.69 648 LEU A C 1
ATOM 5185 O O . LEU A 1 648 ? -30.921 5.584 40.100 1.00 91.69 648 LEU A O 1
ATOM 5189 N N . ARG A 1 649 ? -29.988 4.921 38.150 1.00 89.75 649 ARG A N 1
ATOM 5190 C CA . ARG A 1 649 ? -30.437 3.529 38.137 1.00 89.75 649 ARG A CA 1
ATOM 5191 C C . ARG A 1 649 ? -29.304 2.626 38.618 1.00 89.75 649 ARG A C 1
ATOM 5193 O O . ARG A 1 649 ? -28.208 2.649 38.054 1.00 89.75 649 ARG A O 1
ATOM 5200 N N . VAL A 1 650 ? -29.573 1.833 39.648 1.00 89.69 650 VAL A N 1
ATOM 5201 C CA . VAL A 1 650 ? -28.682 0.799 40.188 1.00 89.69 650 VAL A CA 1
ATOM 5202 C C . VAL A 1 650 ? -29.513 -0.466 40.443 1.00 89.69 650 VAL A C 1
ATOM 5204 O O . VAL A 1 650 ? -30.033 -0.653 41.548 1.00 89.69 650 VAL A O 1
ATOM 5207 N N . PRO A 1 651 ? -29.679 -1.339 39.432 1.00 85.31 651 PRO A N 1
ATOM 5208 C CA . PRO A 1 651 ? -30.362 -2.615 39.597 1.00 85.31 651 PRO A CA 1
ATOM 5209 C C . PRO A 1 651 ? -29.685 -3.497 40.652 1.00 85.31 651 PRO A C 1
ATOM 5211 O O . PRO A 1 651 ? -28.465 -3.468 40.826 1.00 85.31 651 PRO A O 1
ATOM 5214 N N . ASN A 1 652 ? -30.485 -4.310 41.345 1.00 83.69 652 ASN A N 1
ATOM 5215 C CA . ASN A 1 652 ? -30.050 -5.196 42.434 1.00 83.69 652 ASN A CA 1
ATOM 5216 C C . ASN A 1 652 ? -29.387 -4.479 43.633 1.00 83.69 652 ASN A C 1
ATOM 5218 O O . ASN A 1 652 ? -28.689 -5.122 44.423 1.00 83.69 652 ASN A O 1
ATOM 5222 N N . ALA A 1 653 ? -29.598 -3.168 43.797 1.00 87.44 653 ALA A N 1
ATOM 5223 C CA . ALA A 1 653 ? -29.184 -2.452 44.998 1.00 87.44 653 ALA A CA 1
ATOM 5224 C C . ALA A 1 653 ? -30.195 -2.639 46.141 1.00 87.44 653 ALA A C 1
ATOM 5226 O O . ALA A 1 653 ? -31.389 -2.421 45.963 1.00 87.44 653 ALA A O 1
ATOM 5227 N N . THR A 1 654 ? -29.716 -2.991 47.336 1.00 86.56 654 THR A N 1
ATOM 5228 C CA . THR A 1 654 ? -30.546 -3.056 48.557 1.00 86.56 654 THR A CA 1
ATOM 5229 C C . THR A 1 654 ? -30.550 -1.735 49.330 1.00 86.56 654 THR A C 1
ATOM 5231 O O . THR A 1 654 ? -31.492 -1.452 50.067 1.00 86.56 654 THR A O 1
ATOM 5234 N N . ALA A 1 655 ? -29.520 -0.906 49.138 1.00 87.94 655 ALA A N 1
ATOM 5235 C CA . ALA A 1 655 ? -29.449 0.479 49.597 1.00 87.94 655 ALA A CA 1
ATOM 5236 C C . ALA A 1 655 ? -28.440 1.266 48.745 1.00 87.94 655 ALA A C 1
ATOM 5238 O O . ALA A 1 655 ? -27.376 0.737 48.407 1.00 87.94 655 ALA A O 1
ATOM 5239 N N . VAL A 1 656 ? -28.733 2.536 48.455 1.00 91.25 656 VAL A N 1
ATOM 5240 C CA . VAL A 1 656 ? -27.809 3.488 47.815 1.00 91.25 656 VAL A CA 1
ATOM 5241 C C . VAL A 1 656 ? -27.684 4.727 48.700 1.00 91.25 656 VAL A C 1
ATOM 5243 O O . VAL A 1 656 ? -28.664 5.165 49.294 1.00 91.25 656 VAL A O 1
ATOM 5246 N N . ALA A 1 657 ? -26.481 5.285 48.809 1.00 91.00 657 ALA A N 1
ATOM 5247 C CA . ALA A 1 657 ? -26.183 6.429 49.662 1.00 91.00 657 ALA A CA 1
ATOM 5248 C C . ALA A 1 657 ? -25.102 7.337 49.056 1.00 91.00 657 ALA A C 1
ATOM 5250 O O . ALA A 1 657 ? -24.216 6.891 48.323 1.00 91.00 657 ALA A O 1
ATOM 5251 N N . LEU A 1 658 ? -25.142 8.618 49.412 1.00 88.81 658 LEU A N 1
ATOM 5252 C CA . LEU A 1 658 ? -24.108 9.603 49.124 1.00 88.81 658 LEU A CA 1
ATOM 5253 C C . LEU A 1 658 ? -23.149 9.696 50.317 1.00 88.81 658 LEU A C 1
ATOM 5255 O O . LEU A 1 658 ? -23.548 9.984 51.445 1.00 88.81 658 LEU A O 1
ATOM 5259 N N . SER A 1 659 ? -21.867 9.462 50.048 1.00 84.62 659 SER A N 1
ATOM 5260 C CA . SER A 1 659 ? -20.778 9.453 51.021 1.00 84.62 659 SER A CA 1
ATOM 5261 C C . SER A 1 659 ? -19.779 10.564 50.706 1.00 84.62 659 SER A C 1
ATOM 5263 O O . SER A 1 659 ? -19.118 10.546 49.666 1.00 84.62 659 SER A O 1
ATOM 5265 N N . GLY A 1 660 ? -19.628 11.515 51.624 1.00 78.56 660 GLY A N 1
ATOM 5266 C CA . GLY A 1 660 ? -18.657 12.602 51.510 1.00 78.56 660 GLY A CA 1
ATOM 5267 C C . GLY A 1 660 ? -18.600 13.421 52.795 1.00 78.56 660 GLY A C 1
ATOM 5268 O O . GLY A 1 660 ? -18.182 12.930 53.839 1.00 78.56 660 GLY A O 1
ATOM 5269 N N . GLN A 1 661 ? -19.048 14.674 52.722 1.00 73.75 661 GLN A N 1
ATOM 5270 C CA . GLN A 1 661 ? -19.058 15.623 53.847 1.00 73.75 661 GLN A CA 1
ATOM 5271 C C . GLN A 1 661 ? -20.066 15.233 54.946 1.00 73.75 661 GLN A C 1
ATOM 5273 O O . GLN A 1 661 ? -19.868 15.535 56.123 1.00 73.75 661 GLN A O 1
ATOM 5278 N N . ARG A 1 662 ? -21.133 14.527 54.558 1.00 79.56 662 ARG A N 1
ATOM 5279 C CA . ARG A 1 662 ? -22.029 13.746 55.419 1.00 79.56 662 ARG A CA 1
ATOM 5280 C C . ARG A 1 662 ? -22.347 12.423 54.717 1.00 79.56 662 ARG A C 1
ATOM 5282 O O . ARG A 1 662 ? -22.030 12.257 53.538 1.00 79.56 662 ARG A O 1
ATOM 5289 N N . TRP A 1 663 ? -22.963 11.505 55.454 1.00 85.94 663 TRP A N 1
ATOM 5290 C CA . TRP A 1 663 ? -23.651 10.346 54.891 1.00 85.94 663 TRP A CA 1
ATOM 5291 C C . TRP A 1 663 ? -25.121 10.711 54.662 1.00 85.94 663 TRP A C 1
ATOM 5293 O O . TRP A 1 663 ? -25.736 11.297 55.556 1.00 85.94 663 TRP A O 1
ATOM 5303 N N . VAL A 1 664 ? -25.665 10.393 53.488 1.00 88.12 664 VAL A N 1
ATOM 5304 C CA . VAL A 1 664 ? -27.078 10.606 53.142 1.00 88.12 664 VAL A CA 1
ATOM 5305 C C . VAL A 1 664 ? -27.577 9.375 52.391 1.00 88.12 664 VAL A C 1
ATOM 5307 O O . VAL A 1 664 ? -27.139 9.129 51.270 1.00 88.12 664 VAL A O 1
ATOM 5310 N N . ASP A 1 665 ? -28.465 8.591 52.996 1.00 88.44 665 ASP A N 1
ATOM 5311 C CA . ASP A 1 665 ? -29.123 7.475 52.309 1.00 88.44 665 ASP A CA 1
ATOM 5312 C C . ASP A 1 665 ? -30.111 8.027 51.265 1.00 88.44 665 ASP A C 1
ATOM 5314 O O . ASP A 1 665 ? -30.847 8.968 51.555 1.00 88.44 665 ASP A O 1
ATOM 5318 N N . MET A 1 666 ? -30.102 7.483 50.045 1.00 91.06 666 MET A N 1
ATOM 5319 C CA . MET A 1 666 ? -30.945 7.952 48.939 1.00 91.06 666 MET A CA 1
ATOM 5320 C C . MET A 1 666 ? -32.317 7.275 48.953 1.00 91.06 666 MET A C 1
ATOM 5322 O O . MET A 1 666 ? -32.449 6.106 49.324 1.00 91.06 666 MET A O 1
ATOM 5326 N N . VAL A 1 667 ? -33.343 7.980 48.478 1.00 87.19 667 VAL A N 1
ATOM 5327 C CA . VAL A 1 667 ? -34.707 7.448 48.400 1.00 87.19 667 VAL A CA 1
ATOM 5328 C C . VAL A 1 667 ? -34.874 6.624 47.121 1.00 87.19 667 VAL A C 1
ATOM 5330 O O . VAL A 1 667 ? -34.732 7.144 46.013 1.00 87.19 667 VAL A O 1
ATOM 5333 N N . ASN A 1 668 ? -35.208 5.338 47.259 1.00 86.25 668 ASN A N 1
ATOM 5334 C CA . ASN A 1 668 ? -35.679 4.523 46.136 1.00 86.25 668 ASN A CA 1
ATOM 5335 C C . ASN A 1 668 ? -37.037 5.052 45.636 1.00 86.25 668 ASN A C 1
ATOM 5337 O O . ASN A 1 668 ? -37.934 5.367 46.422 1.00 86.25 668 ASN A O 1
ATOM 5341 N N . VAL A 1 669 ? -37.179 5.176 44.318 1.00 82.50 669 VAL A N 1
ATOM 5342 C CA . VAL A 1 669 ? -38.357 5.774 43.688 1.00 82.50 669 VAL A CA 1
ATOM 5343 C C . VAL A 1 669 ? -39.526 4.787 43.727 1.00 82.50 669 VAL A C 1
ATOM 5345 O O . VAL A 1 669 ? -39.500 3.744 43.076 1.00 82.50 669 VAL A O 1
ATOM 5348 N N . VAL A 1 670 ? -40.576 5.136 44.480 1.00 69.38 670 VAL A N 1
ATOM 5349 C CA . VAL A 1 670 ? -41.789 4.316 44.659 1.00 69.38 670 VAL A CA 1
ATOM 5350 C C . VAL A 1 670 ? -42.345 3.865 43.305 1.00 69.38 670 VAL A C 1
ATOM 5352 O O . VAL A 1 670 ? -42.649 4.706 42.462 1.00 69.38 670 VAL A O 1
ATOM 5355 N N . GLY A 1 671 ? -42.501 2.551 43.124 1.00 63.50 671 GLY A N 1
ATOM 5356 C CA . GLY A 1 671 ? -42.908 1.930 41.856 1.00 63.50 671 GLY A CA 1
ATOM 5357 C C . GLY A 1 671 ? -41.750 1.393 41.005 1.00 63.50 671 GLY A C 1
ATOM 5358 O O . GLY A 1 671 ? -41.998 0.846 39.940 1.00 63.50 671 GLY A O 1
ATOM 5359 N N . THR A 1 672 ? -40.502 1.506 41.467 1.00 68.38 672 THR A N 1
ATOM 5360 C CA . THR A 1 672 ? -39.304 0.996 40.774 1.00 68.38 672 THR A CA 1
ATOM 5361 C C . THR A 1 672 ? -38.395 0.256 41.758 1.00 68.38 672 THR A C 1
ATOM 5363 O O . THR A 1 672 ? -38.379 0.575 42.948 1.00 68.38 672 THR A O 1
ATOM 5366 N N . THR A 1 673 ? -37.627 -0.730 41.295 1.00 65.50 673 THR A N 1
ATOM 5367 C CA . THR A 1 673 ? -36.720 -1.534 42.149 1.00 65.50 673 THR A CA 1
ATOM 5368 C C . THR A 1 673 ? -35.259 -1.081 42.089 1.00 65.50 673 THR A C 1
ATOM 5370 O O . THR A 1 673 ? -34.390 -1.683 42.714 1.00 65.50 673 THR A O 1
ATOM 5373 N N . ASP A 1 674 ? -34.978 -0.059 41.288 1.00 84.56 674 ASP A N 1
ATOM 5374 C CA . ASP A 1 674 ? -33.658 0.229 40.735 1.00 84.56 674 ASP A CA 1
ATOM 5375 C C . ASP A 1 674 ? -33.360 1.729 40.590 1.00 84.56 674 ASP A C 1
ATOM 5377 O O . ASP A 1 674 ? -32.183 2.081 40.577 1.00 84.56 674 ASP A O 1
ATOM 5381 N N . LEU A 1 675 ? -34.356 2.622 40.520 1.00 89.00 675 LEU A N 1
ATOM 5382 C CA . LEU A 1 675 ? -34.127 4.074 40.513 1.00 89.00 675 LEU A CA 1
ATOM 5383 C C . LEU A 1 675 ? -34.007 4.657 41.930 1.00 89.00 675 LEU A C 1
ATOM 5385 O O . LEU A 1 675 ? -34.794 4.350 42.832 1.00 89.00 675 LEU A O 1
ATOM 5389 N N . TRP A 1 676 ? -33.030 5.552 42.099 1.00 90.69 676 TRP A N 1
ATOM 5390 C CA . TRP A 1 676 ? -32.696 6.230 43.355 1.00 90.69 676 TRP A CA 1
ATOM 5391 C C . TRP A 1 676 ? -32.561 7.739 43.132 1.00 90.69 676 TRP A C 1
ATOM 5393 O O . TRP A 1 676 ? -31.948 8.177 42.156 1.00 90.69 676 TRP A O 1
ATOM 5403 N N . LEU A 1 677 ? -33.119 8.527 44.052 1.00 90.88 677 LEU A N 1
ATOM 5404 C CA . LEU A 1 677 ? -33.220 9.987 43.993 1.00 90.88 677 LEU A CA 1
ATOM 5405 C C . LEU A 1 677 ? -32.844 10.603 45.349 1.00 90.88 677 LEU A C 1
ATOM 5407 O O . LEU A 1 677 ? -33.350 10.170 46.380 1.00 90.88 677 LEU A O 1
ATOM 5411 N N . GLU A 1 678 ? -32.013 11.649 45.346 1.00 90.50 678 GLU A N 1
ATOM 5412 C CA . GLU A 1 678 ? -31.829 12.545 46.499 1.00 90.50 678 GLU A CA 1
ATOM 5413 C C . GLU A 1 678 ? -31.297 13.930 46.070 1.00 90.50 678 GLU A C 1
ATOM 5415 O O . GLU A 1 678 ? -30.734 14.076 44.984 1.00 90.50 678 GLU A O 1
ATOM 5420 N N . GLN A 1 679 ? -31.450 14.959 46.909 1.00 87.38 679 GLN A N 1
ATOM 5421 C CA . GLN A 1 679 ? -30.833 16.279 46.734 1.00 87.38 679 GLN A CA 1
ATOM 5422 C C . GLN A 1 679 ? -29.777 16.552 47.811 1.00 87.38 679 GLN A C 1
ATOM 5424 O O . GLN A 1 679 ? -30.091 16.705 48.991 1.00 87.38 679 GLN A O 1
ATOM 5429 N N . ILE A 1 680 ? -28.511 16.686 47.405 1.00 85.88 680 ILE A N 1
ATOM 5430 C CA . ILE A 1 680 ? -27.402 16.972 48.324 1.00 85.88 680 ILE A CA 1
ATOM 5431 C C . ILE A 1 680 ? -27.003 18.450 48.289 1.00 85.88 680 ILE A C 1
ATOM 5433 O O . ILE A 1 680 ? -26.753 19.018 47.226 1.00 85.88 680 ILE A O 1
ATOM 5437 N N . ARG A 1 681 ? -26.903 19.072 49.469 1.00 84.38 681 ARG A N 1
ATOM 5438 C CA . ARG A 1 681 ? -26.252 20.377 49.655 1.00 84.38 681 ARG A CA 1
ATOM 5439 C C . ARG A 1 681 ? -24.764 20.178 49.942 1.00 84.38 681 ARG A C 1
ATOM 5441 O O . ARG A 1 681 ? -24.404 19.363 50.791 1.00 84.38 681 ARG A O 1
ATOM 5448 N N . ILE A 1 682 ? -23.914 20.945 49.265 1.00 82.25 682 ILE A N 1
ATOM 5449 C CA . ILE A 1 682 ? -22.460 20.936 49.460 1.00 82.25 682 ILE A CA 1
ATOM 5450 C C . ILE A 1 682 ? -22.086 22.023 50.475 1.00 82.25 682 ILE A C 1
ATOM 5452 O O . ILE A 1 682 ? -22.152 23.208 50.171 1.00 82.25 682 ILE A O 1
ATOM 5456 N N . ASP A 1 683 ? -21.682 21.634 51.685 1.00 73.88 683 ASP A N 1
ATOM 5457 C CA . ASP A 1 683 ? -21.419 22.571 52.793 1.00 73.88 683 ASP A CA 1
ATOM 5458 C C . ASP A 1 683 ? -19.932 22.989 52.913 1.00 73.88 683 ASP A C 1
ATOM 5460 O O . ASP A 1 683 ? -19.607 23.948 53.618 1.00 73.88 683 ASP A O 1
ATOM 5464 N N . GLY A 1 684 ? -19.010 22.295 52.237 1.00 70.75 684 GLY A N 1
ATOM 5465 C CA . GLY A 1 684 ? -17.566 22.546 52.305 1.00 70.75 684 GLY A CA 1
ATOM 5466 C C . GLY A 1 684 ? -16.764 21.902 51.171 1.00 70.75 684 GLY A C 1
ATOM 5467 O O . GLY A 1 684 ? -17.303 21.596 50.110 1.00 70.75 684 GLY A O 1
ATOM 5468 N N . GLU A 1 685 ? -15.468 21.692 51.401 1.00 65.44 685 GLU A N 1
ATOM 5469 C CA . GLU A 1 685 ? -14.548 21.043 50.459 1.00 65.44 685 GLU A CA 1
ATOM 5470 C C . GLU A 1 685 ? -14.443 19.537 50.738 1.00 65.44 685 GLU A C 1
ATOM 5472 O O . GLU A 1 685 ? -14.275 19.113 51.883 1.00 65.44 685 GLU A O 1
ATOM 5477 N N . GLY A 1 686 ? -14.518 18.721 49.686 1.00 74.50 686 GLY A N 1
ATOM 5478 C CA . GLY A 1 686 ? -14.384 17.267 49.773 1.00 74.50 686 GLY A CA 1
ATOM 5479 C C . GLY A 1 686 ? -15.333 16.547 48.823 1.00 74.50 686 GLY A C 1
ATOM 5480 O O . GLY A 1 686 ? -16.532 16.824 48.817 1.00 74.50 686 GLY A O 1
ATOM 5481 N N . ASP A 1 687 ? -14.773 15.632 48.032 1.00 84.88 687 ASP A N 1
ATOM 5482 C CA . ASP A 1 687 ? -15.464 14.889 46.976 1.00 84.88 687 ASP A CA 1
ATOM 5483 C C . ASP A 1 687 ? -16.682 14.090 47.482 1.00 84.88 687 ASP A C 1
ATOM 5485 O O . ASP A 1 687 ? -16.637 13.469 48.548 1.00 84.88 687 ASP A O 1
ATOM 5489 N N . VAL A 1 688 ? -17.737 14.023 46.667 1.00 87.81 688 VAL A N 1
ATOM 5490 C CA . VAL A 1 688 ? -18.960 13.252 46.948 1.00 87.81 688 VAL A CA 1
ATOM 5491 C C . VAL A 1 688 ? -18.928 11.946 46.158 1.00 87.81 688 VAL A C 1
ATOM 5493 O O . VAL A 1 688 ? -18.725 11.947 44.947 1.00 87.81 688 VAL A O 1
ATOM 5496 N N . THR A 1 689 ? -19.133 10.816 46.831 1.00 90.56 689 THR A N 1
ATOM 5497 C CA . THR A 1 689 ? -19.112 9.477 46.223 1.00 90.56 689 THR A CA 1
ATOM 5498 C C . THR A 1 689 ? -20.476 8.810 46.377 1.00 90.56 689 THR A C 1
ATOM 5500 O O . THR A 1 689 ? -20.986 8.727 47.490 1.00 90.56 689 THR A O 1
ATOM 5503 N N . VAL A 1 690 ? -21.060 8.315 45.285 1.00 91.75 690 VAL A N 1
ATOM 5504 C CA . VAL A 1 690 ? -22.251 7.451 45.337 1.00 91.75 690 VAL A CA 1
ATOM 5505 C C . VAL A 1 690 ? -21.801 6.043 45.704 1.00 91.75 690 VAL A C 1
ATOM 5507 O O . VAL A 1 690 ? -20.890 5.509 45.069 1.00 91.75 690 VAL A O 1
ATOM 5510 N N . CYS A 1 691 ? -22.433 5.436 46.700 1.00 91.69 691 CYS A N 1
ATOM 5511 C CA . CYS A 1 691 ? -22.131 4.101 47.201 1.00 91.69 691 CYS A CA 1
ATOM 5512 C C . CYS A 1 691 ? -23.398 3.238 47.216 1.00 91.69 691 CYS A C 1
ATOM 5514 O O . CYS A 1 691 ? -24.464 3.736 47.558 1.00 91.69 691 CYS A O 1
ATOM 5516 N N . ALA A 1 692 ? -23.286 1.943 46.914 1.00 91.88 692 ALA A N 1
ATOM 5517 C CA . ALA A 1 692 ? -24.413 1.008 46.953 1.00 91.88 692 ALA A CA 1
ATOM 5518 C C . ALA A 1 692 ? -24.061 -0.320 47.636 1.00 91.88 692 ALA A C 1
ATOM 5520 O O . ALA A 1 692 ? -22.941 -0.818 47.496 1.00 91.88 692 ALA A O 1
ATOM 5521 N N . LYS A 1 693 ? -25.032 -0.913 48.333 1.00 90.12 693 LYS A N 1
ATOM 5522 C CA . LYS A 1 693 ? -25.044 -2.342 48.673 1.00 90.12 693 LYS A CA 1
ATOM 5523 C C . LYS A 1 693 ? -25.661 -3.101 47.504 1.00 90.12 693 LYS A C 1
ATOM 5525 O O . LYS A 1 693 ? -26.785 -2.795 47.122 1.00 90.12 693 LYS A O 1
ATOM 5530 N N . LEU A 1 694 ? -24.930 -4.054 46.928 1.00 86.31 694 LEU A N 1
ATOM 5531 C CA . LEU A 1 694 ? -25.346 -4.810 45.739 1.00 86.31 694 LEU A CA 1
ATOM 5532 C C . LEU A 1 694 ? -25.592 -6.278 46.106 1.00 86.31 694 LEU A C 1
ATOM 5534 O O . LEU A 1 694 ? -24.682 -6.939 46.614 1.00 86.31 694 LEU A O 1
ATOM 5538 N N . GLY A 1 695 ? -26.802 -6.779 45.843 1.00 81.44 695 GLY A N 1
ATOM 5539 C CA . GLY A 1 695 ? -27.262 -8.091 46.308 1.00 81.44 695 GLY A CA 1
ATOM 5540 C C . GLY A 1 695 ? -27.209 -8.219 47.837 1.00 81.44 695 GLY A C 1
ATOM 5541 O O . GLY A 1 695 ? -27.387 -7.237 48.560 1.00 81.44 695 GLY A O 1
ATOM 5542 N N . ASP A 1 696 ? -26.877 -9.417 48.324 1.00 75.00 696 ASP A N 1
ATOM 5543 C CA . ASP A 1 696 ? -26.758 -9.750 49.757 1.00 75.00 696 ASP A CA 1
ATOM 5544 C C . ASP A 1 696 ? -25.514 -9.132 50.452 1.00 75.00 696 ASP A C 1
ATOM 5546 O O . ASP A 1 696 ? -25.125 -9.536 51.549 1.00 75.00 696 ASP A O 1
ATOM 5550 N N . SER A 1 697 ? -24.835 -8.172 49.812 1.00 78.50 697 SER A N 1
ATOM 5551 C CA . SER A 1 697 ? -23.626 -7.525 50.334 1.00 78.50 697 SER A CA 1
ATOM 5552 C C . SER A 1 697 ? -23.956 -6.480 51.399 1.00 78.50 697 SER A C 1
ATOM 5554 O O . SER A 1 697 ? -24.397 -5.379 51.079 1.00 78.50 697 SER A O 1
ATOM 5556 N N . GLU A 1 698 ? -23.624 -6.763 52.660 1.00 81.19 698 GLU A N 1
ATOM 5557 C CA . GLU A 1 698 ? -23.677 -5.763 53.739 1.00 81.19 698 GLU A CA 1
ATOM 5558 C C . GLU A 1 698 ? -22.645 -4.627 53.579 1.00 81.19 698 GLU A C 1
ATOM 5560 O O . GLU A 1 698 ? -22.799 -3.559 54.176 1.00 81.19 698 GLU A O 1
ATOM 5565 N N . GLU A 1 699 ? -21.608 -4.816 52.756 1.00 87.50 699 GLU A N 1
ATOM 5566 C CA . GLU A 1 699 ? -20.621 -3.778 52.445 1.00 87.50 699 GLU A CA 1
ATOM 5567 C C . GLU A 1 699 ? -21.086 -2.851 51.311 1.00 87.50 699 GLU A C 1
ATOM 5569 O O . GLU A 1 699 ? -21.491 -3.306 50.235 1.00 87.50 699 GLU A O 1
ATOM 5574 N N . TYR A 1 700 ? -20.955 -1.541 51.540 1.00 88.69 700 TYR A N 1
ATOM 5575 C CA . TYR A 1 700 ? -21.159 -0.493 50.539 1.00 88.69 700 TYR A CA 1
ATOM 5576 C C . TYR A 1 700 ? -19.967 -0.394 49.576 1.00 88.69 700 TYR A C 1
ATOM 5578 O O . TYR A 1 700 ? -18.825 -0.205 49.998 1.00 88.69 700 TYR A O 1
ATOM 5586 N N . LYS A 1 701 ? -20.241 -0.427 48.269 1.00 89.81 701 LYS A N 1
ATOM 5587 C CA . LYS A 1 701 ? -19.253 -0.262 47.192 1.00 89.81 701 LYS A CA 1
ATOM 5588 C C . LYS A 1 701 ? -19.426 1.085 46.495 1.00 89.81 701 LYS A C 1
ATOM 5590 O O . LYS A 1 701 ? -20.540 1.458 46.139 1.00 89.81 701 LYS A O 1
ATOM 5595 N N . GLY A 1 702 ? -18.325 1.805 46.278 1.00 89.12 702 GLY A N 1
ATOM 5596 C CA . GLY A 1 702 ? -18.329 3.081 45.554 1.00 89.12 702 GLY A CA 1
ATOM 5597 C C . GLY A 1 702 ? -18.577 2.895 44.052 1.00 89.12 702 GLY A C 1
ATOM 5598 O O . GLY A 1 702 ? -17.890 2.100 43.409 1.00 89.12 702 GLY A O 1
ATOM 5599 N N . LEU A 1 703 ? -19.529 3.656 43.509 1.00 89.19 703 LEU A N 1
ATOM 5600 C CA . LEU A 1 703 ? -20.028 3.582 42.133 1.00 89.19 703 LEU A CA 1
ATOM 5601 C C . LEU A 1 703 ? -19.548 4.757 41.267 1.00 89.19 703 LEU A C 1
ATOM 5603 O O . LEU A 1 703 ? -18.841 4.561 40.281 1.00 89.19 703 LEU A O 1
ATOM 5607 N N . LEU A 1 704 ? -19.898 5.982 41.666 1.00 90.44 704 LEU A N 1
ATOM 5608 C CA . LEU A 1 704 ? -19.535 7.235 40.996 1.00 90.44 704 LEU A CA 1
ATOM 5609 C C . LEU A 1 704 ? -18.862 8.175 41.986 1.00 90.44 704 LEU A C 1
ATOM 5611 O O . LEU A 1 704 ? -19.188 8.164 43.172 1.00 90.44 704 LEU A O 1
ATOM 5615 N N . LYS A 1 705 ? -17.972 9.036 41.495 1.00 89.75 705 LYS A N 1
ATOM 5616 C CA . LYS A 1 705 ? -17.331 10.074 42.297 1.00 89.75 705 LYS A CA 1
ATOM 5617 C C . LYS A 1 705 ? -17.381 11.437 41.605 1.00 89.75 705 LYS A C 1
ATOM 5619 O O . LYS A 1 705 ? -16.810 11.617 40.531 1.00 89.75 705 LYS A O 1
ATOM 5624 N N . PHE A 1 706 ? -18.020 12.391 42.271 1.00 88.62 706 PHE A N 1
ATOM 5625 C CA . PHE A 1 706 ? -18.071 13.805 41.920 1.00 88.62 706 PHE A CA 1
ATOM 5626 C C . PHE A 1 706 ? -16.992 14.574 42.690 1.00 88.62 706 PHE A C 1
ATOM 5628 O O . PHE A 1 706 ? -16.747 14.311 43.870 1.00 88.62 706 PHE A O 1
ATOM 5635 N N . LYS A 1 707 ? -16.353 15.537 42.031 1.00 86.12 707 LYS A N 1
ATOM 5636 C CA . LYS A 1 707 ? -15.314 16.391 42.610 1.00 86.12 707 LYS A CA 1
ATOM 5637 C C . LYS A 1 707 ? -15.924 17.676 43.172 1.00 86.12 707 LYS A C 1
ATOM 5639 O O . LYS A 1 707 ? -16.804 18.256 42.542 1.00 86.12 707 LYS A O 1
ATOM 5644 N N . VAL A 1 708 ? -15.427 18.156 44.310 1.00 82.81 708 VAL A N 1
ATOM 5645 C CA . VAL A 1 708 ? -15.856 19.446 44.887 1.00 82.81 708 VAL A CA 1
ATOM 5646 C C . VAL A 1 708 ? -14.687 20.429 44.929 1.00 82.81 708 VAL A C 1
ATOM 5648 O O . VAL A 1 708 ? -13.610 20.082 45.412 1.00 82.81 708 VAL A O 1
ATOM 5651 N N . SER A 1 709 ? -14.899 21.644 44.420 1.00 74.50 709 SER A N 1
ATOM 5652 C CA . SER A 1 709 ? -13.929 22.747 44.412 1.00 74.50 709 SER A CA 1
ATOM 5653 C C . SER A 1 709 ? -14.319 23.853 45.402 1.00 74.50 709 SER A C 1
ATOM 5655 O O . SER A 1 709 ? -15.504 24.080 45.651 1.00 74.50 709 SER A O 1
ATOM 5657 N N . GLY A 1 710 ? -13.321 24.542 45.964 1.00 62.06 710 GLY A N 1
ATOM 5658 C CA . GLY A 1 710 ? -13.515 25.631 46.932 1.00 62.06 710 GLY A CA 1
ATOM 5659 C C . GLY A 1 710 ? -13.853 26.993 46.308 1.00 62.06 710 GLY A C 1
ATOM 5660 O O . GLY A 1 710 ? -14.478 27.822 46.967 1.00 62.06 710 GLY A O 1
ATOM 5661 N N . GLU A 1 711 ? -13.488 27.213 45.042 1.00 62.03 711 GLU A N 1
ATOM 5662 C CA . GLU A 1 711 ? -13.706 28.472 44.312 1.00 62.03 711 GLU A CA 1
ATOM 5663 C C . GLU A 1 711 ? -14.689 28.254 43.142 1.00 62.03 711 GLU A C 1
ATOM 5665 O O . GLU A 1 711 ? -14.415 27.373 42.318 1.00 62.03 711 GLU A O 1
ATOM 5670 N N . PRO A 1 712 ? -15.815 29.000 43.068 1.00 60.22 712 PRO A N 1
ATOM 5671 C CA . PRO A 1 712 ? -16.765 28.956 41.949 1.00 60.22 712 PRO A CA 1
ATOM 5672 C C . PRO A 1 712 ? -16.190 29.615 40.687 1.00 60.22 712 PRO A C 1
ATOM 5674 O O . PRO A 1 712 ? -15.257 30.415 40.768 1.00 60.22 712 PRO A O 1
ATOM 5677 N N . VAL A 1 713 ? -16.752 29.300 39.517 1.00 63.09 713 VAL A N 1
ATOM 5678 C CA . VAL A 1 713 ? -16.277 29.783 38.207 1.00 63.09 713 VAL A CA 1
ATOM 5679 C C . VAL A 1 713 ? -17.314 30.718 37.565 1.00 63.09 713 VAL A C 1
ATOM 5681 O O . VAL A 1 713 ? -18.508 30.618 37.833 1.00 63.09 713 VAL A O 1
ATOM 5684 N N . ASP A 1 714 ? -16.877 31.602 36.660 1.00 57.62 714 ASP A N 1
ATOM 5685 C CA . ASP A 1 714 ? -17.717 32.576 35.925 1.00 57.62 714 ASP A CA 1
ATOM 5686 C C . ASP A 1 714 ? -18.912 31.974 35.139 1.00 57.62 714 ASP A C 1
ATOM 5688 O O . ASP A 1 714 ? -19.724 32.713 34.583 1.00 57.62 714 ASP A O 1
ATOM 5692 N N . HIS A 1 715 ? -19.023 30.643 35.063 1.00 62.47 715 HIS A N 1
ATOM 5693 C CA . HIS A 1 715 ? -20.060 29.904 34.331 1.00 62.47 715 HIS A CA 1
ATOM 5694 C C . HIS A 1 715 ? -20.991 29.075 35.243 1.00 62.47 715 HIS A C 1
ATOM 5696 O O . HIS A 1 715 ? -21.831 28.328 34.740 1.00 62.47 715 HIS A O 1
ATOM 5702 N N . ASP A 1 716 ? -20.879 29.203 36.572 1.00 68.06 716 ASP A N 1
ATOM 5703 C CA . ASP A 1 716 ? -21.652 28.421 37.552 1.00 68.06 716 ASP A CA 1
ATOM 5704 C C . ASP A 1 716 ? -23.178 28.481 37.331 1.00 68.06 716 ASP A C 1
ATOM 5706 O O . ASP A 1 716 ? -23.854 27.460 37.461 1.00 68.06 716 ASP A O 1
ATOM 5710 N N . GLU A 1 717 ? -23.733 29.639 36.948 1.00 70.00 717 GLU A N 1
ATOM 5711 C CA . GLU A 1 717 ? -25.175 29.784 36.678 1.00 70.00 717 GLU A CA 1
ATOM 5712 C C . GLU A 1 717 ? -25.637 28.897 35.507 1.00 70.00 717 GLU A C 1
ATOM 5714 O O . GLU A 1 717 ? -26.655 28.215 35.612 1.00 70.00 717 GLU A O 1
ATOM 5719 N N . GLN A 1 718 ? -24.851 28.820 34.428 1.00 73.19 718 GLN A N 1
ATOM 5720 C CA . GLN A 1 718 ? -25.168 28.015 33.239 1.00 73.19 718 GLN A CA 1
ATOM 5721 C C . GLN A 1 718 ? -25.088 26.509 33.533 1.00 73.19 718 GLN A C 1
ATOM 5723 O O . GLN A 1 718 ? -25.897 25.724 33.033 1.00 73.19 718 GLN A O 1
ATOM 5728 N N . ILE A 1 719 ? -24.148 26.101 34.392 1.00 73.19 719 ILE A N 1
ATOM 5729 C CA . ILE A 1 719 ? -24.037 24.719 34.877 1.00 73.19 719 ILE A CA 1
ATOM 5730 C C . ILE A 1 719 ? -25.273 24.353 35.717 1.00 73.19 719 ILE A C 1
ATOM 5732 O O . ILE A 1 719 ? -25.835 23.270 35.546 1.00 73.19 719 ILE A O 1
ATOM 5736 N N . LEU A 1 720 ? -25.743 25.259 36.581 1.00 76.56 720 LEU A N 1
ATOM 5737 C CA . LEU A 1 720 ? -26.936 25.042 37.406 1.00 76.56 720 LEU A CA 1
ATOM 5738 C C . LEU A 1 720 ? -28.238 25.020 36.582 1.00 76.56 720 LEU A C 1
ATOM 5740 O O . LEU A 1 720 ? -29.092 24.172 36.845 1.00 76.56 720 LEU A O 1
ATOM 5744 N N . GLU A 1 721 ? -28.383 25.868 35.558 1.00 79.62 721 GLU A N 1
ATOM 5745 C CA . GLU A 1 721 ? -29.504 25.790 34.603 1.00 79.62 721 GLU A CA 1
ATOM 5746 C C . GLU A 1 721 ? -29.512 24.452 33.843 1.00 79.62 721 GLU A C 1
ATOM 5748 O O . GLU A 1 721 ? -30.556 23.802 33.728 1.00 79.62 721 GLU A O 1
ATOM 5753 N N . SER A 1 722 ? -28.339 24.001 33.383 1.00 81.56 722 SER A N 1
ATOM 5754 C CA . SER A 1 722 ? -28.160 22.717 32.695 1.00 81.56 722 SER A CA 1
ATOM 5755 C C . SER A 1 722 ? -28.577 21.531 33.578 1.00 81.56 722 SER A C 1
ATOM 5757 O O . SER A 1 722 ? -29.409 20.717 33.173 1.00 81.56 722 SER A O 1
ATOM 5759 N N . ILE A 1 723 ? -28.104 21.487 34.830 1.00 83.00 723 ILE A N 1
ATOM 5760 C CA . ILE A 1 723 ? -28.491 20.470 35.825 1.00 83.00 723 ILE A CA 1
ATOM 5761 C C . ILE A 1 723 ? -29.993 20.547 36.155 1.00 83.00 723 ILE A C 1
ATOM 5763 O O . ILE A 1 723 ? -30.644 19.515 36.322 1.00 83.00 723 ILE A O 1
ATOM 5767 N N . GLY A 1 724 ? -30.586 21.744 36.205 1.00 81.94 724 GLY A N 1
ATOM 5768 C CA . GLY A 1 724 ? -32.032 21.913 36.388 1.00 81.94 724 GLY A CA 1
ATOM 5769 C C . GLY A 1 724 ? -32.857 21.273 35.262 1.00 81.94 724 GLY A C 1
ATOM 5770 O O . GLY A 1 724 ? -33.868 20.617 35.522 1.00 81.94 724 GLY A O 1
ATOM 5771 N N . HIS A 1 725 ? -32.395 21.402 34.017 1.00 83.81 725 HIS A N 1
ATOM 5772 C CA . HIS A 1 725 ? -33.019 20.792 32.841 1.00 83.81 725 HIS A CA 1
ATOM 5773 C C . HIS A 1 725 ? -32.783 19.270 32.757 1.00 83.81 725 HIS A C 1
ATOM 5775 O O . HIS A 1 725 ? -33.698 18.535 32.383 1.00 83.81 725 HIS A O 1
ATOM 5781 N N . GLU A 1 726 ? -31.608 18.773 33.164 1.00 85.69 726 GLU A N 1
ATOM 5782 C CA . GLU A 1 726 ? -31.363 17.334 33.379 1.00 85.69 726 GLU A CA 1
ATOM 5783 C C . GLU A 1 726 ? -32.334 16.757 34.424 1.00 85.69 726 GLU A C 1
ATOM 5785 O O . GLU A 1 726 ? -32.927 15.697 34.213 1.00 85.69 726 GLU A O 1
ATOM 5790 N N . PHE A 1 727 ? -32.567 17.483 35.520 1.00 87.50 727 PHE A N 1
ATOM 5791 C CA . PHE A 1 727 ? -33.429 17.028 36.607 1.00 87.50 727 PHE A CA 1
ATOM 5792 C C . PHE A 1 727 ? -34.919 16.983 36.238 1.00 87.50 727 PHE A C 1
ATOM 5794 O O . PHE A 1 727 ? -35.611 16.050 36.649 1.00 87.50 727 PHE A O 1
ATOM 5801 N N . GLU A 1 728 ? -35.441 17.930 35.447 1.00 86.69 728 GLU A N 1
ATOM 5802 C CA . GLU A 1 728 ? -36.822 17.816 34.946 1.00 86.69 728 GLU A CA 1
ATOM 5803 C C . GLU A 1 728 ? -36.991 16.664 33.947 1.00 86.69 728 GLU A C 1
ATOM 5805 O O . GLU A 1 728 ? -37.977 15.936 34.052 1.00 86.69 728 GLU A O 1
ATOM 5810 N N . LYS A 1 729 ? -36.007 16.389 33.079 1.00 86.62 729 LYS A N 1
ATOM 5811 C CA . LYS A 1 729 ? -36.027 15.179 32.233 1.00 86.62 729 LYS A CA 1
ATOM 5812 C C . LYS A 1 729 ? -36.030 13.897 33.066 1.00 86.62 729 LYS A C 1
ATOM 5814 O O . LYS A 1 729 ? -36.826 12.999 32.803 1.00 86.62 729 LYS A O 1
ATOM 5819 N N . ALA A 1 730 ? -35.201 13.823 34.109 1.00 85.50 730 ALA A N 1
ATOM 5820 C CA . ALA A 1 730 ? -35.194 12.688 35.031 1.00 85.50 730 ALA A CA 1
ATOM 5821 C C . ALA A 1 730 ? -36.552 12.516 35.746 1.00 85.50 730 ALA A C 1
ATOM 5823 O O . ALA A 1 730 ? -37.035 11.396 35.901 1.00 85.50 730 ALA A O 1
ATOM 5824 N N . LYS A 1 731 ? -37.225 13.617 36.114 1.00 84.69 731 LYS A N 1
ATOM 5825 C CA . LYS A 1 731 ? -38.601 13.581 36.640 1.00 84.69 731 LYS A CA 1
ATOM 5826 C C . LYS A 1 731 ? -39.632 13.149 35.599 1.00 84.69 731 LYS A C 1
ATOM 5828 O O . LYS A 1 731 ? -40.639 12.570 35.985 1.00 84.69 731 LYS A O 1
ATOM 5833 N N . GLU A 1 732 ? -39.461 13.465 34.318 1.00 86.62 732 GLU A N 1
ATOM 5834 C CA . GLU A 1 732 ? -40.354 12.982 33.255 1.00 86.62 732 GLU A CA 1
ATOM 5835 C C . GLU A 1 732 ? -40.221 11.472 33.050 1.00 86.62 732 GLU A C 1
ATOM 5837 O O . GLU A 1 732 ? -41.244 10.795 33.032 1.00 86.62 732 GLU A O 1
ATOM 5842 N N . ILE A 1 733 ? -38.993 10.942 33.033 1.00 84.50 733 ILE A N 1
ATOM 5843 C CA . ILE A 1 733 ? -38.715 9.495 33.018 1.00 84.50 733 ILE A CA 1
ATOM 5844 C C . ILE A 1 733 ? -39.395 8.806 34.214 1.00 84.50 733 ILE A C 1
ATOM 5846 O O . ILE A 1 733 ? -40.214 7.909 34.026 1.00 84.50 733 ILE A O 1
ATOM 5850 N N . ILE A 1 734 ? -39.175 9.314 35.435 1.00 84.75 734 ILE A N 1
ATOM 5851 C CA . ILE A 1 734 ? -39.820 8.799 36.657 1.00 84.75 734 ILE A CA 1
ATOM 5852 C C . ILE A 1 734 ? -41.358 8.805 36.547 1.00 84.75 734 ILE A C 1
ATOM 5854 O O . ILE A 1 734 ? -41.994 7.820 36.910 1.00 84.75 734 ILE A O 1
ATOM 5858 N N . LYS A 1 735 ? -41.978 9.871 36.016 1.00 84.38 735 LYS A N 1
ATOM 5859 C CA . LYS A 1 735 ? -43.447 9.954 35.833 1.00 84.38 735 LYS A CA 1
ATOM 5860 C C . LYS A 1 735 ? -43.993 8.962 34.793 1.00 84.38 735 LYS A C 1
ATOM 5862 O O . LYS A 1 735 ? -45.197 8.696 34.814 1.00 84.38 735 LYS A O 1
ATOM 5867 N N . VAL A 1 736 ? -43.164 8.485 33.861 1.00 84.19 736 VAL A N 1
ATOM 5868 C CA . VAL A 1 736 ? -43.537 7.467 32.865 1.00 84.19 736 VAL A CA 1
ATOM 5869 C C . VAL A 1 736 ? -43.437 6.077 33.488 1.00 84.19 736 VAL A C 1
ATOM 5871 O O . VAL A 1 736 ? -44.461 5.405 33.573 1.00 84.19 736 VAL A O 1
ATOM 5874 N N . GLU A 1 737 ? -42.283 5.707 34.051 1.00 82.69 737 GLU A N 1
ATOM 5875 C CA . GLU A 1 737 ? -42.085 4.397 34.701 1.00 82.69 737 GLU A CA 1
ATOM 5876 C C . GLU A 1 737 ? -43.074 4.179 35.865 1.00 82.69 737 GLU A C 1
ATOM 5878 O O . GLU A 1 737 ? -43.668 3.110 35.998 1.00 82.69 737 GLU A O 1
ATOM 5883 N N . GLN A 1 738 ? -43.367 5.220 36.660 1.00 82.00 738 GLN A N 1
ATOM 5884 C CA . GLN A 1 738 ? -44.397 5.152 37.709 1.00 82.00 738 GLN A CA 1
ATOM 5885 C C . GLN A 1 738 ? -45.820 4.953 37.171 1.00 82.00 738 GLN A C 1
ATOM 5887 O O . GLN A 1 738 ? -46.671 4.435 37.894 1.00 82.00 738 GLN A O 1
ATOM 5892 N N . ARG A 1 739 ? -46.111 5.367 35.932 1.00 81.19 739 ARG A N 1
ATOM 5893 C CA . ARG A 1 739 ? -47.405 5.097 35.297 1.00 81.19 739 ARG A CA 1
ATOM 5894 C C . ARG A 1 739 ? -47.461 3.663 34.794 1.00 81.19 739 ARG A C 1
ATOM 5896 O O . ARG A 1 739 ? -48.425 2.972 35.096 1.00 81.19 739 ARG A O 1
ATOM 5903 N N . GLU A 1 740 ? -46.423 3.223 34.093 1.00 82.50 740 GLU A N 1
ATOM 5904 C CA . GLU A 1 740 ? -46.317 1.869 33.544 1.00 82.50 740 GLU A CA 1
ATOM 5905 C C . GLU A 1 740 ? -46.395 0.816 34.660 1.00 82.50 740 GLU A C 1
ATOM 5907 O O . GLU A 1 740 ? -47.190 -0.114 34.559 1.00 82.50 740 GLU A O 1
ATOM 5912 N N . TYR A 1 741 ? -45.714 1.028 35.794 1.00 79.94 741 TYR A N 1
ATOM 5913 C CA . TYR A 1 741 ? -45.846 0.180 36.987 1.00 79.94 741 TYR A CA 1
ATOM 5914 C C . TYR A 1 741 ? -47.285 0.117 37.530 1.00 79.94 741 TYR A C 1
ATOM 5916 O O . TYR A 1 741 ? -47.770 -0.948 37.917 1.00 79.94 741 TYR A O 1
ATOM 5924 N N . MET A 1 742 ? -47.990 1.251 37.571 1.00 77.19 742 MET A N 1
ATOM 5925 C CA . MET A 1 742 ? -49.367 1.312 38.075 1.00 77.19 742 MET A CA 1
ATOM 5926 C C . MET A 1 742 ? -50.375 0.686 37.099 1.00 77.19 742 MET A C 1
ATOM 5928 O O . MET A 1 742 ? -51.323 0.041 37.544 1.00 77.19 742 MET A O 1
ATOM 5932 N N . GLU A 1 743 ? -50.164 0.827 35.788 1.00 81.44 743 GLU A N 1
ATOM 5933 C CA . GLU A 1 743 ? -50.958 0.172 34.740 1.00 81.44 743 GLU A CA 1
ATOM 5934 C C . GLU A 1 743 ? -50.695 -1.346 34.707 1.00 81.44 743 GLU A C 1
ATOM 5936 O O . GLU A 1 743 ? -51.640 -2.134 34.602 1.00 81.44 743 GLU A O 1
ATOM 5941 N N . GLN A 1 744 ? -49.445 -1.778 34.914 1.00 78.75 744 GLN A N 1
ATOM 5942 C CA . GLN A 1 744 ? -49.093 -3.189 35.066 1.00 78.75 744 GLN A CA 1
ATOM 5943 C C . GLN A 1 744 ? -49.748 -3.794 36.315 1.00 78.75 744 GLN A C 1
ATOM 5945 O O . GLN A 1 744 ? -50.462 -4.786 36.187 1.00 78.75 744 GLN A O 1
ATOM 5950 N N . ARG A 1 745 ? -49.620 -3.173 37.498 1.00 79.38 745 ARG A N 1
ATOM 5951 C CA . ARG A 1 745 ? -50.295 -3.663 38.717 1.00 79.38 745 ARG A CA 1
ATOM 5952 C C . ARG A 1 745 ? -51.816 -3.678 38.607 1.00 79.38 745 ARG A C 1
ATOM 5954 O O . ARG A 1 745 ? -52.447 -4.552 39.195 1.00 79.38 745 ARG A O 1
ATOM 5961 N N . ALA A 1 746 ? -52.411 -2.722 37.893 1.00 76.06 746 ALA A N 1
ATOM 5962 C CA . ALA A 1 746 ? -53.847 -2.734 37.625 1.00 76.06 746 ALA A CA 1
ATOM 5963 C C . ALA A 1 746 ? -54.236 -3.934 36.748 1.00 76.06 746 ALA A C 1
ATOM 5965 O O . ALA A 1 746 ? -55.227 -4.596 37.034 1.00 76.06 746 ALA A O 1
ATOM 5966 N N . THR A 1 747 ? -53.425 -4.253 35.736 1.00 78.00 747 THR A N 1
ATOM 5967 C CA . THR A 1 747 ? -53.627 -5.414 34.853 1.00 78.00 747 THR A CA 1
ATOM 5968 C C . THR A 1 747 ? -53.420 -6.739 35.595 1.00 78.00 747 THR A C 1
ATOM 5970 O O . THR A 1 747 ? -54.223 -7.654 35.452 1.00 78.00 747 THR A O 1
ATOM 5973 N N . GLU A 1 748 ? -52.389 -6.841 36.436 1.00 74.44 748 GLU A N 1
ATOM 5974 C CA . GLU A 1 748 ? -52.130 -8.014 37.281 1.00 74.44 748 GLU A CA 1
ATOM 5975 C C . GLU A 1 748 ? -53.282 -8.257 38.265 1.00 74.44 748 GLU A C 1
ATOM 5977 O O . GLU A 1 748 ? -53.825 -9.358 38.295 1.00 74.44 748 GLU A O 1
ATOM 5982 N N . ALA A 1 749 ? -53.744 -7.222 38.977 1.00 72.00 749 ALA A N 1
ATOM 5983 C CA . ALA A 1 749 ? -54.899 -7.327 39.870 1.00 72.00 749 ALA A CA 1
ATOM 5984 C C . ALA A 1 749 ? -56.206 -7.663 39.123 1.00 72.00 749 ALA A C 1
ATOM 5986 O O . ALA A 1 749 ? -57.060 -8.369 39.655 1.00 72.00 749 ALA A O 1
ATOM 5987 N N . GLN A 1 750 ? -56.374 -7.187 37.885 1.00 69.06 750 GLN A N 1
ATOM 5988 C CA . GLN A 1 750 ? -57.520 -7.542 37.043 1.00 69.06 750 GLN A CA 1
ATOM 5989 C C . GLN A 1 750 ? -57.477 -9.028 36.641 1.00 69.06 750 GLN A C 1
ATOM 5991 O O . GLN A 1 750 ? -58.498 -9.709 36.723 1.00 69.06 750 GLN A O 1
ATOM 5996 N N . ASN A 1 751 ? -56.295 -9.550 36.297 1.00 65.06 751 ASN A N 1
ATOM 5997 C CA . ASN A 1 751 ? -56.090 -10.967 35.997 1.00 65.06 751 ASN A CA 1
ATOM 5998 C C . ASN A 1 751 ? -56.275 -11.856 37.242 1.00 65.06 751 ASN A C 1
ATOM 6000 O O . ASN A 1 751 ? -56.822 -12.950 37.125 1.00 65.06 751 ASN A O 1
ATOM 6004 N N . GLU A 1 752 ? -55.858 -11.413 38.433 1.00 65.06 752 GLU A N 1
ATOM 6005 C CA . GLU A 1 752 ? -56.141 -12.117 39.695 1.00 65.06 752 GLU A CA 1
ATOM 6006 C C . GLU A 1 752 ? -57.660 -12.200 39.952 1.00 65.06 752 GLU A C 1
ATOM 6008 O O . GLU A 1 752 ? -58.166 -13.271 40.278 1.00 65.06 752 GLU A O 1
ATOM 6013 N N . ILE A 1 753 ? -58.406 -11.117 39.698 1.00 63.22 753 ILE A N 1
ATOM 6014 C CA . ILE A 1 753 ? -59.872 -11.072 39.850 1.00 63.22 753 ILE A CA 1
ATOM 6015 C C . ILE A 1 753 ? -60.608 -11.966 38.833 1.00 63.22 753 ILE A C 1
ATOM 6017 O O . ILE A 1 753 ? -61.641 -12.539 39.184 1.00 63.22 753 ILE A O 1
ATOM 6021 N N . GLU A 1 754 ? -60.114 -12.113 37.598 1.00 55.56 754 GLU A N 1
ATOM 6022 C CA . GLU A 1 754 ? -60.691 -13.069 36.633 1.00 55.56 754 GLU A CA 1
ATOM 6023 C C . GLU A 1 754 ? -60.381 -14.530 37.015 1.00 55.56 754 GLU A C 1
ATOM 6025 O O . GLU A 1 754 ? -61.274 -15.376 36.961 1.00 55.56 754 GLU A O 1
ATOM 6030 N N . ASN A 1 755 ? -59.167 -14.831 37.496 1.00 48.97 755 ASN A N 1
ATOM 6031 C CA . ASN A 1 755 ? -58.795 -16.190 37.920 1.00 48.97 755 ASN A CA 1
ATOM 6032 C C . ASN A 1 755 ? -59.529 -16.677 39.189 1.00 48.97 755 ASN A C 1
ATOM 6034 O O . ASN A 1 755 ? -59.595 -17.884 39.416 1.00 48.97 755 ASN A O 1
ATOM 6038 N N . GLU A 1 756 ? -60.110 -15.787 40.002 1.00 51.72 756 GLU A N 1
ATOM 6039 C CA . GLU A 1 756 ? -60.932 -16.174 41.163 1.00 51.72 756 GLU A CA 1
ATOM 6040 C C . GLU A 1 756 ? -62.395 -16.546 40.819 1.00 51.72 756 GLU A C 1
ATOM 6042 O O . GLU A 1 756 ? -63.129 -16.958 41.720 1.00 51.72 756 GLU A O 1
ATOM 6047 N N . GLN A 1 757 ? -62.849 -16.437 39.557 1.00 46.78 757 GLN A N 1
ATOM 6048 C CA . GLN A 1 757 ? -64.260 -16.702 39.194 1.00 46.78 757 GLN A CA 1
ATOM 6049 C C . GLN A 1 757 ? -64.531 -18.040 38.480 1.00 46.78 757 GLN A C 1
ATOM 6051 O O . GLN A 1 757 ? -65.652 -18.540 38.577 1.00 46.78 757 GLN A O 1
ATOM 6056 N N . ASP A 1 758 ? -63.538 -18.673 37.846 1.00 41.75 758 ASP A N 1
ATOM 6057 C CA . ASP A 1 758 ? -63.712 -19.947 37.117 1.00 41.75 758 ASP A CA 1
ATOM 6058 C C . ASP A 1 758 ? -63.401 -21.193 37.982 1.00 41.75 758 ASP A C 1
ATOM 6060 O O . ASP A 1 758 ? -62.521 -22.001 37.677 1.00 41.75 758 ASP A O 1
ATOM 6064 N N . VAL A 1 759 ? -64.158 -21.386 39.074 1.00 41.28 759 VAL A N 1
ATOM 6065 C CA . VAL A 1 759 ? -64.111 -22.618 39.893 1.00 41.28 759 VAL A CA 1
ATOM 6066 C C . VAL A 1 759 ? -65.512 -23.127 40.262 1.00 41.28 759 VAL A C 1
ATOM 6068 O O . VAL A 1 759 ? -65.943 -22.985 41.400 1.00 41.28 759 VAL A O 1
ATOM 6071 N N . GLU A 1 760 ? -66.205 -23.758 39.305 1.00 37.66 760 GLU A N 1
ATOM 6072 C CA . GLU A 1 760 ? -67.056 -24.956 39.506 1.00 37.66 760 GLU A CA 1
ATOM 6073 C C . GLU A 1 760 ? -67.726 -25.404 38.186 1.00 37.66 760 GLU A C 1
ATOM 6075 O O . GLU A 1 760 ? -68.442 -24.621 37.568 1.00 37.66 760 GLU A O 1
ATOM 6080 N N . ILE A 1 76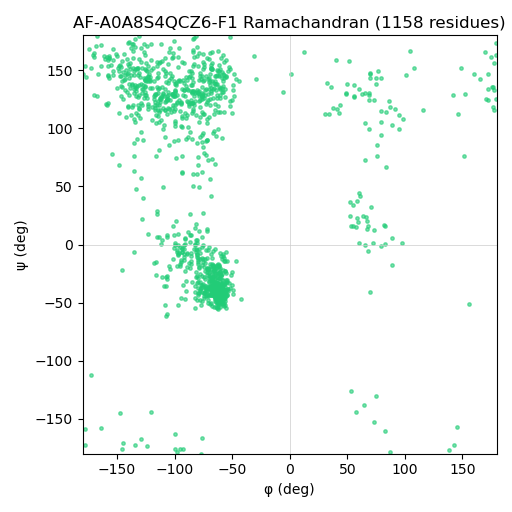1 ? -67.540 -26.675 37.780 1.00 35.81 761 ILE A N 1
ATOM 6081 C CA . ILE A 1 761 ? -68.614 -27.649 37.451 1.00 35.81 761 ILE A CA 1
ATOM 6082 C C . ILE A 1 761 ? -68.028 -28.991 36.947 1.00 35.81 761 ILE A C 1
ATOM 6084 O O . ILE A 1 761 ? -67.381 -29.063 35.908 1.00 35.81 761 ILE A O 1
ATOM 6088 N N . ASP A 1 762 ? -68.341 -30.037 37.718 1.00 29.91 762 ASP A N 1
ATOM 6089 C CA . ASP A 1 762 ? -68.446 -31.479 37.424 1.00 29.91 762 ASP A CA 1
ATOM 6090 C C . ASP A 1 762 ? -67.347 -32.312 36.726 1.00 29.91 762 ASP A C 1
ATOM 6092 O O . ASP A 1 762 ? -66.445 -31.870 36.021 1.00 29.91 762 ASP A O 1
ATOM 6096 N N . THR A 1 763 ? -67.458 -33.621 36.982 1.00 34.19 763 THR A N 1
ATOM 6097 C CA . THR A 1 763 ? -66.582 -34.699 36.507 1.00 34.19 763 THR A CA 1
ATOM 6098 C C . THR A 1 763 ? -67.405 -35.910 36.035 1.00 34.19 763 THR A C 1
ATOM 6100 O O . THR A 1 763 ? -68.606 -35.983 36.264 1.00 34.19 763 THR A O 1
ATOM 6103 N N . GLU A 1 764 ? -66.714 -36.890 35.437 1.00 34.50 764 GLU A N 1
ATOM 6104 C CA . GLU A 1 764 ? -67.165 -38.256 35.095 1.00 34.50 764 GLU A CA 1
ATOM 6105 C C . GLU A 1 764 ? -67.841 -38.530 33.722 1.00 34.50 764 GLU A C 1
ATOM 6107 O O . GLU A 1 764 ? -69.050 -38.431 33.561 1.00 34.50 764 GLU A O 1
ATOM 6112 N N . LYS A 1 765 ? -67.025 -39.126 32.827 1.00 36.72 765 LYS A N 1
ATOM 6113 C CA . LYS A 1 765 ? -67.295 -40.338 32.002 1.00 36.72 765 LYS A CA 1
ATOM 6114 C C . LYS A 1 765 ? -68.335 -40.294 30.859 1.00 36.72 765 LYS A C 1
ATOM 6116 O O . LYS A 1 765 ? -69.515 -40.071 31.083 1.00 36.72 765 LYS A O 1
ATOM 6121 N N . VAL A 1 766 ? -67.919 -40.781 29.676 1.00 30.66 766 VAL A N 1
ATOM 6122 C CA . VAL A 1 766 ? -68.344 -42.095 29.116 1.00 30.66 766 VAL A CA 1
ATOM 6123 C C . VAL A 1 766 ? -67.475 -42.515 27.901 1.00 30.66 766 VAL A C 1
ATOM 6125 O O . VAL A 1 766 ? -67.280 -41.748 26.968 1.00 30.66 766 VAL A O 1
ATOM 6128 N N . GLU A 1 767 ? -66.944 -43.739 27.995 1.00 30.28 767 GLU A N 1
ATOM 6129 C CA . GLU A 1 767 ? -66.573 -44.764 26.985 1.00 30.28 767 GLU A CA 1
ATOM 6130 C C . GLU A 1 767 ? -66.100 -44.403 25.546 1.00 30.28 767 GLU A C 1
ATOM 6132 O O . GLU A 1 767 ? -66.877 -44.009 24.685 1.00 30.28 767 GLU A O 1
ATOM 6137 N N . GLU A 1 768 ? -64.811 -44.695 25.302 1.00 37.16 768 GLU A N 1
ATOM 6138 C CA . GLU A 1 768 ? -64.205 -45.581 24.271 1.00 37.16 768 GLU A CA 1
ATOM 6139 C C . GLU A 1 768 ? -64.683 -45.686 22.789 1.00 37.16 768 GLU A C 1
ATOM 6141 O O . GLU A 1 768 ? -65.842 -45.544 22.417 1.00 37.16 768 GLU A O 1
ATOM 6146 N N . ASN A 1 769 ? -63.736 -46.176 21.964 1.00 34.94 769 ASN A N 1
ATOM 6147 C CA . ASN A 1 769 ? -63.910 -46.880 20.680 1.00 34.94 769 ASN A CA 1
ATOM 6148 C C . ASN A 1 769 ? -64.108 -46.051 19.394 1.00 34.94 769 ASN A C 1
ATOM 6150 O O . ASN A 1 769 ? -65.087 -46.197 18.657 1.00 34.94 769 ASN A O 1
ATOM 6154 N N . LYS A 1 770 ? -63.037 -45.333 19.023 1.00 38.06 770 LYS A N 1
ATOM 6155 C CA . LYS A 1 770 ? -62.542 -45.266 17.626 1.00 38.06 770 LYS A CA 1
ATOM 6156 C C . LYS A 1 770 ? -61.018 -45.460 17.564 1.00 38.06 770 LYS A C 1
ATOM 6158 O O . LYS A 1 770 ? -60.303 -44.688 16.928 1.00 38.06 770 LYS A O 1
ATOM 6163 N N . ASN A 1 771 ? -60.529 -46.481 18.260 1.00 49.09 771 ASN A N 1
ATOM 6164 C CA . ASN A 1 771 ? -59.113 -46.835 18.291 1.00 49.09 771 ASN A CA 1
ATOM 6165 C C . ASN A 1 771 ? -58.742 -47.707 17.082 1.00 49.09 771 ASN A C 1
ATOM 6167 O O . ASN A 1 771 ? -59.537 -48.545 16.664 1.00 49.09 771 ASN A O 1
ATOM 6171 N N . ASP A 1 772 ? -57.562 -47.415 16.529 1.00 47.00 772 ASP A N 1
ATOM 6172 C CA . ASP A 1 772 ? -56.623 -48.276 15.781 1.00 47.00 772 ASP A CA 1
ATOM 6173 C C . ASP A 1 772 ? -55.756 -47.380 14.870 1.00 47.00 772 ASP A C 1
ATOM 6175 O O . ASP A 1 772 ? -54.532 -47.399 14.970 1.00 47.00 772 ASP A O 1
ATOM 6179 N N . GLU A 1 773 ? -56.364 -46.502 14.058 1.00 46.09 773 GLU A N 1
ATOM 6180 C CA . GLU A 1 773 ? -55.620 -45.561 13.190 1.00 46.09 773 GLU A CA 1
ATOM 6181 C C . GLU A 1 773 ? -55.130 -44.293 13.921 1.00 46.09 773 GLU A C 1
ATOM 6183 O O . GLU A 1 773 ? -54.107 -43.719 13.542 1.00 46.09 773 GLU A O 1
ATOM 6188 N N . LEU A 1 774 ? -55.814 -43.852 14.988 1.00 47.69 774 LEU A N 1
ATOM 6189 C CA . LEU A 1 774 ? -55.373 -42.686 15.772 1.00 47.69 774 LEU A CA 1
ATOM 6190 C C . LEU A 1 774 ? -54.136 -42.999 16.629 1.00 47.69 774 LEU A C 1
ATOM 6192 O O . LEU A 1 774 ? -53.188 -42.211 16.633 1.00 47.69 774 LEU A O 1
ATOM 6196 N N . ASP A 1 775 ? -54.115 -44.149 17.308 1.00 53.19 775 ASP A N 1
ATOM 6197 C CA . ASP A 1 775 ? -53.059 -44.502 18.266 1.00 53.19 775 ASP A CA 1
ATOM 6198 C C . ASP A 1 775 ? -51.682 -44.652 17.598 1.00 53.19 775 ASP A C 1
ATOM 6200 O O . ASP A 1 775 ? -50.686 -44.175 18.144 1.00 53.19 775 ASP A O 1
ATOM 6204 N N . GLU A 1 776 ? -51.591 -45.230 16.389 1.00 55.34 776 GLU A N 1
ATOM 6205 C CA . GLU A 1 776 ? -50.306 -45.303 15.670 1.00 55.34 776 GLU A CA 1
ATOM 6206 C C . GLU A 1 776 ? -49.797 -43.908 15.251 1.00 55.34 776 GLU A C 1
ATOM 6208 O O . GLU A 1 776 ? -48.586 -43.677 15.233 1.00 55.34 776 GLU A O 1
ATOM 6213 N N . SER A 1 777 ? -50.694 -42.945 14.994 1.00 57.75 777 SER A N 1
ATOM 6214 C CA . SER A 1 777 ? -50.311 -41.558 14.691 1.00 57.75 777 SER A CA 1
ATOM 6215 C C . SER A 1 777 ? -49.769 -40.815 15.920 1.00 57.75 777 SER A C 1
ATOM 6217 O O . SER A 1 777 ? -48.704 -40.201 15.831 1.00 57.75 777 SER A O 1
ATOM 6219 N N . VAL A 1 778 ? -50.421 -40.949 17.082 1.00 64.00 778 VAL A N 1
ATOM 6220 C CA . VAL A 1 778 ? -49.976 -40.348 18.353 1.00 64.00 778 VAL A CA 1
ATOM 6221 C C . VAL A 1 778 ? -48.632 -40.946 18.771 1.00 64.00 778 VAL A C 1
ATOM 6223 O O . VAL A 1 778 ? -47.659 -40.219 18.959 1.00 64.00 778 VAL A O 1
ATOM 6226 N N . MET A 1 779 ? -48.520 -42.277 18.771 1.00 62.69 779 MET A N 1
ATOM 6227 C CA . MET A 1 779 ? -47.282 -42.991 19.114 1.00 62.69 779 MET A CA 1
ATOM 6228 C C . MET A 1 779 ? -46.116 -42.690 18.151 1.00 62.69 779 MET A C 1
ATOM 6230 O O . MET A 1 779 ? -44.949 -42.828 18.529 1.00 62.69 779 MET A O 1
ATOM 6234 N N . ALA A 1 780 ? -46.392 -42.284 16.906 1.00 63.84 780 ALA A N 1
ATOM 6235 C CA . ALA A 1 780 ? -45.369 -41.829 15.963 1.00 63.84 780 ALA A CA 1
ATOM 6236 C C . ALA A 1 780 ? -44.945 -40.364 16.194 1.00 63.84 780 ALA A C 1
ATOM 6238 O O . ALA A 1 780 ? -43.772 -40.044 15.994 1.00 63.84 780 ALA A O 1
ATOM 6239 N N . VAL A 1 781 ? -45.860 -39.497 16.643 1.00 70.19 781 VAL A N 1
ATOM 6240 C CA . VAL A 1 781 ? -45.574 -38.102 17.027 1.00 70.19 781 VAL A CA 1
ATOM 6241 C C . VAL A 1 781 ? -44.779 -38.044 18.334 1.00 70.19 781 VAL A C 1
ATOM 6243 O O . VAL A 1 781 ? -43.723 -37.410 18.363 1.00 70.19 781 VAL A O 1
ATOM 6246 N N . ASP A 1 782 ? -45.194 -38.779 19.367 1.00 72.06 782 ASP A N 1
ATOM 6247 C CA . ASP A 1 782 ? -44.482 -38.861 20.651 1.00 72.06 782 ASP A CA 1
ATOM 6248 C C . ASP A 1 782 ? -43.049 -39.384 20.471 1.00 72.06 782 ASP A C 1
ATOM 6250 O O . ASP A 1 782 ? -42.105 -38.882 21.084 1.00 72.06 782 ASP A O 1
ATOM 6254 N N . ALA A 1 783 ? -42.846 -40.334 19.551 1.00 68.75 783 ALA A N 1
ATOM 6255 C CA . ALA A 1 783 ? -41.518 -40.829 19.190 1.00 68.75 783 ALA A CA 1
ATOM 6256 C C . ALA A 1 783 ? -40.620 -39.769 18.514 1.00 68.75 783 ALA A C 1
ATOM 6258 O O . ALA A 1 783 ? -39.395 -39.886 18.585 1.00 68.75 783 ALA A O 1
ATOM 6259 N N . ILE A 1 784 ? -41.190 -38.736 17.875 1.00 70.19 784 ILE A N 1
ATOM 6260 C CA . ILE A 1 784 ? -40.426 -37.572 17.398 1.00 70.19 784 ILE A CA 1
ATOM 6261 C C . ILE A 1 784 ? -40.137 -36.610 18.555 1.00 70.19 784 ILE A C 1
ATOM 6263 O O . ILE A 1 784 ? -39.002 -36.151 18.662 1.00 70.19 784 ILE A O 1
ATOM 6267 N N . VAL A 1 785 ? -41.106 -36.334 19.435 1.00 75.12 785 VAL A N 1
ATOM 6268 C CA . VAL A 1 785 ? -40.924 -35.432 20.591 1.00 75.12 785 VAL A CA 1
ATOM 6269 C C . VAL A 1 785 ? -39.824 -35.952 21.525 1.00 75.12 785 VAL A C 1
ATOM 6271 O O . VAL A 1 785 ? -38.820 -35.269 21.722 1.00 75.12 785 VAL A O 1
ATOM 6274 N N . LEU A 1 786 ? -39.927 -37.209 21.969 1.00 70.81 786 LEU A N 1
ATOM 6275 C CA . LEU A 1 786 ? -38.888 -37.906 22.745 1.00 70.81 786 LEU A CA 1
ATOM 6276 C C . LEU A 1 786 ? -37.562 -38.042 21.972 1.00 70.81 786 LEU A C 1
ATOM 6278 O O . LEU A 1 786 ? -36.488 -38.173 22.559 1.00 70.81 786 LEU A O 1
ATOM 6282 N N . GLY A 1 787 ? -37.624 -38.023 20.638 1.00 67.38 787 GLY A N 1
ATOM 6283 C CA . GLY A 1 787 ? -36.453 -38.009 19.769 1.00 67.38 787 GLY A CA 1
ATOM 6284 C C . GLY A 1 787 ? -35.685 -36.686 19.824 1.00 67.38 787 GLY A C 1
ATOM 6285 O O . GLY A 1 787 ? -34.458 -36.709 19.898 1.00 67.38 787 GLY A O 1
ATOM 6286 N N . LEU A 1 788 ? -36.383 -35.543 19.815 1.00 72.50 788 LEU A N 1
ATOM 6287 C CA . LEU A 1 788 ? -35.785 -34.199 19.800 1.00 72.50 788 LEU A CA 1
ATOM 6288 C C . LEU A 1 788 ? -34.920 -33.922 21.040 1.00 72.50 788 LEU A C 1
ATOM 6290 O O . LEU A 1 788 ? -33.828 -33.359 20.915 1.00 72.50 788 LEU A O 1
ATOM 6294 N N . GLU A 1 789 ? -35.383 -34.370 22.208 1.00 68.38 789 GLU A N 1
ATOM 6295 C CA . GLU A 1 789 ? -34.670 -34.286 23.492 1.00 68.38 789 GLU A CA 1
ATOM 6296 C C . GLU A 1 789 ? -33.450 -35.226 23.559 1.00 68.38 789 GLU A C 1
ATOM 6298 O O . GLU A 1 789 ? -32.520 -35.014 24.338 1.00 68.38 789 GLU A O 1
ATOM 6303 N N . GLY A 1 790 ? -33.421 -36.261 22.716 1.00 68.94 790 GLY A N 1
ATOM 6304 C CA . GLY A 1 790 ? -32.363 -37.262 22.672 1.00 68.94 790 GLY A CA 1
ATOM 6305 C C . GLY A 1 790 ? -31.127 -36.877 21.847 1.00 68.94 790 GLY A C 1
ATOM 6306 O O . GLY A 1 790 ? -31.047 -35.848 21.175 1.00 68.94 790 GLY A O 1
ATOM 6307 N N . THR A 1 791 ? -30.142 -37.781 21.869 1.00 69.69 791 THR A N 1
ATOM 6308 C CA . THR A 1 791 ? -28.885 -37.710 21.092 1.00 69.69 791 THR A CA 1
ATOM 6309 C C . THR A 1 791 ? -28.799 -38.773 19.984 1.00 69.69 791 THR A C 1
ATOM 6311 O O . THR A 1 791 ? -27.779 -38.913 19.308 1.00 69.69 791 THR A O 1
ATOM 6314 N N . SER A 1 792 ? -29.860 -39.563 19.786 1.00 74.06 792 SER A N 1
ATOM 6315 C CA . SER A 1 792 ? -29.843 -40.758 18.933 1.00 74.06 792 SER A CA 1
ATOM 6316 C C . SER A 1 792 ? -30.459 -40.503 17.557 1.00 74.06 792 SER A C 1
ATOM 6318 O O . SER A 1 792 ? -31.641 -40.769 17.338 1.00 74.06 792 SER A O 1
ATOM 6320 N N . ILE A 1 793 ? -29.627 -40.065 16.604 1.00 80.75 793 ILE A N 1
ATOM 6321 C CA . ILE A 1 793 ? -29.991 -39.833 15.188 1.00 80.75 793 ILE A CA 1
ATOM 6322 C C . ILE A 1 793 ? -30.884 -40.955 14.627 1.00 80.75 793 ILE A C 1
ATOM 6324 O O . ILE A 1 793 ? -31.941 -40.683 14.067 1.00 80.75 793 ILE A O 1
ATOM 6328 N N . ARG A 1 794 ? -30.516 -42.225 14.858 1.00 75.25 794 ARG A N 1
ATOM 6329 C CA . ARG A 1 794 ? -31.249 -43.402 14.351 1.00 75.25 794 ARG A CA 1
ATOM 6330 C C . ARG A 1 794 ? -32.689 -43.523 14.853 1.00 75.25 794 ARG A C 1
ATOM 6332 O O . ARG A 1 794 ? -33.509 -44.132 14.170 1.00 75.25 794 ARG A O 1
ATOM 6339 N N . LEU A 1 795 ? -32.988 -43.005 16.046 1.00 73.06 795 LEU A N 1
ATOM 6340 C CA . LEU A 1 795 ? -34.345 -43.031 16.594 1.00 73.06 795 LEU A CA 1
ATOM 6341 C C . LEU A 1 795 ? -35.205 -41.931 15.961 1.00 73.06 795 LEU A C 1
ATOM 6343 O O . LEU A 1 795 ? -36.319 -42.241 15.544 1.00 73.06 795 LEU A O 1
ATOM 6347 N N . LEU A 1 796 ? -34.669 -40.715 15.759 1.00 76.12 796 LEU A N 1
ATOM 6348 C CA . LEU A 1 796 ? -35.359 -39.693 14.956 1.00 76.12 796 LEU A CA 1
ATOM 6349 C C . LEU A 1 796 ? -35.581 -40.177 13.514 1.00 76.12 796 LEU A C 1
ATOM 6351 O O . LEU A 1 796 ? -36.688 -40.066 12.998 1.00 76.12 796 LEU A O 1
ATOM 6355 N N . GLU A 1 797 ? -34.568 -40.771 12.873 1.00 78.06 797 GLU A N 1
ATOM 6356 C CA . GLU A 1 797 ? -34.679 -41.310 11.509 1.00 78.06 797 GLU A CA 1
ATOM 6357 C C . GLU A 1 797 ? -35.787 -42.366 11.375 1.00 78.06 797 GLU A C 1
ATOM 6359 O O . GLU A 1 797 ? -36.436 -42.435 10.332 1.00 78.06 797 GLU A O 1
ATOM 6364 N N . GLU A 1 798 ? -36.002 -43.223 12.382 1.00 75.12 798 GLU A N 1
ATOM 6365 C CA . GLU A 1 798 ? -37.100 -44.202 12.367 1.00 75.12 798 GLU A CA 1
ATOM 6366 C C . GLU A 1 798 ? -38.451 -43.558 12.697 1.00 75.12 798 GLU A C 1
ATOM 6368 O O . GLU A 1 798 ? -39.437 -43.898 12.048 1.00 75.12 798 GLU A O 1
ATOM 6373 N N . ALA A 1 799 ? -38.506 -42.606 13.633 1.00 72.94 799 ALA A N 1
ATOM 6374 C CA . ALA A 1 799 ? -39.730 -41.883 13.979 1.00 72.94 799 ALA A CA 1
ATOM 6375 C C . ALA A 1 799 ? -40.260 -41.056 12.791 1.00 72.94 799 ALA A C 1
ATOM 6377 O O . ALA A 1 799 ? -41.415 -41.218 12.395 1.00 72.94 799 ALA A O 1
ATOM 6378 N N . ILE A 1 800 ? -39.394 -40.288 12.116 1.00 75.62 800 ILE A N 1
ATOM 6379 C CA . ILE A 1 800 ? -39.724 -39.585 10.863 1.00 75.62 800 ILE A CA 1
ATOM 6380 C C . ILE A 1 800 ? -40.204 -40.586 9.803 1.00 75.62 800 ILE A C 1
ATOM 6382 O O . ILE A 1 800 ? -41.241 -40.378 9.174 1.00 75.62 800 ILE A O 1
ATOM 6386 N N . ARG A 1 801 ? -39.507 -41.719 9.628 1.00 76.44 801 ARG A N 1
ATOM 6387 C CA . ARG A 1 801 ? -39.936 -42.763 8.683 1.00 76.44 801 ARG A CA 1
ATOM 6388 C C . ARG A 1 801 ? -41.234 -43.460 9.093 1.00 76.44 801 ARG A C 1
ATOM 6390 O O . ARG A 1 801 ? -41.828 -44.102 8.233 1.00 76.44 801 ARG A O 1
ATOM 6397 N N . ARG A 1 802 ? -41.691 -43.404 10.349 1.00 73.56 802 ARG A N 1
ATOM 6398 C CA . ARG A 1 802 ? -43.033 -43.869 10.757 1.00 73.56 802 ARG A CA 1
ATOM 6399 C C . ARG A 1 802 ? -44.098 -42.850 10.365 1.00 73.56 802 ARG A C 1
ATOM 6401 O O . ARG A 1 802 ? -45.001 -43.221 9.627 1.00 73.56 802 ARG A O 1
ATOM 6408 N N . VAL A 1 803 ? -43.932 -41.576 10.727 1.00 71.81 803 VAL A N 1
ATOM 6409 C CA . VAL A 1 803 ? -44.881 -40.508 10.349 1.00 71.81 803 VAL A CA 1
ATOM 6410 C C . VAL A 1 803 ? -45.049 -40.419 8.824 1.00 71.81 803 VAL A C 1
ATOM 6412 O O . VAL A 1 803 ? -46.172 -40.398 8.334 1.00 71.81 803 VAL A O 1
ATOM 6415 N N . LEU A 1 804 ? -43.961 -40.505 8.048 1.00 69.38 804 LEU A N 1
ATOM 6416 C CA . LEU A 1 804 ? -44.006 -40.496 6.574 1.00 69.38 804 LEU A CA 1
ATOM 6417 C C . LEU A 1 804 ? -44.684 -41.724 5.923 1.00 69.38 804 LEU A C 1
ATOM 6419 O O . LEU A 1 804 ? -44.841 -41.747 4.702 1.00 69.38 804 LEU A O 1
ATOM 6423 N N . ARG A 1 805 ? -45.075 -42.757 6.687 1.00 67.88 805 ARG A N 1
ATOM 6424 C CA . ARG A 1 805 ? -45.897 -43.878 6.182 1.00 67.88 805 ARG A CA 1
ATOM 6425 C C . ARG A 1 805 ? -47.408 -43.599 6.281 1.00 67.88 805 ARG A C 1
ATOM 6427 O O . ARG A 1 805 ? -48.173 -44.272 5.592 1.00 67.88 805 ARG A O 1
ATOM 6434 N N . LEU A 1 806 ? -47.828 -42.595 7.057 1.00 68.81 806 LEU A N 1
ATOM 6435 C CA . LEU A 1 806 ? -49.225 -42.186 7.237 1.00 68.81 806 LEU A CA 1
ATOM 6436 C C . LEU A 1 806 ? -49.614 -41.153 6.163 1.00 68.81 806 LEU A C 1
ATOM 6438 O O . LEU A 1 806 ? -49.258 -39.978 6.249 1.00 68.81 806 LEU A O 1
ATOM 6442 N N . LYS A 1 807 ? -50.321 -41.603 5.118 1.00 50.50 807 LYS A N 1
ATOM 6443 C CA . LYS A 1 807 ? -50.520 -40.831 3.873 1.00 50.50 807 LYS A CA 1
ATOM 6444 C C . LYS A 1 807 ? -51.245 -39.495 4.038 1.00 50.50 807 LYS A C 1
ATOM 6446 O O . LYS A 1 807 ? -50.911 -38.557 3.322 1.00 50.50 807 LYS A O 1
ATOM 6451 N N . ASP A 1 808 ? -52.190 -39.408 4.969 1.00 53.81 808 ASP A N 1
ATOM 6452 C CA . ASP A 1 808 ? -53.110 -38.268 5.080 1.00 53.81 808 ASP A CA 1
ATOM 6453 C C . ASP A 1 808 ? -52.667 -37.221 6.125 1.00 53.81 808 ASP A C 1
ATOM 6455 O O . ASP A 1 808 ? -53.424 -36.314 6.458 1.00 53.81 808 ASP A O 1
ATOM 6459 N N . SER A 1 809 ? -51.444 -37.339 6.666 1.00 54.09 809 SER A N 1
ATOM 6460 C CA . SER A 1 809 ? -50.996 -36.586 7.856 1.00 54.09 809 SER A CA 1
ATOM 6461 C C . SER A 1 809 ? -49.734 -35.727 7.654 1.00 54.09 809 SER A C 1
ATOM 6463 O O . SER A 1 809 ? -49.180 -35.196 8.618 1.00 54.09 809 SER A O 1
ATOM 6465 N N . ILE A 1 810 ? -49.264 -35.582 6.408 1.00 51.25 810 ILE A N 1
ATOM 6466 C CA . ILE A 1 810 ? -47.993 -34.907 6.083 1.00 51.25 810 ILE A CA 1
ATOM 6467 C C . ILE A 1 810 ? -48.060 -33.400 6.382 1.00 51.25 810 ILE A C 1
ATOM 6469 O O . ILE A 1 810 ? -47.229 -32.897 7.139 1.00 51.25 810 ILE A O 1
ATOM 6473 N N . ASP A 1 811 ? -49.067 -32.693 5.859 1.00 54.91 811 ASP A N 1
ATOM 6474 C CA . ASP A 1 811 ? -49.167 -31.228 5.984 1.00 54.91 811 ASP A CA 1
ATOM 6475 C C . ASP A 1 811 ? -49.297 -30.767 7.448 1.00 54.91 811 ASP A C 1
ATOM 6477 O O . ASP A 1 811 ? -48.649 -29.803 7.855 1.00 54.91 811 ASP A O 1
ATOM 6481 N N . ASN A 1 812 ? -50.053 -31.504 8.272 1.00 60.25 812 ASN A N 1
ATOM 6482 C CA . ASN A 1 812 ? -50.241 -31.194 9.696 1.00 60.25 812 ASN A CA 1
ATOM 6483 C C . ASN A 1 812 ? -48.954 -31.351 10.529 1.00 60.25 812 ASN A C 1
ATOM 6485 O O . ASN A 1 812 ? -48.797 -30.678 11.547 1.00 60.25 812 ASN A O 1
ATOM 6489 N N . HIS A 1 813 ? -48.023 -32.217 10.111 1.00 63.88 813 HIS A N 1
ATOM 6490 C CA . HIS A 1 813 ? -46.820 -32.556 10.884 1.00 63.88 813 HIS A CA 1
ATOM 6491 C C . HIS A 1 813 ? -45.511 -32.061 10.255 1.00 63.88 813 HIS A C 1
ATOM 6493 O O . HIS A 1 813 ? -44.440 -32.249 10.842 1.00 63.88 813 HIS A O 1
ATOM 6499 N N . GLN A 1 814 ? -45.566 -31.373 9.110 1.00 68.88 814 GLN A N 1
ATOM 6500 C CA . GLN A 1 814 ? -44.387 -30.882 8.391 1.00 68.88 814 GLN A CA 1
ATOM 6501 C C . GLN A 1 814 ? -43.463 -30.025 9.276 1.00 68.88 814 GLN A C 1
ATOM 6503 O O . GLN A 1 814 ? -42.243 -30.171 9.222 1.00 68.88 814 GLN A O 1
ATOM 6508 N N . THR A 1 815 ? -44.018 -29.188 10.158 1.00 71.56 815 THR A N 1
ATOM 6509 C CA . THR A 1 815 ? -43.249 -28.375 11.121 1.00 71.56 815 THR A CA 1
ATOM 6510 C C . THR A 1 815 ? -42.461 -29.231 12.119 1.00 71.56 815 THR A C 1
ATOM 6512 O O . THR A 1 815 ? -41.323 -28.901 12.459 1.00 71.56 815 THR A O 1
ATOM 6515 N N . LEU A 1 816 ? -43.032 -30.354 12.569 1.00 73.56 816 LEU A N 1
ATOM 6516 C CA . LEU A 1 816 ? -42.383 -31.285 13.495 1.00 73.56 816 LEU A CA 1
ATOM 6517 C C . LEU A 1 816 ? -41.288 -32.096 12.781 1.00 73.56 816 LEU A C 1
ATOM 6519 O O . LEU A 1 816 ? -40.184 -32.240 13.300 1.00 73.56 816 LEU A O 1
ATOM 6523 N N . ILE A 1 817 ? -41.562 -32.538 11.549 1.00 74.25 817 ILE A N 1
ATOM 6524 C CA . ILE A 1 817 ? -40.595 -33.213 10.668 1.00 74.25 817 ILE A CA 1
ATOM 6525 C C . ILE A 1 817 ? -39.411 -32.284 10.346 1.00 74.25 817 ILE A C 1
ATOM 6527 O O . ILE A 1 817 ? -38.262 -32.724 10.360 1.00 74.25 817 ILE A O 1
ATOM 6531 N N . ASN A 1 818 ? -39.656 -30.989 10.121 1.00 77.44 818 ASN A N 1
ATOM 6532 C CA . ASN A 1 818 ? -38.601 -29.995 9.903 1.00 77.44 818 ASN A CA 1
ATOM 6533 C C . ASN A 1 818 ? -37.704 -29.841 11.145 1.00 77.44 818 ASN A C 1
ATOM 6535 O O . ASN A 1 818 ? -36.482 -29.916 11.014 1.00 77.44 818 ASN A O 1
ATOM 6539 N N . LYS A 1 819 ? -38.285 -29.721 12.351 1.00 77.81 819 LYS A N 1
ATOM 6540 C CA . LYS A 1 819 ? -37.523 -29.710 13.618 1.00 77.81 819 LYS A CA 1
ATOM 6541 C C . LYS A 1 819 ? -36.711 -30.998 13.819 1.00 77.81 819 LYS A C 1
ATOM 6543 O O . LYS A 1 819 ? -35.562 -30.940 14.248 1.00 77.81 819 LYS A O 1
ATOM 6548 N N . ALA A 1 820 ? -37.276 -32.154 13.474 1.00 77.88 820 ALA A N 1
ATOM 6549 C CA . ALA A 1 820 ? -36.610 -33.447 13.613 1.00 77.88 820 ALA A CA 1
ATOM 6550 C C . ALA A 1 820 ? -35.409 -33.600 12.657 1.00 77.88 820 ALA A C 1
ATOM 6552 O O . ALA A 1 820 ? -34.335 -34.031 13.078 1.00 77.88 820 ALA A O 1
ATOM 6553 N N . ASN A 1 821 ? -35.551 -33.178 11.396 1.00 80.25 821 ASN A N 1
ATOM 6554 C CA . ASN A 1 821 ? -34.448 -33.149 10.429 1.00 80.25 821 ASN A CA 1
ATOM 6555 C C . ASN A 1 821 ? -33.349 -32.147 10.825 1.00 80.25 821 ASN A C 1
ATOM 6557 O O . ASN A 1 821 ? -32.166 -32.472 10.726 1.00 80.25 821 ASN A O 1
ATOM 6561 N N . LEU A 1 822 ? -33.726 -30.968 11.333 1.00 80.62 822 LEU A N 1
ATOM 6562 C CA . LEU A 1 822 ? -32.794 -29.982 11.890 1.00 80.62 822 LEU A CA 1
ATOM 6563 C C . LEU A 1 822 ? -31.969 -30.587 13.040 1.00 80.62 822 LEU A C 1
ATOM 6565 O O . LEU A 1 822 ? -30.742 -30.534 13.023 1.00 80.62 822 LEU A O 1
ATOM 6569 N N . ARG A 1 823 ? -32.623 -31.268 13.992 1.00 83.12 823 ARG A N 1
ATOM 6570 C CA . ARG A 1 823 ? -31.939 -31.937 15.111 1.00 83.12 823 ARG A CA 1
ATOM 6571 C C . ARG A 1 823 ? -30.999 -33.056 14.645 1.00 83.12 823 ARG A C 1
ATOM 6573 O O . ARG A 1 823 ? -29.901 -33.176 15.186 1.00 83.12 823 ARG A O 1
ATOM 6580 N N . ILE A 1 824 ? -31.376 -33.830 13.620 1.00 83.12 824 ILE A N 1
ATOM 6581 C CA . ILE A 1 824 ? -30.477 -34.805 12.970 1.00 83.12 824 ILE A CA 1
ATOM 6582 C C . ILE A 1 824 ? -29.242 -34.106 12.379 1.00 83.12 824 ILE A C 1
ATOM 6584 O O . ILE A 1 824 ? -28.128 -34.607 12.553 1.00 83.12 824 ILE A O 1
ATOM 6588 N N . ARG A 1 825 ? -29.407 -32.957 11.707 1.00 84.75 825 ARG A N 1
ATOM 6589 C CA . ARG A 1 825 ? -28.288 -32.198 11.128 1.00 84.75 825 ARG A CA 1
ATOM 6590 C C . ARG A 1 825 ? -27.318 -31.713 12.205 1.00 84.75 825 ARG A C 1
ATOM 6592 O O . ARG A 1 825 ? -26.131 -32.020 12.095 1.00 84.75 825 ARG A O 1
ATOM 6599 N N . CYS A 1 826 ? -27.804 -31.076 13.271 1.00 82.19 826 CYS A N 1
ATOM 6600 C CA . CYS A 1 826 ? -26.958 -30.595 14.372 1.00 82.19 826 CYS A CA 1
ATOM 6601 C C . CYS A 1 826 ? -26.209 -31.744 15.074 1.00 82.19 826 CYS A C 1
ATOM 6603 O O . CYS A 1 826 ? -24.994 -31.667 15.231 1.00 82.19 826 CYS A O 1
ATOM 6605 N N . LEU A 1 827 ? -26.885 -32.858 15.393 1.00 82.75 827 LEU A N 1
ATOM 6606 C CA . LEU A 1 827 ? -26.247 -34.048 15.991 1.00 82.75 827 LEU A CA 1
ATOM 6607 C C . LEU A 1 827 ? -25.206 -34.710 15.064 1.00 82.75 827 LEU A C 1
ATOM 6609 O O . LEU A 1 827 ? -24.263 -35.352 15.534 1.00 82.75 827 LEU A O 1
ATOM 6613 N N . THR A 1 828 ? -25.366 -34.576 13.744 1.00 84.31 828 THR A N 1
ATOM 6614 C CA . THR A 1 828 ? -24.405 -35.087 12.754 1.00 84.31 828 THR A CA 1
ATOM 6615 C C . THR A 1 828 ? -23.170 -34.188 12.693 1.00 84.31 828 THR A C 1
ATOM 6617 O O . THR A 1 828 ? -22.053 -34.688 12.823 1.00 84.31 828 THR A O 1
ATOM 6620 N N . LEU A 1 829 ? -23.373 -32.870 12.592 1.00 85.12 829 LEU A N 1
ATOM 6621 C CA . LEU A 1 829 ? -22.311 -31.861 12.606 1.00 85.12 829 LEU A CA 1
ATOM 6622 C C . LEU A 1 829 ? -21.500 -31.906 13.908 1.00 85.12 829 LEU A C 1
ATOM 6624 O O . LEU A 1 829 ? -20.277 -31.929 13.855 1.00 85.12 829 LEU A O 1
ATOM 6628 N N . GLU A 1 830 ? -22.147 -32.013 15.071 1.00 84.25 830 GLU A N 1
ATOM 6629 C CA . GLU A 1 830 ? -21.476 -32.130 16.376 1.00 84.25 830 GLU A CA 1
ATOM 6630 C C . GLU A 1 830 ? -20.598 -33.392 16.470 1.00 84.25 830 GLU A C 1
ATOM 6632 O O . GLU A 1 830 ? -19.470 -33.351 16.972 1.00 84.25 830 GLU A O 1
ATOM 6637 N N . ARG A 1 831 ? -21.065 -34.516 15.911 1.00 84.56 831 ARG A N 1
ATOM 6638 C CA . ARG A 1 831 ? -20.284 -35.756 15.838 1.00 84.56 831 ARG A CA 1
ATOM 6639 C C . ARG A 1 831 ? -19.085 -35.632 14.899 1.00 84.56 831 ARG A C 1
ATOM 6641 O O . ARG A 1 831 ? -18.024 -36.184 15.198 1.00 84.56 831 ARG A O 1
ATOM 6648 N N . GLU A 1 832 ? -19.238 -34.948 13.771 1.00 83.62 832 GLU A N 1
ATOM 6649 C CA . GLU A 1 832 ? -18.140 -34.663 12.841 1.00 83.62 832 GLU A CA 1
ATOM 6650 C C . GLU A 1 832 ? -17.137 -33.676 13.461 1.00 83.62 832 GLU A C 1
ATOM 6652 O O . GLU A 1 832 ? -15.926 -33.880 13.350 1.00 83.62 832 GLU A O 1
ATOM 6657 N N . LEU A 1 833 ? -17.621 -32.698 14.232 1.00 86.06 833 LEU A N 1
ATOM 6658 C CA . LEU A 1 833 ? -16.820 -31.692 14.926 1.00 86.06 833 LEU A CA 1
ATOM 6659 C C . LEU A 1 833 ? -15.937 -32.338 15.996 1.00 86.06 833 LEU A C 1
ATOM 6661 O O . LEU A 1 833 ? -14.723 -32.149 15.989 1.00 86.06 833 LEU A O 1
ATOM 6665 N N . LEU A 1 834 ? -16.501 -33.223 16.822 1.00 84.38 834 LEU A N 1
ATOM 6666 C CA . LEU A 1 834 ? -15.752 -34.037 17.787 1.00 84.38 834 LEU A CA 1
ATOM 6667 C C . LEU A 1 834 ? -14.695 -34.950 17.132 1.00 84.38 834 LEU A C 1
ATOM 6669 O O . LEU A 1 834 ? -13.690 -35.293 17.766 1.00 84.38 834 LEU A O 1
ATOM 6673 N N . LEU A 1 835 ? -14.884 -35.351 15.869 1.00 81.38 835 LEU A N 1
ATOM 6674 C CA . LEU A 1 835 ? -13.878 -36.092 15.101 1.00 81.38 835 LEU A CA 1
ATOM 6675 C C . LEU A 1 835 ? -12.790 -35.162 14.539 1.00 81.38 835 LEU A C 1
ATOM 6677 O O . LEU A 1 835 ? -11.612 -35.509 14.638 1.00 81.38 835 LEU A O 1
ATOM 6681 N N . ALA A 1 836 ? -13.143 -33.983 14.022 1.00 82.62 836 ALA A N 1
ATOM 6682 C CA . ALA A 1 836 ? -12.194 -32.971 13.552 1.00 82.62 836 ALA A CA 1
ATOM 6683 C C . ALA A 1 836 ? -11.315 -32.436 14.700 1.00 82.62 836 ALA A C 1
ATOM 6685 O O . ALA A 1 836 ? -10.086 -32.445 14.601 1.00 82.62 836 ALA A O 1
ATOM 6686 N N . MET A 1 837 ? -11.922 -32.096 15.843 1.00 82.19 837 MET A N 1
ATOM 6687 C CA . MET A 1 837 ? -11.234 -31.704 17.081 1.00 82.19 837 MET A CA 1
ATOM 6688 C C . MET A 1 837 ? -10.252 -32.783 17.552 1.00 82.19 837 MET A C 1
ATOM 6690 O O . MET A 1 837 ? -9.137 -32.463 17.954 1.00 82.19 837 MET A O 1
ATOM 6694 N N . ARG A 1 838 ? -10.615 -34.070 17.449 1.00 79.50 838 ARG A N 1
ATOM 6695 C CA . ARG A 1 838 ? -9.720 -35.192 17.788 1.00 79.50 838 ARG A CA 1
ATOM 6696 C C . ARG A 1 838 ? -8.573 -35.370 16.788 1.00 79.50 838 ARG A C 1
ATOM 6698 O O . ARG A 1 838 ? -7.497 -35.810 17.181 1.00 79.50 838 ARG A O 1
ATOM 6705 N N . ARG A 1 839 ? -8.787 -35.058 15.505 1.00 78.38 839 ARG A N 1
ATOM 6706 C CA . ARG A 1 839 ? -7.747 -35.096 14.459 1.00 78.38 839 ARG A CA 1
ATOM 6707 C C . ARG A 1 839 ? -6.783 -33.910 14.533 1.00 78.38 839 ARG A C 1
ATOM 6709 O O . ARG A 1 839 ? -5.657 -34.043 14.062 1.00 78.38 839 ARG A O 1
ATOM 6716 N N . ARG A 1 840 ? -7.231 -32.764 15.067 1.00 73.06 840 ARG A N 1
ATOM 6717 C CA . ARG A 1 840 ? -6.497 -31.481 15.150 1.00 73.06 840 ARG A CA 1
ATOM 6718 C C . ARG A 1 840 ? -5.928 -31.000 13.803 1.00 73.06 840 ARG A C 1
ATOM 6720 O O . ARG A 1 840 ? -4.970 -30.230 13.763 1.00 73.06 840 ARG A O 1
ATOM 6727 N N . GLN A 1 841 ? -6.518 -31.439 12.688 1.00 75.88 841 GLN A N 1
ATOM 6728 C CA . GLN A 1 841 ? -6.145 -30.976 11.353 1.00 75.88 841 GLN A CA 1
ATOM 6729 C C . GLN A 1 841 ? -6.853 -29.656 11.057 1.00 75.88 841 GLN A C 1
ATOM 6731 O O . GLN A 1 841 ? -8.068 -29.559 11.202 1.00 75.88 841 GLN A O 1
ATOM 6736 N N . LEU A 1 842 ? -6.077 -28.644 10.653 1.00 77.94 842 LEU A N 1
ATOM 6737 C CA . LEU A 1 842 ? -6.583 -27.279 10.495 1.00 77.94 842 LEU A CA 1
ATOM 6738 C C . LEU A 1 842 ? -7.745 -27.215 9.491 1.00 77.94 842 LEU A C 1
ATOM 6740 O O . LEU A 1 842 ? -8.798 -26.709 9.841 1.00 77.94 842 LEU A O 1
ATOM 6744 N N . GLY A 1 843 ? -7.571 -27.796 8.296 1.00 76.62 843 GLY A N 1
ATOM 6745 C CA . GLY A 1 843 ? -8.575 -27.762 7.225 1.00 76.62 843 GLY A CA 1
ATOM 6746 C C . GLY A 1 843 ? -9.869 -28.512 7.558 1.00 76.62 843 GLY A C 1
ATOM 6747 O O . GLY A 1 843 ? -10.943 -27.959 7.344 1.00 76.62 843 GLY A O 1
ATOM 6748 N N . ASP A 1 844 ? -9.775 -29.720 8.138 1.00 78.62 844 ASP A N 1
ATOM 6749 C CA . ASP A 1 844 ? -10.940 -30.489 8.620 1.00 78.62 844 ASP A CA 1
ATOM 6750 C C . ASP A 1 844 ? -11.792 -29.664 9.600 1.00 78.62 844 ASP A C 1
ATOM 6752 O O . ASP A 1 844 ? -13.017 -29.691 9.535 1.00 78.62 844 ASP A O 1
ATOM 6756 N N . LEU A 1 845 ? -11.142 -28.951 10.528 1.00 86.12 845 LEU A N 1
ATOM 6757 C CA . LEU A 1 845 ? -11.816 -28.178 11.573 1.00 86.12 845 LEU A CA 1
ATOM 6758 C C . LEU A 1 845 ? -12.341 -26.831 11.051 1.00 86.12 845 LEU A C 1
ATOM 6760 O O . LEU A 1 845 ? -13.425 -26.407 11.434 1.00 86.12 845 LEU A O 1
ATOM 6764 N N . GLU A 1 846 ? -11.589 -26.177 10.169 1.00 87.00 846 GLU A N 1
ATOM 6765 C CA . GLU A 1 846 ? -11.912 -24.880 9.571 1.00 87.00 846 GLU A CA 1
ATOM 6766 C C . GLU A 1 846 ? -13.098 -24.970 8.604 1.00 87.00 846 GLU A C 1
ATOM 6768 O O . GLU A 1 846 ? -14.083 -24.262 8.790 1.00 87.00 846 GLU A O 1
ATOM 6773 N N . SER A 1 847 ? -13.068 -25.911 7.654 1.00 83.88 847 SER A N 1
ATOM 6774 C CA . SER A 1 847 ? -14.162 -26.111 6.691 1.00 83.88 847 SER A CA 1
ATOM 6775 C C . SER A 1 847 ? -15.466 -26.567 7.361 1.00 83.88 847 SER A C 1
ATOM 6777 O O . SER A 1 847 ? -16.560 -26.212 6.914 1.00 83.88 847 SER A O 1
ATOM 6779 N N . LEU A 1 848 ? -15.374 -27.326 8.458 1.00 85.44 848 LEU A N 1
ATOM 6780 C CA . LEU A 1 848 ? -16.550 -27.769 9.203 1.00 85.44 848 LEU A CA 1
ATOM 6781 C C . LEU A 1 848 ? -17.148 -26.655 10.075 1.00 85.44 848 LEU A C 1
ATOM 6783 O O . LEU A 1 848 ? -18.369 -26.551 10.152 1.00 85.44 848 LEU A O 1
ATOM 6787 N N . LEU A 1 849 ? -16.321 -25.798 10.685 1.00 86.69 849 LEU A N 1
ATOM 6788 C CA . LEU A 1 849 ? -16.807 -24.610 11.397 1.00 86.69 849 LEU A CA 1
ATOM 6789 C C . LEU A 1 849 ? -17.459 -23.611 10.427 1.00 86.69 849 LEU A C 1
ATOM 6791 O O . LEU A 1 849 ? -18.583 -23.197 10.687 1.00 86.69 849 LEU A O 1
ATOM 6795 N N . GLU A 1 850 ? -16.846 -23.340 9.268 1.00 86.56 850 GLU A N 1
ATOM 6796 C CA . GLU A 1 850 ? -17.452 -22.526 8.197 1.00 86.56 850 GLU A CA 1
ATOM 6797 C C . GLU A 1 850 ? -18.818 -23.091 7.758 1.00 86.56 850 GLU A C 1
ATOM 6799 O O . GLU A 1 850 ? -19.782 -22.349 7.572 1.00 86.56 850 GLU A O 1
ATOM 6804 N N . THR A 1 851 ? -18.936 -24.420 7.646 1.00 83.75 851 THR A N 1
ATOM 6805 C CA . THR A 1 851 ? -20.207 -25.093 7.324 1.00 83.75 851 THR A CA 1
ATOM 6806 C C . THR A 1 851 ? -21.263 -24.869 8.415 1.00 83.75 851 THR A C 1
ATOM 6808 O O . THR A 1 851 ? -22.414 -24.576 8.096 1.00 83.75 851 THR A O 1
ATOM 6811 N N . ILE A 1 852 ? -20.887 -24.955 9.697 1.00 86.06 852 ILE A N 1
ATOM 6812 C CA . ILE A 1 852 ? -21.796 -24.725 10.835 1.00 86.06 852 ILE A CA 1
ATOM 6813 C C . ILE A 1 852 ? -22.240 -23.255 10.916 1.00 86.06 852 ILE A C 1
ATOM 6815 O O . ILE A 1 852 ? -23.416 -22.990 11.170 1.00 86.06 852 ILE A O 1
ATOM 6819 N N . GLU A 1 853 ? -21.340 -22.299 10.671 1.00 83.56 853 GLU A N 1
ATOM 6820 C CA . GLU A 1 853 ? -21.674 -20.868 10.620 1.00 83.56 853 GLU A CA 1
ATOM 6821 C C . GLU A 1 853 ? -22.637 -20.562 9.470 1.00 83.56 853 GLU A C 1
ATOM 6823 O O . GLU A 1 853 ? -23.660 -19.908 9.672 1.00 83.56 853 GLU A O 1
ATOM 6828 N N . LYS A 1 854 ? -22.355 -21.102 8.280 1.00 81.44 854 LYS A N 1
ATOM 6829 C CA . LYS A 1 854 ? -23.146 -20.913 7.056 1.00 81.44 854 LYS A CA 1
ATOM 6830 C C . LYS A 1 854 ? -24.537 -21.547 7.109 1.00 81.44 854 LYS A C 1
ATOM 6832 O O . LYS A 1 854 ? -25.459 -21.028 6.484 1.00 81.44 854 LYS A O 1
ATOM 6837 N N . GLU A 1 855 ? -24.695 -22.651 7.837 1.00 80.00 855 GLU A N 1
ATOM 6838 C CA . GLU A 1 855 ? -26.001 -23.273 8.108 1.00 80.00 855 GLU A CA 1
ATOM 6839 C C . GLU A 1 855 ? -26.713 -22.652 9.330 1.00 80.00 855 GLU A C 1
ATOM 6841 O O . GLU A 1 855 ? -27.897 -22.897 9.547 1.00 80.00 855 GLU A O 1
ATOM 6846 N N . GLY A 1 856 ? -26.028 -21.798 10.102 1.00 75.06 856 GLY A N 1
ATOM 6847 C CA . GLY A 1 856 ? -26.586 -21.064 11.244 1.00 75.06 856 GLY A CA 1
ATOM 6848 C C . GLY A 1 856 ? -26.636 -21.846 12.563 1.00 75.06 856 GLY A C 1
ATOM 6849 O O . GLY A 1 856 ? -27.047 -21.292 13.579 1.00 75.06 856 GLY A O 1
ATOM 6850 N N . HIS A 1 857 ? -26.173 -23.098 12.590 1.00 77.31 857 HIS A N 1
ATOM 6851 C CA . HIS A 1 857 ? -26.342 -24.041 13.711 1.00 77.31 857 HIS A CA 1
ATOM 6852 C C . HIS A 1 857 ? -25.327 -23.870 14.859 1.00 77.31 857 HIS A C 1
ATOM 6854 O O . HIS A 1 857 ? -25.191 -24.741 15.718 1.00 77.31 857 HIS A O 1
ATOM 6860 N N . HIS A 1 858 ? -24.601 -22.749 14.901 1.00 77.44 858 HIS A N 1
ATOM 6861 C CA . HIS A 1 858 ? -23.561 -22.474 15.902 1.00 77.44 858 HIS A CA 1
ATOM 6862 C C . HIS A 1 858 ? -24.103 -22.347 17.341 1.00 77.44 858 HIS A C 1
ATOM 6864 O O . HIS A 1 858 ? -23.352 -22.571 18.288 1.00 77.44 858 HIS A O 1
ATOM 6870 N N . LYS A 1 859 ? -25.395 -22.022 17.516 1.00 73.94 859 LYS A N 1
ATOM 6871 C CA . LYS A 1 859 ? -26.088 -22.026 18.822 1.00 73.94 859 LYS A CA 1
ATOM 6872 C C . LYS A 1 859 ? -26.543 -23.427 19.261 1.00 73.94 859 LYS A C 1
ATOM 6874 O O . LYS A 1 859 ? -26.656 -23.677 20.455 1.00 73.94 859 LYS A O 1
ATOM 6879 N N . ASP A 1 860 ? -26.792 -24.333 18.313 1.00 72.62 860 ASP A N 1
ATOM 6880 C CA . ASP A 1 860 ? -27.408 -25.650 18.552 1.00 72.62 860 ASP A CA 1
ATOM 6881 C C . ASP A 1 860 ? -26.395 -26.767 18.882 1.00 72.62 860 ASP A C 1
ATOM 6883 O O . ASP A 1 860 ? -26.790 -27.896 19.188 1.00 72.62 860 ASP A O 1
ATOM 6887 N N . ILE A 1 861 ? -25.093 -26.476 18.771 1.00 80.88 861 ILE A N 1
ATOM 6888 C CA . ILE A 1 861 ? -23.984 -27.431 18.909 1.00 80.88 861 ILE A CA 1
ATOM 6889 C C . ILE A 1 861 ? -23.154 -27.062 20.144 1.00 80.88 861 ILE A C 1
ATOM 6891 O O . ILE A 1 861 ? -22.507 -26.017 20.191 1.00 80.88 861 ILE A O 1
ATOM 6895 N N . THR A 1 862 ? -23.130 -27.941 21.145 1.00 80.25 862 THR A N 1
ATOM 6896 C CA . THR A 1 862 ? -22.583 -27.645 22.483 1.00 80.25 862 THR A CA 1
ATOM 6897 C C . THR A 1 862 ? -21.060 -27.512 22.468 1.00 80.25 862 THR A C 1
ATOM 6899 O O . THR A 1 862 ? -20.491 -26.667 23.157 1.00 80.25 862 THR A O 1
ATOM 6902 N N . GLU A 1 863 ? -20.372 -28.306 21.646 1.00 80.62 863 GLU A N 1
ATOM 6903 C CA . GLU A 1 863 ? -18.906 -28.257 21.523 1.00 80.62 863 GLU A CA 1
ATOM 6904 C C . GLU A 1 863 ? -18.411 -27.134 20.576 1.00 80.62 863 GLU A C 1
ATOM 6906 O O . GLU A 1 863 ? -17.199 -26.968 20.408 1.00 80.62 863 GLU A O 1
ATOM 6911 N N . TYR A 1 864 ? -19.306 -26.324 19.982 1.00 82.50 864 TYR A N 1
ATOM 6912 C CA . TYR A 1 864 ? -18.943 -25.271 19.018 1.00 82.50 864 TYR A CA 1
ATOM 6913 C C . TYR A 1 864 ? -17.931 -24.241 19.565 1.00 82.50 864 TYR A C 1
ATOM 6915 O O . TYR A 1 864 ? -16.888 -24.047 18.928 1.00 82.50 864 TYR A O 1
ATOM 6923 N N . PRO A 1 865 ? -18.119 -23.632 20.760 1.00 75.38 865 PRO A N 1
ATOM 6924 C CA . PRO A 1 865 ? -17.175 -22.635 21.276 1.00 75.38 865 PRO A CA 1
ATOM 6925 C C . PRO A 1 865 ? -15.782 -23.225 21.536 1.00 75.38 865 PRO A C 1
ATOM 6927 O O . PRO A 1 865 ? -14.760 -22.568 21.328 1.00 75.38 865 PRO A O 1
ATOM 6930 N N . ARG A 1 866 ? -15.731 -24.498 21.946 1.00 76.50 866 ARG A N 1
ATOM 6931 C CA . ARG A 1 866 ? -14.490 -25.236 22.211 1.00 76.50 866 ARG A CA 1
ATOM 6932 C C . ARG A 1 866 ? -13.756 -25.592 20.921 1.00 76.50 866 ARG A C 1
ATOM 6934 O O . ARG A 1 866 ? -12.533 -25.471 20.860 1.00 76.50 866 ARG A O 1
ATOM 6941 N N . ALA A 1 867 ? -14.489 -25.991 19.883 1.00 81.44 867 ALA A N 1
ATOM 6942 C CA . ALA A 1 867 ? -13.949 -26.226 18.550 1.00 81.44 867 ALA A CA 1
ATOM 6943 C C . ALA A 1 867 ? -13.368 -24.941 17.938 1.00 81.44 867 ALA A C 1
ATOM 6945 O O . ALA A 1 867 ? -12.245 -24.956 17.431 1.00 81.44 867 ALA A O 1
ATOM 6946 N N . HIS A 1 868 ? -14.083 -23.818 18.059 1.00 80.44 868 HIS A N 1
ATOM 6947 C CA . HIS A 1 868 ? -13.622 -22.511 17.593 1.00 80.44 868 HIS A CA 1
ATOM 6948 C C . HIS A 1 868 ? -12.374 -22.026 18.360 1.00 80.44 868 HIS A C 1
ATOM 6950 O O . HIS A 1 868 ? -11.381 -21.625 17.745 1.00 80.44 868 HIS A O 1
ATOM 6956 N N . HIS A 1 869 ? -12.349 -22.165 19.694 1.00 79.31 869 HIS A N 1
ATOM 6957 C CA . HIS A 1 869 ? -11.158 -21.879 20.506 1.00 79.31 869 HIS A CA 1
ATOM 6958 C C . HIS A 1 869 ? -9.949 -22.733 20.079 1.00 79.31 869 HIS A C 1
ATOM 6960 O O . HIS A 1 869 ? -8.842 -22.210 19.910 1.00 79.31 869 HIS A O 1
ATOM 6966 N N . LEU A 1 870 ? -10.165 -24.033 19.841 1.00 80.38 870 LEU A N 1
ATOM 6967 C CA . LEU A 1 870 ? -9.137 -24.958 19.362 1.00 80.38 870 LEU A CA 1
ATOM 6968 C C . LEU A 1 870 ? -8.615 -24.580 17.966 1.00 80.38 870 LEU A C 1
ATOM 6970 O O . LEU A 1 870 ? -7.403 -24.632 17.750 1.00 80.38 870 LEU A O 1
ATOM 6974 N N . LEU A 1 871 ? -9.478 -24.158 17.034 1.00 83.12 871 LEU A N 1
ATOM 6975 C CA . LEU A 1 871 ? -9.041 -23.660 15.725 1.00 83.12 871 LEU A CA 1
ATOM 6976 C C . LEU A 1 871 ? -8.143 -22.425 15.885 1.00 83.12 871 LEU A C 1
ATOM 6978 O O . LEU A 1 871 ? -7.060 -22.374 15.300 1.00 83.12 871 LEU A O 1
ATOM 6982 N N . GLY A 1 872 ? -8.545 -21.464 16.723 1.00 78.00 872 GLY A N 1
ATOM 6983 C CA . GLY A 1 872 ? -7.742 -20.279 17.031 1.00 78.00 872 GLY A CA 1
ATOM 6984 C C . GLY A 1 872 ? -6.363 -20.627 17.605 1.00 78.00 872 GLY A C 1
ATOM 6985 O O . GLY A 1 872 ? -5.354 -20.085 17.151 1.00 78.00 872 GLY A O 1
ATOM 6986 N N . GLN A 1 873 ? -6.300 -21.569 18.551 1.00 81.31 873 GLN A N 1
ATOM 6987 C CA . GLN A 1 873 ? -5.042 -22.086 19.102 1.00 81.31 873 GLN A CA 1
ATOM 6988 C C . GLN A 1 873 ? -4.168 -22.743 18.021 1.00 81.31 873 GLN A C 1
ATOM 6990 O O . GLN A 1 873 ? -2.990 -22.410 17.896 1.00 81.31 873 GLN A O 1
ATOM 6995 N N . LEU A 1 874 ? -4.730 -23.627 17.189 1.00 82.31 874 LEU A N 1
ATOM 6996 C CA . LEU A 1 874 ? -3.987 -24.314 16.125 1.00 82.31 874 LEU A CA 1
ATOM 6997 C C . LEU A 1 874 ? -3.469 -23.343 15.047 1.00 82.31 874 LEU A C 1
ATOM 6999 O O . LEU A 1 874 ? -2.353 -23.528 14.553 1.00 82.31 874 LEU A O 1
ATOM 7003 N N . LYS A 1 875 ? -4.221 -22.280 14.721 1.00 83.00 875 LYS A N 1
ATOM 7004 C CA . LYS A 1 875 ? -3.749 -21.187 13.850 1.00 83.00 875 LYS A CA 1
ATOM 7005 C C . LYS A 1 875 ? -2.542 -20.467 14.468 1.00 83.00 875 LYS A C 1
ATOM 7007 O O . LYS A 1 875 ? -1.518 -20.326 13.801 1.00 83.00 875 LYS A O 1
ATOM 7012 N N . ARG A 1 876 ? -2.612 -20.068 15.746 1.00 85.00 876 ARG A N 1
ATOM 7013 C CA . ARG A 1 876 ? -1.517 -19.340 16.424 1.00 85.00 876 ARG A CA 1
ATOM 7014 C C . ARG A 1 876 ? -0.262 -20.198 16.621 1.00 85.00 876 ARG A C 1
ATOM 7016 O O . ARG A 1 876 ? 0.831 -19.727 16.321 1.00 85.00 876 ARG A O 1
ATOM 7023 N N . ILE A 1 877 ? -0.402 -21.473 17.002 1.00 82.12 877 ILE A N 1
ATOM 7024 C CA . ILE A 1 877 ? 0.726 -22.420 17.116 1.00 82.12 877 ILE A CA 1
ATOM 7025 C C . ILE A 1 877 ? 1.480 -22.554 15.783 1.00 82.12 877 ILE A C 1
ATOM 7027 O O . ILE A 1 877 ? 2.711 -22.494 15.778 1.00 82.12 877 ILE A O 1
ATOM 7031 N N . LYS A 1 878 ? 0.771 -22.661 14.648 1.00 82.81 878 LYS A N 1
ATOM 7032 C CA . LYS A 1 878 ? 1.408 -22.670 13.319 1.00 82.81 878 LYS A CA 1
ATOM 7033 C C . LYS A 1 878 ? 2.191 -21.386 13.042 1.00 82.81 878 LYS A C 1
ATOM 7035 O O . LYS A 1 878 ? 3.337 -21.473 12.608 1.00 82.81 878 LYS A O 1
ATOM 7040 N N . VAL A 1 879 ? 1.610 -20.213 13.314 1.00 81.69 879 VAL A N 1
ATOM 7041 C CA . VAL A 1 879 ? 2.292 -18.915 13.135 1.00 81.69 879 VAL A CA 1
ATOM 7042 C C . VAL A 1 879 ? 3.573 -18.849 13.973 1.00 81.69 879 VAL A C 1
ATOM 7044 O O . VAL A 1 879 ? 4.620 -18.462 13.456 1.00 81.69 879 VAL A O 1
ATOM 7047 N N . TYR A 1 880 ? 3.534 -19.296 15.232 1.00 84.25 880 TYR A N 1
ATOM 7048 C CA . TYR A 1 880 ? 4.726 -19.354 16.079 1.00 84.25 880 TYR A CA 1
ATOM 7049 C C . TYR A 1 880 ? 5.786 -20.318 15.530 1.00 84.25 880 TYR A C 1
ATOM 7051 O O . TYR A 1 880 ? 6.965 -19.971 15.521 1.00 84.25 880 TYR A O 1
ATOM 7059 N N . GLN A 1 881 ? 5.404 -21.515 15.067 1.00 81.00 881 GLN A N 1
ATOM 7060 C CA . GLN A 1 881 ? 6.347 -22.473 14.473 1.00 81.00 881 GLN A CA 1
ATOM 7061 C C . GLN A 1 881 ? 7.023 -21.901 13.215 1.00 81.00 881 GLN A C 1
ATOM 7063 O O . GLN A 1 881 ? 8.247 -21.960 13.101 1.00 81.00 881 GLN A O 1
ATOM 7068 N N . HIS A 1 882 ? 6.252 -21.297 12.308 1.00 77.81 882 HIS A N 1
ATOM 7069 C CA . HIS A 1 882 ? 6.764 -20.677 11.081 1.00 77.81 882 HIS A CA 1
ATOM 7070 C C . HIS A 1 882 ? 7.708 -19.496 11.345 1.00 77.81 882 HIS A C 1
ATOM 7072 O O . HIS A 1 882 ? 8.749 -19.391 10.699 1.00 77.81 882 HIS A O 1
ATOM 7078 N N . ALA A 1 883 ? 7.435 -18.684 12.374 1.00 77.56 883 ALA A N 1
ATOM 7079 C CA . ALA A 1 883 ? 8.303 -17.570 12.767 1.00 77.56 883 ALA A CA 1
ATOM 7080 C C . ALA A 1 883 ? 9.760 -17.981 13.077 1.00 77.56 883 ALA A C 1
ATOM 7082 O O . ALA A 1 883 ? 10.648 -17.138 12.990 1.00 77.56 883 ALA A O 1
ATOM 7083 N N . VAL A 1 884 ? 10.022 -19.252 13.419 1.00 82.44 884 VAL A N 1
ATOM 7084 C CA . VAL A 1 884 ? 11.386 -19.789 13.590 1.00 82.44 884 VAL A CA 1
ATOM 7085 C C . VAL A 1 884 ? 11.797 -20.734 12.459 1.00 82.44 884 VAL A C 1
ATOM 7087 O O . VAL A 1 884 ? 12.966 -20.734 12.083 1.00 82.44 884 VAL A O 1
ATOM 7090 N N . LEU A 1 885 ? 10.883 -21.542 11.905 1.00 78.19 885 LEU A N 1
ATOM 7091 C CA . LEU A 1 885 ? 11.213 -22.495 10.834 1.00 78.19 885 LEU A CA 1
ATOM 7092 C C . LEU A 1 885 ? 11.629 -21.818 9.526 1.00 78.19 885 LEU A C 1
ATOM 7094 O O . LEU A 1 885 ? 12.482 -22.363 8.826 1.00 78.19 885 LEU A O 1
ATOM 7098 N N . ASP A 1 886 ? 11.070 -20.643 9.238 1.00 80.44 886 ASP A N 1
ATOM 7099 C CA . ASP A 1 886 ? 11.306 -19.908 7.994 1.00 80.44 886 ASP A CA 1
ATOM 7100 C C . ASP A 1 886 ? 12.488 -18.914 8.111 1.00 80.44 886 ASP A C 1
ATOM 7102 O O . ASP A 1 886 ? 12.758 -18.157 7.180 1.00 80.44 886 ASP A O 1
ATOM 7106 N N . LEU A 1 887 ? 13.217 -18.918 9.242 1.00 81.88 887 LEU A N 1
ATOM 7107 C CA . LEU A 1 887 ? 14.428 -18.110 9.427 1.00 81.88 887 LEU A CA 1
ATOM 7108 C C . LEU A 1 887 ? 15.506 -18.475 8.403 1.00 81.88 887 LEU A C 1
ATOM 7110 O O . LEU A 1 887 ? 15.857 -19.644 8.215 1.00 81.88 887 LEU A O 1
ATOM 7114 N N . ASP A 1 888 ? 16.108 -17.451 7.806 1.00 75.50 888 ASP A N 1
ATOM 7115 C CA . ASP A 1 888 ? 17.139 -17.625 6.798 1.00 75.50 888 ASP A CA 1
ATOM 7116 C C . ASP A 1 888 ? 18.434 -18.237 7.373 1.00 75.50 888 ASP A C 1
ATOM 7118 O O . ASP A 1 888 ? 18.780 -18.135 8.560 1.00 75.50 888 ASP A O 1
ATOM 7122 N N . ALA A 1 889 ? 19.208 -18.873 6.492 1.00 72.50 889 ALA A N 1
ATOM 7123 C CA . ALA A 1 889 ? 20.424 -19.582 6.878 1.00 72.50 889 ALA A CA 1
ATOM 7124 C C . ALA A 1 889 ? 21.534 -18.667 7.441 1.00 72.50 889 ALA A C 1
ATOM 7126 O O . ALA A 1 889 ? 22.418 -19.155 8.154 1.00 72.50 889 ALA A O 1
ATOM 7127 N N . LYS A 1 890 ? 21.513 -17.360 7.145 1.00 75.94 890 LYS A N 1
ATOM 7128 C CA . LYS A 1 890 ? 22.505 -16.377 7.602 1.00 75.94 890 LYS A CA 1
ATOM 7129 C C . LYS A 1 890 ? 22.180 -15.913 9.027 1.00 75.94 890 LYS A C 1
ATOM 7131 O O . LYS A 1 890 ? 23.068 -16.006 9.875 1.00 75.94 890 LYS A O 1
ATOM 7136 N N . THR A 1 891 ? 20.934 -15.572 9.357 1.00 80.56 891 THR A N 1
ATOM 7137 C CA . THR A 1 891 ? 20.520 -15.284 10.747 1.00 80.56 891 THR A CA 1
ATOM 7138 C C . THR A 1 891 ? 20.592 -16.527 11.648 1.00 80.56 891 THR A C 1
ATOM 7140 O O . THR A 1 891 ? 21.056 -16.441 12.787 1.00 80.56 891 THR A O 1
ATOM 7143 N N . MET A 1 892 ? 20.302 -17.729 11.137 1.00 78.56 892 MET A N 1
ATOM 7144 C CA . MET A 1 892 ? 20.586 -18.967 11.888 1.00 78.56 892 MET A CA 1
ATOM 7145 C C . MET A 1 892 ? 22.088 -19.264 12.069 1.00 78.56 892 MET A C 1
ATOM 7147 O O . MET A 1 892 ? 22.459 -20.065 12.934 1.00 78.56 892 MET A O 1
ATOM 7151 N N . SER A 1 893 ? 22.971 -18.630 11.291 1.00 78.19 893 SER A N 1
ATOM 7152 C CA . SER A 1 893 ? 24.430 -18.721 11.456 1.00 78.19 893 SER A CA 1
ATOM 7153 C C . SER A 1 893 ? 24.990 -17.641 12.393 1.00 78.19 893 SER A C 1
ATOM 7155 O O . SER A 1 893 ? 25.930 -17.922 13.135 1.00 78.19 893 SER A O 1
ATOM 7157 N N . GLU A 1 894 ? 24.373 -16.457 12.444 1.00 86.44 894 GLU A N 1
ATOM 7158 C CA . GLU A 1 894 ? 24.625 -15.400 13.439 1.00 86.44 894 GLU A CA 1
ATOM 7159 C C . GLU A 1 894 ? 24.458 -15.935 14.872 1.00 86.44 894 GLU A C 1
ATOM 7161 O O . GLU A 1 894 ? 25.409 -15.910 15.659 1.00 86.44 894 GLU A O 1
ATOM 7166 N N . LEU A 1 895 ? 23.300 -16.538 15.181 1.00 81.50 895 LEU A N 1
ATOM 7167 C CA . LEU A 1 895 ? 23.011 -17.140 16.493 1.00 81.50 895 LEU A CA 1
ATOM 7168 C C . LEU A 1 895 ? 24.038 -18.213 16.900 1.00 81.50 895 LEU A C 1
ATOM 7170 O O . LEU A 1 895 ? 24.378 -18.350 18.076 1.00 81.50 895 LEU A O 1
ATOM 7174 N N . ARG A 1 896 ? 24.575 -18.958 15.926 1.00 83.06 896 ARG A N 1
ATOM 7175 C CA . ARG A 1 896 ? 25.629 -19.968 16.129 1.00 83.06 896 ARG A CA 1
ATOM 7176 C C . ARG A 1 896 ? 27.033 -19.371 16.263 1.00 83.06 896 ARG A C 1
ATOM 7178 O O . ARG A 1 896 ? 27.931 -20.087 16.714 1.00 83.06 896 ARG A O 1
ATOM 7185 N N . GLY A 1 897 ? 27.235 -18.114 15.864 1.00 81.50 897 GLY A N 1
ATOM 7186 C CA . GLY A 1 897 ? 28.531 -17.438 15.771 1.00 81.50 897 GLY A CA 1
ATOM 7187 C C . GLY A 1 897 ? 28.930 -16.596 16.989 1.00 81.50 897 GLY A C 1
ATOM 7188 O O . GLY A 1 897 ? 30.119 -16.311 17.151 1.00 81.50 897 GLY A O 1
ATOM 7189 N N . TYR A 1 898 ? 27.991 -16.220 17.867 1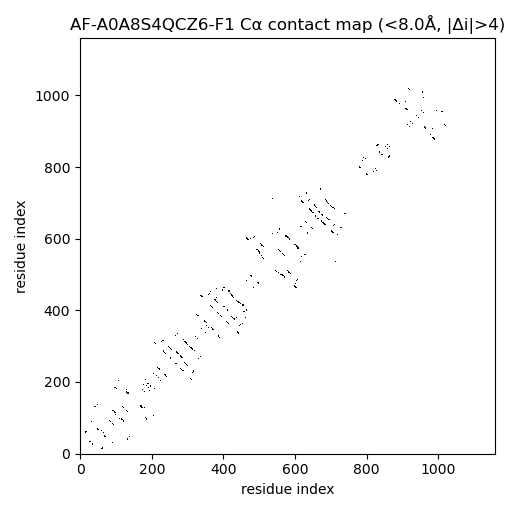.00 83.94 898 TYR A N 1
ATOM 7190 C CA . TYR A 1 898 ? 28.297 -15.420 19.062 1.00 83.94 898 TYR A CA 1
ATOM 7191 C C . TYR A 1 898 ? 29.368 -16.075 19.949 1.00 83.94 898 TYR A C 1
ATOM 7193 O O . TYR A 1 898 ? 29.220 -17.210 20.398 1.00 83.94 898 TYR A O 1
ATOM 7201 N N . ARG A 1 899 ? 30.430 -15.323 20.267 1.00 79.12 899 ARG A N 1
ATOM 7202 C CA . ARG A 1 899 ? 31.429 -15.700 21.292 1.00 79.12 899 ARG A CA 1
ATOM 7203 C C . ARG A 1 899 ? 30.955 -15.356 22.705 1.00 79.12 899 ARG A C 1
ATOM 7205 O O . ARG A 1 899 ? 31.226 -16.087 23.649 1.00 79.12 899 ARG A O 1
ATOM 7212 N N . THR A 1 900 ? 30.244 -14.240 22.822 1.00 82.00 900 THR A N 1
ATOM 7213 C CA . THR A 1 900 ? 29.603 -13.729 24.036 1.00 82.00 900 THR A CA 1
ATOM 7214 C C . THR A 1 900 ? 28.262 -13.123 23.614 1.00 82.00 900 THR A C 1
ATOM 7216 O O . THR A 1 900 ? 28.277 -12.112 22.907 1.00 82.00 900 THR A O 1
ATOM 7219 N N . PRO A 1 901 ? 27.117 -13.739 23.951 1.00 86.56 901 PRO A N 1
ATOM 7220 C CA . PRO A 1 901 ? 25.798 -13.228 23.587 1.00 86.56 901 PRO A CA 1
ATOM 7221 C C . PRO A 1 901 ? 25.418 -12.030 24.469 1.00 86.56 901 PRO A C 1
ATOM 7223 O O . PRO A 1 901 ? 25.972 -11.839 25.553 1.00 86.56 901 PRO A O 1
ATOM 7226 N N . HIS A 1 902 ? 24.408 -11.270 24.049 1.00 88.44 902 HIS A N 1
ATOM 7227 C CA . HIS A 1 902 ? 23.687 -10.392 24.971 1.00 88.44 902 HIS A CA 1
ATOM 7228 C C . HIS A 1 902 ? 22.887 -11.230 25.986 1.00 88.44 902 HIS A C 1
ATOM 7230 O O . HIS A 1 902 ? 22.454 -12.341 25.672 1.00 88.44 902 HIS A O 1
ATOM 7236 N N . THR A 1 903 ? 22.664 -10.709 27.194 1.00 86.38 903 THR A N 1
ATOM 7237 C CA . THR A 1 903 ? 21.954 -11.424 28.273 1.00 86.38 903 THR A CA 1
ATOM 7238 C C . THR A 1 903 ? 20.547 -11.845 27.854 1.00 86.38 903 THR A C 1
ATOM 7240 O O . THR A 1 903 ? 20.183 -13.003 28.041 1.00 86.38 903 THR A O 1
ATOM 7243 N N . GLY A 1 904 ? 19.796 -10.953 27.197 1.00 88.31 904 GLY A N 1
ATOM 7244 C CA . GLY A 1 904 ? 18.476 -11.276 26.649 1.00 88.31 904 GLY A CA 1
ATOM 7245 C C . GLY A 1 904 ? 18.518 -12.396 25.603 1.00 88.31 904 GLY A C 1
ATOM 7246 O O . GLY A 1 904 ? 17.717 -13.324 25.665 1.00 88.31 904 GLY A O 1
ATOM 7247 N N . VAL A 1 905 ? 19.507 -12.380 24.699 1.00 91.31 905 VAL A N 1
ATOM 7248 C CA . VAL A 1 905 ? 19.700 -13.450 23.700 1.00 91.31 905 VAL A CA 1
ATOM 7249 C C . VAL A 1 905 ? 19.996 -14.787 24.388 1.00 91.31 905 VAL A C 1
ATOM 7251 O O . VAL A 1 905 ? 19.411 -15.806 24.027 1.00 91.31 905 VAL A O 1
ATOM 7254 N N . HIS A 1 906 ? 20.848 -14.810 25.421 1.00 92.94 906 HIS A N 1
ATOM 7255 C CA . HIS A 1 906 ? 21.132 -16.044 26.166 1.00 92.94 906 HIS A CA 1
ATOM 7256 C C . HIS A 1 906 ? 19.888 -16.567 26.900 1.00 92.94 906 HIS A C 1
ATOM 7258 O O . HIS A 1 906 ? 19.588 -17.755 26.780 1.00 92.94 906 HIS A O 1
ATOM 7264 N N . ASN A 1 907 ? 19.124 -15.700 27.574 1.00 92.25 907 ASN A N 1
ATOM 7265 C CA . ASN A 1 907 ? 17.859 -16.066 28.225 1.00 92.25 907 ASN A CA 1
ATOM 7266 C C . ASN A 1 907 ? 16.873 -16.705 27.234 1.00 92.25 907 ASN A C 1
ATOM 7268 O O . ASN A 1 907 ? 16.321 -17.769 27.515 1.00 92.25 907 ASN A O 1
ATOM 7272 N N . VAL A 1 908 ? 16.703 -16.105 26.051 1.00 93.81 908 VAL A N 1
ATOM 7273 C CA . VAL A 1 908 ? 15.836 -16.641 24.992 1.00 93.81 908 VAL A CA 1
ATOM 7274 C C . VAL A 1 908 ? 16.296 -18.015 24.521 1.00 93.81 908 VAL A C 1
ATOM 7276 O O . VAL A 1 908 ? 15.467 -18.918 24.396 1.00 93.81 908 VAL A O 1
ATOM 7279 N N . MET A 1 909 ? 17.597 -18.221 24.296 1.00 92.88 909 MET A N 1
ATOM 7280 C CA . MET A 1 909 ? 18.082 -19.533 23.859 1.00 92.88 909 MET A CA 1
ATOM 7281 C C . MET A 1 909 ? 17.981 -20.591 24.970 1.00 92.88 909 MET A C 1
ATOM 7283 O O . MET A 1 909 ? 17.714 -21.750 24.660 1.00 92.88 909 MET A O 1
ATOM 7287 N N . ILE A 1 910 ? 18.113 -20.218 26.252 1.00 92.00 910 ILE A N 1
ATOM 7288 C CA . ILE A 1 910 ? 17.827 -21.118 27.386 1.00 92.00 910 ILE A CA 1
ATOM 7289 C C . ILE A 1 910 ? 16.348 -21.526 27.373 1.00 92.00 910 ILE A C 1
ATOM 7291 O O . ILE A 1 910 ? 16.058 -22.720 27.357 1.00 92.00 910 ILE A O 1
ATOM 7295 N N . ALA A 1 911 ? 15.429 -20.556 27.337 1.00 93.75 911 ALA A N 1
ATOM 7296 C CA . ALA A 1 911 ? 13.984 -20.788 27.317 1.00 93.75 911 ALA A CA 1
ATOM 7297 C C . ALA A 1 911 ? 13.551 -21.649 26.113 1.00 93.75 911 ALA A C 1
ATOM 7299 O O . ALA A 1 911 ? 12.794 -22.609 26.260 1.00 93.75 911 ALA A O 1
ATOM 7300 N N . SER A 1 912 ? 14.112 -21.363 24.937 1.00 93.12 912 SER A N 1
ATOM 7301 C CA . SER A 1 912 ? 13.854 -22.103 23.699 1.00 93.12 912 SER A CA 1
ATOM 7302 C C . SER A 1 912 ? 14.343 -23.551 23.772 1.00 93.12 912 SER A C 1
ATOM 7304 O O . SER A 1 912 ? 13.619 -24.475 23.412 1.00 93.12 912 SER A O 1
ATOM 7306 N N . LEU A 1 913 ? 15.564 -23.777 24.269 1.00 91.19 913 LEU A N 1
ATOM 7307 C CA . LEU A 1 913 ? 16.111 -25.125 24.446 1.00 91.19 913 LEU A CA 1
ATOM 7308 C C . LEU A 1 913 ? 15.362 -25.920 25.529 1.00 91.19 913 LEU A C 1
ATOM 7310 O O . LEU A 1 913 ? 15.242 -27.140 25.400 1.00 91.19 913 LEU A O 1
ATOM 7314 N N . LEU A 1 914 ? 14.825 -25.242 26.548 1.00 91.31 914 LEU A N 1
ATOM 7315 C CA . LEU A 1 914 ? 14.057 -25.855 27.630 1.00 91.31 914 LEU A CA 1
ATOM 7316 C C . LEU A 1 914 ? 12.716 -26.429 27.134 1.00 91.31 914 LEU A C 1
ATOM 7318 O O . LEU A 1 914 ? 12.415 -27.581 27.448 1.00 91.31 914 LEU A O 1
ATOM 7322 N N . LEU A 1 915 ? 11.979 -25.707 26.276 1.00 90.44 915 LEU A N 1
ATOM 7323 C CA . LEU A 1 915 ? 10.794 -26.248 25.579 1.00 90.44 915 LEU A CA 1
ATOM 7324 C C . LEU A 1 915 ? 11.130 -27.481 24.723 1.00 90.44 915 LEU A C 1
ATOM 7326 O O . LEU A 1 915 ? 10.363 -28.438 24.674 1.00 90.44 915 LEU A O 1
ATOM 7330 N N . LEU A 1 916 ? 12.307 -27.499 24.091 1.00 88.62 916 LEU A N 1
ATOM 7331 C CA . LEU A 1 916 ? 12.769 -28.615 23.255 1.00 88.62 916 LEU A CA 1
ATOM 7332 C C . LEU A 1 916 ? 13.327 -29.812 24.056 1.00 88.62 916 LEU A C 1
ATOM 7334 O O . LEU A 1 916 ? 13.936 -30.702 23.458 1.00 88.62 916 LEU A O 1
ATOM 7338 N N . ARG A 1 917 ? 13.142 -29.854 25.385 1.00 86.44 917 ARG A N 1
ATOM 7339 C CA . ARG A 1 917 ? 13.650 -30.878 26.328 1.00 86.44 917 ARG A CA 1
ATOM 7340 C C . ARG A 1 917 ? 15.172 -30.880 26.578 1.00 86.44 917 ARG A C 1
ATOM 7342 O O . ARG A 1 917 ? 15.756 -31.928 26.835 1.00 86.44 917 ARG A O 1
ATOM 7349 N N . SER A 1 918 ? 15.842 -29.724 26.531 1.00 87.44 918 SER A N 1
ATOM 7350 C CA . SER A 1 918 ? 17.213 -29.552 27.060 1.00 87.44 918 SER A CA 1
ATOM 7351 C C . SER A 1 918 ? 17.188 -28.751 28.368 1.00 87.44 918 SER A C 1
ATOM 7353 O O . SER A 1 918 ? 16.893 -27.560 28.362 1.00 87.44 918 SER A O 1
ATOM 7355 N N . HIS A 1 919 ? 17.519 -29.391 29.492 1.00 87.94 919 HIS A N 1
ATOM 7356 C CA . HIS A 1 919 ? 17.432 -28.775 30.822 1.00 87.94 919 HIS A CA 1
ATOM 7357 C C . HIS A 1 919 ? 18.458 -27.650 31.056 1.00 87.94 919 HIS A C 1
ATOM 7359 O O . HIS A 1 919 ? 19.586 -27.691 30.555 1.00 87.94 919 HIS A O 1
ATOM 7365 N N . GLU A 1 920 ? 18.123 -26.688 31.922 1.00 87.81 920 GLU A N 1
ATOM 7366 C CA . GLU A 1 920 ? 18.950 -25.501 32.205 1.00 87.81 920 GLU A CA 1
ATOM 7367 C C . GLU A 1 920 ? 20.384 -25.822 32.637 1.00 87.81 920 GLU A C 1
ATOM 7369 O O . GLU A 1 920 ? 21.306 -25.070 32.325 1.00 87.81 920 GLU A O 1
ATOM 7374 N N . GLY A 1 921 ? 20.605 -26.958 33.309 1.00 83.12 921 GLY A N 1
ATOM 7375 C CA . GLY A 1 921 ? 21.945 -27.410 33.700 1.00 83.12 921 GLY A CA 1
ATOM 7376 C C . GLY A 1 921 ? 22.937 -27.541 32.532 1.00 83.12 921 GLY A C 1
ATOM 7377 O O . GLY A 1 921 ? 24.141 -27.446 32.756 1.00 83.12 921 GLY A O 1
ATOM 7378 N N . GLU A 1 922 ? 22.453 -27.704 31.294 1.00 84.00 922 GLU A N 1
ATOM 7379 C CA . GLU A 1 922 ? 23.290 -27.682 30.091 1.00 84.00 922 GLU A CA 1
ATOM 7380 C C . GLU A 1 922 ? 23.345 -26.295 29.442 1.00 84.00 922 GLU A C 1
ATOM 7382 O O . GLU A 1 922 ? 24.435 -25.835 29.110 1.00 84.00 922 GLU A O 1
ATOM 7387 N N . SER A 1 923 ? 22.216 -25.598 29.278 1.00 86.88 923 SER A N 1
ATOM 7388 C CA . SER A 1 923 ? 22.144 -24.324 28.536 1.00 86.88 923 SER A CA 1
ATOM 7389 C C . SER A 1 923 ? 22.621 -23.088 29.321 1.00 86.88 923 SER A C 1
ATOM 7391 O O . SER A 1 923 ? 22.943 -22.064 28.711 1.00 86.88 923 SER A O 1
ATOM 7393 N N . LYS A 1 924 ? 22.759 -23.175 30.653 1.00 83.44 924 LYS A N 1
ATOM 7394 C CA . LYS A 1 924 ? 23.216 -22.080 31.538 1.00 83.44 924 LYS A CA 1
ATOM 7395 C C . LYS A 1 924 ? 24.631 -21.557 31.243 1.00 83.44 924 LYS A C 1
ATOM 7397 O O . LYS A 1 924 ? 24.954 -20.436 31.623 1.00 83.44 924 LYS A O 1
ATOM 7402 N N . VAL A 1 925 ? 25.476 -22.323 30.549 1.00 87.06 925 VAL A N 1
ATOM 7403 C CA . VAL A 1 925 ? 26.790 -21.864 30.059 1.00 87.06 925 VAL A CA 1
ATOM 7404 C C . VAL A 1 925 ? 26.709 -21.658 28.550 1.00 87.06 925 VAL A C 1
ATOM 7406 O O . VAL A 1 925 ? 26.366 -22.597 27.831 1.00 87.06 925 VAL A O 1
ATOM 7409 N N . TRP A 1 926 ? 27.060 -20.465 28.048 1.00 89.00 926 TRP A N 1
ATOM 7410 C CA . TRP A 1 926 ? 26.886 -20.148 26.622 1.00 89.00 926 TRP A CA 1
ATOM 7411 C C . TRP A 1 926 ? 27.568 -21.156 25.689 1.00 89.00 926 TRP A C 1
ATOM 7413 O O . TRP A 1 926 ? 26.922 -21.634 24.767 1.00 89.00 926 TRP A O 1
ATOM 7423 N N . ASN A 1 927 ? 28.807 -21.577 25.961 1.00 85.19 927 ASN A N 1
ATOM 7424 C CA . ASN A 1 927 ? 29.514 -22.559 25.122 1.00 85.19 927 ASN A CA 1
ATOM 7425 C C . ASN A 1 927 ? 28.736 -23.885 24.963 1.00 85.19 927 ASN A C 1
ATOM 7427 O O . ASN A 1 927 ? 28.781 -24.516 23.908 1.00 85.19 927 ASN A O 1
ATOM 7431 N N . ASN A 1 928 ? 27.996 -24.304 25.995 1.00 85.62 928 ASN A N 1
ATOM 7432 C CA . ASN A 1 928 ? 27.160 -25.503 25.948 1.00 85.62 928 ASN A CA 1
ATOM 7433 C C . ASN A 1 928 ? 25.848 -25.243 25.188 1.00 85.62 928 ASN A C 1
ATOM 7435 O O . ASN A 1 928 ? 25.431 -26.086 24.396 1.00 85.62 928 ASN A O 1
ATOM 7439 N N . CYS A 1 929 ? 25.236 -24.070 25.383 1.00 86.75 929 CYS A N 1
ATOM 7440 C CA . CYS A 1 929 ? 24.087 -23.598 24.606 1.00 86.75 929 CYS A CA 1
ATOM 7441 C C . CYS A 1 929 ? 24.423 -23.541 23.103 1.00 86.75 929 CYS A C 1
ATOM 7443 O O . CYS A 1 929 ? 23.771 -24.186 22.288 1.00 86.75 929 CYS A O 1
ATOM 7445 N N . GLN A 1 930 ? 25.525 -22.884 22.744 1.00 86.50 930 GLN A N 1
ATOM 7446 C CA . GLN A 1 930 ? 26.061 -22.786 21.388 1.00 86.50 930 GLN A CA 1
ATOM 7447 C C . GLN A 1 930 ? 26.337 -24.166 20.770 1.00 86.50 930 GLN A C 1
ATOM 7449 O O . GLN A 1 930 ? 25.973 -24.399 19.619 1.00 86.50 930 GLN A O 1
ATOM 7454 N N . ARG A 1 931 ? 26.885 -25.118 21.541 1.00 84.69 931 ARG A N 1
ATOM 7455 C CA . ARG A 1 931 ? 27.036 -26.520 21.109 1.00 84.69 931 ARG A CA 1
ATOM 7456 C C . ARG A 1 931 ? 25.684 -27.170 20.778 1.00 84.69 931 ARG A C 1
ATOM 7458 O O . ARG A 1 931 ? 25.574 -27.829 19.750 1.00 84.69 931 ARG A O 1
ATOM 7465 N N . LEU A 1 932 ? 24.649 -26.957 21.598 1.00 84.75 932 LEU A N 1
ATOM 7466 C CA . LEU A 1 932 ? 23.291 -27.456 21.324 1.00 84.75 932 LEU A CA 1
ATOM 7467 C C . LEU A 1 932 ? 22.672 -26.815 20.064 1.00 84.75 932 LEU A C 1
ATOM 7469 O O . LEU A 1 932 ? 21.961 -27.499 19.330 1.00 84.75 932 LEU A O 1
ATOM 7473 N N . LEU A 1 933 ? 22.981 -25.547 19.769 1.00 84.62 933 LEU A N 1
ATOM 7474 C CA . LEU A 1 933 ? 22.544 -24.841 18.551 1.00 84.62 933 LEU A CA 1
ATOM 7475 C C . LEU A 1 933 ? 23.295 -25.284 17.281 1.00 84.62 933 LEU A C 1
ATOM 7477 O O . LEU A 1 933 ? 22.752 -25.207 16.174 1.00 84.62 933 LEU A O 1
ATOM 7481 N N . GLN A 1 934 ? 24.536 -25.753 17.426 1.00 83.12 934 GLN A N 1
ATOM 7482 C CA . GLN A 1 934 ? 25.379 -26.270 16.339 1.00 83.12 934 GLN A CA 1
ATOM 7483 C C . GLN A 1 934 ? 25.136 -27.760 16.023 1.00 83.12 934 GLN A C 1
ATOM 7485 O O . GLN A 1 934 ? 25.645 -28.254 15.018 1.00 83.12 934 GLN A O 1
ATOM 7490 N N . ASN A 1 935 ? 24.332 -28.472 16.823 1.00 82.81 935 ASN A N 1
ATOM 7491 C CA . ASN A 1 935 ? 23.922 -29.846 16.523 1.00 82.81 935 ASN A CA 1
ATOM 7492 C C . ASN A 1 935 ? 23.208 -29.956 15.160 1.00 82.81 935 ASN A C 1
ATOM 7494 O O . ASN A 1 935 ? 22.427 -29.087 14.761 1.00 82.81 935 ASN A O 1
ATOM 7498 N N . THR A 1 936 ? 23.424 -31.082 14.481 1.00 75.62 936 THR A N 1
ATOM 7499 C CA . THR A 1 936 ? 22.829 -31.425 13.180 1.00 75.62 936 THR A CA 1
ATOM 7500 C C . THR A 1 936 ? 22.131 -32.792 13.232 1.00 75.62 936 THR A C 1
ATOM 7502 O O . THR A 1 936 ? 22.185 -33.502 14.241 1.00 75.62 936 THR A O 1
ATOM 7505 N N . GLY A 1 937 ? 21.419 -33.160 12.161 1.00 73.00 937 GLY A N 1
ATOM 7506 C CA . GLY A 1 937 ? 20.658 -34.413 12.101 1.00 73.00 937 GLY A CA 1
ATOM 7507 C C . GLY A 1 937 ? 19.512 -34.455 13.119 1.00 73.00 937 GLY A C 1
ATOM 7508 O O . GLY A 1 937 ? 18.819 -33.458 13.314 1.00 73.00 937 GLY A O 1
ATOM 7509 N N . GLN A 1 938 ? 19.322 -35.606 13.774 1.00 66.62 938 GLN A N 1
ATOM 7510 C CA . GLN A 1 938 ? 18.256 -35.830 14.769 1.00 66.62 938 GLN A CA 1
ATOM 7511 C C . GLN A 1 938 ? 18.295 -34.830 15.941 1.00 66.62 938 GLN A C 1
ATOM 7513 O O . GLN A 1 938 ? 17.255 -34.417 16.440 1.00 66.62 938 GLN A O 1
ATOM 7518 N N . ASN A 1 939 ? 19.490 -34.390 16.349 1.00 73.62 939 ASN A N 1
ATOM 7519 C CA . ASN A 1 939 ? 19.669 -33.518 17.515 1.00 73.62 939 ASN A CA 1
ATOM 7520 C C . ASN A 1 939 ? 19.633 -32.014 17.171 1.00 73.62 939 ASN A C 1
ATOM 7522 O O . ASN A 1 939 ? 19.822 -31.181 18.062 1.00 73.62 939 ASN A O 1
ATOM 7526 N N . GLY A 1 940 ? 19.438 -31.656 15.896 1.00 81.88 940 GLY A N 1
ATOM 7527 C CA . GLY A 1 940 ? 19.455 -30.270 15.426 1.00 81.88 940 GLY A CA 1
ATOM 7528 C C . GLY A 1 940 ? 18.190 -29.491 15.790 1.00 81.88 940 GLY A C 1
ATOM 7529 O O . GLY A 1 940 ? 17.082 -30.018 15.710 1.00 81.88 940 GLY A O 1
ATOM 7530 N N . ILE A 1 941 ? 18.349 -28.215 16.160 1.00 85.25 941 ILE A N 1
ATOM 7531 C CA . ILE A 1 941 ? 17.264 -27.384 16.712 1.00 85.25 941 ILE A CA 1
ATOM 7532 C C . I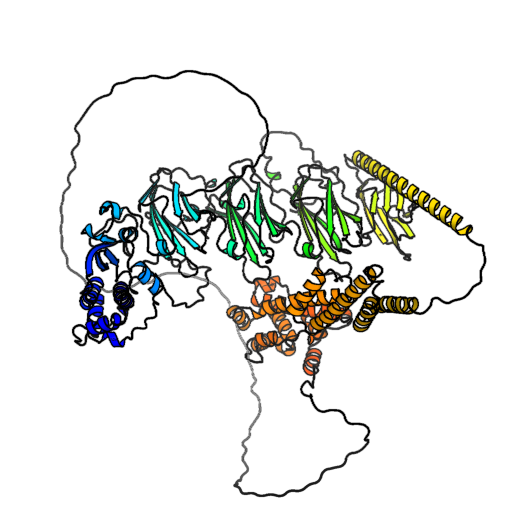LE A 1 941 ? 16.034 -27.272 15.794 1.00 85.25 941 ILE A C 1
ATOM 7534 O O . ILE A 1 941 ? 14.927 -27.535 16.251 1.00 85.25 941 ILE A O 1
ATOM 7538 N N . MET A 1 942 ? 16.221 -26.995 14.498 1.00 82.38 942 MET A N 1
ATOM 7539 C CA . MET A 1 942 ? 15.119 -26.881 13.523 1.00 82.38 942 MET A CA 1
ATOM 7540 C C . MET A 1 942 ? 14.304 -28.176 13.415 1.00 82.38 942 MET A C 1
ATOM 7542 O O . MET A 1 942 ? 13.087 -28.145 13.250 1.00 82.38 942 MET A O 1
ATOM 7546 N N . ARG A 1 943 ? 14.974 -29.329 13.546 1.00 81.56 943 ARG A N 1
ATOM 7547 C CA . ARG A 1 943 ? 14.310 -30.630 13.530 1.00 81.56 943 ARG A CA 1
ATOM 7548 C C . ARG A 1 943 ? 13.564 -30.891 14.833 1.00 81.56 943 ARG A C 1
ATOM 7550 O O . ARG A 1 943 ? 12.403 -31.257 14.775 1.00 81.56 943 ARG A O 1
ATOM 7557 N N . ARG A 1 944 ? 14.184 -30.634 15.988 1.00 85.44 944 ARG A N 1
ATOM 7558 C CA . ARG A 1 944 ? 13.520 -30.744 17.301 1.00 85.44 944 ARG A CA 1
ATOM 7559 C C . ARG A 1 944 ? 12.289 -29.841 17.414 1.00 85.44 944 ARG A C 1
ATOM 7561 O O . ARG A 1 944 ? 11.368 -30.203 18.128 1.00 85.44 944 ARG A O 1
ATOM 7568 N N . LEU A 1 945 ? 12.276 -28.697 16.725 1.00 85.88 945 LEU A N 1
ATOM 7569 C CA . LEU A 1 945 ? 11.136 -27.778 16.667 1.00 85.88 945 LEU A CA 1
ATOM 7570 C C . LEU A 1 945 ? 10.026 -28.296 15.736 1.00 85.88 945 LEU A C 1
ATOM 7572 O O . LEU A 1 945 ? 8.858 -28.243 16.104 1.00 85.88 945 LEU A O 1
ATOM 7576 N N . LYS A 1 946 ? 10.376 -28.862 14.571 1.00 82.50 946 LYS A N 1
ATOM 7577 C CA . LYS A 1 946 ? 9.411 -29.511 13.663 1.00 82.50 946 LYS A CA 1
ATOM 7578 C C . LYS A 1 946 ? 8.821 -30.812 14.228 1.00 82.50 946 LYS A C 1
ATOM 7580 O O . LYS A 1 946 ? 7.648 -31.090 14.007 1.00 82.50 946 LYS A O 1
ATOM 7585 N N . ASP A 1 947 ? 9.628 -31.580 14.952 1.00 81.75 947 ASP A N 1
ATOM 7586 C CA . ASP A 1 947 ? 9.258 -32.848 15.589 1.00 81.75 947 ASP A CA 1
ATOM 7587 C C . ASP A 1 947 ? 8.680 -32.624 17.020 1.00 81.75 947 ASP A C 1
ATOM 7589 O O . ASP A 1 947 ? 8.525 -33.581 17.780 1.00 81.75 947 ASP A O 1
ATOM 7593 N N . LEU A 1 948 ? 8.374 -31.373 17.415 1.00 82.69 948 LEU A N 1
ATOM 7594 C CA . LEU A 1 948 ? 7.798 -31.024 18.723 1.00 82.69 948 LEU A CA 1
ATOM 7595 C C . LEU A 1 948 ? 6.279 -31.240 18.747 1.00 82.69 948 LEU A C 1
ATOM 7597 O O . LEU A 1 948 ? 5.525 -30.463 18.159 1.00 82.69 948 LEU A O 1
ATOM 7601 N N . ASP A 1 949 ? 5.829 -32.226 19.521 1.00 77.56 949 ASP A N 1
ATOM 7602 C CA . ASP A 1 949 ? 4.426 -32.322 19.926 1.00 77.56 949 ASP A CA 1
ATOM 7603 C C . ASP A 1 949 ? 4.109 -31.265 21.004 1.00 77.56 949 ASP A C 1
ATOM 7605 O O . ASP A 1 949 ? 4.797 -31.169 22.026 1.00 77.56 949 ASP A O 1
ATOM 7609 N N . PHE A 1 950 ? 3.075 -30.457 20.760 1.00 78.81 950 PHE A N 1
ATOM 7610 C CA . PHE A 1 950 ? 2.582 -29.433 21.685 1.00 78.81 950 PHE A CA 1
ATOM 7611 C C . PHE A 1 950 ? 1.834 -30.044 22.878 1.00 78.81 950 PHE A C 1
ATOM 7613 O O . PHE A 1 950 ? 1.867 -29.478 23.971 1.00 78.81 950 PHE A O 1
ATOM 7620 N N . ASP A 1 951 ? 1.189 -31.204 22.708 1.00 72.12 951 ASP A N 1
ATOM 7621 C CA . ASP A 1 951 ? 0.420 -31.834 23.785 1.00 72.12 951 ASP A CA 1
ATOM 7622 C C . ASP A 1 951 ? 1.308 -32.415 24.899 1.00 72.12 951 ASP A C 1
ATOM 7624 O O . ASP A 1 951 ? 0.846 -32.533 26.034 1.00 72.12 951 ASP A O 1
ATOM 7628 N N . ASP A 1 952 ? 2.585 -32.684 24.603 1.00 76.94 952 ASP A N 1
ATOM 7629 C CA . ASP A 1 952 ? 3.611 -33.178 25.535 1.00 76.94 952 ASP A CA 1
ATOM 7630 C C . ASP A 1 952 ? 4.268 -32.060 26.398 1.00 76.94 952 ASP A C 1
ATOM 7632 O O . ASP A 1 952 ? 5.166 -32.338 27.203 1.00 76.94 952 ASP A O 1
ATOM 7636 N N . LEU A 1 953 ? 3.879 -30.783 26.245 1.00 86.00 953 LEU A N 1
ATOM 7637 C CA . LEU A 1 953 ? 4.491 -29.649 26.962 1.00 86.00 953 LEU A CA 1
ATOM 7638 C C . LEU A 1 953 ? 4.042 -29.550 28.434 1.00 86.00 953 LEU A C 1
ATOM 7640 O O . LEU A 1 953 ? 3.053 -28.904 28.766 1.00 86.00 953 LEU A O 1
ATOM 7644 N N . HIS A 1 954 ? 4.827 -30.145 29.334 1.00 86.94 954 HIS A N 1
ATOM 7645 C CA . HIS A 1 954 ? 4.564 -30.192 30.778 1.00 86.94 954 HIS A CA 1
ATOM 7646 C C . HIS A 1 954 ? 4.484 -28.803 31.455 1.00 86.94 954 HIS A C 1
ATOM 7648 O O . HIS A 1 954 ? 5.428 -28.010 31.381 1.00 86.94 954 HIS A O 1
ATOM 7654 N N . ILE A 1 955 ? 3.409 -28.540 32.210 1.00 86.69 955 ILE A N 1
ATOM 7655 C CA . ILE A 1 955 ? 3.102 -27.223 32.804 1.00 86.69 955 ILE A CA 1
ATOM 7656 C C . ILE A 1 955 ? 4.222 -26.616 33.668 1.00 86.69 955 ILE A C 1
ATOM 7658 O O . ILE A 1 955 ? 4.553 -25.446 33.495 1.00 86.69 955 ILE A O 1
ATOM 7662 N N . GLU A 1 956 ? 4.885 -27.390 34.534 1.00 86.19 956 GLU A N 1
ATOM 7663 C CA . GLU A 1 956 ? 6.000 -26.870 35.355 1.00 86.19 956 GLU A CA 1
ATOM 7664 C C . GLU A 1 956 ? 7.197 -26.374 34.509 1.00 86.19 956 GLU A C 1
ATOM 7666 O O . GLU A 1 956 ? 7.923 -25.466 34.922 1.00 86.19 956 GLU A O 1
ATOM 7671 N N . ILE A 1 957 ? 7.404 -26.946 33.312 1.00 90.56 957 ILE A N 1
ATOM 7672 C CA . ILE A 1 957 ? 8.427 -26.499 32.353 1.00 90.56 957 ILE A CA 1
ATOM 7673 C C . ILE A 1 957 ? 7.970 -25.198 31.688 1.00 90.56 957 ILE A C 1
ATOM 7675 O O . ILE A 1 957 ? 8.747 -24.251 31.596 1.00 90.56 957 ILE A O 1
ATOM 7679 N N . VAL A 1 958 ? 6.700 -25.128 31.278 1.00 91.62 958 VAL A N 1
ATOM 7680 C CA . VAL A 1 958 ? 6.073 -23.929 30.698 1.00 91.62 958 VAL A CA 1
ATOM 7681 C C . VAL A 1 958 ? 6.168 -22.740 31.660 1.00 91.62 958 VAL A C 1
ATOM 7683 O O . VAL A 1 958 ? 6.611 -21.666 31.259 1.00 91.62 958 VAL A O 1
ATOM 7686 N N . LEU A 1 959 ? 5.852 -22.933 32.944 1.00 89.12 959 LEU A N 1
ATOM 7687 C CA . LEU A 1 959 ? 5.999 -21.907 33.983 1.00 89.12 959 LEU A CA 1
ATOM 7688 C C . LEU A 1 959 ? 7.447 -21.417 34.121 1.00 89.12 959 LEU A C 1
ATOM 7690 O O . LEU A 1 959 ? 7.690 -20.213 34.196 1.00 89.12 959 LEU A O 1
ATOM 7694 N N . ARG A 1 960 ? 8.426 -22.327 34.070 1.00 92.44 960 ARG A N 1
ATOM 7695 C CA . ARG A 1 960 ? 9.849 -21.966 34.133 1.00 92.44 960 ARG A CA 1
ATOM 7696 C C . ARG A 1 960 ? 10.338 -21.220 32.886 1.00 92.44 960 ARG A C 1
ATOM 7698 O O . ARG A 1 960 ? 11.126 -20.286 33.006 1.00 92.44 960 ARG A O 1
ATOM 7705 N N . VAL A 1 961 ? 9.843 -21.585 31.703 1.00 93.75 961 VAL A N 1
ATOM 7706 C CA . VAL A 1 961 ? 10.105 -20.874 30.437 1.00 93.75 961 VAL A CA 1
ATOM 7707 C C . VAL A 1 961 ? 9.600 -19.432 30.510 1.00 93.75 961 VAL A C 1
ATOM 7709 O O . VAL A 1 961 ? 10.339 -18.512 30.152 1.00 93.75 961 VAL A O 1
ATOM 7712 N N . ARG A 1 962 ? 8.390 -19.213 31.045 1.00 92.62 962 ARG A N 1
ATOM 7713 C CA . ARG A 1 962 ? 7.850 -17.866 31.285 1.00 92.62 962 ARG A CA 1
ATOM 7714 C C . ARG A 1 962 ? 8.738 -17.045 32.214 1.00 92.62 962 ARG A C 1
ATOM 7716 O O . ARG A 1 962 ? 9.126 -15.946 31.846 1.00 92.62 962 ARG A O 1
ATOM 7723 N N . GLU A 1 963 ? 9.124 -17.597 33.363 1.00 91.50 963 GLU A N 1
ATOM 7724 C CA . GLU A 1 963 ? 9.927 -16.904 34.384 1.00 91.50 963 GLU A CA 1
ATOM 7725 C C . GLU A 1 963 ? 11.310 -16.439 33.867 1.00 91.50 963 GLU A C 1
ATOM 7727 O O . GLU A 1 963 ? 11.905 -15.501 34.400 1.00 91.50 963 GLU A O 1
ATOM 7732 N N . ILE A 1 964 ? 11.837 -17.083 32.819 1.00 90.50 964 ILE A N 1
ATOM 7733 C CA . ILE A 1 964 ? 13.078 -16.689 32.130 1.00 90.50 964 ILE A CA 1
ATOM 7734 C C . ILE A 1 964 ? 12.813 -15.561 31.114 1.00 90.50 964 ILE A C 1
ATOM 7736 O O . ILE A 1 964 ? 13.603 -14.618 31.005 1.00 90.50 964 ILE A O 1
ATOM 7740 N N . LEU A 1 965 ? 11.699 -15.635 30.380 1.00 92.25 965 LEU A N 1
ATOM 7741 C CA . LEU A 1 965 ? 11.324 -14.657 29.353 1.00 92.25 965 LEU A CA 1
ATOM 7742 C C . LEU A 1 965 ? 10.737 -13.364 29.945 1.00 92.25 965 LEU A C 1
ATOM 7744 O O . LEU A 1 965 ? 11.003 -12.293 29.420 1.00 92.25 965 LEU A O 1
ATOM 7748 N N . GLU A 1 966 ? 10.031 -13.425 31.075 1.00 88.00 966 GLU A N 1
ATOM 7749 C CA . GLU A 1 966 ? 9.498 -12.259 31.804 1.00 88.00 966 GLU A CA 1
ATOM 7750 C C . GLU A 1 966 ? 10.615 -11.348 32.357 1.00 88.00 966 GLU A C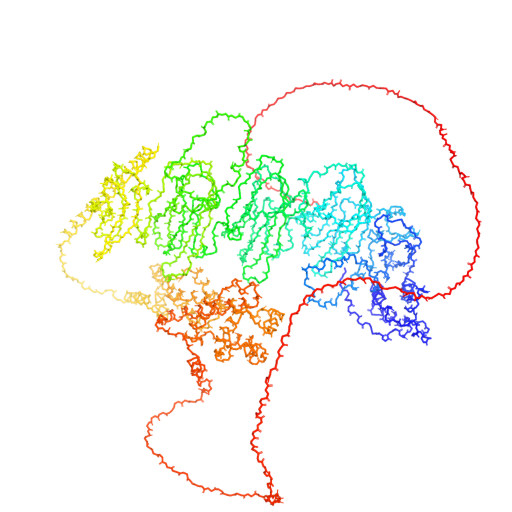 1
ATOM 7752 O O . GLU A 1 966 ? 10.404 -10.159 32.578 1.00 88.00 966 GLU A O 1
ATOM 7757 N N . ARG A 1 967 ? 11.841 -11.875 32.496 1.00 83.25 967 ARG A N 1
ATOM 7758 C CA . ARG A 1 967 ? 13.065 -11.120 32.834 1.00 83.25 967 ARG A CA 1
ATOM 7759 C C . ARG A 1 967 ? 13.760 -10.501 31.608 1.00 83.25 967 ARG A C 1
ATOM 7761 O O . ARG A 1 967 ? 14.895 -10.043 31.727 1.00 83.25 967 ARG A O 1
ATOM 7768 N N . THR A 1 968 ? 13.137 -10.548 30.429 1.00 87.50 968 THR A N 1
ATOM 7769 C CA . THR A 1 968 ? 13.759 -10.212 29.141 1.00 87.50 968 THR A CA 1
ATOM 7770 C C . THR A 1 968 ? 12.823 -9.346 28.289 1.00 87.50 968 THR A C 1
ATOM 7772 O O . THR A 1 968 ? 11.727 -9.766 27.932 1.00 87.50 968 THR A O 1
ATOM 7775 N N . SER A 1 969 ? 13.259 -8.138 27.927 1.00 87.62 969 SER A N 1
ATOM 7776 C CA . SER A 1 969 ? 12.526 -7.255 27.007 1.00 87.62 969 SER A CA 1
ATOM 7777 C C . SER A 1 969 ? 12.602 -7.778 25.566 1.00 87.62 969 SER A C 1
ATOM 7779 O O . SER A 1 969 ? 13.679 -8.145 25.090 1.00 87.62 969 SER A O 1
ATOM 7781 N N . LEU A 1 970 ? 11.463 -7.806 24.862 1.00 85.88 970 LEU A N 1
ATOM 7782 C CA . LEU A 1 970 ? 11.411 -8.179 23.443 1.00 85.88 970 LEU A CA 1
ATOM 7783 C C . LEU A 1 970 ? 12.119 -7.134 22.573 1.00 85.88 970 LEU A C 1
ATOM 7785 O O . LEU A 1 970 ? 12.853 -7.508 21.662 1.00 85.88 970 LEU A O 1
ATOM 7789 N N . ASP A 1 971 ? 11.937 -5.846 22.864 1.00 80.75 971 ASP A N 1
ATOM 7790 C CA . ASP A 1 971 ? 12.524 -4.764 22.072 1.00 80.75 971 ASP A CA 1
ATOM 7791 C C . ASP A 1 971 ? 14.053 -4.726 22.222 1.00 80.75 971 ASP A C 1
ATOM 7793 O O . ASP A 1 971 ? 14.763 -4.603 21.224 1.00 80.75 971 ASP A O 1
ATOM 7797 N N . ASP A 1 972 ? 14.575 -4.977 23.428 1.00 82.75 972 ASP A N 1
ATOM 7798 C CA . ASP A 1 972 ? 16.017 -5.095 23.695 1.00 82.75 972 ASP A CA 1
ATOM 7799 C C . ASP A 1 972 ? 16.639 -6.284 22.943 1.00 82.75 972 ASP A C 1
ATOM 7801 O O . ASP A 1 972 ? 17.776 -6.216 22.477 1.00 82.75 972 ASP A O 1
ATOM 7805 N N . VAL A 1 973 ? 15.909 -7.401 22.826 1.00 86.38 973 VAL A N 1
ATOM 7806 C CA . VAL A 1 973 ? 16.355 -8.567 22.049 1.00 86.38 973 VAL A CA 1
ATOM 7807 C C . VAL A 1 973 ? 16.282 -8.271 20.550 1.00 86.38 973 VAL A C 1
ATOM 7809 O O . VAL A 1 973 ? 17.237 -8.560 19.830 1.00 86.38 973 VAL A O 1
ATOM 7812 N N . LYS A 1 974 ? 15.199 -7.645 20.080 1.00 85.00 974 LYS A N 1
ATOM 7813 C CA . LYS A 1 974 ? 14.966 -7.284 18.674 1.00 85.00 974 LYS A CA 1
ATOM 7814 C C . LYS A 1 974 ? 15.961 -6.245 18.152 1.00 85.00 974 LYS A C 1
ATOM 7816 O O . LYS A 1 974 ? 16.366 -6.338 16.998 1.00 85.00 974 LYS A O 1
ATOM 7821 N N . ALA A 1 975 ? 16.410 -5.323 19.002 1.00 78.69 975 ALA A N 1
ATOM 7822 C CA . ALA A 1 975 ? 17.480 -4.373 18.696 1.00 78.69 975 ALA A CA 1
ATOM 7823 C C . ALA A 1 975 ? 18.874 -5.027 18.574 1.00 78.69 975 ALA A C 1
ATOM 7825 O O . ALA A 1 975 ? 19.787 -4.412 18.027 1.00 78.69 975 ALA A O 1
ATOM 7826 N N . VAL A 1 976 ? 19.055 -6.256 19.078 1.00 85.25 976 VAL A N 1
ATOM 7827 C CA . VAL A 1 976 ? 20.352 -6.961 19.115 1.00 85.25 976 VAL A CA 1
ATOM 7828 C C . VAL A 1 976 ? 20.432 -8.138 18.136 1.00 85.25 976 VAL A C 1
ATOM 7830 O O . VAL A 1 976 ? 21.507 -8.392 17.594 1.00 85.25 976 VAL A O 1
ATOM 7833 N N . SER A 1 977 ? 19.338 -8.875 17.919 1.00 87.56 977 SER A N 1
ATOM 7834 C CA . SER A 1 977 ? 19.265 -9.985 16.959 1.00 87.56 977 SER A CA 1
ATOM 7835 C C . SER A 1 977 ? 17.818 -10.283 16.562 1.00 87.56 977 SER A C 1
ATOM 7837 O O . SER A 1 977 ? 16.993 -10.681 17.391 1.00 87.56 977 SER A O 1
ATOM 7839 N N . ALA A 1 978 ? 17.519 -10.170 15.265 1.00 82.06 978 ALA A N 1
ATOM 7840 C CA . ALA A 1 978 ? 16.216 -10.541 14.713 1.00 82.06 978 ALA A CA 1
ATOM 7841 C C . ALA A 1 978 ? 15.917 -12.042 14.899 1.00 82.06 978 ALA A C 1
ATOM 7843 O O . ALA A 1 978 ? 14.794 -12.412 15.242 1.00 82.06 978 ALA A O 1
ATOM 7844 N N . GLY A 1 979 ? 16.936 -12.901 14.770 1.00 85.25 979 GLY A N 1
ATOM 7845 C CA . GLY A 1 979 ? 16.806 -14.339 15.018 1.00 85.25 979 GLY A CA 1
ATOM 7846 C C . GLY A 1 979 ? 16.457 -14.649 16.472 1.00 85.25 979 GLY A C 1
ATOM 7847 O O . GLY A 1 979 ? 15.583 -15.471 16.739 1.00 85.25 979 GLY A O 1
ATOM 7848 N N . ALA A 1 980 ? 17.079 -13.955 17.430 1.00 88.69 980 ALA A N 1
ATOM 7849 C CA . ALA A 1 980 ? 16.714 -14.106 18.836 1.00 88.69 980 ALA A CA 1
ATOM 7850 C C . ALA A 1 980 ? 15.292 -13.590 19.119 1.00 88.69 980 ALA A C 1
ATOM 7852 O O . ALA A 1 980 ? 14.572 -14.204 19.900 1.00 88.69 980 ALA A O 1
ATOM 7853 N N . ALA A 1 981 ? 14.842 -12.514 18.466 1.00 88.06 981 ALA A N 1
ATOM 7854 C CA . ALA A 1 981 ? 13.467 -12.033 18.615 1.00 88.06 981 ALA A CA 1
ATOM 7855 C C . ALA A 1 981 ? 12.431 -13.039 18.078 1.00 88.06 981 ALA A C 1
ATOM 7857 O O . ALA A 1 981 ? 11.403 -13.252 18.718 1.00 88.06 981 ALA A O 1
ATOM 7858 N N . ALA A 1 982 ? 12.722 -13.723 16.968 1.00 88.19 982 ALA A N 1
ATOM 7859 C CA . ALA A 1 982 ? 11.894 -14.821 16.468 1.00 88.19 982 ALA A CA 1
ATOM 7860 C C . ALA A 1 982 ? 11.794 -15.982 17.477 1.00 88.19 982 ALA A C 1
ATOM 7862 O O . ALA A 1 982 ? 10.691 -16.423 17.807 1.00 88.19 982 ALA A O 1
ATOM 7863 N N . PHE A 1 983 ? 12.923 -16.418 18.052 1.00 91.38 983 PHE A N 1
ATOM 7864 C CA . PHE A 1 983 ? 12.925 -17.419 19.127 1.00 91.38 983 PHE A CA 1
ATOM 7865 C C . PHE A 1 983 ? 12.189 -16.943 20.394 1.00 91.38 983 PHE A C 1
ATOM 7867 O O . PHE A 1 983 ? 11.522 -17.757 21.029 1.00 91.38 983 PHE A O 1
ATOM 7874 N N . PHE A 1 984 ? 12.242 -15.651 20.748 1.00 91.75 984 PHE A N 1
ATOM 7875 C CA . PHE A 1 984 ? 11.456 -15.086 21.856 1.00 91.75 984 PHE A CA 1
ATOM 7876 C C . PHE A 1 984 ? 9.956 -15.215 21.576 1.00 91.75 984 PHE A C 1
ATOM 7878 O O . PHE A 1 984 ? 9.216 -15.710 22.424 1.00 91.75 984 PHE A O 1
ATOM 7885 N N . ILE A 1 985 ? 9.508 -14.785 20.391 1.00 86.44 985 ILE A N 1
ATOM 7886 C CA . ILE A 1 985 ? 8.093 -14.806 19.991 1.00 86.44 985 ILE A CA 1
ATOM 7887 C C . ILE A 1 985 ? 7.566 -16.244 19.973 1.00 86.44 985 ILE A C 1
ATOM 7889 O O . ILE A 1 985 ? 6.508 -16.506 20.543 1.00 86.44 985 ILE A O 1
ATOM 7893 N N . TRP A 1 986 ? 8.326 -17.187 19.407 1.00 93.31 986 TRP A N 1
ATOM 7894 C CA . TRP A 1 986 ? 7.978 -18.608 19.425 1.00 93.31 986 TRP A CA 1
ATOM 7895 C C . TRP A 1 986 ? 7.938 -19.183 20.844 1.00 93.31 986 TRP A C 1
ATOM 7897 O O . TRP A 1 986 ? 6.915 -19.731 21.248 1.00 93.31 986 TRP A O 1
ATOM 7907 N N . ALA A 1 987 ? 9.011 -19.041 21.630 1.00 92.19 987 ALA A N 1
ATOM 7908 C CA . ALA A 1 987 ? 9.085 -19.650 22.957 1.00 92.19 987 ALA A CA 1
ATOM 7909 C C . ALA A 1 987 ? 8.039 -19.068 23.920 1.00 92.19 987 ALA A C 1
ATOM 7911 O O . ALA A 1 987 ? 7.445 -19.809 24.705 1.00 92.19 987 ALA A O 1
ATOM 7912 N N . LYS A 1 988 ? 7.761 -17.760 23.827 1.00 90.62 988 LYS A N 1
ATOM 7913 C CA . LYS A 1 988 ? 6.686 -17.119 24.586 1.00 90.62 988 LYS A CA 1
ATOM 7914 C C . LYS A 1 988 ? 5.309 -17.587 24.108 1.00 90.62 988 LYS A C 1
ATOM 7916 O O . LYS A 1 988 ? 4.527 -18.035 24.936 1.00 90.62 988 LYS A O 1
ATOM 7921 N N . GLY A 1 989 ? 5.030 -17.545 22.803 1.00 86.06 989 GLY A N 1
ATOM 7922 C CA . GLY A 1 989 ? 3.734 -17.939 22.241 1.00 86.06 989 GLY A CA 1
ATOM 7923 C C . GLY A 1 989 ? 3.370 -19.397 22.534 1.00 86.06 989 GLY A C 1
ATOM 7924 O O . GLY A 1 989 ? 2.263 -19.683 22.983 1.00 86.06 989 GLY A O 1
ATOM 7925 N N . MET A 1 990 ? 4.328 -20.318 22.390 1.00 89.25 990 MET A N 1
ATOM 7926 C CA . MET A 1 990 ? 4.147 -21.728 22.756 1.00 89.25 990 MET A CA 1
ATOM 7927 C C . MET A 1 990 ? 3.884 -21.909 24.259 1.00 89.25 990 MET A C 1
ATOM 7929 O O . MET A 1 990 ? 3.065 -22.745 24.635 1.00 89.25 990 MET A O 1
ATOM 7933 N N . ALA A 1 991 ? 4.539 -21.125 25.125 1.00 89.31 991 ALA A N 1
ATOM 7934 C CA . ALA A 1 991 ? 4.319 -21.168 26.571 1.00 89.31 991 ALA A CA 1
ATOM 7935 C C . ALA A 1 991 ? 2.984 -20.523 27.000 1.00 89.31 991 ALA A C 1
ATOM 7937 O O . ALA A 1 991 ? 2.326 -21.031 27.909 1.00 89.31 991 ALA A O 1
ATOM 7938 N N . ASP A 1 992 ? 2.561 -19.434 26.353 1.00 86.38 992 ASP A N 1
ATOM 7939 C CA . ASP A 1 992 ? 1.265 -18.783 26.578 1.00 86.38 992 ASP A CA 1
ATOM 7940 C C . ASP A 1 992 ? 0.109 -19.723 26.171 1.00 86.38 992 ASP A C 1
ATOM 7942 O O . ASP A 1 992 ? -0.787 -19.973 26.982 1.00 86.38 992 ASP A O 1
ATOM 7946 N N . GLU A 1 993 ? 0.168 -20.335 24.980 1.00 85.12 993 GLU A N 1
ATOM 7947 C CA . GLU A 1 993 ? -0.826 -21.321 24.519 1.00 85.12 993 GLU A CA 1
ATOM 7948 C C . GLU A 1 993 ? -0.851 -22.582 25.389 1.00 85.12 993 GLU A C 1
ATOM 7950 O O . GLU A 1 993 ? -1.927 -23.037 25.784 1.00 85.12 993 GLU A O 1
ATOM 7955 N N . ALA A 1 994 ? 0.315 -23.141 25.736 1.00 85.12 994 ALA A N 1
ATOM 7956 C CA . ALA A 1 994 ? 0.381 -24.329 26.584 1.00 85.12 994 ALA A CA 1
ATOM 7957 C C . ALA A 1 994 ? -0.195 -24.050 27.981 1.00 85.12 994 ALA A C 1
ATOM 7959 O O . ALA A 1 994 ? -0.923 -24.887 28.517 1.00 85.12 994 ALA A O 1
ATOM 7960 N N . ARG A 1 995 ? 0.049 -22.861 28.556 1.00 84.50 995 ARG A N 1
ATOM 7961 C CA . ARG A 1 995 ? -0.589 -22.443 29.815 1.00 84.50 995 ARG A CA 1
ATOM 7962 C C . ARG A 1 995 ? -2.106 -22.307 29.656 1.00 84.50 995 ARG A C 1
ATOM 7964 O O . ARG A 1 995 ? -2.836 -22.795 30.512 1.00 84.50 995 ARG A O 1
ATOM 7971 N N . SER A 1 996 ? -2.578 -21.680 28.574 1.00 80.50 996 SER A N 1
ATOM 7972 C CA . SER A 1 996 ? -4.012 -21.516 28.290 1.00 80.50 996 SER A CA 1
ATOM 7973 C C . SER A 1 996 ? -4.727 -22.864 28.174 1.00 80.50 996 SER A C 1
ATOM 7975 O O . SER A 1 996 ? -5.787 -23.036 28.769 1.00 80.50 996 SER A O 1
ATOM 7977 N N . LYS A 1 997 ? -4.113 -23.846 27.496 1.00 78.25 997 LYS A N 1
ATOM 7978 C CA . LYS A 1 997 ? -4.620 -25.224 27.424 1.00 78.25 997 LYS A CA 1
ATOM 7979 C C . LYS A 1 997 ? -4.793 -25.830 28.822 1.00 78.25 997 LYS A C 1
ATOM 7981 O O . LYS A 1 997 ? -5.879 -26.291 29.134 1.00 78.25 997 LYS A O 1
ATOM 7986 N N . HIS A 1 998 ? -3.761 -25.805 29.671 1.00 75.12 998 HIS A N 1
ATOM 7987 C CA . HIS A 1 998 ? -3.835 -26.434 30.999 1.00 75.12 998 HIS A CA 1
ATOM 7988 C C . HIS A 1 998 ? -4.896 -25.785 31.908 1.00 75.12 998 HIS A C 1
ATOM 7990 O O . HIS A 1 998 ? -5.568 -26.496 32.649 1.00 75.12 998 HIS A O 1
ATOM 7996 N N . VAL A 1 999 ? -5.096 -24.463 31.815 1.00 70.25 999 VAL A N 1
ATOM 7997 C CA . VAL A 1 999 ? -6.201 -23.772 32.509 1.00 70.25 999 VAL A CA 1
ATOM 7998 C C . VAL A 1 999 ? -7.564 -24.238 31.979 1.00 70.25 999 VAL A C 1
ATOM 8000 O O . VAL A 1 999 ? -8.459 -24.520 32.769 1.00 70.25 999 VAL A O 1
ATOM 8003 N N . TYR A 1 1000 ? -7.718 -24.376 30.658 1.00 63.81 1000 TYR A N 1
ATOM 8004 C CA . TYR A 1 1000 ? -8.956 -24.855 30.026 1.00 63.81 1000 TYR A CA 1
ATOM 8005 C C . TYR A 1 1000 ? -9.241 -26.344 30.318 1.00 63.81 1000 TYR A C 1
ATOM 8007 O O . TYR A 1 1000 ? -10.395 -26.742 30.452 1.00 63.81 1000 TYR A O 1
ATOM 8015 N N . ASP A 1 1001 ? -8.195 -27.158 30.486 1.00 64.94 1001 ASP A N 1
ATOM 8016 C CA . ASP A 1 1001 ? -8.263 -28.555 30.941 1.00 64.94 1001 ASP A CA 1
ATOM 8017 C C . ASP A 1 1001 ? -8.514 -28.678 32.469 1.00 64.94 1001 ASP A C 1
ATOM 8019 O O . ASP A 1 1001 ? -8.489 -29.781 33.018 1.00 64.94 1001 ASP A O 1
ATOM 8023 N N . GLY A 1 1002 ? -8.778 -27.565 33.172 1.00 65.50 1002 GLY A N 1
ATOM 8024 C CA . GLY A 1 1002 ? -9.205 -27.539 34.577 1.00 65.50 1002 GLY A CA 1
ATOM 8025 C C . GLY A 1 1002 ? -8.082 -27.635 35.615 1.00 65.50 1002 GLY A C 1
ATOM 8026 O O . GLY A 1 1002 ? -8.351 -27.928 36.780 1.00 65.50 1002 GLY A O 1
ATOM 8027 N N . ILE A 1 1003 ? -6.824 -27.412 35.224 1.00 72.62 1003 ILE A N 1
ATOM 8028 C CA . ILE A 1 1003 ? -5.670 -27.471 36.131 1.00 72.62 1003 ILE A CA 1
ATOM 8029 C C . ILE A 1 1003 ? -5.441 -26.090 36.753 1.00 72.62 1003 ILE A C 1
ATOM 8031 O O . ILE A 1 1003 ? -5.209 -25.113 36.040 1.00 72.62 1003 ILE A O 1
ATOM 8035 N N . ASP A 1 1004 ? -5.433 -26.010 38.087 1.00 70.50 1004 ASP A N 1
ATOM 8036 C CA . ASP A 1 1004 ? -5.084 -24.778 38.803 1.00 70.50 1004 ASP A CA 1
ATOM 8037 C C . ASP A 1 1004 ? -3.575 -24.496 38.726 1.00 70.50 1004 ASP A C 1
ATOM 8039 O O . ASP A 1 1004 ? -2.772 -24.886 39.577 1.00 70.50 1004 ASP A O 1
ATOM 8043 N N . VAL A 1 1005 ? -3.202 -23.768 37.675 1.00 70.94 1005 VAL A N 1
ATOM 8044 C CA . VAL A 1 1005 ? -1.832 -23.325 37.404 1.00 70.94 1005 VAL A CA 1
ATOM 8045 C C . VAL A 1 1005 ? -1.293 -22.367 38.483 1.00 70.94 1005 VAL A C 1
ATOM 8047 O O . VAL A 1 1005 ? -0.079 -22.201 38.575 1.00 70.94 1005 VAL A O 1
ATOM 8050 N N . THR A 1 1006 ? -2.138 -21.755 39.325 1.00 68.50 1006 THR A N 1
ATOM 8051 C CA . THR A 1 1006 ? -1.689 -20.782 40.344 1.00 68.50 1006 THR A CA 1
ATOM 8052 C C . THR A 1 1006 ? -0.982 -21.431 41.537 1.00 68.50 1006 THR A C 1
ATOM 8054 O O . THR A 1 1006 ? -0.212 -20.764 42.226 1.00 68.50 1006 THR A O 1
ATOM 8057 N N . THR A 1 1007 ? -1.182 -22.736 41.749 1.00 72.88 1007 THR A N 1
ATOM 8058 C CA . THR A 1 1007 ? -0.594 -23.500 42.866 1.00 72.88 1007 THR A CA 1
ATOM 8059 C C . THR A 1 1007 ? 0.726 -24.203 42.524 1.00 72.88 1007 THR A C 1
ATOM 8061 O O . THR A 1 1007 ? 1.331 -24.832 43.393 1.00 72.88 1007 THR A O 1
ATOM 8064 N N . LEU A 1 1008 ? 1.187 -24.119 41.270 1.00 80.50 1008 LEU A N 1
ATOM 8065 C CA . LEU A 1 1008 ? 2.327 -24.888 40.763 1.00 80.50 1008 LEU A CA 1
ATOM 8066 C C . LEU A 1 1008 ? 3.616 -24.054 40.710 1.00 80.50 1008 LEU A C 1
ATOM 8068 O O . LEU A 1 1008 ? 3.666 -22.995 40.087 1.00 80.50 1008 LEU A O 1
ATOM 8072 N N . GLU A 1 1009 ? 4.696 -24.564 41.307 1.00 81.31 1009 GLU A N 1
ATOM 8073 C CA . GLU A 1 1009 ? 6.019 -23.935 41.219 1.00 81.31 1009 GLU A CA 1
ATOM 8074 C C . GLU A 1 1009 ? 6.714 -24.210 39.863 1.00 81.31 1009 GLU A C 1
ATOM 8076 O O . GLU A 1 1009 ? 6.578 -25.300 39.297 1.00 81.31 1009 GLU A O 1
ATOM 8081 N N . PRO A 1 1010 ? 7.525 -23.267 39.338 1.00 88.94 1010 PRO A N 1
ATOM 8082 C CA . PRO A 1 1010 ? 8.380 -23.504 38.174 1.00 88.94 1010 PRO A CA 1
ATOM 8083 C C . PRO A 1 1010 ? 9.387 -24.649 38.387 1.00 88.94 1010 PRO A C 1
ATOM 8085 O O . PRO A 1 1010 ? 10.096 -24.697 39.394 1.00 88.94 1010 PRO A O 1
ATOM 8088 N N . ALA A 1 1011 ? 9.531 -25.542 37.402 1.00 88.62 1011 ALA A N 1
ATOM 8089 C CA . ALA A 1 1011 ? 10.432 -26.690 37.503 1.00 88.62 1011 ALA A CA 1
ATOM 8090 C C . ALA A 1 1011 ? 11.900 -26.269 37.711 1.00 88.62 1011 ALA A C 1
ATOM 8092 O O . ALA A 1 1011 ? 12.549 -25.748 36.800 1.00 88.62 1011 ALA A O 1
ATOM 8093 N N . ASN A 1 1012 ? 12.469 -26.580 38.879 1.00 89.12 1012 ASN A N 1
ATOM 8094 C CA . ASN A 1 1012 ? 13.910 -26.462 39.128 1.00 89.12 1012 ASN A CA 1
ATOM 8095 C C . ASN A 1 1012 ? 14.725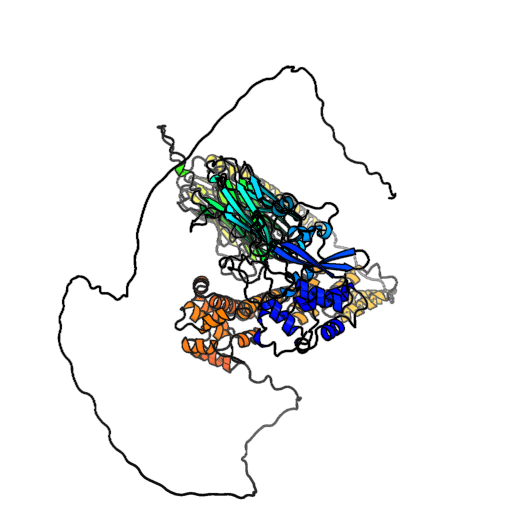 -27.486 38.301 1.00 89.12 1012 ASN A C 1
ATOM 8097 O O . ASN A 1 1012 ? 14.181 -28.463 37.796 1.00 89.12 1012 ASN A O 1
ATOM 8101 N N . VAL A 1 1013 ? 16.049 -27.316 38.188 1.00 88.25 1013 VAL A N 1
ATOM 8102 C CA . VAL A 1 1013 ? 16.903 -28.140 37.296 1.00 88.25 1013 VAL A CA 1
ATOM 8103 C C . VAL A 1 1013 ? 16.806 -29.655 37.557 1.00 88.25 1013 VAL A C 1
ATOM 8105 O O . VAL A 1 1013 ? 16.820 -30.437 36.606 1.00 88.25 1013 VAL A O 1
ATOM 8108 N N . LYS A 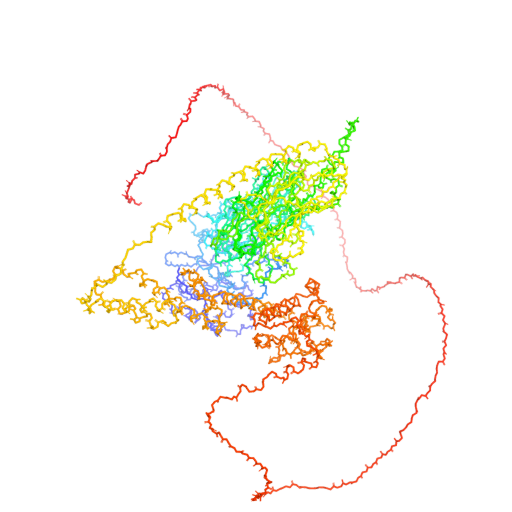1 1014 ? 16.663 -30.087 38.819 1.00 85.44 1014 LYS A N 1
ATOM 8109 C CA . LYS A 1 1014 ? 16.469 -31.510 39.157 1.00 85.44 1014 LYS A CA 1
ATOM 8110 C C . LYS A 1 1014 ? 15.088 -31.990 38.708 1.00 85.44 1014 LYS A C 1
ATOM 8112 O O . LYS A 1 1014 ? 14.973 -33.056 38.115 1.00 85.44 1014 LYS A O 1
ATOM 8117 N N . ARG A 1 1015 ? 14.054 -31.174 38.921 1.00 87.69 1015 ARG A N 1
ATOM 8118 C CA . ARG A 1 1015 ? 12.685 -31.454 38.476 1.00 87.69 1015 ARG A CA 1
ATOM 8119 C C . ARG A 1 1015 ? 12.560 -31.485 36.946 1.00 87.69 1015 ARG A C 1
ATOM 8121 O O . ARG A 1 1015 ? 11.892 -32.363 36.419 1.00 87.69 1015 ARG A O 1
ATOM 8128 N N . GLN A 1 1016 ? 13.283 -30.625 36.222 1.00 90.38 1016 GLN A N 1
ATOM 8129 C CA . GLN A 1 1016 ? 13.405 -30.682 34.755 1.00 90.38 1016 GLN A CA 1
ATOM 8130 C C . GLN A 1 1016 ? 13.987 -32.026 34.295 1.00 90.38 1016 GLN A C 1
ATOM 8132 O O . GLN A 1 1016 ? 13.441 -32.666 33.400 1.00 90.38 1016 GLN A O 1
ATOM 8137 N N . GLN A 1 1017 ? 15.069 -32.484 34.937 1.00 85.75 1017 GLN A N 1
ATOM 8138 C CA . GLN A 1 1017 ? 15.654 -33.802 34.676 1.00 85.75 1017 GLN A CA 1
ATOM 8139 C C . GLN A 1 1017 ? 14.670 -34.938 34.989 1.00 85.75 1017 GLN A C 1
ATOM 8141 O O . GLN A 1 1017 ? 14.581 -35.888 34.219 1.00 85.75 1017 GLN A O 1
ATOM 8146 N N . GLU A 1 1018 ? 13.906 -34.855 36.077 1.00 84.69 1018 GLU A N 1
ATOM 8147 C CA . GLU A 1 1018 ? 12.872 -35.844 36.401 1.00 84.69 1018 GLU A CA 1
ATOM 8148 C C . GLU A 1 1018 ? 11.752 -35.868 35.351 1.00 84.69 1018 GLU A C 1
ATOM 8150 O O . GLU A 1 1018 ? 11.398 -36.944 34.881 1.00 84.69 1018 GLU A O 1
ATOM 8155 N N . ILE A 1 1019 ? 11.242 -34.713 34.911 1.00 85.38 1019 ILE A N 1
ATOM 8156 C CA . ILE A 1 1019 ? 10.185 -34.610 33.888 1.00 85.38 1019 ILE A CA 1
ATOM 8157 C C . ILE A 1 1019 ? 10.664 -35.181 32.542 1.00 85.38 1019 ILE A C 1
ATOM 8159 O O . ILE A 1 1019 ? 9.993 -36.025 31.944 1.00 85.38 1019 ILE A O 1
ATOM 8163 N N . PHE A 1 1020 ? 11.856 -34.790 32.078 1.00 85.38 1020 PHE A N 1
ATOM 8164 C CA . PHE A 1 1020 ? 12.387 -35.259 30.792 1.00 85.38 1020 PHE A CA 1
ATOM 8165 C C . PHE A 1 1020 ? 12.817 -36.737 30.804 1.00 85.38 1020 PHE A C 1
ATOM 8167 O O . PHE A 1 1020 ? 12.878 -37.347 29.742 1.00 85.38 1020 PHE A O 1
ATOM 8174 N N . ASN A 1 1021 ? 13.068 -37.330 31.979 1.00 77.50 1021 ASN A N 1
ATOM 8175 C CA . ASN A 1 1021 ? 13.351 -38.765 32.125 1.00 77.50 1021 ASN A CA 1
ATOM 8176 C C . ASN A 1 1021 ? 12.115 -39.623 32.472 1.00 77.50 1021 ASN A C 1
ATOM 8178 O O . ASN A 1 1021 ? 12.177 -40.843 32.337 1.00 77.50 1021 ASN A O 1
ATOM 8182 N N . SER A 1 1022 ? 11.010 -39.029 32.939 1.00 66.81 1022 SER A N 1
ATOM 8183 C CA . SER A 1 1022 ? 9.773 -39.752 33.303 1.00 66.81 1022 SER A CA 1
ATOM 8184 C C . SER A 1 1022 ? 8.707 -39.755 32.206 1.00 66.81 1022 SER A C 1
ATOM 8186 O O . SER A 1 1022 ? 7.720 -40.483 32.316 1.00 66.81 1022 SER A O 1
ATOM 8188 N N . THR A 1 1023 ? 8.906 -38.993 31.127 1.00 49.00 1023 THR A N 1
ATOM 8189 C CA . THR A 1 1023 ? 7.982 -38.913 29.987 1.00 49.00 1023 THR A CA 1
ATOM 8190 C C . THR A 1 1023 ? 8.034 -40.168 29.099 1.00 49.00 1023 THR A C 1
ATOM 8192 O O . THR A 1 1023 ? 8.597 -40.170 28.009 1.00 49.00 1023 THR A O 1
ATOM 8195 N N . LEU A 1 1024 ? 7.351 -41.213 29.585 1.00 44.09 1024 LEU A N 1
ATOM 8196 C CA . LEU A 1 1024 ? 6.869 -42.413 28.884 1.00 44.09 1024 LEU A CA 1
ATOM 8197 C C . LEU A 1 1024 ? 7.918 -43.422 28.373 1.00 44.09 1024 LEU A C 1
ATOM 8199 O O . LEU A 1 1024 ? 8.405 -43.366 27.245 1.00 44.09 1024 LEU A O 1
ATOM 8203 N N . TYR A 1 1025 ? 8.089 -44.488 29.163 1.00 30.98 1025 TYR A N 1
ATOM 8204 C CA . TYR A 1 1025 ? 8.220 -45.837 28.597 1.00 30.98 1025 TYR A CA 1
ATOM 8205 C C . TYR A 1 1025 ? 6.953 -46.207 27.786 1.00 30.98 1025 TYR A C 1
ATOM 8207 O O . TYR A 1 1025 ? 5.878 -45.648 27.995 1.00 30.98 1025 TYR A O 1
ATOM 8215 N N . ASP A 1 1026 ? 7.089 -47.194 26.897 1.00 35.81 1026 ASP A N 1
ATOM 8216 C CA . ASP A 1 1026 ? 6.008 -47.922 26.212 1.00 35.81 1026 ASP A CA 1
ATOM 8217 C C . ASP A 1 1026 ? 5.092 -47.152 25.232 1.00 35.81 1026 ASP A C 1
ATOM 8219 O O . ASP A 1 1026 ? 3.880 -47.034 25.407 1.00 35.81 1026 ASP A O 1
ATOM 8223 N N . LYS A 1 1027 ? 5.651 -46.813 24.059 1.00 29.02 1027 LYS A N 1
ATOM 8224 C CA . LYS A 1 1027 ? 4.902 -46.775 22.776 1.00 29.02 1027 LYS A CA 1
ATOM 8225 C C . LYS A 1 1027 ? 5.402 -47.813 21.744 1.00 29.02 1027 LYS A C 1
ATOM 8227 O O . LYS A 1 1027 ? 5.257 -47.622 20.541 1.00 29.02 1027 LYS A O 1
ATOM 8232 N N . VAL A 1 1028 ? 5.946 -48.950 22.205 1.00 28.91 1028 VAL A N 1
ATOM 8233 C CA . VAL A 1 1028 ? 6.301 -50.122 21.361 1.00 28.91 1028 VAL A CA 1
ATOM 8234 C C . VAL A 1 1028 ? 5.718 -51.418 21.953 1.00 28.91 1028 VAL A C 1
ATOM 8236 O O . VAL A 1 1028 ? 6.431 -52.366 22.263 1.00 28.91 1028 VAL A O 1
ATOM 8239 N N . ALA A 1 1029 ? 4.394 -51.455 22.134 1.00 26.44 1029 ALA A N 1
ATOM 8240 C CA . ALA A 1 1029 ? 3.680 -52.617 22.675 1.00 26.44 1029 ALA A CA 1
ATOM 8241 C C . ALA A 1 1029 ? 2.258 -52.758 22.091 1.00 26.44 1029 ALA A C 1
ATOM 8243 O O . ALA A 1 1029 ? 1.259 -52.595 22.787 1.00 26.44 1029 ALA A O 1
ATOM 8244 N N . VAL A 1 1030 ? 2.153 -53.076 20.796 1.00 27.81 1030 VAL A N 1
ATOM 8245 C CA . VAL A 1 1030 ? 0.875 -53.431 20.148 1.00 27.81 1030 VAL A CA 1
ATOM 8246 C C . VAL A 1 1030 ? 0.931 -54.886 19.670 1.00 27.81 1030 VAL A C 1
ATOM 8248 O O . VAL A 1 1030 ? 1.911 -55.303 19.060 1.00 27.81 1030 VAL A O 1
ATOM 8251 N N . ASN A 1 1031 ? -0.154 -55.631 19.919 1.00 26.38 1031 ASN A N 1
ATOM 8252 C CA . ASN A 1 1031 ? -0.406 -57.039 19.561 1.00 26.38 1031 ASN A CA 1
ATOM 8253 C C . ASN A 1 1031 ? 0.306 -58.140 20.380 1.00 26.38 1031 ASN A C 1
ATOM 8255 O O . ASN A 1 1031 ? 1.208 -58.818 19.887 1.00 26.38 1031 ASN A O 1
ATOM 8259 N N . LYS A 1 1032 ? -0.304 -58.520 21.514 1.00 22.39 1032 LYS A N 1
ATOM 8260 C CA . LYS A 1 1032 ? -1.207 -59.699 21.542 1.00 22.39 1032 LYS A CA 1
ATOM 8261 C C . LYS A 1 1032 ? -2.150 -59.686 22.769 1.00 22.39 1032 LYS A C 1
ATOM 8263 O O . LYS A 1 1032 ? -1.904 -58.917 23.695 1.00 22.39 1032 LYS A O 1
ATOM 8268 N N . PRO A 1 1033 ? -3.283 -60.422 22.738 1.00 29.02 1033 PRO A N 1
ATOM 8269 C CA . PRO A 1 1033 ? -4.407 -60.196 23.653 1.00 29.02 1033 PRO A CA 1
ATOM 8270 C C . PRO A 1 1033 ? -4.269 -60.880 25.024 1.00 29.02 1033 PRO A C 1
ATOM 8272 O O . PRO A 1 1033 ? -3.428 -61.752 25.229 1.00 29.02 1033 PRO A O 1
ATOM 8275 N N . LYS A 1 1034 ? -5.154 -60.468 25.945 1.00 34.75 1034 LYS A N 1
ATOM 8276 C CA . LYS A 1 1034 ? -5.265 -60.917 27.344 1.00 34.75 1034 LYS A CA 1
ATOM 8277 C C . LYS A 1 1034 ? -5.258 -62.442 27.510 1.00 34.75 1034 LYS A C 1
ATOM 8279 O O . LYS A 1 1034 ? -5.929 -63.143 26.752 1.00 34.75 1034 LYS A O 1
ATOM 8284 N N . LYS A 1 1035 ? -4.676 -62.909 28.623 1.00 25.98 1035 LYS A N 1
ATOM 8285 C CA . LYS A 1 1035 ? -5.185 -64.091 29.327 1.00 25.98 1035 LYS A CA 1
ATOM 8286 C C . LYS A 1 1035 ? -4.962 -64.029 30.848 1.00 25.98 1035 LYS A C 1
ATOM 8288 O O . LYS A 1 1035 ? -3.831 -64.017 31.310 1.00 25.98 1035 LYS A O 1
ATOM 8293 N N . ASP A 1 1036 ? -6.082 -63.928 31.556 1.00 28.27 1036 ASP A N 1
ATOM 8294 C CA . ASP A 1 1036 ? -6.468 -64.556 32.828 1.00 28.27 1036 ASP A CA 1
ATOM 8295 C C . ASP A 1 1036 ? -5.440 -64.758 33.970 1.00 28.27 1036 ASP A C 1
ATOM 8297 O O . ASP A 1 1036 ? -4.548 -65.591 33.891 1.00 28.27 1036 ASP A O 1
ATOM 8301 N N . LEU A 1 1037 ? -5.740 -64.085 35.093 1.00 27.98 1037 LEU A N 1
ATOM 8302 C CA . LEU A 1 1037 ? -5.906 -64.636 36.456 1.00 27.98 1037 LEU A CA 1
ATOM 8303 C C . LEU A 1 1037 ? -4.796 -65.468 37.145 1.00 27.98 1037 LEU A C 1
ATOM 8305 O O . LEU A 1 1037 ? -4.498 -66.585 36.744 1.00 27.98 1037 LEU A O 1
ATOM 8309 N N . VAL A 1 1038 ? -4.465 -65.011 38.369 1.00 25.36 1038 VAL A N 1
ATOM 8310 C CA . VAL A 1 1038 ? -3.990 -65.797 39.540 1.00 25.36 1038 VAL A CA 1
ATOM 8311 C C . VAL A 1 1038 ? -2.579 -66.410 39.431 1.00 25.36 1038 VAL A C 1
ATOM 8313 O O . VAL A 1 1038 ? -2.158 -66.879 38.384 1.00 25.36 1038 VAL A O 1
ATOM 8316 N N . GLY A 1 1039 ? -1.832 -66.442 40.546 1.00 24.64 1039 GLY A N 1
ATOM 8317 C CA . GLY A 1 1039 ? -0.559 -67.179 40.612 1.00 24.64 1039 GLY A CA 1
ATOM 8318 C C . GLY A 1 1039 ? 0.460 -66.618 41.599 1.00 24.64 1039 GLY A C 1
ATOM 8319 O O . GLY A 1 1039 ? 1.432 -65.982 41.204 1.00 24.64 1039 GLY A O 1
ATOM 8320 N N . GLU A 1 1040 ? 0.239 -66.862 42.887 1.00 24.27 1040 GLU A N 1
ATOM 8321 C CA . GLU A 1 1040 ? 1.193 -66.574 43.958 1.00 24.27 1040 GLU A CA 1
ATOM 8322 C C . GLU A 1 1040 ? 2.578 -67.259 43.820 1.00 24.27 1040 GLU A C 1
ATOM 8324 O O . GLU A 1 1040 ? 2.739 -68.299 43.191 1.00 24.27 1040 GLU A O 1
ATOM 8329 N N . PHE A 1 1041 ? 3.530 -66.713 44.587 1.00 23.31 1041 PHE A N 1
ATOM 8330 C CA . PHE A 1 1041 ? 4.688 -67.367 45.217 1.00 23.31 1041 PHE A CA 1
ATOM 8331 C C . PHE A 1 1041 ? 5.885 -67.932 44.406 1.00 23.31 1041 PHE A C 1
ATOM 8333 O O . PHE A 1 1041 ? 5.839 -68.925 43.695 1.00 23.31 1041 PHE A O 1
ATOM 8340 N N . ALA A 1 1042 ? 7.045 -67.399 44.821 1.00 23.91 1042 ALA A N 1
ATOM 8341 C CA . ALA A 1 1042 ? 8.289 -68.117 45.132 1.00 23.91 1042 ALA A CA 1
ATOM 8342 C C . ALA A 1 1042 ? 9.246 -68.587 44.008 1.00 23.91 1042 ALA A C 1
ATOM 8344 O O . ALA A 1 1042 ? 9.136 -69.652 43.413 1.00 23.91 1042 ALA A O 1
ATOM 8345 N N . LYS A 1 1043 ? 10.353 -67.833 43.920 1.00 30.67 1043 LYS A N 1
ATOM 8346 C CA . LYS A 1 1043 ? 11.751 -68.282 43.732 1.00 30.67 1043 LYS A CA 1
ATOM 8347 C C . LYS A 1 1043 ? 11.983 -69.813 43.755 1.00 30.67 1043 LYS A C 1
ATOM 8349 O O . LYS A 1 1043 ? 11.813 -70.417 44.814 1.00 30.67 1043 LYS A O 1
ATOM 8354 N N . GLN A 1 1044 ? 12.712 -70.342 42.760 1.00 24.44 1044 GLN A N 1
ATOM 8355 C CA . GLN A 1 1044 ? 13.998 -70.999 43.067 1.00 24.44 1044 GLN A CA 1
ATOM 8356 C C . GLN A 1 1044 ? 15.014 -71.119 41.911 1.00 24.44 1044 GLN A C 1
ATOM 8358 O O . GLN A 1 1044 ? 14.706 -70.992 40.735 1.00 24.44 1044 GLN A O 1
ATOM 8363 N N . ARG A 1 1045 ? 16.272 -71.292 42.337 1.00 24.45 1045 ARG A N 1
ATOM 8364 C CA . ARG A 1 1045 ? 17.565 -71.227 41.629 1.00 24.45 1045 ARG A CA 1
ATOM 8365 C C . ARG A 1 1045 ? 17.729 -72.079 40.359 1.00 24.45 1045 ARG A C 1
ATOM 8367 O O . ARG A 1 1045 ? 17.243 -73.197 40.265 1.00 24.45 1045 ARG A O 1
ATOM 8374 N N . ALA A 1 1046 ? 18.606 -71.587 39.481 1.00 32.38 1046 ALA A N 1
ATOM 8375 C CA . ALA A 1 1046 ? 19.120 -72.271 38.294 1.00 32.38 1046 ALA A CA 1
ATOM 8376 C C . ALA A 1 1046 ? 20.152 -73.388 38.570 1.00 32.38 1046 ALA A C 1
ATOM 8378 O O . ALA A 1 1046 ? 20.898 -73.316 39.549 1.00 32.38 1046 ALA A O 1
ATOM 8379 N N . LYS A 1 1047 ? 20.242 -74.338 37.621 1.00 29.81 1047 LYS A N 1
ATOM 8380 C CA . LYS A 1 1047 ? 21.387 -75.189 37.197 1.00 29.81 1047 LYS A CA 1
ATOM 8381 C C . LYS A 1 1047 ? 20.916 -76.065 36.004 1.00 29.81 1047 LYS A C 1
ATOM 8383 O O . LYS A 1 1047 ? 19.737 -76.386 35.977 1.00 29.81 1047 LYS A O 1
ATOM 8388 N N . SER A 1 1048 ? 21.699 -76.578 35.043 1.00 29.55 1048 SER A N 1
ATOM 8389 C CA . SER A 1 1048 ? 22.978 -76.193 34.392 1.00 29.55 1048 SER A CA 1
ATOM 8390 C C . SER A 1 1048 ? 23.471 -77.367 33.507 1.00 29.55 1048 SER A C 1
ATOM 8392 O O . SER A 1 1048 ? 23.670 -78.429 34.090 1.00 29.55 1048 SER A O 1
ATOM 8394 N N . ALA A 1 1049 ? 23.749 -77.205 32.194 1.00 30.34 1049 ALA A N 1
ATOM 8395 C CA . ALA A 1 1049 ? 24.730 -78.019 31.415 1.00 30.34 1049 ALA A CA 1
ATOM 8396 C C . ALA A 1 1049 ? 24.811 -77.678 29.895 1.00 30.34 1049 ALA A C 1
ATOM 8398 O O . ALA A 1 1049 ? 23.840 -77.849 29.170 1.00 30.34 1049 ALA A O 1
ATOM 8399 N N . PHE A 1 1050 ? 25.975 -77.181 29.439 1.00 24.11 1050 PHE A N 1
ATOM 8400 C CA . PHE A 1 1050 ? 26.977 -77.786 28.510 1.00 24.11 1050 PHE A CA 1
ATOM 8401 C C . PHE A 1 1050 ? 26.646 -79.074 27.684 1.00 24.11 1050 PHE A C 1
ATOM 8403 O O . PHE A 1 1050 ? 25.738 -79.789 28.096 1.00 24.11 1050 PHE A O 1
ATOM 8410 N N . PRO A 1 1051 ? 27.433 -79.479 26.627 1.00 52.03 1051 PRO A N 1
ATOM 8411 C CA . PRO A 1 1051 ? 28.821 -79.053 26.284 1.00 52.03 1051 PRO A CA 1
ATOM 8412 C C . PRO A 1 1051 ? 29.274 -78.849 24.793 1.00 52.03 1051 PRO A C 1
ATOM 8414 O O . PRO A 1 1051 ? 28.936 -79.611 23.900 1.00 52.03 1051 PRO A O 1
ATOM 8417 N N . LEU A 1 1052 ? 30.237 -77.919 24.615 1.00 30.52 1052 LEU A N 1
ATOM 8418 C CA . LEU A 1 1052 ? 31.553 -78.009 23.904 1.00 30.52 1052 LEU A CA 1
ATOM 8419 C C . LEU A 1 1052 ? 31.730 -78.595 22.471 1.00 30.52 1052 LEU A C 1
ATOM 8421 O O . LEU A 1 1052 ? 31.557 -79.792 22.266 1.00 30.52 1052 LEU A O 1
ATOM 8425 N N . ARG A 1 1053 ? 32.435 -77.841 21.593 1.00 28.16 1053 ARG A N 1
ATOM 8426 C CA . ARG A 1 1053 ? 33.880 -78.000 21.196 1.00 28.16 1053 ARG A CA 1
ATOM 8427 C C . ARG A 1 1053 ? 34.249 -77.101 19.978 1.00 28.16 1053 ARG A C 1
ATOM 8429 O O . ARG A 1 1053 ? 33.353 -76.724 19.243 1.00 28.16 1053 ARG A O 1
ATOM 8436 N N . SER A 1 1054 ? 35.509 -76.832 19.579 1.00 31.33 1054 SER A N 1
ATOM 8437 C CA . SER A 1 1054 ? 36.726 -76.301 20.264 1.00 31.33 1054 SER A CA 1
ATOM 8438 C C . SER A 1 1054 ? 37.963 -76.377 19.327 1.00 31.33 1054 SER A C 1
ATOM 8440 O O . SER A 1 1054 ? 38.189 -77.474 18.823 1.00 31.33 1054 SER A O 1
ATOM 8442 N N . ARG A 1 1055 ? 38.813 -75.330 19.176 1.00 28.41 1055 ARG A N 1
ATOM 8443 C CA . ARG A 1 1055 ? 40.310 -75.380 19.010 1.00 28.41 1055 ARG A CA 1
ATOM 8444 C C . ARG A 1 1055 ? 40.960 -73.961 18.838 1.00 28.41 1055 ARG A C 1
ATOM 8446 O O . ARG A 1 1055 ? 40.197 -73.017 18.662 1.00 28.41 1055 ARG A O 1
ATOM 8453 N N . PRO A 1 1056 ? 42.302 -73.771 19.018 1.00 53.28 1056 PRO A N 1
ATOM 8454 C CA . PRO A 1 1056 ? 42.831 -72.568 19.709 1.00 53.28 1056 PRO A CA 1
ATOM 8455 C C . PRO A 1 1056 ? 44.190 -71.973 19.217 1.00 53.28 1056 PRO A C 1
ATOM 8457 O O . PRO A 1 1056 ? 44.818 -72.519 18.312 1.00 53.28 1056 PRO A O 1
ATOM 8460 N N . ARG A 1 1057 ? 44.688 -70.931 19.923 1.00 25.77 1057 ARG A N 1
ATOM 8461 C CA . ARG A 1 1057 ? 46.084 -70.671 20.423 1.00 25.77 1057 ARG A CA 1
ATOM 8462 C C . ARG A 1 1057 ? 46.096 -69.278 21.118 1.00 25.77 1057 ARG A C 1
ATOM 8464 O O . ARG A 1 1057 ? 45.424 -68.400 20.598 1.00 25.77 1057 ARG A O 1
ATOM 8471 N N . SER A 1 1058 ? 46.635 -68.966 22.314 1.00 30.14 1058 SER A N 1
ATOM 8472 C CA . SER A 1 1058 ? 47.813 -69.385 23.129 1.00 30.14 1058 SER A CA 1
ATOM 8473 C C . SER A 1 1058 ? 49.159 -68.830 22.608 1.00 30.14 1058 SER A C 1
ATOM 8475 O O . SER A 1 1058 ? 49.372 -68.906 21.404 1.00 30.14 1058 SER A O 1
ATOM 8477 N N . SER A 1 1059 ? 50.146 -68.336 23.385 1.00 29.53 1059 SER A N 1
ATOM 8478 C CA . SER A 1 1059 ? 50.384 -68.124 24.852 1.00 29.53 1059 SER A CA 1
ATOM 8479 C C . SER A 1 1059 ? 51.851 -67.608 25.034 1.00 29.53 1059 SER A C 1
ATOM 8481 O O . SER A 1 1059 ? 52.632 -67.873 24.126 1.00 29.53 1059 SER A O 1
ATOM 8483 N N . SER A 1 1060 ? 52.396 -66.974 26.096 1.00 26.75 1060 SER A N 1
ATOM 8484 C CA . SER A 1 1060 ? 51.981 -66.386 27.407 1.00 26.75 1060 SER A CA 1
ATOM 8485 C C . SER A 1 1060 ? 53.247 -65.745 28.093 1.00 26.75 1060 SER A C 1
ATOM 8487 O O . SER A 1 1060 ? 54.236 -65.570 27.392 1.00 26.75 1060 SER A O 1
ATOM 8489 N N . ILE A 1 1061 ? 53.274 -65.536 29.436 1.00 28.27 1061 ILE A N 1
ATOM 8490 C CA . ILE A 1 1061 ? 54.456 -65.348 30.355 1.00 28.27 1061 ILE A CA 1
ATOM 8491 C C . ILE A 1 1061 ? 54.832 -63.899 30.821 1.00 28.27 1061 ILE A C 1
ATOM 8493 O O . ILE A 1 1061 ? 54.755 -62.936 30.068 1.00 28.27 1061 ILE A O 1
ATOM 8497 N N . THR A 1 1062 ? 55.329 -63.824 32.077 1.00 26.17 1062 THR A N 1
ATOM 8498 C CA . THR A 1 1062 ? 56.154 -62.798 32.795 1.00 26.17 1062 THR A CA 1
ATOM 8499 C C . THR A 1 1062 ? 55.548 -61.582 33.533 1.00 26.17 1062 THR A C 1
ATOM 8501 O O . THR A 1 1062 ? 55.018 -60.649 32.943 1.00 26.17 1062 THR A O 1
ATOM 8504 N N . GLU A 1 1063 ? 55.808 -61.560 34.850 1.00 23.88 1063 GLU A N 1
ATOM 8505 C CA . GLU A 1 1063 ? 56.153 -60.388 35.687 1.00 23.88 1063 GLU A CA 1
ATOM 8506 C C . GLU A 1 1063 ? 57.639 -59.958 35.451 1.00 23.88 1063 GLU A C 1
ATOM 8508 O O . GLU A 1 1063 ? 58.308 -60.558 34.611 1.00 23.88 1063 GLU A O 1
ATOM 8513 N N . PRO A 1 1064 ? 58.281 -59.104 36.280 1.00 53.38 1064 PRO A N 1
ATOM 8514 C CA . PRO A 1 1064 ? 57.961 -57.719 36.649 1.00 53.38 1064 PRO A CA 1
ATOM 8515 C C . PRO A 1 1064 ? 59.142 -56.757 36.362 1.00 53.38 1064 PRO A C 1
ATOM 8517 O O . PRO A 1 1064 ? 60.287 -57.185 36.214 1.00 53.38 1064 PRO A O 1
ATOM 8520 N N . ARG A 1 1065 ? 58.924 -55.435 36.471 1.00 26.03 1065 ARG A N 1
ATOM 8521 C CA . ARG A 1 1065 ? 59.890 -54.530 37.140 1.00 26.03 1065 ARG A CA 1
ATOM 8522 C C . ARG A 1 1065 ? 59.307 -53.153 37.448 1.00 26.03 1065 ARG A C 1
ATOM 8524 O O . ARG A 1 1065 ? 58.511 -52.618 36.688 1.00 26.03 1065 ARG A O 1
ATOM 8531 N N . ALA A 1 1066 ? 59.757 -52.580 38.559 1.00 26.19 1066 ALA A N 1
ATOM 8532 C CA . ALA A 1 1066 ? 59.485 -51.203 38.951 1.00 26.19 1066 ALA A CA 1
ATOM 8533 C C . ALA A 1 1066 ? 60.693 -50.303 38.652 1.00 26.19 1066 ALA A C 1
ATOM 8535 O O . ALA A 1 1066 ? 61.822 -50.784 38.551 1.00 26.19 1066 ALA A O 1
ATOM 8536 N N . CYS A 1 1067 ? 60.473 -48.989 38.662 1.00 23.80 1067 CYS A N 1
ATOM 8537 C CA . CYS A 1 1067 ? 61.435 -48.074 39.267 1.00 23.80 1067 CYS A CA 1
ATOM 8538 C C . CYS A 1 1067 ? 60.678 -46.894 39.889 1.00 23.80 1067 CYS A C 1
ATOM 8540 O O . CYS A 1 1067 ? 59.831 -46.289 39.238 1.00 23.80 1067 CYS A O 1
ATOM 8542 N N . ALA A 1 1068 ? 60.947 -46.602 41.159 1.00 26.98 1068 ALA A N 1
ATOM 8543 C CA . ALA A 1 1068 ? 60.327 -45.500 41.892 1.00 26.98 1068 ALA A CA 1
ATOM 8544 C C . ALA A 1 1068 ? 61.291 -44.312 41.999 1.00 26.98 1068 ALA A C 1
ATOM 8546 O O . ALA A 1 1068 ? 62.506 -44.522 41.940 1.00 26.98 1068 ALA A O 1
ATOM 8547 N N . LYS A 1 1069 ? 60.757 -43.111 42.273 1.00 26.95 1069 LYS A N 1
ATOM 8548 C CA . LYS A 1 1069 ? 61.223 -42.231 43.367 1.00 26.95 1069 LYS A CA 1
ATOM 8549 C C . LYS A 1 1069 ? 60.385 -40.951 43.511 1.00 26.95 1069 LYS A C 1
ATOM 8551 O O . LYS A 1 1069 ? 59.955 -40.390 42.515 1.00 26.95 1069 LYS A O 1
ATOM 8556 N N . ASN A 1 1070 ? 60.232 -40.553 44.777 1.00 25.25 1070 ASN A N 1
ATOM 8557 C CA . ASN A 1 1070 ? 60.245 -39.202 45.365 1.00 25.25 1070 ASN A CA 1
ATOM 8558 C C . ASN A 1 1070 ? 59.493 -38.076 44.619 1.00 25.25 1070 ASN A C 1
ATOM 8560 O O . ASN A 1 1070 ? 59.853 -37.723 43.505 1.00 25.25 1070 ASN A O 1
ATOM 8564 N N . SER A 1 1071 ? 58.404 -37.509 45.144 1.00 24.91 1071 SER A N 1
ATOM 8565 C CA . SER A 1 1071 ? 58.288 -36.706 46.385 1.00 24.91 1071 SER A CA 1
ATOM 8566 C C . SER A 1 1071 ? 58.945 -35.312 46.338 1.00 24.91 1071 SER A C 1
ATOM 8568 O O . SER A 1 1071 ? 59.992 -35.114 45.734 1.00 24.91 1071 SER A O 1
ATOM 8570 N N . ASP A 1 1072 ? 58.295 -34.390 47.059 1.00 23.27 1072 ASP A N 1
ATOM 8571 C CA . ASP A 1 1072 ? 58.811 -33.150 47.663 1.00 23.27 1072 ASP A CA 1
ATOM 8572 C C . ASP A 1 1072 ? 59.168 -31.910 46.813 1.00 23.27 1072 ASP A C 1
ATOM 8574 O O . ASP A 1 1072 ? 60.078 -31.892 45.995 1.00 23.27 1072 ASP A O 1
ATOM 8578 N N . GLY A 1 1073 ? 58.527 -30.795 47.198 1.00 24.08 1073 GLY A N 1
ATOM 8579 C CA . GLY A 1 1073 ? 59.241 -29.594 47.661 1.00 24.08 1073 GLY A CA 1
ATOM 8580 C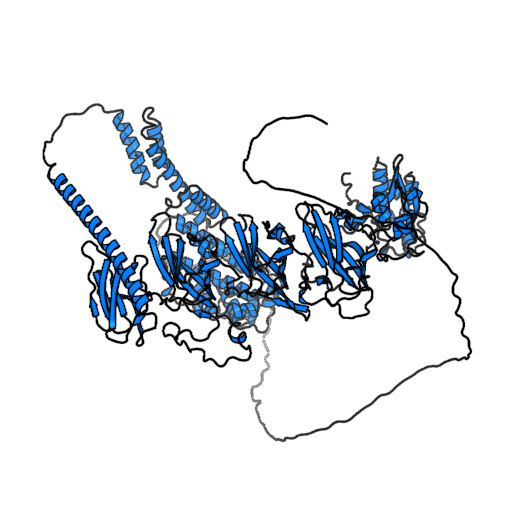 C . GLY A 1 1073 ? 59.853 -28.657 46.613 1.00 24.08 1073 GLY A C 1
ATOM 8581 O O . GLY A 1 1073 ? 61.016 -28.805 46.257 1.00 24.08 1073 GLY A O 1
ATOM 8582 N N . GLY A 1 1074 ? 59.116 -27.605 46.222 1.00 25.48 1074 GLY A N 1
ATOM 8583 C CA . GLY A 1 1074 ? 59.581 -26.623 45.222 1.00 25.48 1074 GLY A CA 1
ATOM 8584 C C . GLY A 1 1074 ? 59.370 -25.130 45.525 1.00 25.48 1074 GLY A C 1
ATOM 8585 O O . GLY A 1 1074 ? 59.877 -24.300 44.777 1.00 25.48 1074 GLY A O 1
ATOM 8586 N N . SER A 1 1075 ? 58.669 -24.744 46.598 1.00 34.62 1075 SER A N 1
ATOM 8587 C CA . SER A 1 1075 ? 58.630 -23.334 47.031 1.00 34.62 1075 SER A CA 1
ATOM 8588 C C . SER A 1 1075 ? 59.992 -22.945 47.608 1.00 34.62 1075 SER A C 1
ATOM 8590 O O . SER A 1 1075 ? 60.422 -23.575 48.579 1.00 34.62 1075 SER A O 1
ATOM 8592 N N . PRO A 1 1076 ? 60.647 -21.882 47.102 1.00 35.47 1076 PRO A N 1
ATOM 8593 C CA . PRO A 1 1076 ? 60.568 -20.629 47.863 1.00 35.47 1076 PRO A CA 1
ATOM 8594 C C . PRO A 1 1076 ? 60.679 -19.318 47.036 1.00 35.47 1076 PRO A C 1
ATOM 8596 O O . PRO A 1 1076 ? 61.148 -19.311 45.909 1.00 35.47 1076 PRO A O 1
ATOM 8599 N N . LYS A 1 1077 ? 60.271 -18.205 47.676 1.00 25.42 1077 LYS A N 1
ATOM 8600 C CA . LYS A 1 1077 ? 60.966 -16.892 47.826 1.00 25.42 1077 LYS A CA 1
ATOM 8601 C C . LYS A 1 1077 ? 61.828 -16.358 46.643 1.00 25.42 1077 LYS A C 1
ATOM 8603 O O . LYS A 1 1077 ? 62.721 -17.046 46.179 1.00 25.42 1077 LYS A O 1
ATOM 8608 N N . SER A 1 1078 ? 61.752 -15.080 46.243 1.00 24.89 1078 SER A N 1
ATOM 8609 C CA . SER A 1 1078 ? 61.083 -13.921 46.873 1.00 24.89 1078 SER A CA 1
ATOM 8610 C C . SER A 1 1078 ? 61.018 -12.661 45.986 1.00 24.89 1078 SER A C 1
ATOM 8612 O O . SER A 1 1078 ? 61.777 -12.491 45.040 1.00 24.89 1078 SER A O 1
ATOM 8614 N N . THR A 1 1079 ? 60.159 -11.730 46.410 1.00 27.47 1079 THR A N 1
ATOM 8615 C CA . THR A 1 1079 ? 60.245 -10.256 46.268 1.00 27.47 1079 THR A CA 1
ATOM 8616 C C . THR A 1 1079 ? 61.588 -9.656 46.762 1.00 27.47 1079 THR A C 1
ATOM 8618 O O . THR A 1 1079 ? 62.334 -10.402 47.402 1.00 27.47 1079 THR A O 1
ATOM 8621 N N . PRO A 1 1080 ? 61.859 -8.323 46.678 1.00 42.03 1080 PRO A N 1
ATOM 8622 C CA . PRO A 1 1080 ? 61.162 -7.206 45.987 1.00 42.03 1080 PRO A CA 1
ATOM 8623 C C . PRO A 1 1080 ? 62.099 -6.299 45.124 1.00 42.03 1080 PRO A C 1
ATOM 8625 O O . PRO A 1 1080 ? 63.307 -6.488 45.133 1.00 42.03 1080 PRO A O 1
ATOM 8628 N N . GLU A 1 1081 ? 61.569 -5.259 44.444 1.00 25.02 1081 GLU A N 1
ATOM 8629 C CA . GLU A 1 1081 ? 61.842 -3.816 44.736 1.00 25.02 1081 GLU A CA 1
ATOM 8630 C C . GLU A 1 1081 ? 61.552 -2.799 43.587 1.00 25.02 1081 GLU A C 1
ATOM 8632 O O . GLU A 1 1081 ? 61.800 -3.042 42.414 1.00 25.02 1081 GLU A O 1
ATOM 8637 N N . ARG A 1 1082 ? 61.121 -1.593 44.013 1.00 27.03 1082 ARG A N 1
ATOM 8638 C CA . ARG A 1 1082 ? 61.371 -0.223 43.475 1.00 27.03 1082 ARG A CA 1
ATOM 8639 C C . ARG A 1 1082 ? 60.884 0.266 42.089 1.00 27.03 1082 ARG A C 1
ATOM 8641 O O . ARG A 1 1082 ? 61.580 0.203 41.087 1.00 27.03 1082 ARG A O 1
ATOM 8648 N N . ASN A 1 1083 ? 59.832 1.093 42.159 1.00 26.77 1083 ASN A N 1
ATOM 8649 C CA . ASN A 1 1083 ? 59.889 2.571 42.030 1.00 26.77 1083 ASN A CA 1
ATOM 8650 C C . ASN A 1 1083 ? 60.812 3.236 40.972 1.00 26.77 1083 ASN A C 1
ATOM 8652 O O . ASN A 1 1083 ? 62.006 3.390 41.235 1.00 26.77 1083 ASN A O 1
ATOM 8656 N N . LYS A 1 1084 ? 60.217 3.962 39.999 1.00 28.08 1084 LYS A N 1
ATOM 8657 C CA . LYS A 1 1084 ? 60.081 5.451 40.036 1.00 28.08 1084 LYS A CA 1
ATOM 8658 C C . LYS A 1 1084 ? 59.241 6.035 38.874 1.00 28.08 1084 LYS A C 1
ATOM 8660 O O . LYS A 1 1084 ? 58.895 5.337 37.932 1.00 28.08 1084 LYS A O 1
ATOM 8665 N N . LYS A 1 1085 ? 58.884 7.325 38.988 1.00 29.03 1085 LYS A N 1
ATOM 8666 C CA . LYS A 1 1085 ? 58.155 8.150 37.992 1.00 29.03 1085 LYS A CA 1
ATOM 8667 C C . LYS A 1 1085 ? 59.143 8.891 37.068 1.00 29.03 1085 LYS A C 1
ATOM 8669 O O . LYS A 1 1085 ? 60.210 9.225 37.569 1.00 29.03 1085 LYS A O 1
ATOM 8674 N N . SER A 1 1086 ? 58.739 9.281 35.843 1.00 25.50 1086 SER A N 1
ATOM 8675 C CA . SER A 1 1086 ? 58.404 10.690 35.470 1.00 25.50 1086 SER A CA 1
ATOM 8676 C C . SER A 1 1086 ? 58.616 11.083 33.982 1.00 25.50 1086 SER A C 1
ATOM 8678 O O . SER A 1 1086 ? 59.719 10.947 33.476 1.00 25.50 1086 SER A O 1
ATOM 8680 N N . MET A 1 1087 ? 57.582 11.689 33.372 1.00 27.33 1087 MET A N 1
ATOM 8681 C CA . MET A 1 1087 ? 57.562 12.881 32.478 1.00 27.33 1087 MET A CA 1
ATOM 8682 C C . MET A 1 1087 ? 58.482 13.095 31.240 1.00 27.33 1087 MET A C 1
ATOM 8684 O O . MET A 1 1087 ? 59.704 13.124 31.329 1.00 27.33 1087 MET A O 1
ATOM 8688 N N . SER A 1 1088 ? 57.813 13.620 30.192 1.00 25.56 1088 SER A N 1
ATOM 8689 C CA . SER A 1 1088 ? 58.203 14.725 29.271 1.00 25.56 1088 SER A CA 1
ATOM 8690 C C . SER A 1 1088 ? 58.677 14.420 27.828 1.00 25.56 1088 SER A C 1
ATOM 8692 O O . SER A 1 1088 ? 58.824 13.275 27.415 1.00 25.56 1088 SER A O 1
ATOM 8694 N N . SER A 1 1089 ? 58.728 15.498 27.031 1.00 24.83 1089 SER A N 1
ATOM 8695 C CA . SER A 1 1089 ? 58.783 15.603 25.556 1.00 24.83 1089 SER A CA 1
ATOM 8696 C C . SER A 1 1089 ? 60.235 15.743 25.013 1.00 24.83 1089 SER A C 1
ATOM 8698 O O . SER A 1 1089 ? 61.159 15.708 25.813 1.00 24.83 1089 SER A O 1
ATOM 8700 N N . SER A 1 1090 ? 60.570 15.931 23.721 1.00 25.25 1090 SER A N 1
ATOM 8701 C CA . SER A 1 1090 ? 59.844 16.501 22.564 1.00 25.25 1090 SER A CA 1
ATOM 8702 C C . SER A 1 1090 ? 60.476 16.172 21.181 1.00 25.25 1090 SER A C 1
ATOM 8704 O O . SER A 1 1090 ? 61.676 15.971 21.067 1.00 25.25 1090 SER A O 1
ATOM 8706 N N . THR A 1 1091 ? 59.627 16.170 20.139 1.00 24.27 1091 THR A N 1
ATOM 8707 C CA . THR A 1 1091 ? 59.767 16.714 18.753 1.00 24.27 1091 THR A CA 1
ATOM 8708 C C . THR A 1 1091 ? 61.134 16.763 18.008 1.00 24.27 1091 THR A C 1
ATOM 8710 O O . THR A 1 1091 ? 62.094 17.291 18.547 1.00 24.27 1091 THR A O 1
ATOM 8713 N N . VAL A 1 1092 ? 61.150 16.429 16.686 1.00 24.80 1092 VAL A N 1
ATOM 8714 C CA . VAL A 1 1092 ? 61.768 17.182 15.527 1.00 24.80 1092 VAL A CA 1
ATOM 8715 C C . VAL A 1 1092 ? 62.362 16.319 14.358 1.00 24.80 1092 VAL A C 1
ATOM 8717 O O . VAL A 1 1092 ? 63.439 15.754 14.465 1.00 24.80 1092 VAL A O 1
ATOM 8720 N N . LYS A 1 1093 ? 61.704 16.399 13.176 1.00 24.16 1093 LYS A N 1
ATOM 8721 C CA . LYS A 1 1093 ? 62.185 16.395 11.749 1.00 24.16 1093 LYS A CA 1
ATOM 8722 C C . LYS A 1 1093 ? 62.991 15.238 11.074 1.00 24.16 1093 LYS A C 1
ATOM 8724 O O . LYS A 1 1093 ? 64.129 14.957 11.414 1.00 24.16 1093 LYS A O 1
ATOM 8729 N N . ARG A 1 1094 ? 62.498 14.915 9.853 1.00 26.50 1094 ARG A N 1
ATOM 8730 C CA . ARG A 1 1094 ? 63.197 14.676 8.546 1.00 26.50 1094 ARG A CA 1
ATOM 8731 C C . ARG A 1 1094 ? 64.098 13.438 8.324 1.00 26.50 1094 ARG A C 1
ATOM 8733 O O . ARG A 1 1094 ? 65.206 13.379 8.846 1.00 26.50 1094 ARG A O 1
ATOM 8740 N N . ARG A 1 1095 ? 63.821 12.726 7.212 1.00 23.78 1095 ARG A N 1
ATOM 8741 C CA . ARG A 1 1095 ? 64.761 12.647 6.060 1.00 23.78 1095 ARG A CA 1
ATOM 8742 C C . ARG A 1 1095 ? 64.088 12.283 4.722 1.00 23.78 1095 ARG A C 1
ATOM 8744 O O . ARG A 1 1095 ? 62.976 11.778 4.708 1.00 23.78 1095 ARG A O 1
ATOM 8751 N N . VAL A 1 1096 ? 64.785 12.582 3.619 1.00 28.25 1096 VAL A N 1
ATOM 8752 C CA . VAL A 1 1096 ? 64.443 12.320 2.200 1.00 28.25 1096 VAL A CA 1
ATOM 8753 C C . VAL A 1 1096 ? 65.745 11.980 1.456 1.00 28.25 1096 VAL A C 1
ATOM 8755 O O . VAL A 1 1096 ? 66.747 12.628 1.758 1.00 28.25 1096 VAL A O 1
ATOM 8758 N N . LYS A 1 1097 ? 65.724 11.023 0.509 1.00 25.98 1097 LYS A N 1
ATOM 8759 C CA . LYS A 1 1097 ? 66.676 10.748 -0.610 1.00 25.98 1097 LYS A CA 1
ATOM 8760 C C . LYS A 1 1097 ? 66.004 9.686 -1.527 1.00 25.98 1097 LYS A C 1
ATOM 8762 O O . LYS A 1 1097 ? 65.389 8.790 -0.968 1.00 25.98 1097 LYS A O 1
ATOM 8767 N N . SER A 1 1098 ? 65.858 9.794 -2.860 1.00 27.53 1098 SER A N 1
ATOM 8768 C CA . SER A 1 1098 ? 66.802 9.974 -4.002 1.00 27.53 1098 SER A CA 1
ATOM 8769 C C . SER A 1 1098 ? 67.592 8.702 -4.380 1.00 27.53 1098 SER A C 1
ATOM 8771 O O . SER A 1 1098 ? 68.097 8.073 -3.458 1.00 27.53 1098 SER A O 1
ATOM 8773 N N . ALA A 1 1099 ? 67.913 8.351 -5.640 1.00 28.80 1099 ALA A N 1
ATOM 8774 C CA . ALA A 1 1099 ? 67.467 8.730 -7.006 1.00 28.80 1099 ALA A CA 1
ATOM 8775 C C . ALA A 1 1099 ? 68.325 7.951 -8.054 1.00 28.80 1099 ALA A C 1
ATOM 8777 O O . ALA A 1 1099 ? 69.454 7.616 -7.709 1.00 28.80 1099 ALA A O 1
ATOM 8778 N N . ALA A 1 1100 ? 67.842 7.724 -9.295 1.00 26.03 1100 ALA A N 1
ATOM 8779 C CA . ALA A 1 1100 ? 68.594 7.546 -10.578 1.00 26.03 1100 ALA A CA 1
ATOM 8780 C C . ALA A 1 1100 ? 67.660 6.951 -11.676 1.00 26.03 1100 ALA A C 1
ATOM 8782 O O . ALA A 1 1100 ? 66.846 6.108 -11.315 1.00 26.03 1100 ALA A O 1
ATOM 8783 N N . ALA A 1 1101 ? 67.636 7.255 -12.990 1.00 29.16 1101 ALA A N 1
ATOM 8784 C CA . ALA A 1 1101 ? 68.239 8.256 -13.906 1.00 29.16 1101 ALA A CA 1
ATOM 8785 C C . ALA A 1 1101 ? 69.209 7.730 -15.002 1.00 29.16 1101 ALA A C 1
ATOM 8787 O O . ALA A 1 1101 ? 70.319 7.309 -14.693 1.00 29.16 1101 ALA A O 1
ATOM 8788 N N . ILE A 1 1102 ? 68.817 7.897 -16.280 1.00 25.23 1102 ILE A N 1
ATOM 8789 C CA . ILE A 1 1102 ? 69.654 8.005 -17.504 1.00 25.23 1102 ILE A CA 1
ATOM 8790 C C . ILE A 1 1102 ? 69.023 9.111 -18.399 1.00 25.23 1102 ILE A C 1
ATOM 8792 O O . ILE A 1 1102 ? 67.838 9.403 -18.237 1.00 25.23 1102 ILE A O 1
ATOM 8796 N N . GLN A 1 1103 ? 69.805 9.783 -19.262 1.00 30.31 1103 GLN A N 1
ATOM 8797 C CA . GLN A 1 1103 ? 69.421 11.006 -20.009 1.00 30.31 1103 GLN A CA 1
ATOM 8798 C C . GLN A 1 1103 ? 69.492 10.849 -21.574 1.00 30.31 1103 GLN A C 1
ATOM 8800 O O . GLN A 1 1103 ? 69.062 9.798 -22.040 1.00 30.31 1103 GLN A O 1
ATOM 8805 N N . PRO A 1 1104 ? 69.873 11.845 -22.427 1.00 56.34 1104 PRO A N 1
ATOM 8806 C CA . PRO A 1 1104 ? 68.890 12.588 -23.244 1.00 56.34 1104 PRO A CA 1
ATOM 8807 C C . PRO A 1 1104 ? 69.279 12.789 -24.738 1.00 56.34 1104 PRO A C 1
ATOM 8809 O O . PRO A 1 1104 ? 70.326 12.332 -25.187 1.00 56.34 1104 PRO A O 1
ATOM 8812 N N . SER A 1 1105 ? 68.503 13.584 -25.493 1.00 24.38 1105 SER A N 1
ATOM 8813 C CA . SER A 1 1105 ? 69.031 14.451 -26.575 1.00 24.38 1105 SER A CA 1
ATOM 8814 C C . SER A 1 1105 ? 68.096 15.640 -26.884 1.00 24.38 1105 SER A C 1
ATOM 8816 O O . SER A 1 1105 ? 66.944 15.661 -26.451 1.00 24.38 1105 SER A O 1
ATOM 8818 N N . GLU A 1 1106 ? 68.616 16.668 -27.564 1.00 28.88 1106 GLU A N 1
ATOM 8819 C CA . GLU A 1 1106 ? 68.005 17.997 -27.757 1.00 28.88 1106 GLU A CA 1
ATOM 8820 C C . GLU A 1 1106 ? 67.504 18.219 -29.205 1.00 28.88 1106 GLU A C 1
ATOM 8822 O O . GLU A 1 1106 ? 68.033 17.603 -30.126 1.00 28.88 1106 GLU A O 1
ATOM 8827 N N . THR A 1 1107 ? 66.596 19.184 -29.455 1.00 27.80 1107 THR A N 1
ATOM 8828 C CA . THR A 1 1107 ? 66.941 20.474 -30.130 1.00 27.80 1107 THR A CA 1
ATOM 8829 C C . THR A 1 1107 ? 65.744 21.386 -30.509 1.00 27.80 1107 THR A C 1
ATOM 8831 O O . THR A 1 1107 ? 64.868 21.033 -31.282 1.00 27.80 1107 THR A O 1
ATOM 8834 N N . ALA A 1 1108 ? 65.802 22.629 -30.010 1.00 28.39 1108 ALA A N 1
ATOM 8835 C CA . ALA A 1 1108 ? 65.664 23.910 -30.735 1.00 28.39 1108 ALA A CA 1
ATOM 8836 C C . ALA A 1 1108 ? 64.433 24.312 -31.624 1.00 28.39 1108 ALA A C 1
ATOM 8838 O O . ALA A 1 1108 ? 64.210 23.791 -32.707 1.00 28.39 1108 ALA A O 1
ATOM 8839 N N . ARG A 1 1109 ? 63.901 25.514 -31.291 1.00 27.75 1109 ARG A N 1
ATOM 8840 C CA . ARG A 1 1109 ? 63.777 26.730 -32.163 1.00 27.75 1109 ARG A CA 1
ATOM 8841 C C . ARG A 1 1109 ? 62.497 27.090 -32.988 1.00 27.75 1109 ARG A C 1
ATOM 8843 O O . ARG A 1 1109 ? 62.432 26.887 -34.191 1.00 27.75 1109 ARG A O 1
ATOM 8850 N N . THR A 1 1110 ? 61.712 28.010 -32.389 1.00 26.67 1110 THR A N 1
ATOM 8851 C CA . THR A 1 1110 ? 61.400 29.405 -32.862 1.00 26.67 1110 THR A CA 1
ATOM 8852 C C . THR A 1 1110 ? 60.361 29.791 -33.958 1.00 26.67 1110 THR A C 1
ATOM 8854 O O . THR A 1 1110 ? 60.348 29.244 -35.047 1.00 26.67 1110 THR A O 1
ATOM 8857 N N . LEU A 1 1111 ? 59.711 30.954 -33.687 1.00 25.45 1111 LEU A N 1
ATOM 8858 C CA . LEU A 1 1111 ? 59.198 32.048 -34.571 1.00 25.45 1111 LEU A CA 1
ATOM 8859 C C . LEU A 1 1111 ? 57.739 32.049 -35.139 1.00 25.45 1111 LEU A C 1
ATOM 8861 O O . LEU A 1 1111 ? 57.408 31.334 -36.070 1.00 25.45 1111 LEU A O 1
ATOM 8865 N N . TYR A 1 1112 ? 56.988 33.080 -34.698 1.00 25.98 1112 TYR A N 1
ATOM 8866 C CA . TYR A 1 1112 ? 56.109 34.014 -35.457 1.00 25.98 1112 TYR A CA 1
ATOM 8867 C C . TYR A 1 1112 ? 54.695 33.669 -36.002 1.00 25.98 1112 TYR A C 1
ATOM 8869 O O . TYR A 1 1112 ? 54.404 32.607 -36.531 1.00 25.98 1112 TYR A O 1
ATOM 8877 N N . SER A 1 1113 ? 53.899 34.758 -36.031 1.00 25.88 1113 SER A N 1
ATOM 8878 C CA . SER A 1 1113 ? 52.783 35.120 -36.940 1.00 25.88 1113 SER A CA 1
ATOM 8879 C C . SER A 1 1113 ? 51.306 34.818 -36.571 1.00 25.88 1113 SER A C 1
ATOM 8881 O O . SER A 1 1113 ? 50.818 33.697 -36.600 1.00 25.88 1113 SER A O 1
ATOM 8883 N N . LYS A 1 1114 ? 50.564 35.915 -36.321 1.00 33.41 1114 LYS A N 1
ATOM 8884 C CA . LYS A 1 1114 ? 49.170 36.164 -36.781 1.00 33.41 1114 LYS A CA 1
ATOM 8885 C C . LYS A 1 1114 ? 49.209 36.392 -38.315 1.00 33.41 1114 LYS A C 1
ATOM 8887 O O . LYS A 1 1114 ? 50.283 36.815 -38.753 1.00 33.41 1114 LYS A O 1
ATOM 8892 N N . PRO A 1 1115 ? 48.129 36.259 -39.134 1.00 39.72 1115 PRO A N 1
ATOM 8893 C CA . PRO A 1 1115 ? 46.749 36.763 -38.907 1.00 39.72 1115 PRO A CA 1
ATOM 8894 C C . PRO A 1 1115 ? 45.676 35.810 -39.544 1.00 39.72 1115 PRO A C 1
ATOM 8896 O O . PRO A 1 1115 ? 45.953 34.615 -39.544 1.00 39.72 1115 PRO A O 1
ATOM 8899 N N . PRO A 1 1116 ? 44.506 36.210 -40.123 1.00 36.09 1116 PRO A N 1
ATOM 8900 C CA . PRO A 1 1116 ? 43.708 37.451 -40.047 1.00 36.09 1116 PRO A CA 1
ATOM 8901 C C . PRO A 1 1116 ? 42.178 37.285 -39.783 1.00 36.09 1116 PRO A C 1
ATOM 8903 O O . PRO A 1 1116 ? 41.547 36.296 -40.135 1.00 36.09 1116 PRO A O 1
ATOM 8906 N N . ARG A 1 1117 ? 41.540 38.365 -39.302 1.00 35.56 1117 ARG A N 1
ATOM 8907 C CA . ARG A 1 1117 ? 40.220 38.853 -39.794 1.00 35.56 1117 ARG A CA 1
ATOM 8908 C C . ARG A 1 1117 ? 40.516 39.982 -40.819 1.00 35.56 1117 ARG A C 1
ATOM 8910 O O . ARG A 1 1117 ? 41.619 40.523 -40.703 1.00 35.56 1117 ARG A O 1
ATOM 8917 N N . PRO A 1 1118 ? 39.621 40.426 -41.742 1.00 46.53 1118 PRO A N 1
ATOM 8918 C CA . PRO A 1 1118 ? 38.148 40.322 -41.706 1.00 46.53 1118 PRO A CA 1
ATOM 8919 C C . PRO A 1 1118 ? 37.457 40.101 -43.085 1.00 46.53 1118 PRO A C 1
ATOM 8921 O O . PRO A 1 1118 ? 38.123 39.993 -44.111 1.00 46.53 1118 PRO A O 1
ATOM 8924 N N . LYS A 1 1119 ? 36.114 40.188 -43.132 1.00 25.69 1119 LYS A N 1
ATOM 8925 C CA . LYS A 1 1119 ? 35.381 41.243 -43.884 1.00 25.69 1119 LYS A CA 1
ATOM 8926 C C . LYS A 1 1119 ? 33.875 41.236 -43.571 1.00 25.69 1119 LYS A C 1
ATOM 8928 O O . LYS A 1 1119 ? 33.367 40.287 -42.985 1.00 25.69 1119 LYS A O 1
ATOM 8933 N N . THR A 1 1120 ? 33.191 42.328 -43.909 1.00 29.62 1120 THR A N 1
ATOM 8934 C CA . THR A 1 1120 ? 31.791 42.624 -43.550 1.00 29.62 1120 THR A CA 1
ATOM 8935 C C . THR A 1 1120 ? 30.995 43.173 -44.735 1.00 29.62 1120 THR A C 1
ATOM 8937 O O . THR A 1 1120 ? 31.579 43.760 -45.642 1.00 29.62 1120 THR A O 1
ATOM 8940 N N . SER A 1 1121 ? 29.663 43.086 -44.610 1.00 30.12 1121 SER A N 1
ATOM 8941 C CA . SER A 1 1121 ? 28.620 43.934 -45.224 1.00 30.12 1121 SER A CA 1
ATOM 8942 C C . SER A 1 1121 ? 28.453 43.983 -46.750 1.00 30.12 1121 SER A C 1
ATOM 8944 O O . SER A 1 1121 ? 29.367 44.368 -47.468 1.00 30.12 1121 SER A O 1
ATOM 8946 N N . ILE A 1 1122 ? 27.200 43.793 -47.181 1.00 27.81 1122 ILE A N 1
ATOM 8947 C CA . ILE A 1 1122 ? 26.367 44.713 -47.992 1.00 27.81 1122 ILE A CA 1
ATOM 8948 C C . ILE A 1 1122 ? 24.901 44.251 -47.748 1.00 27.81 1122 ILE A C 1
ATOM 8950 O O . ILE A 1 1122 ? 24.662 43.051 -47.701 1.00 27.81 1122 ILE A O 1
ATOM 8954 N N . HIS A 1 1123 ? 23.958 45.060 -47.234 1.00 29.56 1123 HIS A N 1
ATOM 8955 C CA . HIS A 1 1123 ? 23.216 46.179 -47.860 1.00 29.56 1123 HIS A CA 1
ATOM 8956 C C . HIS A 1 1123 ? 22.272 45.736 -49.014 1.00 29.56 1123 HIS A C 1
ATOM 8958 O O . HIS A 1 1123 ? 22.722 45.037 -49.907 1.00 29.56 1123 HIS A O 1
ATOM 8964 N N . THR A 1 1124 ? 20.980 46.107 -49.099 1.00 27.66 1124 THR A N 1
ATOM 8965 C CA . THR A 1 1124 ? 20.064 46.809 -48.159 1.00 27.66 1124 THR A CA 1
ATOM 8966 C C . THR A 1 1124 ? 18.589 46.731 -48.647 1.00 27.66 1124 THR A C 1
ATOM 8968 O O . THR A 1 1124 ? 18.348 46.485 -49.820 1.00 27.66 1124 THR A O 1
ATOM 8971 N N . ARG A 1 1125 ? 17.644 47.161 -47.781 1.00 27.03 1125 ARG A N 1
ATOM 8972 C CA . ARG A 1 1125 ? 16.439 47.994 -48.087 1.00 27.03 1125 ARG A CA 1
ATOM 8973 C C . ARG A 1 1125 ? 15.080 47.395 -48.574 1.00 27.03 1125 ARG A C 1
ATOM 8975 O O . ARG A 1 1125 ? 14.943 46.961 -49.705 1.00 27.03 1125 ARG A O 1
ATOM 8982 N N . THR A 1 1126 ? 14.042 47.731 -47.776 1.00 26.80 1126 THR A N 1
ATOM 8983 C CA . THR A 1 1126 ? 12.686 48.279 -48.131 1.00 26.80 1126 THR A CA 1
ATOM 8984 C C . THR A 1 1126 ? 11.616 47.433 -48.843 1.00 26.80 1126 THR A C 1
ATOM 8986 O O . THR A 1 1126 ? 11.947 46.688 -49.748 1.00 26.80 1126 THR A O 1
ATOM 8989 N N . LYS A 1 1127 ? 10.298 47.631 -48.604 1.00 28.72 1127 LYS A N 1
ATOM 8990 C CA . LYS A 1 1127 ? 9.481 48.138 -47.448 1.00 28.72 1127 LYS A CA 1
ATOM 8991 C C . LYS A 1 1127 ? 7.965 47.815 -47.731 1.00 28.72 1127 LYS A C 1
ATOM 8993 O O . LYS A 1 1127 ? 7.715 47.196 -48.760 1.00 28.72 1127 LYS A O 1
ATOM 8998 N N . PRO A 1 1128 ? 6.973 48.133 -46.859 1.00 53.72 1128 PRO A N 1
ATOM 8999 C CA . PRO A 1 1128 ? 5.651 47.474 -46.857 1.00 53.72 1128 PRO A CA 1
ATOM 9000 C C . PRO A 1 1128 ? 4.529 48.265 -47.559 1.00 53.72 1128 PRO A C 1
ATOM 9002 O O . PRO A 1 1128 ? 4.744 49.395 -48.000 1.00 53.72 1128 PRO A O 1
ATOM 9005 N N . TYR A 1 1129 ? 3.303 47.726 -47.504 1.00 23.95 1129 TYR A N 1
ATOM 9006 C CA . TYR A 1 1129 ? 2.079 48.534 -47.448 1.00 23.95 1129 TYR A CA 1
ATOM 9007 C C . TYR A 1 1129 ? 1.063 48.000 -46.415 1.00 23.95 1129 TYR A C 1
ATOM 9009 O O . TYR A 1 1129 ? 1.240 46.913 -45.868 1.00 23.95 1129 TYR A O 1
ATOM 9017 N N . THR A 1 1130 ? 0.062 48.824 -46.110 1.00 28.88 1130 THR A N 1
ATOM 9018 C CA . THR A 1 1130 ? -0.995 48.683 -45.086 1.00 28.88 1130 THR A CA 1
ATOM 9019 C C . THR A 1 1130 ? -2.308 48.135 -45.723 1.00 28.88 1130 THR A C 1
ATOM 9021 O O . THR A 1 1130 ? -2.284 47.792 -46.901 1.00 28.88 1130 THR A O 1
ATOM 9024 N N . ASP A 1 1131 ? -3.464 47.912 -45.070 1.00 28.08 1131 ASP A N 1
ATOM 9025 C CA . ASP A 1 1131 ? -4.121 48.619 -43.955 1.00 28.08 1131 ASP A CA 1
ATOM 9026 C C . ASP A 1 1131 ? -5.160 47.791 -43.154 1.00 28.08 1131 ASP A C 1
ATOM 9028 O O . ASP A 1 1131 ? -5.687 46.791 -43.625 1.00 28.08 1131 ASP A O 1
ATOM 9032 N N . LYS A 1 1132 ? -5.436 48.308 -41.944 1.00 28.20 1132 LYS A N 1
ATOM 9033 C CA . LYS A 1 1132 ? -6.662 48.301 -41.104 1.00 28.20 1132 LYS A CA 1
ATOM 9034 C C . LYS A 1 1132 ? -7.928 47.559 -41.602 1.00 28.20 1132 LYS A C 1
ATOM 9036 O O . LYS A 1 1132 ? -8.345 47.754 -42.737 1.00 28.20 1132 LYS A O 1
ATOM 9041 N N . VAL A 1 1133 ? -8.699 46.988 -40.663 1.00 27.59 1133 VAL A N 1
ATOM 9042 C CA . VAL A 1 1133 ? -9.867 47.636 -39.993 1.00 27.59 1133 VAL A CA 1
ATOM 9043 C C . VAL A 1 1133 ? -10.381 46.743 -38.842 1.00 27.59 1133 VAL A C 1
ATOM 9045 O O . VAL A 1 1133 ? -10.216 45.530 -38.871 1.00 27.59 1133 VAL A O 1
ATOM 9048 N N . GLU A 1 1134 ? -10.979 47.360 -37.820 1.00 27.27 1134 GLU A N 1
ATOM 9049 C CA . GLU A 1 1134 ? -11.536 46.760 -36.593 1.00 27.27 1134 GLU A CA 1
ATOM 9050 C C . GLU A 1 1134 ? -12.862 47.498 -36.246 1.00 27.27 1134 GLU A C 1
ATOM 9052 O O . GLU A 1 1134 ? -13.116 48.555 -36.833 1.00 27.27 1134 GLU A O 1
ATOM 9057 N N . PRO A 1 1135 ? -13.643 47.064 -35.239 1.00 60.50 1135 PRO A N 1
ATOM 9058 C CA . PRO A 1 1135 ? -14.665 46.003 -35.232 1.00 60.50 1135 PRO A CA 1
ATOM 9059 C C . PRO A 1 1135 ? -16.105 46.580 -35.354 1.00 60.50 1135 PRO A C 1
ATOM 9061 O O . PRO A 1 1135 ? -16.245 47.749 -35.710 1.00 60.50 1135 PRO A O 1
ATOM 9064 N N . LYS A 1 1136 ? -17.165 45.804 -35.015 1.00 27.97 1136 LYS A N 1
ATOM 9065 C CA . LYS A 1 1136 ? -18.186 46.160 -33.978 1.00 27.97 1136 LYS A CA 1
ATOM 9066 C C . LYS A 1 1136 ? -19.426 45.222 -33.869 1.00 27.97 1136 LYS A C 1
ATOM 9068 O O . LYS A 1 1136 ? -19.887 44.726 -34.887 1.00 27.97 1136 LYS A O 1
ATOM 9073 N N . ASP A 1 1137 ? -19.926 45.084 -32.623 1.00 30.42 1137 ASP A N 1
ATOM 9074 C CA . ASP A 1 1137 ? -21.339 45.076 -32.132 1.00 30.42 1137 ASP A CA 1
ATOM 9075 C C . ASP A 1 1137 ? -22.376 44.053 -32.720 1.00 30.42 1137 ASP A C 1
ATOM 9077 O O . ASP A 1 1137 ? -22.485 43.912 -33.927 1.00 30.42 1137 ASP A O 1
ATOM 9081 N N . ASP A 1 1138 ? -23.284 43.358 -32.002 1.00 31.47 1138 ASP A N 1
ATOM 9082 C CA . ASP A 1 1138 ? -23.691 43.350 -30.583 1.00 31.47 1138 ASP A CA 1
ATOM 9083 C C . ASP A 1 1138 ? -24.847 42.340 -30.259 1.00 31.47 1138 ASP A C 1
ATOM 9085 O O . ASP A 1 1138 ? -25.547 41.856 -31.149 1.00 31.47 1138 ASP A O 1
ATOM 9089 N N . THR A 1 1139 ? -25.151 42.193 -28.957 1.00 30.48 1139 THR A N 1
ATOM 9090 C CA . THR A 1 1139 ? -26.479 41.925 -28.310 1.00 30.48 1139 THR A CA 1
ATOM 9091 C C . THR A 1 1139 ? -27.180 40.532 -28.231 1.00 30.48 1139 THR A C 1
ATOM 9093 O O . THR A 1 1139 ? -27.783 40.031 -29.173 1.00 30.48 1139 THR A O 1
ATOM 9096 N N . ASN A 1 1140 ? -27.294 40.076 -26.966 1.00 29.00 1140 ASN A N 1
ATOM 9097 C CA . ASN A 1 1140 ? -28.525 39.725 -26.205 1.00 29.00 1140 ASN A CA 1
ATOM 9098 C C . ASN A 1 1140 ? -29.090 38.284 -26.009 1.00 29.00 1140 ASN A C 1
ATOM 9100 O O . ASN A 1 1140 ? -29.836 37.742 -26.812 1.00 29.00 1140 ASN A O 1
ATOM 9104 N N . GLU A 1 1141 ? -28.912 37.839 -24.750 1.00 29.73 1141 GLU A N 1
ATOM 9105 C CA . GLU A 1 1141 ? -29.940 37.428 -23.756 1.00 29.73 1141 GLU A CA 1
ATOM 9106 C C . GLU A 1 1141 ? -30.589 36.016 -23.710 1.00 29.73 1141 GLU A C 1
ATOM 9108 O O . GLU A 1 1141 ? -31.455 35.661 -24.495 1.00 29.73 1141 GLU A O 1
ATOM 9113 N N . LYS A 1 1142 ? -30.273 35.322 -22.594 1.00 27.50 1142 LYS A N 1
ATOM 9114 C CA . LYS A 1 1142 ? -31.169 34.693 -21.581 1.00 27.50 1142 LYS A CA 1
ATOM 9115 C C . LYS A 1 1142 ? -32.348 33.791 -22.037 1.00 27.50 1142 LYS A C 1
ATOM 9117 O O . LYS A 1 1142 ? -33.288 34.269 -22.655 1.00 27.50 1142 LYS A O 1
ATOM 9122 N N . ILE A 1 1143 ? -32.453 32.582 -21.454 1.00 28.05 1143 ILE A N 1
ATOM 9123 C CA . ILE A 1 1143 ? -33.423 32.244 -20.368 1.00 28.05 1143 ILE A CA 1
ATOM 9124 C C . ILE A 1 1143 ? -33.299 30.771 -19.883 1.00 28.05 1143 ILE A C 1
ATOM 9126 O O . ILE A 1 1143 ? -32.991 29.853 -20.632 1.00 28.05 1143 ILE A O 1
ATOM 9130 N N . ASN A 1 1144 ? -33.556 30.611 -18.583 1.00 25.89 1144 ASN A N 1
ATOM 9131 C CA . ASN A 1 1144 ? -33.634 29.450 -17.679 1.00 25.89 1144 ASN A CA 1
ATOM 9132 C C . ASN A 1 1144 ? -34.061 28.033 -18.160 1.00 25.89 1144 ASN A C 1
ATOM 9134 O O . ASN A 1 1144 ? -35.071 27.853 -18.828 1.00 25.89 1144 ASN A O 1
ATOM 9138 N N . VAL A 1 1145 ? -33.386 27.032 -17.563 1.00 29.66 1145 VAL A N 1
ATOM 9139 C CA . VAL A 1 1145 ? -33.920 25.896 -16.753 1.00 29.66 1145 VAL A CA 1
ATOM 9140 C C . VAL A 1 1145 ? -35.172 25.130 -17.234 1.00 29.66 1145 VAL A C 1
ATOM 9142 O O . VAL A 1 1145 ? -36.284 25.643 -17.154 1.00 29.66 1145 VAL A O 1
ATOM 9145 N N . THR A 1 1146 ? -35.043 23.810 -17.464 1.00 27.05 1146 THR A N 1
ATOM 9146 C CA . THR A 1 1146 ? -35.825 22.769 -16.735 1.00 27.05 1146 THR A CA 1
ATOM 9147 C C . THR A 1 1146 ? -35.349 21.331 -16.995 1.00 27.05 1146 THR A C 1
ATOM 9149 O O . THR A 1 1146 ? -34.633 21.038 -17.947 1.00 27.05 1146 THR A O 1
ATOM 9152 N N . SER A 1 1147 ? -35.745 20.426 -16.098 1.00 28.47 1147 SER A N 1
ATOM 9153 C CA . SER A 1 1147 ? -35.452 18.990 -16.100 1.00 28.47 1147 SER A CA 1
ATOM 9154 C C . SER A 1 1147 ? -36.268 18.176 -17.118 1.00 28.47 1147 SER A C 1
ATOM 9156 O O . SER A 1 1147 ? -37.441 18.474 -17.347 1.00 28.47 1147 SER A O 1
ATOM 9158 N N . LYS A 1 1148 ? -35.697 17.057 -17.608 1.00 27.31 1148 LYS A N 1
ATOM 9159 C CA . LYS A 1 1148 ? -36.248 15.685 -17.433 1.00 27.31 1148 LYS A CA 1
ATOM 9160 C C . LYS A 1 1148 ? -35.459 14.596 -18.173 1.00 27.31 1148 LYS A C 1
ATOM 9162 O O . LYS A 1 1148 ? -35.167 14.702 -19.358 1.00 27.31 1148 LYS A O 1
ATOM 9167 N N . SER A 1 1149 ? -35.219 13.495 -17.469 1.00 25.67 1149 SER A N 1
ATOM 9168 C CA . SER A 1 1149 ? -34.906 12.165 -18.009 1.00 25.67 1149 SER A CA 1
ATOM 9169 C C . SER A 1 1149 ? -36.207 11.336 -18.153 1.00 25.67 1149 SER A C 1
ATOM 9171 O O . SER A 1 1149 ? -37.289 11.828 -17.824 1.00 25.67 1149 SER A O 1
ATOM 9173 N N . PRO A 1 1150 ? -36.155 10.050 -18.546 1.00 53.09 1150 PRO A N 1
ATOM 9174 C CA . PRO A 1 1150 ? -35.512 9.473 -19.732 1.00 53.09 1150 PRO A CA 1
ATOM 9175 C C . PRO A 1 1150 ? -36.549 8.746 -20.629 1.00 53.09 1150 PRO A C 1
ATOM 9177 O O . PRO A 1 1150 ? -37.675 8.491 -20.193 1.00 53.09 1150 PRO A O 1
ATOM 9180 N N . LYS A 1 1151 ? -36.176 8.286 -21.841 1.00 25.00 1151 LYS A N 1
ATOM 9181 C CA . LYS A 1 1151 ? -36.880 7.133 -22.453 1.00 25.00 1151 LYS A CA 1
ATOM 9182 C C . LYS A 1 1151 ? -36.123 6.347 -23.532 1.00 25.00 1151 LYS A C 1
ATOM 9184 O O . LYS A 1 1151 ? -35.792 6.843 -24.601 1.00 25.00 1151 LYS A O 1
ATOM 9189 N N . VAL A 1 1152 ? -35.975 5.060 -23.225 1.00 30.12 1152 VAL A N 1
ATOM 9190 C CA . VAL A 1 1152 ? -35.581 3.926 -24.074 1.00 30.12 1152 VAL A CA 1
ATOM 9191 C C . VAL A 1 1152 ? -36.283 3.905 -25.440 1.00 30.12 1152 VAL A C 1
ATOM 9193 O O . VAL A 1 1152 ? -37.508 4.033 -25.501 1.00 30.12 1152 VAL A O 1
ATOM 9196 N N . LYS A 1 1153 ? -35.555 3.533 -26.506 1.00 26.28 1153 LYS A N 1
ATOM 9197 C CA . LYS A 1 1153 ? -36.126 2.729 -27.604 1.00 26.28 1153 LYS A CA 1
ATOM 9198 C C . LYS A 1 1153 ? -35.089 1.828 -28.288 1.00 26.28 1153 LYS A C 1
ATOM 9200 O O . LYS A 1 1153 ? -33.983 2.250 -28.594 1.00 26.28 1153 LYS A O 1
ATOM 9205 N N . ARG A 1 1154 ? -35.478 0.568 -28.513 1.00 27.20 1154 ARG A N 1
ATOM 9206 C CA . ARG A 1 1154 ? -34.706 -0.471 -29.223 1.00 27.20 1154 ARG A CA 1
ATOM 9207 C C . ARG A 1 1154 ? -34.769 -0.271 -30.740 1.00 27.20 1154 ARG A C 1
ATOM 9209 O O . ARG A 1 1154 ? -35.869 -0.009 -31.227 1.00 27.20 1154 ARG A O 1
ATOM 9216 N N . ARG A 1 1155 ? -33.666 -0.586 -31.438 1.00 27.81 1155 ARG A N 1
ATOM 9217 C CA . ARG A 1 1155 ? -33.522 -1.278 -32.753 1.00 27.81 1155 ARG A CA 1
ATOM 9218 C C . ARG A 1 1155 ? -32.282 -0.750 -33.494 1.00 27.81 1155 ARG A C 1
ATOM 9220 O O . ARG A 1 1155 ? -31.978 0.421 -33.344 1.00 27.81 1155 ARG A O 1
ATOM 9227 N N . SER A 1 1156 ? -31.595 -1.483 -34.369 1.00 29.02 1156 SER A N 1
ATOM 9228 C CA . SER A 1 1156 ? -31.338 -2.932 -34.543 1.00 29.02 1156 SER A CA 1
ATOM 9229 C C . SER A 1 1156 ? -30.515 -3.079 -35.828 1.00 29.02 1156 SER A C 1
ATOM 9231 O O . SER A 1 1156 ? -30.920 -2.491 -36.822 1.00 29.02 1156 SER A O 1
ATOM 9233 N N . SER A 1 1157 ? -29.455 -3.894 -35.821 1.00 32.78 1157 SER A N 1
ATOM 9234 C CA . SER A 1 1157 ? -28.868 -4.581 -36.992 1.00 32.78 1157 SER A CA 1
ATOM 9235 C C . SER A 1 1157 ? -28.886 -3.880 -38.369 1.00 32.78 1157 SER A C 1
ATOM 9237 O O . SER A 1 1157 ? -29.912 -3.914 -39.045 1.00 32.78 1157 SER A O 1
ATOM 9239 N N . THR A 1 1158 ? -27.708 -3.508 -38.876 1.00 33.03 1158 THR A N 1
ATOM 9240 C CA . THR A 1 1158 ? -27.128 -4.166 -40.069 1.00 33.03 1158 THR A CA 1
ATOM 9241 C C . THR A 1 1158 ? -25.625 -3.895 -40.184 1.00 33.03 1158 THR A C 1
ATOM 9243 O O . THR A 1 1158 ? -25.108 -2.985 -39.547 1.00 33.03 1158 THR A O 1
ATOM 9246 N N . LYS A 1 1159 ? -24.997 -4.746 -41.002 1.00 36.44 1159 LYS A N 1
ATOM 9247 C CA . LYS A 1 1159 ? -23.748 -4.605 -41.769 1.00 36.44 1159 LYS A CA 1
ATOM 9248 C C . LYS A 1 1159 ? -23.413 -3.170 -42.238 1.00 36.44 1159 LYS A C 1
ATOM 9250 O O . LYS A 1 1159 ? -24.325 -2.348 -42.338 1.00 36.44 1159 LYS A O 1
ATOM 9255 N N . ASP A 1 1160 ? -22.171 -2.859 -42.612 1.00 37.25 1160 ASP A N 1
ATOM 9256 C CA . ASP A 1 1160 ? -21.017 -3.744 -42.915 1.00 37.25 1160 ASP A CA 1
ATOM 9257 C C . ASP A 1 1160 ? -19.855 -3.646 -41.910 1.00 37.25 1160 ASP A C 1
ATOM 9259 O O . ASP A 1 1160 ? -19.670 -2.560 -41.318 1.00 37.25 1160 ASP A O 1
#

Secondary structure (DSSP, 8-state):
-----S-----GGGGGS-HHHHHHHHHTT--SHHHHHHHHHHHHHH--STT--GGG--S-TT-HHHHHHHHHHTSS-HHHHHHHHHHHTT--EEEEEEEE--TT--TTPPP-TTTEEEEEEEEETTEEEEE-TTTTSTT--------TT--SSS--------SHHHHHHHHTEEE-HHHHTTTEEESSGGGG--SS---HHHHHHB-EE-HHHHHTT-EESS--BSEEEESSSEEEEEEE--TTS--EEEEEEEESS---S----GGGGEEEEEETTTTEEEEEEE--SSEEEEEEEEEE-TTS--EEEEEEEEEE-S------GGGPPP--TT---EE-HHHHHTT-EEEGGGGSSEEE-SSSEEEEEEEPPTT--EEEEEEEEEE-TTSPEEE-TTSEEEEEETTTEEEEEEE-SSSEEEEEEEEEEETT--SPPPEEEEEEEEE--TT--PPPPP--GGGB-EE-HHHHHTT-EESS-S-SEEEESSSEEEEEEE-STTEEEEEEEEEE--TTSTTT---S----PPP----TTTTT--S-SEEE-GGGEEEEEEEEETTTEEEEEEEEE--SSEEEEEEEEEEETTS---SSPPEEEEEEEEE-S--TT-PPPPEE-TT--TT-EEEE----EEETT-EEEEEEE-TTEEEEEEESSSEEEPEE-TT-SSEEEEEEE--SSS-EEEEEEETT--S-EEEEEEEEESS--TTHHHHHHHHHHHHHHHHHHHHHHHHHHHHHHHHHHHHHHHHTT--------------SHHHHHHHHHHHHHHHHTSS-HHHHHHHHHHHTT-TT-HHHHHHHHHHHHHHHHHHHHHHHHHHHHHHT-HHHHHHHHHHHHHHTGGGT-TTHHHHHHHHHHHHHHHHHHHHHHT--TTHHHHHHH-SS--HHHHHHHHHHHHHTT--HHHHTSHHHHHHHHH--GGG-HHHHHHT--STT--HHHHHHHHHHHTTS-HHHHHTT-HHHHHHHHHHHHHHHHHHHHHHHTT--GGGPPP--HHHHHHHHHHS-S-SS------------------------------------------------------------------------------------------------------------------------------------

Foldseek 3Di:
DDDPDLPPCPDPVQQLDALLVVLCVQPVVDPAPLSSLLSLLSVLQADDLVPQDLVVPPVSPRGNSPVSSCCVVVVHHSARSSCVSCVSVVWDKDKFWFFFCAQVHAQLDATDPVRIDIAMWTDRPPDIFFARSHQLHPPRDRHPPPDPVLPDPDDPPDPDPDDPSVQSSVCRRRHDLVVPLLTTDTPPQVVSVDPDGDDSVVSSQAWAFDSVLVVQVKDWDPDRGQEAEDQQQKDKTKMAGDLPFQKDKDKDKAAPPDPDPDDPPLLQQWAWWQQSVRSMIIIMGGHQAFHKMKMWMWMDGPPDDTGTGTMHIYGYPYHHDPPQQLATAARDVVSYFAFHSVCVVQVKAWDDQSSTSEAEDAQQKDKTKIAGDLVFDKDKAKWKWDADPVRDIDTQRQQKAWEADNRRMIMIIGGDQFFGKIKMWMFMDTPLDDDDTDTGHIHIYGYHHGVGHDDGHDDDDSRYAFFDPVLVVQVKDWDPDPDLEEEDAPQKDKTKMWGAAQKDKAKWKKFFDDPPPVPPPPDDDDPDDDDPCCFPQCVVQDDDRIGTQSLQWDKAWDDCPVPPGTMIMIIGGRQQFGKMKMWMFIDHPPDDDDPDGDTTGIHIYGHHDHHNLDAGAWDFDPPADNQKFWLPDRHQEEEAQDKAKTKIFAPQFPWKWKDKPDIGTWDDQPLDRTITIDIDHHHAAIKIWIWTQGHPRPDIDTGTIGHYDHDDGPNNVVSVVSRVVSVVVSVVVSVVSNVVSVVVVVVVVVVVVVVVPPDDDDDDDDDDDPDDVVVLLVVLLVQLVVQLPDLDLVSLVVSLVSNVVNVPCCVVCVVSNVSSVVSSVQSVLLVQLVVCLVVLDLCSLVVSLVVCVVVPCLVVHPCNVVSVVSSVLSVLLVSLLCLQLVDDPVLLVVLLPDPDADLQLLLLLQLLVLQLLDFCVQSVDPVSSSVQCPDDDCSHSSNSSVVDDLVLRDLLSLQQSCVSLVVHDLVVQCVRGSNSSSSSSNSPSSSVSSNVVCVVVVHPSVPHHRQDRVSSVVSSVVPDDDPPDDDDDDDDDDDDDDDDDDDDDDDDDDDDDDDDDDDDDDDDDDDDDDDDDDDDDDDDDDDDDDDDDDDDDDDDDDDDDDDDDDDDDDDDDDDDDDDDDDDDDDDDDDDDDDDDDDDDDDDDDDDDDDDDDDDD